Protein AF-0000000066111241 (afdb_homodimer)

Sequence (850 aa):
MDYINLNYRPNEGDLLSCMVIKGENLEKLANEIAGESSIGTWTKVQTMKSDIYEKLRPKVYEIKEIGEENGYKVGLIKIAYPLYDFEINNMPGVLAGIAGNIFGMKIAKGLRILDFRFPAEFVKAYKGPRFGIEGVRETLKIKERPLLGTIVKPKVGLKTEEHAKVAYEAWVGGVDLVKDDENLTSQEFNKFEDRIYKTLEMRDKAEEETGERKAYMPNITAPYREMIRRAEIAEDAGSEYVMIDVVVCGFSAVQSFREEDFKFIIHAHRAMHAAMTRSRDFGISMLALAKIYRLLGVDQLHIGTVVGKMEGGEKEVKAIRDEIVYDKVEADNENKFFNQDWFDIKPVFPVSSGGVHPRLVPKIVEILGRDLIIQAGGGVHGHPDGTRAGAKAMRAAIEAIIEGKSLEEKAEEVAELKKALEYWKMDYINLNYRPNEGDLLSCMVIKGENLEKLANEIAGESSIGTWTKVQTMKSDIYEKLRPKVYEIKEIGEENGYKVGLIKIAYPLYDFEINNMPGVLAGIAGNIFGMKIAKGLRILDFRFPAEFVKAYKGPRFGIEGVRETLKIKERPLLGTIVKPKVGLKTEEHAKVAYEAWVGGVDLVKDDENLTSQEFNKFEDRIYKTLEMRDKAEEETGERKAYMPNITAPYREMIRRAEIAEDAGSEYVMIDVVVCGFSAVQSFREEDFKFIIHAHRAMHAAMTRSRDFGISMLALAKIYRLLGVDQLHIGTVVGKMEGGEKEVKAIRDEIVYDKVEADNENKFFNQDWFDIKPVFPVSSGGVHPRLVPKIVEILGRDLIIQAGGGVHGHPDGTRAGAKAMRAAIEAIIEGKSLEEKAEEVAELKKALEYWK

Organism: Methanocaldococcus jannaschii (strain ATCC 43067 / DSM 2661 / JAL-1 / JCM 10045 / NBRC 100440) (NCBI:txid243232)

pLDDT: mean 95.28, std 7.06, range [55.06, 98.94]

Solvent-accessible surface area (backbone atoms only — not comparable to full-atom values): 40887 Å² total; per-residue (Å²): 138,83,28,71,34,68,83,54,74,84,56,74,67,31,37,33,41,33,30,42,38,25,18,85,46,63,68,61,49,52,33,51,41,46,25,58,31,51,40,41,58,100,38,79,48,85,68,62,50,68,70,48,45,68,65,42,52,38,33,35,33,43,78,41,78,75,50,71,58,97,89,22,39,25,27,42,36,32,38,37,31,45,53,79,63,36,37,70,74,21,61,26,28,42,39,29,15,74,53,6,55,54,53,38,36,49,72,49,76,24,36,23,42,41,32,66,28,61,18,65,75,49,55,69,53,40,78,19,14,86,46,12,44,65,42,50,28,60,73,44,72,48,90,70,66,54,44,39,26,32,43,51,66,43,31,47,77,53,37,40,70,54,45,20,47,53,45,27,36,26,38,62,20,51,30,36,34,39,29,52,25,76,46,34,43,50,23,84,65,32,34,46,82,57,30,54,52,52,32,49,52,31,41,54,52,28,23,68,74,68,75,44,55,57,46,56,26,51,39,40,47,26,29,44,66,56,25,52,52,45,47,53,50,34,54,74,66,64,47,56,34,33,21,34,43,43,52,36,23,8,49,5,35,47,37,31,57,55,70,40,96,70,85,51,45,33,35,33,38,54,33,29,45,27,26,21,34,60,38,84,43,25,18,41,30,61,50,35,50,47,50,51,42,36,44,37,18,35,18,25,36,58,61,43,23,65,70,48,53,33,57,46,51,54,70,52,40,42,48,37,45,42,60,31,49,45,52,64,37,74,47,71,75,78,68,34,74,45,63,37,63,47,75,88,44,45,27,27,29,36,25,34,39,38,65,35,37,50,86,48,45,65,60,53,37,70,69,62,40,42,75,29,30,45,34,24,41,47,30,16,40,41,26,94,78,30,38,35,37,9,17,35,14,42,41,47,38,54,48,14,60,77,70,71,44,49,65,69,63,42,22,75,79,32,66,47,30,39,53,46,54,66,68,68,113,137,84,28,71,34,68,84,55,72,85,56,76,65,30,36,34,41,33,31,43,37,23,18,85,47,62,69,61,49,51,33,51,41,46,26,59,29,49,41,41,57,97,40,80,48,86,68,62,49,69,70,49,44,68,64,45,52,37,33,33,33,43,79,42,80,74,48,71,57,96,89,23,40,26,27,41,37,32,37,36,32,47,55,78,64,35,36,70,74,20,62,26,27,42,38,29,16,74,53,5,53,53,52,38,36,48,74,50,76,25,36,24,42,42,31,65,30,63,18,65,74,49,54,69,53,40,79,18,15,86,46,11,46,67,42,50,27,62,72,44,72,47,90,69,65,54,46,38,26,32,45,50,65,43,33,48,75,53,36,39,71,56,45,20,48,54,45,28,37,26,40,62,21,50,31,35,35,40,28,51,25,77,45,34,41,50,22,85,66,32,36,45,80,57,29,54,49,51,31,49,51,29,41,54,52,28,23,69,73,68,73,46,57,58,46,56,26,50,40,39,46,27,30,44,65,55,23,53,54,44,47,52,50,33,53,75,64,66,46,57,33,34,22,35,42,43,51,37,24,9,48,5,34,46,37,31,53,54,70,42,96,68,86,52,45,35,36,32,39,53,32,29,45,26,26,22,35,60,39,86,44,25,17,40,29,60,47,36,51,47,50,50,41,36,44,38,16,34,17,26,36,60,59,42,23,64,71,47,54,32,60,44,52,54,68,54,39,43,47,34,45,42,61,31,49,46,54,63,36,74,48,72,75,78,66,35,75,44,63,38,63,46,74,89,44,46,28,27,29,36,25,32,39,38,65,34,37,52,86,47,43,65,60,51,36,70,68,62,41,45,75,29,29,44,34,24,41,46,30,16,40,41,27,92,80,30,39,34,37,10,16,35,16,41,42,47,37,55,47,16,59,77,69,71,42,49,65,70,62,41,21,75,78,32,65,47,31,39,51,46,54,67,68,68,114

Nearest PDB structures (foldseek):
  6hun-assembly1_A-2  TM=9.466E-01  e=1.258E-54  Hyperthermus butylicus DSM 5456
  3a13-assembly1_C-2  TM=9.628E-01  e=2.438E-53  Thermococcus kodakarensis KOD1
  5wsk-assembly1_B  TM=9.485E-01  e=2.199E-45  Triticum aestivum
  3nwr-assembly1_A-2  TM=8.953E-01  e=2.620E-39  Paraburkholderia fungorum
  2qyg-assembly2_C  TM=9.010E-01  e=3.352E-38  Rhodopseudomonas palustris CGA009

Radius of gyration: 26.92 Å; Cα contacts (8 Å, |Δi|>4): 2162; chains: 2; bounding box: 64×86×63 Å

InterPro domains:
  IPR000685 Ribulose bisphosphate carboxylase, large subunit, C-terminal [PF00016] (132-424)
  IPR017443 Ribulose bisphosphate carboxylase, large subunit, ferrodoxin-like N-terminal [PF02788] (2-122)
  IPR017712 Ribulose bisphosphate carboxylase, type III [MF_01133] (1-425)
  IPR017712 Ribulose bisphosphate carboxylase, type III [TIGR03326] (2-424)
  IPR017712 Ribulose bisphosphate carboxylase, type III [cd08213] (13-424)
  IPR033966 RuBisCO [PTHR42704] (7-425)
  IPR033966 RuBisCO [SFLDS00014] (24-425)
  IPR036376 Ribulose bisphosphate carboxylase, large subunit, C-terminal domain superfamily [G3DSA:3.20.20.110] (128-425)
  IPR036376 Ribulose bisphosphate carboxylase, large subunit, C-terminal domain superfamily [SSF51649] (126-425)
  IPR036422 RuBisCO large subunit, N-terminal domain superfamily [G3DSA:3.30.70.150] (1-126)
  IPR036422 RuBisCO large subunit, N-terminal domain superfamily [SSF54966] (1-127)

Secondary structure (DSSP, 8-state):
---B-TT----TT-EEEEEEEEES-HHHHHHHHHHHTTT--SS--TT--HHHHHHH--EEEEEEEEEEETTEEEEEEEEEE-GGGS-TT-HHHHHHHHTTGGGGBTT-SEEEEEEEE--HHHHHTS---SSHHHHHHHHHT--SSPEEEEE-SSSS---HHHHHHHHHHHHHHT-SEEE--TT-SS-GGG-HHHHHHHHHHHHHHHHHHHSS--EEE-B--SSHHHHHHHHHHHHHHT-SEEEEEHHHH-HHHHHHHHHSS---EEEEE-TTTHHHHS-SSEEE-HHHHHHHHHHHT-SEEE---SSSSB---HHHHHHHHHHHH-SEE---SSS--S-EE-TTPPP-EEEEESS--GGGHHHHHHHH-SS-EEE-SHHHHTSTT-HHHHHHHHHHHHHHHHHT--HHHHHTT-HHHHHHHHH--/---B-TT----TT-EEEEEEEEES-HHHHHHHHHHHTTT--SS--TT--HHHHHHH--EEEEEEEEEEETTEEEEEEEEEE-GGGS-TT-HHHHHHHHTTGGGGBTT-SEEEEEEEE--HHHHHTS---SSHHHHHHHHHT--SSPEEEEE-SSSS---HHHHHHHHHHHHHHT-SEEE--TT-SS-GGG-HHHHHHHHHHHHHHHHHHHSS--EEE-B--SSHHHHHHHHHHHHHHT-SEEEEEHHHH-HHHHHHHHHSS---EEEEE-TTTHHHHS-SSEEE-HHHHHHHHHHHT-SEEE---SSSSB---HHHHHHHHHHHH-SEE---SSS--S-EE-TTPPP-EEEEESS--GGGHHHHHHHH-SS-EEE-SHHHHTSTT-HHHHHHHHHHHHHHHHHT--HHHHHTT-HHHHHHHHH--

Structure (mmCIF, N/CA/C/O backbone):
data_AF-0000000066111241-model_v1
#
loop_
_entity.id
_entity.type
_entity.pdbx_description
1 polymer 'Ribulose bisphosphate carboxylase'
#
loop_
_atom_site.group_PDB
_atom_site.id
_atom_site.type_symbol
_atom_site.label_atom_id
_atom_site.label_alt_id
_atom_site.label_comp_id
_atom_site.label_asym_id
_atom_site.label_entity_id
_atom_site.label_seq_id
_atom_site.pdbx_PDB_ins_code
_atom_site.Cartn_x
_atom_site.Cartn_y
_atom_site.Cartn_z
_atom_site.occupancy
_atom_site.B_iso_or_equiv
_atom_site.auth_seq_id
_atom_site.auth_comp_id
_atom_site.auth_asym_id
_atom_site.auth_atom_id
_atom_site.pdbx_PDB_model_num
ATOM 1 N N . MET A 1 1 ? 23.766 -20.078 -0.951 1 74.69 1 MET A N 1
ATOM 2 C CA . MET A 1 1 ? 24.5 -18.844 -1.195 1 74.69 1 MET A CA 1
ATOM 3 C C . MET A 1 1 ? 24.734 -18.078 0.104 1 74.69 1 MET A C 1
ATOM 5 O O . MET A 1 1 ? 23.922 -18.188 1.035 1 74.69 1 MET A O 1
ATOM 9 N N . ASP A 1 2 ? 25.875 -17.422 0.144 1 86.44 2 ASP A N 1
ATOM 10 C CA . ASP A 1 2 ? 26.281 -16.703 1.355 1 86.44 2 ASP A CA 1
ATOM 11 C C . ASP A 1 2 ? 26.297 -15.195 1.127 1 86.44 2 ASP A C 1
ATOM 13 O O . ASP A 1 2 ? 27.047 -14.695 0.287 1 86.44 2 ASP A O 1
ATOM 17 N N . TYR A 1 3 ? 25.453 -14.57 1.902 1 94.44 3 TYR A N 1
ATOM 18 C CA . TYR A 1 3 ? 25.328 -13.125 1.754 1 94.44 3 TYR A CA 1
ATOM 19 C C . TYR A 1 3 ? 25.891 -12.398 2.971 1 94.44 3 TYR A C 1
ATOM 21 O O . TYR A 1 3 ? 25.875 -11.164 3.025 1 94.44 3 TYR A O 1
ATOM 29 N N . ILE A 1 4 ? 26.438 -13.125 3.914 1 97.19 4 ILE A N 1
ATOM 30 C CA . ILE A 1 4 ? 26.938 -12.508 5.141 1 97.19 4 ILE A CA 1
ATOM 31 C C . ILE A 1 4 ? 28.391 -12.102 4.953 1 97.19 4 ILE A C 1
ATOM 33 O O . ILE A 1 4 ? 29.234 -12.922 4.578 1 97.19 4 ILE A O 1
ATOM 37 N N . ASN A 1 5 ? 28.688 -10.906 5.156 1 97.19 5 ASN A N 1
ATOM 38 C CA . ASN A 1 5 ? 30.031 -10.344 5.191 1 97.19 5 ASN A CA 1
ATOM 39 C C . ASN A 1 5 ? 30.156 -9.242 6.242 1 97.19 5 ASN A C 1
ATOM 41 O O . ASN A 1 5 ? 30.062 -8.062 5.918 1 97.19 5 ASN A O 1
ATOM 45 N N . LEU A 1 6 ? 30.469 -9.633 7.445 1 97.25 6 LEU A N 1
ATOM 46 C CA . LEU A 1 6 ? 30.453 -8.719 8.586 1 97.25 6 LEU A CA 1
ATOM 47 C C . LEU A 1 6 ? 31.656 -7.781 8.555 1 97.25 6 LEU A C 1
ATOM 49 O O . LEU A 1 6 ? 31.688 -6.793 9.289 1 97.25 6 LEU A O 1
ATOM 53 N N . ASN A 1 7 ? 32.625 -8.008 7.637 1 96.75 7 ASN A N 1
ATOM 54 C CA . ASN A 1 7 ? 33.781 -7.145 7.484 1 96.75 7 ASN A CA 1
ATOM 55 C C . ASN A 1 7 ? 33.594 -6.113 6.379 1 96.75 7 ASN A C 1
ATOM 57 O O . ASN A 1 7 ? 34.438 -5.242 6.176 1 96.75 7 ASN A O 1
ATOM 61 N N . TYR A 1 8 ? 32.469 -6.301 5.742 1 97.19 8 TYR A N 1
ATOM 62 C CA . TYR A 1 8 ? 32.188 -5.359 4.664 1 97.19 8 TYR A CA 1
ATOM 63 C C . TYR A 1 8 ? 31.938 -3.959 5.215 1 97.19 8 TYR A C 1
ATOM 65 O O . TYR A 1 8 ? 31.234 -3.795 6.223 1 97.19 8 TYR A O 1
ATOM 73 N N . ARG A 1 9 ? 32.531 -2.965 4.617 1 96.88 9 ARG A N 1
ATOM 74 C CA . ARG A 1 9 ? 32.281 -1.553 4.867 1 96.88 9 ARG A CA 1
ATOM 75 C C . ARG A 1 9 ? 31.484 -0.934 3.721 1 96.88 9 ARG A C 1
ATOM 77 O O . ARG A 1 9 ? 31.984 -0.84 2.596 1 96.88 9 ARG A O 1
ATOM 84 N N . PRO A 1 10 ? 30.281 -0.546 3.984 1 96.25 10 PRO A N 1
ATOM 85 C CA . PRO A 1 10 ? 29.453 -0.012 2.906 1 96.25 10 PRO A CA 1
ATOM 86 C C . PRO A 1 10 ? 30.125 1.121 2.141 1 96.25 10 PRO A C 1
ATOM 88 O O . PRO A 1 10 ? 30.797 1.96 2.74 1 96.25 10 PRO A O 1
ATOM 91 N N . ASN A 1 11 ? 29.969 1.038 0.841 1 92.44 11 ASN A N 1
ATOM 92 C CA . ASN A 1 11 ? 30.453 2.131 0.006 1 92.44 11 ASN A CA 1
ATOM 93 C C . ASN A 1 11 ? 29.406 3.227 -0.152 1 92.44 11 ASN A C 1
ATOM 95 O O . ASN A 1 11 ? 28.234 3.031 0.207 1 92.44 11 ASN A O 1
ATOM 99 N N . GLU A 1 12 ? 29.797 4.355 -0.742 1 93.88 12 GLU A N 1
ATOM 100 C CA . GLU A 1 12 ? 28.938 5.52 -0.875 1 93.88 12 GLU A CA 1
ATOM 101 C C . GLU A 1 12 ? 27.812 5.258 -1.873 1 93.88 12 GLU A C 1
ATOM 103 O O . GLU A 1 12 ? 26.766 5.918 -1.834 1 93.88 12 GLU A O 1
ATOM 108 N N . GLY A 1 13 ? 28.016 4.277 -2.656 1 96.56 13 GLY A N 1
ATOM 109 C CA . GLY A 1 13 ? 27.047 4.004 -3.699 1 96.56 13 GLY A CA 1
ATOM 110 C C . GLY A 1 13 ? 26.047 2.928 -3.316 1 96.56 13 GLY A C 1
ATOM 111 O O . GLY A 1 13 ? 25.109 2.65 -4.062 1 96.56 13 GLY A O 1
ATOM 112 N N . ASP A 1 14 ? 26.172 2.361 -2.139 1 97.88 14 ASP A N 1
ATOM 113 C CA . ASP A 1 14 ? 25.297 1.281 -1.695 1 97.88 14 ASP A CA 1
ATOM 114 C C . ASP A 1 14 ? 23.938 1.824 -1.225 1 97.88 14 ASP A C 1
ATOM 116 O O . ASP A 1 14 ? 23.891 2.871 -0.576 1 97.88 14 ASP A O 1
ATOM 120 N N . LEU A 1 15 ? 22.922 1.175 -1.595 1 98.75 15 LEU A N 1
ATOM 121 C CA . LEU A 1 15 ? 21.641 1.322 -0.908 1 98.75 15 LEU A CA 1
ATOM 122 C C . LEU A 1 15 ? 21.625 0.511 0.383 1 98.75 15 LEU A C 1
ATOM 124 O O . LEU A 1 15 ? 21.922 -0.685 0.374 1 98.75 15 LEU A O 1
ATOM 128 N N . LEU A 1 16 ? 21.344 1.111 1.49 1 98.88 16 LEU A N 1
ATOM 129 C CA . LEU A 1 16 ? 21.422 0.407 2.766 1 98.88 16 LEU A CA 1
ATOM 130 C C . LEU A 1 16 ? 20.047 0.25 3.385 1 98.88 16 LEU A C 1
ATOM 132 O O . LEU A 1 16 ? 19.203 1.146 3.271 1 98.88 16 LEU A O 1
ATOM 136 N N . SER A 1 17 ? 19.797 -0.837 4.008 1 98.88 17 SER A N 1
ATOM 137 C CA . SER A 1 17 ? 18.594 -1.121 4.766 1 98.88 17 SER A CA 1
ATOM 138 C C . SER A 1 17 ? 18.906 -1.586 6.18 1 98.88 17 SER A C 1
ATOM 140 O O . SER A 1 17 ? 19.859 -2.342 6.387 1 98.88 17 SER A O 1
ATOM 142 N N . CYS A 1 18 ? 18.203 -1.098 7.133 1 98.88 18 CYS A N 1
ATOM 143 C CA . CYS A 1 18 ? 18.25 -1.554 8.516 1 98.88 18 CYS A CA 1
ATOM 144 C C . CYS A 1 18 ? 16.906 -2.154 8.938 1 98.88 18 CYS A C 1
ATOM 146 O O . CYS A 1 18 ? 15.859 -1.579 8.664 1 98.88 18 CYS A O 1
ATOM 148 N N . MET A 1 19 ? 16.969 -3.279 9.617 1 98.75 19 MET A N 1
ATOM 149 C CA . MET A 1 19 ? 15.75 -3.98 10.023 1 98.75 19 MET A CA 1
ATOM 150 C C . MET A 1 19 ? 15.906 -4.602 11.406 1 98.75 19 MET A C 1
ATOM 152 O O . MET A 1 19 ? 17.016 -4.934 11.812 1 98.75 19 MET A O 1
ATOM 156 N N . VAL A 1 20 ? 14.867 -4.715 12.078 1 98.62 20 VAL A N 1
ATOM 157 C CA . VAL A 1 20 ? 14.789 -5.613 13.227 1 98.62 20 VAL A CA 1
ATOM 158 C C . VAL A 1 20 ? 14.133 -6.93 12.805 1 98.62 20 VAL A C 1
ATOM 160 O O . VAL A 1 20 ? 13.102 -6.93 12.125 1 98.62 20 VAL A O 1
ATOM 163 N N . ILE A 1 21 ? 14.766 -8.023 13.141 1 98.75 21 ILE A N 1
ATOM 164 C CA . ILE A 1 21 ? 14.273 -9.336 12.734 1 98.75 21 ILE A CA 1
ATOM 165 C C . ILE A 1 21 ? 14.156 -10.242 13.953 1 98.75 21 ILE A C 1
ATOM 167 O O . ILE A 1 21 ? 14.812 -10.016 14.969 1 98.75 21 ILE A O 1
ATOM 171 N N . LYS A 1 22 ? 13.328 -11.203 13.938 1 98.31 22 LYS A N 1
ATOM 172 C CA . LYS A 1 22 ? 13.086 -12.211 14.969 1 98.31 22 LYS A CA 1
ATOM 173 C C . LYS A 1 22 ? 13.055 -13.617 14.359 1 98.31 22 LYS A C 1
ATOM 175 O O . LYS A 1 22 ? 12.328 -13.867 13.391 1 98.31 22 LYS A O 1
ATOM 180 N N . GLY A 1 23 ? 13.836 -14.539 14.836 1 97.94 23 GLY A N 1
ATOM 181 C CA . GLY A 1 23 ? 13.891 -15.898 14.336 1 97.94 23 GLY A CA 1
ATOM 182 C C . GLY A 1 23 ? 14.75 -16.812 15.195 1 97.94 23 GLY A C 1
ATOM 183 O O . GLY A 1 23 ? 15.352 -16.375 16.172 1 97.94 23 GLY A O 1
ATOM 184 N N . GLU A 1 24 ? 14.805 -18.125 14.883 1 97.56 24 GLU A N 1
ATOM 185 C CA . GLU A 1 24 ? 15.562 -19.125 15.625 1 97.56 24 GLU A CA 1
ATOM 186 C C . GLU A 1 24 ? 17.062 -18.875 15.516 1 97.56 24 GLU A C 1
ATOM 188 O O . GLU A 1 24 ? 17.797 -19.016 16.5 1 97.56 24 GLU A O 1
ATOM 193 N N . ASN A 1 25 ? 17.469 -18.578 14.344 1 97.94 25 ASN A N 1
ATOM 194 C CA . ASN A 1 25 ? 18.859 -18.281 14.008 1 97.94 25 ASN A CA 1
ATOM 195 C C . ASN A 1 25 ? 18.984 -16.984 13.211 1 97.94 25 ASN A C 1
ATOM 197 O O . ASN A 1 25 ? 18.609 -16.922 12.039 1 97.94 25 ASN A O 1
ATOM 201 N N . LEU A 1 26 ? 19.547 -15.953 13.812 1 98.38 26 LEU A N 1
ATOM 202 C CA . LEU A 1 26 ? 19.594 -14.625 13.211 1 98.38 26 LEU A CA 1
ATOM 203 C C . LEU A 1 26 ? 20.453 -14.617 11.961 1 98.38 26 LEU A C 1
ATOM 205 O O . LEU A 1 26 ? 20.125 -13.953 10.977 1 98.38 26 LEU A O 1
ATOM 209 N N . GLU A 1 27 ? 21.578 -15.312 12.023 1 98.19 27 GLU A N 1
ATOM 210 C CA . GLU A 1 27 ? 22.484 -15.359 10.875 1 98.19 27 GLU A CA 1
ATOM 211 C C . GLU A 1 27 ? 21.797 -16 9.664 1 98.19 27 GLU A C 1
ATOM 213 O O . GLU A 1 27 ? 21.875 -15.477 8.555 1 98.19 27 GLU A O 1
ATOM 218 N N . LYS A 1 28 ? 21.203 -17.062 9.875 1 97.25 28 LYS A N 1
ATOM 219 C CA . LYS A 1 28 ? 20.484 -17.766 8.805 1 97.25 28 LYS A CA 1
ATOM 220 C C . LYS A 1 28 ? 19.359 -16.891 8.242 1 97.25 28 LYS A C 1
ATOM 222 O O . LYS A 1 28 ? 19.203 -16.781 7.027 1 97.25 28 LYS A O 1
ATOM 227 N N . LEU A 1 29 ? 18.578 -16.266 9.102 1 97.75 29 LEU A N 1
ATOM 228 C CA . LEU A 1 29 ? 17.469 -15.414 8.688 1 97.75 29 LEU A CA 1
ATOM 229 C C . LEU A 1 29 ? 17.984 -14.219 7.883 1 97.75 29 LEU A C 1
ATOM 231 O O . LEU A 1 29 ? 17.438 -13.898 6.824 1 97.75 29 LEU A O 1
ATOM 235 N N . ALA A 1 30 ? 19.016 -13.602 8.398 1 98.44 30 ALA A N 1
ATOM 236 C CA . ALA A 1 30 ? 19.594 -12.453 7.703 1 98.44 30 ALA A CA 1
ATOM 237 C C . ALA A 1 30 ? 20.062 -12.844 6.305 1 98.44 30 ALA A C 1
ATOM 239 O O . ALA A 1 30 ? 19.875 -12.086 5.348 1 98.44 30 ALA A O 1
ATOM 240 N N . ASN A 1 31 ? 20.672 -13.969 6.262 1 97 31 ASN A N 1
ATOM 241 C CA . ASN A 1 31 ? 21.156 -14.477 4.98 1 97 31 ASN A CA 1
ATOM 242 C C . ASN A 1 31 ? 20 -14.703 4.004 1 97 31 ASN A C 1
ATOM 244 O O . ASN A 1 31 ? 20.094 -14.32 2.832 1 97 31 ASN A O 1
ATOM 248 N N . GLU A 1 32 ? 18.938 -15.281 4.414 1 95.25 32 GLU A N 1
ATOM 249 C CA . GLU A 1 32 ? 17.781 -15.555 3.562 1 95.25 32 GLU A CA 1
ATOM 250 C C . GLU A 1 32 ? 17.078 -14.266 3.152 1 95.25 32 GLU A C 1
ATOM 252 O O . GLU A 1 32 ? 16.578 -14.156 2.031 1 95.25 32 GLU A O 1
ATOM 257 N N . ILE A 1 33 ? 17.047 -13.289 4.047 1 97.38 33 ILE A N 1
ATOM 258 C CA . ILE A 1 33 ? 16.438 -11.992 3.736 1 97.38 33 ILE A CA 1
ATOM 259 C C . ILE A 1 33 ? 17.234 -11.32 2.615 1 97.38 33 ILE A C 1
ATOM 261 O O . ILE A 1 33 ? 16.656 -10.805 1.658 1 97.38 33 ILE A O 1
ATOM 265 N N . ALA A 1 34 ? 18.547 -11.359 2.77 1 96.94 34 ALA A N 1
ATOM 266 C CA . ALA A 1 34 ? 19.406 -10.758 1.752 1 96.94 34 ALA A CA 1
ATOM 267 C C . ALA A 1 34 ? 19.188 -11.414 0.392 1 96.94 34 ALA A C 1
ATOM 269 O O . ALA A 1 34 ? 19.141 -10.734 -0.634 1 96.94 34 ALA A O 1
ATOM 270 N N . GLY A 1 35 ? 19.062 -12.68 0.38 1 93.56 35 GLY A N 1
ATOM 271 C CA . GLY A 1 35 ? 18.797 -13.391 -0.856 1 93.56 35 GLY A CA 1
ATOM 272 C C . GLY A 1 35 ? 17.438 -13.062 -1.454 1 93.56 35 GLY A C 1
ATOM 273 O O . GLY A 1 35 ? 17.344 -12.727 -2.637 1 93.56 35 GLY A O 1
ATOM 274 N N . GLU A 1 36 ? 16.391 -13.078 -0.665 1 93.06 36 GLU A N 1
ATOM 275 C CA . GLU A 1 36 ? 15.016 -12.859 -1.106 1 93.06 36 GLU A CA 1
ATOM 276 C C . GLU A 1 36 ? 14.82 -11.438 -1.615 1 93.06 36 GLU A C 1
ATOM 278 O O . GLU A 1 36 ? 14.008 -11.195 -2.51 1 93.06 36 GLU A O 1
ATOM 283 N N . SER A 1 37 ? 15.594 -10.492 -1.127 1 95.56 37 SER A N 1
ATOM 284 C CA . SER A 1 37 ? 15.438 -9.078 -1.461 1 95.56 37 SER A CA 1
ATOM 285 C C . SER A 1 37 ? 16.344 -8.672 -2.611 1 95.56 37 SER A C 1
ATOM 287 O O . SER A 1 37 ? 16.547 -7.484 -2.865 1 95.56 37 SER A O 1
ATOM 289 N N . SER A 1 38 ? 17 -9.68 -3.277 1 92 38 SER A N 1
ATOM 290 C CA . SER A 1 38 ? 17.953 -9.344 -4.332 1 92 38 SER A CA 1
ATOM 291 C C . SER A 1 38 ? 17.969 -10.406 -5.426 1 92 38 SER A C 1
ATOM 293 O O . SER A 1 38 ? 17.031 -10.484 -6.234 1 92 38 SER A O 1
ATOM 295 N N . ILE A 1 39 ? 18.984 -11.273 -5.375 1 83.38 39 ILE A N 1
ATOM 296 C CA . ILE A 1 39 ? 19.234 -12.148 -6.508 1 83.38 39 ILE A CA 1
ATOM 297 C C . ILE A 1 39 ? 18.812 -13.578 -6.164 1 83.38 39 ILE A C 1
ATOM 299 O O . ILE A 1 39 ? 18.875 -14.477 -7.012 1 83.38 39 ILE A O 1
ATOM 303 N N . GLY A 1 40 ? 18.453 -13.859 -4.977 1 71.5 40 GLY A N 1
ATOM 304 C CA . GLY A 1 40 ? 18.469 -15.172 -4.363 1 71.5 40 GLY A CA 1
ATOM 305 C C . GLY A 1 40 ? 17.469 -16.141 -4.969 1 71.5 40 GLY A C 1
ATOM 306 O O . GLY A 1 40 ? 16.578 -15.719 -5.707 1 71.5 40 GLY A O 1
ATOM 307 N N . THR A 1 41 ? 18.031 -17.312 -5.035 1 66.44 41 THR A N 1
ATOM 308 C CA . THR A 1 41 ? 17.219 -18.531 -5.199 1 66.44 41 THR A CA 1
ATOM 309 C C . THR A 1 41 ? 17.281 -19.391 -3.949 1 66.44 41 THR A C 1
ATOM 311 O O . THR A 1 41 ? 18.266 -19.344 -3.205 1 66.44 41 THR A O 1
ATOM 314 N N . TRP A 1 42 ? 16.328 -19.797 -3.42 1 58.41 42 TRP A N 1
ATOM 315 C CA . TRP A 1 42 ? 16.344 -20.672 -2.248 1 58.41 42 TRP A CA 1
ATOM 316 C C . TRP A 1 42 ? 17.078 -21.969 -2.551 1 58.41 42 TRP A C 1
ATOM 318 O O . TRP A 1 42 ? 17.484 -22.703 -1.634 1 58.41 42 TRP A O 1
ATOM 328 N N . THR A 1 43 ? 17.125 -22.234 -3.805 1 55.22 43 THR A N 1
ATOM 329 C CA . THR A 1 43 ? 17.797 -23.469 -4.215 1 55.22 43 THR A CA 1
ATOM 330 C C . THR A 1 43 ? 18.984 -23.141 -5.129 1 55.22 43 THR A C 1
ATOM 332 O O . THR A 1 43 ? 18.984 -22.109 -5.805 1 55.22 43 THR A O 1
ATOM 335 N N . LYS A 1 44 ? 20 -23.984 -4.941 1 62.47 44 LYS A N 1
ATOM 336 C CA . LYS A 1 44 ? 21.109 -23.859 -5.875 1 62.47 44 LYS A CA 1
ATOM 337 C C . LYS A 1 44 ? 20.641 -23.953 -7.32 1 62.47 44 LYS A C 1
ATOM 339 O O . LYS A 1 44 ? 19.953 -24.922 -7.684 1 62.47 44 LYS A O 1
ATOM 344 N N . VAL A 1 45 ? 20.875 -22.828 -8.055 1 66.56 45 VAL A N 1
ATOM 345 C CA . VAL A 1 45 ? 20.406 -22.828 -9.438 1 66.56 45 VAL A CA 1
ATOM 346 C C . VAL A 1 45 ? 21.609 -22.859 -10.375 1 66.56 45 VAL A C 1
ATOM 348 O O . VAL A 1 45 ? 22.594 -22.141 -10.18 1 66.56 45 VAL A O 1
ATOM 351 N N . GLN A 1 46 ? 21.578 -23.625 -11.297 1 67.38 46 GLN A N 1
ATOM 352 C CA . GLN A 1 46 ? 22.656 -23.828 -12.258 1 67.38 46 GLN A CA 1
ATOM 353 C C . GLN A 1 46 ? 22.844 -22.609 -13.148 1 67.38 46 GLN A C 1
ATOM 355 O O . GLN A 1 46 ? 23.906 -22.422 -13.742 1 67.38 46 GLN A O 1
ATOM 360 N N . THR A 1 47 ? 21.969 -21.703 -13.109 1 70.56 47 THR A N 1
ATOM 361 C CA . THR A 1 47 ? 22 -20.594 -14.055 1 70.56 47 THR A CA 1
ATOM 362 C C . THR A 1 47 ? 22.75 -19.406 -13.461 1 70.56 47 THR A C 1
ATOM 364 O O . THR A 1 47 ? 23.016 -18.422 -14.156 1 70.56 47 THR A O 1
ATOM 367 N N . MET A 1 48 ? 23.156 -19.5 -12.273 1 72.44 48 MET A N 1
ATOM 368 C CA . MET A 1 48 ? 23.828 -18.375 -11.641 1 72.44 48 MET A CA 1
ATOM 369 C C . MET A 1 48 ? 25.312 -18.375 -11.969 1 72.44 48 MET A C 1
ATOM 371 O O . MET A 1 48 ? 26.031 -19.312 -11.617 1 72.44 48 MET A O 1
ATOM 375 N N . LYS A 1 49 ? 25.766 -17.312 -12.641 1 78.12 49 LYS A N 1
ATOM 376 C CA . LYS A 1 49 ? 27.188 -17.109 -12.945 1 78.12 49 LYS A CA 1
ATOM 377 C C . LYS A 1 49 ? 27.906 -16.422 -11.789 1 78.12 49 LYS A C 1
ATOM 379 O O . LYS A 1 49 ? 27.359 -15.523 -11.164 1 78.12 49 LYS A O 1
ATOM 384 N N . SER A 1 50 ? 29.031 -16.891 -11.633 1 78.06 50 SER A N 1
ATOM 385 C CA . SER A 1 50 ? 29.797 -16.438 -10.477 1 78.06 50 SER A CA 1
ATOM 386 C C . SER A 1 50 ? 30.094 -14.945 -10.547 1 78.06 50 SER A C 1
ATOM 388 O O . SER A 1 50 ? 30.031 -14.242 -9.539 1 78.06 50 SER A O 1
ATOM 390 N N . ASP A 1 51 ? 30.422 -14.453 -11.68 1 79.62 51 ASP A N 1
ATOM 391 C CA . ASP A 1 51 ? 30.781 -13.047 -11.812 1 79.62 51 ASP A CA 1
ATOM 392 C C . ASP A 1 51 ? 29.578 -12.148 -11.539 1 79.62 51 ASP A C 1
ATOM 394 O O . ASP A 1 51 ? 29.703 -11.102 -10.898 1 79.62 51 ASP A O 1
ATOM 398 N N . ILE A 1 52 ? 28.484 -12.562 -11.953 1 79.81 52 ILE A N 1
ATOM 399 C CA . ILE A 1 52 ? 27.25 -11.797 -11.742 1 79.81 52 ILE A CA 1
ATOM 400 C C . ILE A 1 52 ? 26.875 -11.844 -10.266 1 79.81 52 ILE A C 1
ATOM 402 O O . ILE A 1 52 ? 26.438 -10.844 -9.695 1 79.81 52 ILE A O 1
ATOM 406 N N . TYR A 1 53 ? 27.047 -12.977 -9.734 1 82.38 53 TYR A N 1
ATOM 407 C CA . TYR A 1 53 ? 26.781 -13.148 -8.305 1 82.38 53 TYR A CA 1
ATOM 408 C C . TYR A 1 53 ? 27.609 -12.172 -7.477 1 82.38 53 TYR A C 1
ATOM 410 O O . TYR A 1 53 ? 27.078 -11.492 -6.594 1 82.38 53 TYR A O 1
ATOM 418 N N . GLU A 1 54 ? 28.859 -12.094 -7.785 1 83.56 54 GLU A N 1
ATOM 419 C CA . GLU A 1 54 ? 29.75 -11.234 -7.008 1 83.56 54 GLU A CA 1
ATOM 420 C C . GLU A 1 54 ? 29.391 -9.766 -7.199 1 83.56 54 GLU A C 1
ATOM 422 O O . GLU A 1 54 ? 29.516 -8.961 -6.266 1 83.56 54 GLU A O 1
ATOM 427 N N . LYS A 1 55 ? 28.969 -9.523 -8.297 1 84.94 55 LYS A N 1
ATOM 428 C CA . LYS A 1 55 ? 28.672 -8.133 -8.617 1 84.94 55 LYS A CA 1
ATOM 429 C C . LYS A 1 55 ? 27.328 -7.715 -8.016 1 84.94 55 LYS A C 1
ATOM 431 O O . LYS A 1 55 ? 27.156 -6.566 -7.594 1 84.94 55 LYS A O 1
ATOM 436 N N . LEU A 1 56 ? 26.422 -8.633 -7.934 1 90.31 56 LEU A N 1
ATOM 437 C CA . LEU A 1 56 ? 25.047 -8.25 -7.625 1 90.31 56 LEU A CA 1
ATOM 438 C C . LEU A 1 56 ? 24.672 -8.656 -6.203 1 90.31 56 LEU A C 1
ATOM 440 O O . LEU A 1 56 ? 23.672 -8.188 -5.66 1 90.31 56 LEU A O 1
ATOM 444 N N . ARG A 1 57 ? 25.516 -9.43 -5.637 1 91.25 57 ARG A N 1
ATOM 445 C CA . ARG A 1 57 ? 25.125 -9.977 -4.34 1 91.25 57 ARG A CA 1
ATOM 446 C C . ARG A 1 57 ? 25.078 -8.883 -3.277 1 91.25 57 ARG A C 1
ATOM 448 O O . ARG A 1 57 ? 26.031 -8.102 -3.143 1 91.25 57 ARG A O 1
ATOM 455 N N . PRO A 1 58 ? 24.016 -8.805 -2.5 1 95.88 58 PRO A N 1
ATOM 456 C CA . PRO A 1 58 ? 23.984 -7.926 -1.33 1 95.88 58 PRO A CA 1
ATOM 457 C C . PRO A 1 58 ? 24.891 -8.43 -0.2 1 95.88 58 PRO A C 1
ATOM 459 O O . PRO A 1 58 ? 25.328 -9.578 -0.228 1 95.88 58 PRO A O 1
ATOM 462 N N . LYS A 1 59 ? 25.234 -7.547 0.743 1 97.19 59 LYS A N 1
ATOM 463 C CA . LYS A 1 59 ? 26.078 -7.918 1.876 1 97.19 59 LYS A CA 1
ATOM 464 C C . LYS A 1 59 ? 25.375 -7.605 3.201 1 97.19 59 LYS A C 1
ATOM 466 O O . LYS A 1 59 ? 25.078 -6.449 3.488 1 97.19 59 LYS A O 1
ATOM 471 N N . VAL A 1 60 ? 25.078 -8.633 3.916 1 98.56 60 VAL A N 1
ATOM 472 C CA . VAL A 1 60 ? 24.734 -8.414 5.316 1 98.56 60 VAL A CA 1
ATOM 473 C C . VAL A 1 60 ? 25.984 -8.031 6.102 1 98.56 60 VAL A C 1
ATOM 475 O O . VAL A 1 60 ? 26.844 -8.883 6.363 1 98.56 60 VAL A O 1
ATOM 478 N N . TYR A 1 61 ? 26.078 -6.82 6.547 1 98.69 61 TYR A N 1
ATOM 479 C CA . TYR A 1 61 ? 27.375 -6.387 7.078 1 98.69 61 TYR A CA 1
ATOM 480 C C . TYR A 1 61 ? 27.266 -6.094 8.57 1 98.69 61 TYR A C 1
ATOM 482 O O . TYR A 1 61 ? 28.266 -5.711 9.195 1 98.69 61 TYR A O 1
ATOM 490 N N . GLU A 1 62 ? 26.094 -6.25 9.133 1 98.62 62 GLU A N 1
ATOM 491 C CA . GLU A 1 62 ? 25.891 -6.105 10.57 1 98.62 62 GLU A CA 1
ATOM 492 C C . GLU A 1 62 ? 24.781 -7.012 11.07 1 98.62 62 GLU A C 1
ATOM 494 O O . GLU A 1 62 ? 23.734 -7.129 10.43 1 98.62 62 GLU A O 1
ATOM 499 N N . ILE A 1 63 ? 25 -7.75 12.086 1 98.62 63 ILE A N 1
ATOM 500 C CA . ILE A 1 63 ? 24.031 -8.531 12.852 1 98.62 63 ILE A CA 1
ATOM 501 C C . ILE A 1 63 ? 24.266 -8.32 14.344 1 98.62 63 ILE A C 1
ATOM 503 O O . ILE A 1 63 ? 25.312 -8.719 14.883 1 98.62 63 ILE A O 1
ATOM 507 N N . LYS A 1 64 ? 23.344 -7.652 14.969 1 98.38 64 LYS A N 1
ATOM 508 C CA . LYS A 1 64 ? 23.438 -7.383 16.406 1 98.38 64 LYS A CA 1
ATOM 509 C C . LYS A 1 64 ? 22.25 -7.977 17.141 1 98.38 64 LYS A C 1
ATOM 511 O O . LYS A 1 64 ? 21.109 -7.504 17 1 98.38 64 LYS A O 1
ATOM 516 N N . GLU A 1 65 ? 22.484 -8.984 17.906 1 98.25 65 GLU A N 1
ATOM 517 C CA . GLU A 1 65 ? 21.438 -9.516 18.766 1 98.25 65 GLU A CA 1
ATOM 518 C C . GLU A 1 65 ? 21.031 -8.516 19.844 1 98.25 65 GLU A C 1
ATOM 520 O O . GLU A 1 65 ? 21.891 -8 20.562 1 98.25 65 GLU A O 1
ATOM 525 N N . ILE A 1 66 ? 19.781 -8.297 19.953 1 97.31 66 ILE A N 1
ATOM 526 C CA . ILE A 1 66 ? 19.375 -7.25 20.891 1 97.31 66 ILE A CA 1
ATOM 527 C C . ILE A 1 66 ? 18.422 -7.824 21.938 1 97.31 66 ILE A C 1
ATOM 529 O O . ILE A 1 66 ? 17.984 -7.121 22.844 1 97.31 66 ILE A O 1
ATOM 533 N N . GLY A 1 67 ? 18 -9.031 21.766 1 97.06 67 GLY A N 1
ATOM 534 C CA . GLY A 1 67 ? 17.125 -9.625 22.781 1 97.06 67 GLY A CA 1
ATOM 535 C C . GLY A 1 67 ? 16.516 -10.945 22.344 1 97.06 67 GLY A C 1
ATOM 536 O O . GLY A 1 67 ? 17.031 -11.594 21.422 1 97.06 67 GLY A O 1
ATOM 537 N N . GLU A 1 68 ? 15.562 -11.383 23.156 1 96.88 68 GLU A N 1
ATOM 538 C CA . GLU A 1 68 ? 14.797 -12.602 22.906 1 96.88 68 GLU A CA 1
ATOM 539 C C . GLU A 1 68 ? 13.32 -12.406 23.25 1 96.88 68 GLU A C 1
ATOM 541 O O . GLU A 1 68 ? 12.984 -11.727 24.219 1 96.88 68 GLU A O 1
ATOM 546 N N . GLU A 1 69 ? 12.516 -12.906 22.422 1 94.62 69 GLU A N 1
ATOM 547 C CA . GLU A 1 69 ? 11.07 -12.82 22.625 1 94.62 69 GLU A CA 1
ATOM 548 C C . GLU A 1 69 ? 10.383 -14.133 22.25 1 94.62 69 GLU A C 1
ATOM 550 O O . GLU A 1 69 ? 10.5 -14.594 21.109 1 94.62 69 GLU A O 1
ATOM 555 N N . ASN A 1 70 ? 9.578 -14.734 23.156 1 92.56 70 ASN A N 1
ATOM 556 C CA . ASN A 1 70 ? 8.797 -15.945 22.922 1 92.56 70 ASN A CA 1
ATOM 557 C C . ASN A 1 70 ? 9.656 -17.078 22.375 1 92.56 70 ASN A C 1
ATOM 559 O O . ASN A 1 70 ? 9.266 -17.766 21.438 1 92.56 70 ASN A O 1
ATOM 563 N N . GLY A 1 71 ? 10.867 -17.172 22.828 1 95.69 71 GLY A N 1
ATOM 564 C CA . GLY A 1 71 ? 11.742 -18.281 22.469 1 95.69 71 GLY A CA 1
ATOM 565 C C . GLY A 1 71 ? 12.523 -18.016 21.188 1 95.69 71 GLY A C 1
ATOM 566 O O . GLY A 1 71 ? 13.297 -18.875 20.75 1 95.69 71 GLY A O 1
ATOM 567 N N . TYR A 1 72 ? 12.359 -16.859 20.562 1 97.75 72 TYR A N 1
ATOM 568 C CA . TYR A 1 72 ? 13.094 -16.5 19.359 1 97.75 72 TYR A CA 1
ATOM 569 C C . TYR A 1 72 ? 14.086 -15.375 19.641 1 97.75 72 TYR A C 1
ATOM 571 O O . TYR A 1 72 ? 13.836 -14.516 20.484 1 97.75 72 TYR A O 1
ATOM 579 N N . LYS A 1 73 ? 15.18 -15.406 18.906 1 98.31 73 LYS A N 1
ATOM 580 C CA . LYS A 1 73 ? 16.156 -14.328 18.984 1 98.31 73 LYS A CA 1
ATOM 581 C C . LYS A 1 73 ? 15.688 -13.094 18.219 1 98.31 73 LYS A C 1
ATOM 583 O O . LYS A 1 73 ? 15.062 -13.219 17.172 1 98.31 73 LYS A O 1
ATOM 588 N N . VAL A 1 74 ? 15.945 -11.914 18.812 1 98.56 74 VAL A N 1
ATOM 589 C CA . VAL A 1 74 ? 15.664 -10.641 18.156 1 98.56 74 VAL A CA 1
ATOM 590 C C . VAL A 1 74 ? 16.969 -9.93 17.828 1 98.56 74 VAL A C 1
ATOM 592 O O . VAL A 1 74 ? 17.875 -9.867 18.656 1 98.56 74 VAL A O 1
ATOM 595 N N . GLY A 1 75 ? 17.109 -9.469 16.578 1 98.56 75 GLY A N 1
ATOM 596 C CA . GLY A 1 75 ? 18.344 -8.82 16.188 1 98.56 75 GLY A CA 1
ATOM 597 C C . GLY A 1 75 ? 18.141 -7.656 15.234 1 98.56 75 GLY A C 1
ATOM 598 O O . GLY A 1 75 ? 17.094 -7.566 14.578 1 98.56 75 GLY A O 1
ATOM 599 N N . LEU A 1 76 ? 19.047 -6.723 15.312 1 98.69 76 LEU A N 1
ATOM 600 C CA . LEU A 1 76 ? 19.156 -5.656 14.328 1 98.69 76 LEU A CA 1
ATOM 601 C C . LEU A 1 76 ? 20.141 -6.043 13.227 1 98.69 76 LEU A C 1
ATOM 603 O O . LEU A 1 76 ? 21.281 -6.441 13.523 1 98.69 76 LEU A O 1
ATOM 607 N N . ILE A 1 77 ? 19.719 -5.957 11.961 1 98.88 77 ILE A N 1
ATOM 608 C CA . ILE A 1 77 ? 20.641 -6.281 10.867 1 98.88 77 ILE A C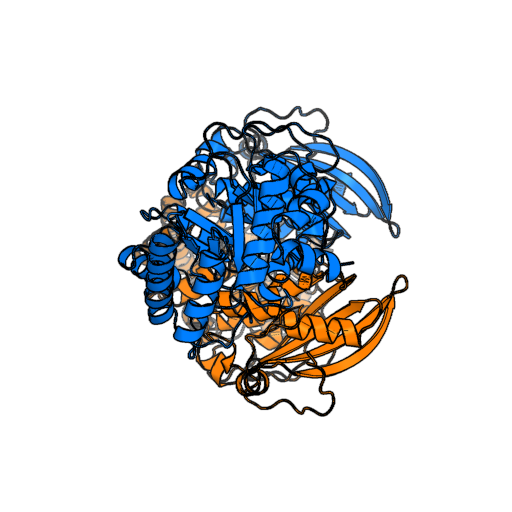A 1
ATOM 609 C C . ILE A 1 77 ? 20.719 -5.109 9.898 1 98.88 77 ILE A C 1
ATOM 611 O O . ILE A 1 77 ? 19.797 -4.293 9.82 1 98.88 77 ILE A O 1
ATOM 615 N N . LYS A 1 78 ? 21.797 -5.004 9.195 1 98.88 78 LYS A N 1
ATOM 616 C CA . LYS A 1 78 ? 21.969 -4.055 8.102 1 98.88 78 LYS A CA 1
ATOM 617 C C . LYS A 1 78 ? 22.453 -4.758 6.832 1 98.88 78 LYS A C 1
ATOM 619 O O . LYS A 1 78 ? 23.281 -5.668 6.898 1 98.88 78 LYS A O 1
ATOM 624 N N . ILE A 1 79 ? 21.875 -4.453 5.75 1 98.81 79 ILE A N 1
ATOM 625 C CA . ILE A 1 79 ? 22.188 -5.035 4.449 1 98.81 79 ILE A CA 1
ATOM 626 C C . ILE A 1 79 ? 22.562 -3.928 3.469 1 98.81 79 ILE A C 1
ATOM 628 O O . ILE A 1 79 ? 21.922 -2.881 3.422 1 98.81 79 ILE A O 1
ATOM 632 N N . ALA A 1 80 ? 23.609 -4.105 2.725 1 98.62 80 ALA A N 1
ATOM 633 C CA . ALA A 1 80 ? 24.047 -3.227 1.642 1 98.62 80 ALA A CA 1
ATOM 634 C C . ALA A 1 80 ? 23.734 -3.84 0.28 1 98.62 80 ALA A C 1
ATOM 636 O O . ALA A 1 80 ? 24.094 -4.988 0.01 1 98.62 80 ALA A O 1
ATOM 637 N N . TYR A 1 81 ? 23.062 -3.072 -0.54 1 97.94 81 TYR A N 1
ATOM 638 C CA . TYR A 1 81 ? 22.703 -3.512 -1.881 1 97.94 81 TYR A CA 1
ATOM 639 C C . TYR A 1 81 ? 23.453 -2.713 -2.941 1 97.94 81 TYR A C 1
ATOM 641 O O . TYR A 1 81 ? 23.422 -1.479 -2.926 1 97.94 81 TYR A O 1
ATOM 649 N N . PRO A 1 82 ? 24 -3.395 -3.918 1 95.75 82 PRO A N 1
ATOM 650 C CA . PRO A 1 82 ? 24.484 -2.646 -5.082 1 95.75 82 PRO A CA 1
ATOM 651 C C . PRO A 1 82 ? 23.359 -2.051 -5.91 1 95.75 82 PRO A C 1
ATOM 653 O O . PRO A 1 82 ? 22.344 -2.715 -6.145 1 95.75 82 PRO A O 1
ATOM 656 N N . LEU A 1 83 ? 23.5 -0.853 -6.418 1 96.12 83 LEU A N 1
ATOM 657 C CA . LEU A 1 83 ? 22.453 -0.182 -7.176 1 96.12 83 LEU A CA 1
ATOM 658 C C . LEU A 1 83 ? 22.203 -0.89 -8.508 1 96.12 83 LEU A C 1
ATOM 660 O O . LEU A 1 83 ? 21.109 -0.812 -9.062 1 96.12 83 LEU A O 1
ATOM 664 N N . TYR A 1 84 ? 23.203 -1.577 -8.93 1 93.44 84 TYR A N 1
ATOM 665 C CA . TYR A 1 84 ? 23.141 -2.254 -10.219 1 93.44 84 TYR A CA 1
ATOM 666 C C . TYR A 1 84 ? 22.047 -3.307 -10.234 1 93.44 84 TYR A C 1
ATOM 668 O O . TYR A 1 84 ? 21.578 -3.715 -11.305 1 93.44 84 TYR A O 1
ATOM 676 N N . ASP A 1 85 ? 21.531 -3.695 -9.031 1 93.75 85 ASP A N 1
ATOM 677 C CA . ASP A 1 85 ? 20.484 -4.707 -8.875 1 93.75 85 ASP A CA 1
ATOM 678 C C . ASP A 1 85 ? 19.125 -4.148 -9.266 1 93.75 85 ASP A C 1
ATOM 680 O O . ASP A 1 85 ? 18.172 -4.91 -9.461 1 93.75 85 ASP A O 1
ATOM 684 N N . PHE A 1 86 ? 19.078 -2.824 -9.484 1 96.62 86 PHE A N 1
ATOM 685 C CA . PHE A 1 86 ? 17.75 -2.223 -9.523 1 96.62 86 PHE A CA 1
ATOM 686 C C . PHE A 1 86 ? 17.609 -1.315 -10.734 1 96.62 86 PHE A C 1
ATOM 688 O O . PHE A 1 86 ? 18.594 -0.924 -11.352 1 96.62 86 PHE A O 1
ATOM 695 N N . GLU A 1 87 ? 16.375 -1.175 -11.164 1 97.94 87 GLU A N 1
ATOM 696 C CA . GLU A 1 87 ? 16 0.015 -11.922 1 97.94 87 GLU A CA 1
ATOM 697 C C . GLU A 1 87 ? 15.766 1.204 -10.992 1 97.94 87 GLU A C 1
ATOM 699 O O . GLU A 1 87 ? 14.648 1.405 -10.508 1 97.94 87 GLU A O 1
ATOM 704 N N . ILE A 1 88 ? 16.703 2.037 -10.734 1 97.81 88 ILE A N 1
ATOM 705 C CA . ILE A 1 88 ? 16.797 2.877 -9.547 1 97.81 88 ILE A CA 1
ATOM 706 C C . ILE A 1 88 ? 15.711 3.961 -9.602 1 97.81 88 ILE A C 1
ATOM 708 O O . ILE A 1 88 ? 15.305 4.488 -8.562 1 97.81 88 ILE A O 1
ATOM 712 N N . ASN A 1 89 ? 15.25 4.387 -10.812 1 98.19 89 ASN A N 1
ATOM 713 C CA . ASN A 1 89 ? 14.227 5.418 -10.906 1 98.19 89 ASN A CA 1
ATOM 714 C C . ASN A 1 89 ? 12.828 4.82 -10.883 1 98.19 89 ASN A C 1
ATOM 716 O O . ASN A 1 89 ? 11.859 5.473 -11.281 1 98.19 89 ASN A O 1
ATOM 720 N N . ASN A 1 90 ? 12.719 3.531 -10.539 1 98.75 90 ASN A N 1
ATOM 721 C CA . ASN A 1 90 ? 11.484 2.768 -10.414 1 98.75 90 ASN A CA 1
ATOM 722 C C . ASN A 1 90 ? 11.25 2.314 -8.977 1 98.75 90 ASN A C 1
ATOM 724 O O . ASN A 1 90 ? 11.516 1.161 -8.633 1 98.75 90 ASN A O 1
ATOM 728 N N . MET A 1 91 ? 10.633 3.229 -8.172 1 98.88 91 MET A N 1
ATOM 729 C CA . MET A 1 91 ? 10.484 2.943 -6.75 1 98.88 91 MET A CA 1
ATOM 730 C C . MET A 1 91 ? 9.648 1.688 -6.527 1 98.88 91 MET A C 1
ATOM 732 O O . MET A 1 91 ? 10.016 0.829 -5.723 1 98.88 91 MET A O 1
ATOM 736 N N . PRO A 1 92 ? 8.445 1.508 -7.234 1 98.81 92 PRO A N 1
ATOM 737 C CA . PRO A 1 92 ? 7.723 0.245 -7.055 1 98.81 92 PRO A CA 1
ATOM 738 C C . PRO A 1 92 ? 8.609 -0.978 -7.297 1 98.81 92 PRO A C 1
ATOM 740 O O . PRO A 1 92 ? 8.555 -1.941 -6.531 1 98.81 92 PRO A O 1
ATOM 743 N N . GLY A 1 93 ? 9.406 -0.948 -8.359 1 98.56 93 GLY A N 1
ATOM 744 C CA . GLY A 1 93 ? 10.312 -2.049 -8.656 1 98.56 93 GLY A CA 1
ATOM 745 C C . GLY A 1 93 ? 11.352 -2.279 -7.578 1 98.56 93 GLY A C 1
ATOM 746 O O . GLY A 1 93 ? 11.625 -3.424 -7.207 1 98.56 93 GLY A O 1
ATOM 747 N N . VAL A 1 94 ? 11.93 -1.207 -7.062 1 98.75 94 VAL A N 1
ATOM 748 C CA . VAL A 1 94 ? 12.938 -1.297 -6.012 1 98.75 94 VAL A CA 1
ATOM 749 C C . VAL A 1 94 ? 12.328 -1.915 -4.758 1 98.75 94 VAL A C 1
ATOM 751 O O . VAL A 1 94 ? 12.906 -2.818 -4.152 1 98.75 94 VAL A O 1
ATOM 754 N N . LEU A 1 95 ? 11.125 -1.474 -4.434 1 98.81 95 LEU A N 1
ATOM 755 C CA . LEU A 1 95 ? 10.461 -1.937 -3.221 1 98.81 95 LEU A CA 1
ATOM 756 C C . LEU A 1 95 ? 10.023 -3.391 -3.363 1 98.81 95 LEU A C 1
ATOM 758 O O . LEU A 1 95 ? 10.016 -4.141 -2.385 1 98.81 95 LEU A O 1
ATOM 762 N N . ALA A 1 96 ? 9.695 -3.795 -4.551 1 98.12 96 ALA A N 1
ATOM 763 C CA . ALA A 1 96 ? 9.375 -5.203 -4.773 1 98.12 96 ALA A CA 1
ATOM 764 C C . ALA A 1 96 ? 10.562 -6.094 -4.441 1 98.12 96 ALA A C 1
ATOM 766 O O . ALA A 1 96 ? 10.398 -7.277 -4.141 1 98.12 96 ALA A O 1
ATOM 767 N N . GLY A 1 97 ? 11.742 -5.508 -4.52 1 97.19 97 GLY A N 1
ATOM 768 C CA . GLY A 1 97 ? 12.953 -6.211 -4.113 1 97.19 97 GLY A CA 1
ATOM 769 C C . GLY A 1 97 ? 13.234 -6.098 -2.627 1 97.19 97 GLY A C 1
ATOM 770 O O . GLY A 1 97 ? 12.914 -7.008 -1.858 1 97.19 97 GLY A O 1
ATOM 771 N N . ILE A 1 98 ? 13.562 -4.945 -2.135 1 98.19 98 ILE A N 1
ATOM 772 C CA . ILE A 1 98 ? 14.156 -4.758 -0.817 1 98.19 98 ILE A CA 1
ATOM 773 C C . ILE A 1 98 ? 13.07 -4.812 0.254 1 98.19 98 ILE A C 1
ATOM 775 O O . ILE A 1 98 ? 13.367 -4.953 1.442 1 98.19 98 ILE A O 1
ATOM 779 N N . ALA A 1 99 ? 11.812 -4.688 -0.171 1 98.56 99 ALA A N 1
ATOM 780 C CA . ALA A 1 99 ? 10.68 -4.711 0.754 1 98.56 99 ALA A CA 1
ATOM 781 C C . ALA A 1 99 ? 9.531 -5.539 0.19 1 98.56 99 ALA A C 1
ATOM 783 O O . ALA A 1 99 ? 8.359 -5.199 0.386 1 98.56 99 ALA A O 1
ATOM 784 N N . GLY A 1 100 ? 9.836 -6.531 -0.576 1 97.12 100 GLY A N 1
ATOM 785 C CA . GLY A 1 100 ? 8.828 -7.348 -1.237 1 97.12 100 GLY A CA 1
ATOM 786 C C . GLY A 1 100 ? 8.438 -8.578 -0.439 1 97.12 100 GLY A C 1
ATOM 787 O O . GLY A 1 100 ? 7.727 -8.477 0.562 1 97.12 100 GLY A O 1
ATOM 788 N N . ASN A 1 101 ? 9.008 -9.695 -0.766 1 94.44 101 ASN A N 1
ATOM 789 C CA . ASN A 1 101 ? 8.578 -10.992 -0.253 1 94.44 101 ASN A CA 1
ATOM 790 C C . ASN A 1 101 ? 9.234 -11.305 1.088 1 94.44 101 ASN A C 1
ATOM 792 O O . ASN A 1 101 ? 8.875 -12.281 1.746 1 94.44 101 ASN A O 1
ATOM 796 N N . ILE A 1 102 ? 10.117 -10.484 1.559 1 96.75 102 ILE A N 1
ATOM 797 C CA . ILE A 1 102 ? 10.891 -10.781 2.764 1 96.75 102 ILE A CA 1
ATOM 798 C C . ILE A 1 102 ? 9.945 -10.898 3.959 1 96.75 102 ILE A C 1
ATOM 800 O O . ILE A 1 102 ? 10.188 -11.695 4.871 1 96.75 102 ILE A O 1
ATOM 804 N N . PHE A 1 103 ? 8.875 -10.219 3.977 1 96.88 103 PHE A N 1
ATOM 805 C CA . PHE A 1 103 ? 7.949 -10.211 5.102 1 96.88 103 PHE A CA 1
ATOM 806 C C . PHE A 1 103 ? 7.207 -11.539 5.203 1 96.88 103 PHE A C 1
ATOM 808 O O . PHE A 1 103 ? 6.695 -11.883 6.27 1 96.88 103 PHE A O 1
ATOM 815 N N . GLY A 1 104 ? 7.129 -12.234 4.082 1 93.56 104 GLY A N 1
ATOM 816 C CA . GLY A 1 104 ? 6.32 -13.445 4.035 1 93.56 104 GLY A CA 1
ATOM 817 C C . GLY A 1 104 ? 7.129 -14.703 4.27 1 93.56 104 GLY A C 1
ATOM 818 O O . GLY A 1 104 ? 6.59 -15.812 4.211 1 93.56 104 GLY A O 1
ATOM 819 N N . MET A 1 105 ? 8.383 -14.594 4.602 1 92.62 105 MET A N 1
ATOM 820 C CA . MET A 1 105 ? 9.25 -15.758 4.781 1 92.62 105 MET A CA 1
ATOM 821 C C . MET A 1 105 ? 8.859 -16.531 6.035 1 92.62 105 MET A C 1
ATOM 823 O O . MET A 1 105 ? 8.758 -15.961 7.121 1 92.62 105 MET A O 1
ATOM 827 N N . LYS A 1 106 ? 8.727 -17.844 5.926 1 90.5 106 LYS A N 1
ATOM 828 C CA . LYS A 1 106 ? 8.305 -18.703 7.027 1 90.5 106 LYS A CA 1
ATOM 829 C C . LYS A 1 106 ? 9.312 -18.656 8.172 1 90.5 106 LYS A C 1
ATOM 831 O O . LYS A 1 106 ? 8.938 -18.734 9.344 1 90.5 106 LYS A O 1
ATOM 836 N N . ILE A 1 107 ? 10.57 -18.562 7.824 1 92.75 107 ILE A N 1
ATOM 837 C CA . ILE A 1 107 ? 11.617 -18.609 8.836 1 92.75 107 ILE A CA 1
ATOM 838 C C . ILE A 1 107 ? 11.594 -17.344 9.68 1 92.75 107 ILE A C 1
ATOM 840 O O . ILE A 1 107 ? 12.164 -17.297 10.773 1 92.75 107 ILE A O 1
ATOM 844 N N . ALA A 1 108 ? 11.008 -16.281 9.156 1 96.06 108 ALA A N 1
ATOM 845 C CA . ALA A 1 108 ? 10.891 -15.023 9.898 1 96.06 108 ALA A CA 1
ATOM 846 C C . ALA A 1 108 ? 9.711 -15.062 10.867 1 96.06 108 ALA A C 1
ATOM 848 O O . ALA A 1 108 ? 8.586 -15.367 10.461 1 96.06 108 ALA A O 1
ATOM 849 N N . LYS A 1 109 ? 9.977 -14.789 12.102 1 96.75 109 LYS A N 1
ATOM 850 C CA . LYS A 1 109 ? 8.922 -14.688 13.109 1 96.75 109 LYS A CA 1
ATOM 851 C C . LYS A 1 109 ? 8.648 -13.227 13.469 1 96.75 109 LYS A C 1
ATOM 853 O O . LYS A 1 109 ? 7.723 -12.93 14.227 1 96.75 109 LYS A O 1
ATOM 858 N N . GLY A 1 110 ? 9.344 -12.398 12.93 1 97.31 110 GLY A N 1
ATOM 859 C CA . GLY A 1 110 ? 9.25 -10.945 12.953 1 97.31 110 GLY A CA 1
ATOM 860 C C . GLY A 1 110 ? 10.203 -10.273 11.984 1 97.31 110 GLY A C 1
ATOM 861 O O . GLY A 1 110 ? 11.328 -10.742 11.789 1 97.31 110 GLY A O 1
ATOM 862 N N . LEU A 1 111 ? 9.805 -9.258 11.367 1 98.56 111 LEU A N 1
ATOM 863 C CA . LEU A 1 111 ? 10.633 -8.508 10.43 1 98.56 111 LEU A CA 1
ATOM 864 C C . LEU A 1 111 ? 10.055 -7.117 10.188 1 98.56 111 LEU A C 1
ATOM 866 O O . LEU A 1 111 ? 8.953 -6.984 9.648 1 98.56 111 LEU A O 1
ATOM 870 N N . ARG A 1 112 ? 10.773 -6.113 10.555 1 98.38 112 ARG A N 1
ATOM 871 C CA . ARG A 1 112 ? 10.352 -4.73 10.383 1 98.38 112 ARG A CA 1
ATOM 872 C C . ARG A 1 112 ? 11.484 -3.873 9.82 1 98.38 112 ARG A C 1
ATOM 874 O O . ARG A 1 112 ? 12.562 -3.791 10.422 1 98.38 112 ARG A O 1
ATOM 881 N N . ILE A 1 113 ? 11.266 -3.279 8.68 1 98.88 113 ILE A N 1
ATOM 882 C CA . ILE A 1 113 ? 12.227 -2.334 8.133 1 98.88 113 ILE A CA 1
ATOM 883 C C . ILE A 1 113 ? 12.172 -1.026 8.922 1 98.88 113 ILE A C 1
ATOM 885 O O . ILE A 1 113 ? 11.102 -0.452 9.109 1 98.88 113 ILE A O 1
ATOM 889 N N . LEU A 1 114 ? 13.32 -0.566 9.312 1 98.62 114 LEU A N 1
ATOM 890 C CA . LEU A 1 114 ? 13.375 0.596 10.195 1 98.62 114 LEU A CA 1
ATOM 891 C C . LEU A 1 114 ? 13.82 1.836 9.43 1 98.62 114 LEU A C 1
ATOM 893 O O . LEU A 1 114 ? 13.359 2.943 9.695 1 98.62 114 LEU A O 1
ATOM 897 N N . ASP A 1 115 ? 14.75 1.616 8.5 1 98.81 115 ASP A N 1
ATOM 898 C CA . ASP A 1 115 ? 15.398 2.762 7.867 1 98.81 115 ASP A CA 1
ATOM 899 C C . ASP A 1 115 ? 16.109 2.348 6.582 1 98.81 115 ASP A C 1
ATOM 901 O O . ASP A 1 115 ? 16.484 1.185 6.422 1 98.81 115 ASP A O 1
ATOM 905 N N . PHE A 1 116 ? 16.25 3.295 5.664 1 98.94 116 PHE A N 1
ATOM 906 C CA . PHE A 1 116 ? 17.062 3.164 4.465 1 98.94 116 PHE A CA 1
ATOM 907 C C . PHE A 1 116 ? 18.078 4.297 4.371 1 98.94 116 PHE A C 1
ATOM 909 O O . PHE A 1 116 ? 17.844 5.391 4.895 1 98.94 116 PHE A O 1
ATOM 916 N N . ARG A 1 117 ? 19.156 4.027 3.719 1 98.88 117 ARG A N 1
ATOM 917 C CA . ARG A 1 117 ? 20.031 5.078 3.211 1 98.88 117 ARG A CA 1
ATOM 918 C C . ARG A 1 117 ? 20.109 5.039 1.688 1 98.88 117 ARG A C 1
ATOM 920 O O . ARG A 1 117 ? 20.438 4.004 1.104 1 98.88 117 ARG A O 1
ATOM 927 N N . PHE A 1 118 ? 19.766 6.137 1.1 1 98.88 118 PHE A N 1
ATOM 928 C CA . PHE A 1 118 ? 19.828 6.277 -0.351 1 98.88 118 PHE A CA 1
ATOM 929 C C . PHE A 1 118 ? 21.094 7.012 -0.777 1 98.88 118 PHE A C 1
ATOM 931 O O . PHE A 1 118 ? 21.328 8.141 -0.351 1 98.88 118 PHE A O 1
ATOM 938 N N . PRO A 1 119 ? 21.875 6.414 -1.597 1 98.69 119 PRO A N 1
ATOM 939 C CA . PRO A 1 119 ? 23.094 7.078 -2.051 1 98.69 119 PRO A CA 1
ATOM 940 C C . PRO A 1 119 ? 22.828 8.156 -3.098 1 98.69 119 PRO A C 1
ATOM 942 O O . PRO A 1 119 ? 21.719 8.25 -3.625 1 98.69 119 PRO A O 1
ATOM 945 N N . ALA A 1 120 ? 23.812 8.914 -3.441 1 98.44 120 ALA A N 1
ATOM 946 C CA . ALA A 1 120 ? 23.703 10.094 -4.297 1 98.44 120 ALA A CA 1
ATOM 947 C C . ALA A 1 120 ? 23.062 9.734 -5.637 1 98.44 120 ALA A C 1
ATOM 949 O O . ALA A 1 120 ? 22.156 10.422 -6.098 1 98.44 120 ALA A O 1
ATOM 950 N N . GLU A 1 121 ? 23.594 8.695 -6.266 1 98.38 121 GLU A N 1
ATOM 951 C CA . GLU A 1 121 ? 23.109 8.289 -7.578 1 98.38 121 GLU A CA 1
ATOM 952 C C . GLU A 1 121 ? 21.625 7.945 -7.527 1 98.38 121 GLU A C 1
ATOM 954 O O . GLU A 1 121 ? 20.859 8.281 -8.445 1 98.38 121 GLU A O 1
ATOM 959 N N . PHE A 1 122 ? 21.234 7.336 -6.492 1 98.75 122 PHE A N 1
ATOM 960 C CA . PHE A 1 122 ? 19.828 6.969 -6.301 1 98.75 122 PHE A CA 1
ATOM 961 C C . PHE A 1 122 ? 18.969 8.203 -6.094 1 98.75 122 PHE A C 1
ATOM 963 O O . PHE A 1 122 ? 17.922 8.352 -6.734 1 98.75 122 PHE A O 1
ATOM 970 N N . VAL A 1 123 ? 19.328 9.094 -5.168 1 98.75 123 VAL A N 1
ATOM 971 C CA . VAL A 1 123 ? 18.578 10.305 -4.84 1 98.75 123 VAL A CA 1
ATOM 972 C C . VAL A 1 123 ? 18.406 11.164 -6.09 1 98.75 123 VAL A C 1
ATOM 974 O O . VAL A 1 123 ? 17.312 11.688 -6.352 1 98.75 123 VAL A O 1
ATOM 977 N N . LYS A 1 124 ? 19.422 11.234 -6.945 1 98.19 124 LYS A N 1
ATOM 978 C CA . LYS A 1 124 ? 19.422 12.086 -8.133 1 98.19 124 LYS A CA 1
ATOM 979 C C . LYS A 1 124 ? 18.5 11.539 -9.211 1 98.19 124 LYS A C 1
ATOM 981 O O . LYS A 1 124 ? 18.141 12.242 -10.156 1 98.19 124 LYS A O 1
ATOM 986 N N . ALA A 1 125 ? 18.125 10.289 -9.055 1 98.25 125 ALA A N 1
ATOM 987 C CA . ALA A 1 125 ? 17.25 9.656 -10.039 1 98.25 125 ALA A CA 1
ATOM 988 C C . ALA A 1 125 ? 15.789 10.086 -9.844 1 98.25 125 ALA A C 1
ATOM 990 O O . ALA A 1 125 ? 14.938 9.805 -10.68 1 98.25 125 ALA A O 1
ATOM 991 N N . TYR A 1 126 ? 15.492 10.867 -8.789 1 98.5 126 TYR A N 1
ATOM 992 C CA . TYR A 1 126 ? 14.125 11.289 -8.477 1 98.5 126 TYR A CA 1
ATOM 993 C C . TYR A 1 126 ? 14 12.805 -8.523 1 98.5 126 TYR A C 1
ATOM 995 O O . TYR A 1 126 ? 14.961 13.523 -8.25 1 98.5 126 TYR A O 1
ATOM 1003 N N . LYS A 1 127 ? 12.836 13.281 -8.789 1 97.25 127 LYS A N 1
ATOM 1004 C CA . LYS A 1 127 ? 12.602 14.711 -8.945 1 97.25 127 LYS A CA 1
ATOM 1005 C C . LYS A 1 127 ? 12.477 15.398 -7.59 1 97.25 127 LYS A C 1
ATOM 1007 O O . LYS A 1 127 ? 12.859 16.562 -7.441 1 97.25 127 LYS A O 1
ATOM 1012 N N . GLY A 1 128 ? 11.969 14.602 -6.566 1 98.44 128 GLY A N 1
ATOM 1013 C CA . GLY A 1 128 ? 11.695 15.227 -5.277 1 98.44 128 GLY A CA 1
ATOM 1014 C C . GLY A 1 128 ? 10.57 16.234 -5.332 1 98.44 128 GLY A C 1
ATOM 1015 O O . GLY A 1 128 ? 9.93 16.406 -6.375 1 98.44 128 GLY A O 1
ATOM 1016 N N . PRO A 1 129 ? 10.305 16.938 -4.207 1 98.75 129 PRO A N 1
ATOM 1017 C CA . PRO A 1 129 ? 9.25 17.953 -4.176 1 98.75 129 PRO A CA 1
ATOM 1018 C C . PRO A 1 129 ? 9.5 19.094 -5.164 1 98.75 129 PRO A C 1
ATOM 1020 O O . PRO A 1 129 ? 10.641 19.531 -5.332 1 98.75 129 PRO A O 1
ATOM 1023 N N . ARG A 1 130 ? 8.461 19.578 -5.832 1 98.25 130 ARG A N 1
ATOM 1024 C CA . ARG A 1 130 ? 8.586 20.672 -6.789 1 98.25 130 ARG A CA 1
ATOM 1025 C C . ARG A 1 130 ? 8.742 22 -6.07 1 98.25 130 ARG A C 1
ATOM 1027 O O . ARG A 1 130 ? 9.492 22.875 -6.52 1 98.25 130 ARG A O 1
ATOM 1034 N N . PHE A 1 131 ? 8.086 22.203 -4.93 1 98.5 131 PHE A N 1
ATOM 1035 C CA . PHE A 1 131 ? 8.062 23.484 -4.25 1 98.5 131 PHE A CA 1
ATOM 1036 C C . PHE A 1 131 ? 8.828 23.422 -2.934 1 98.5 131 PHE A C 1
ATOM 1038 O O . PHE A 1 131 ? 9.586 24.344 -2.605 1 98.5 131 PHE A O 1
ATOM 1045 N N . GLY A 1 132 ? 8.656 22.297 -2.219 1 98.12 132 GLY A N 1
ATOM 1046 C CA . GLY A 1 132 ? 9.281 22.188 -0.911 1 98.12 132 GLY A CA 1
ATOM 1047 C C . GLY A 1 132 ? 8.773 23.219 0.077 1 98.12 132 GLY A C 1
ATOM 1048 O O . GLY A 1 132 ? 7.715 23.812 -0.126 1 98.12 132 GLY A O 1
ATOM 1049 N N . ILE A 1 133 ? 9.523 23.391 1.123 1 98.5 133 ILE A N 1
ATOM 1050 C CA . ILE A 1 133 ? 9.125 24.281 2.203 1 98.5 133 ILE A CA 1
ATOM 1051 C C . ILE A 1 133 ? 9.156 25.734 1.711 1 98.5 133 ILE A C 1
ATOM 1053 O O . ILE A 1 133 ? 8.188 26.469 1.878 1 98.5 133 ILE A O 1
ATOM 1057 N N . GLU A 1 134 ? 10.195 26.109 1.035 1 98 134 GLU A N 1
ATOM 1058 C CA . GLU A 1 134 ? 10.344 27.5 0.581 1 98 134 GLU A CA 1
ATOM 1059 C C . GLU A 1 134 ? 9.266 27.859 -0.435 1 98 134 GLU A C 1
ATOM 1061 O O . GLU A 1 134 ? 8.688 28.938 -0.364 1 98 134 GLU A O 1
ATOM 1066 N N . GLY A 1 135 ? 9.039 26.969 -1.385 1 98.44 135 GLY A N 1
ATOM 1067 C CA . GLY A 1 135 ? 8.008 27.219 -2.379 1 98.44 135 GLY A CA 1
ATOM 1068 C C . GLY A 1 135 ? 6.625 27.375 -1.775 1 98.44 135 GLY A C 1
ATOM 1069 O O . GLY A 1 135 ? 5.84 28.219 -2.217 1 98.44 135 GLY A O 1
ATOM 1070 N N . VAL A 1 136 ? 6.328 26.578 -0.767 1 98.62 136 VAL A N 1
ATOM 1071 C CA . VAL A 1 136 ? 5.047 26.672 -0.076 1 98.62 136 VAL A CA 1
ATOM 1072 C C . VAL A 1 136 ? 4.938 28.016 0.639 1 98.62 136 VAL A C 1
ATOM 1074 O O . VAL A 1 136 ? 3.908 28.688 0.552 1 98.62 136 VAL A O 1
ATOM 1077 N N . ARG A 1 137 ? 5.977 28.391 1.351 1 98.44 137 ARG A N 1
ATOM 1078 C CA . ARG A 1 137 ? 5.988 29.656 2.068 1 98.44 137 ARG A CA 1
ATOM 1079 C C . ARG A 1 137 ? 5.828 30.828 1.109 1 98.44 137 ARG A C 1
ATOM 1081 O O . ARG A 1 137 ? 5.105 31.781 1.403 1 98.44 137 ARG A O 1
ATOM 1088 N N . GLU A 1 138 ? 6.496 30.75 -0.025 1 98.38 138 GLU A N 1
ATOM 1089 C CA . GLU A 1 138 ? 6.383 31.797 -1.027 1 98.38 138 GLU A CA 1
ATOM 1090 C C . GLU A 1 138 ? 4.961 31.891 -1.578 1 98.38 138 GLU A C 1
ATOM 1092 O O . GLU A 1 138 ? 4.422 33 -1.756 1 98.38 138 GLU A O 1
ATOM 1097 N N . THR A 1 139 ? 4.383 30.766 -1.792 1 98.12 139 THR A N 1
ATOM 1098 C CA . THR A 1 139 ? 3.031 30.688 -2.338 1 98.12 139 THR A CA 1
ATOM 1099 C C . THR A 1 139 ? 2.033 31.359 -1.393 1 98.12 139 THR A C 1
ATOM 1101 O O . THR A 1 139 ? 1.114 32.031 -1.836 1 98.12 139 THR A O 1
ATOM 1104 N N . LEU A 1 140 ? 2.25 31.188 -0.062 1 98.44 140 LEU A N 1
ATOM 1105 C CA . LEU A 1 140 ? 1.313 31.672 0.941 1 98.44 140 LEU A CA 1
ATOM 1106 C C . LEU A 1 140 ? 1.751 33.031 1.47 1 98.44 140 LEU A C 1
ATOM 1108 O O . LEU A 1 140 ? 0.994 33.719 2.176 1 98.44 140 LEU A O 1
ATOM 1112 N N . LYS A 1 141 ? 2.971 33.469 1.13 1 98.19 141 LYS A N 1
ATOM 1113 C CA . LYS A 1 141 ? 3.568 34.688 1.628 1 98.19 141 LYS A CA 1
ATOM 1114 C C . LYS A 1 141 ? 3.662 34.688 3.15 1 98.19 141 LYS A C 1
ATOM 1116 O O . LYS A 1 141 ? 3.311 35.688 3.807 1 98.19 141 LYS A O 1
ATOM 1121 N N . ILE A 1 142 ? 4.035 33.5 3.678 1 97.94 142 ILE A N 1
ATOM 1122 C CA . ILE A 1 142 ? 4.266 33.312 5.109 1 97.94 142 ILE A CA 1
ATOM 1123 C C . ILE A 1 142 ? 5.703 32.875 5.344 1 97.94 142 ILE A C 1
ATOM 1125 O O . ILE A 1 142 ? 6.062 31.734 5.012 1 97.94 142 ILE A O 1
ATOM 1129 N N . LYS A 1 143 ? 6.527 33.594 5.996 1 93 143 LYS A N 1
ATOM 1130 C CA . LYS A 1 143 ? 7.965 33.344 6.016 1 93 143 LYS A CA 1
ATOM 1131 C C . LYS A 1 143 ? 8.383 32.625 7.305 1 93 143 LYS A C 1
ATOM 1133 O O . LYS A 1 143 ? 9.25 31.75 7.289 1 93 143 LYS A O 1
ATOM 1138 N N . GLU A 1 144 ? 7.773 32.906 8.477 1 90.88 144 GLU A N 1
ATOM 1139 C CA . GLU A 1 144 ? 8.469 32.531 9.703 1 90.88 144 GLU A CA 1
ATOM 1140 C C . GLU A 1 144 ? 7.586 31.656 10.586 1 90.88 144 GLU A C 1
ATOM 1142 O O . GLU A 1 144 ? 8.086 30.766 11.281 1 90.88 144 GLU A O 1
ATOM 1147 N N . ARG A 1 145 ? 6.34 31.797 10.633 1 96.12 145 ARG A N 1
ATOM 1148 C CA . ARG A 1 145 ? 5.508 31.078 11.594 1 96.12 145 ARG A CA 1
ATOM 1149 C C . ARG A 1 145 ? 5.059 29.734 11.031 1 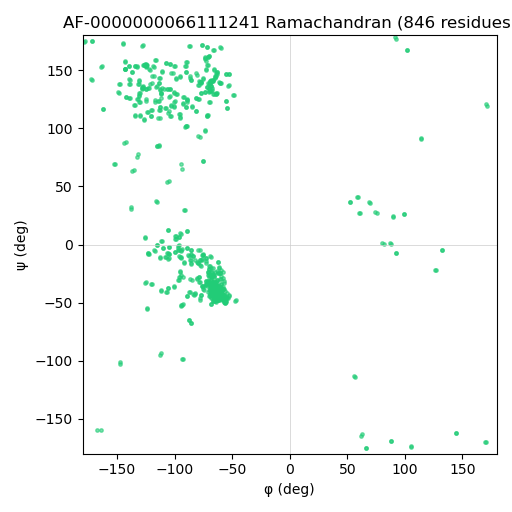96.12 145 ARG A C 1
ATOM 1151 O O . ARG A 1 145 ? 5.059 29.531 9.812 1 96.12 145 ARG A O 1
ATOM 1158 N N . PRO A 1 146 ? 4.715 28.797 11.953 1 98.12 146 PRO A N 1
ATOM 1159 C CA . PRO A 1 146 ? 4.035 27.594 11.461 1 98.12 146 PRO A CA 1
ATOM 1160 C C . PRO A 1 146 ? 2.771 27.922 10.664 1 98.12 146 PRO A C 1
ATOM 1162 O O . PRO A 1 146 ? 2.133 28.953 10.906 1 98.12 146 PRO A O 1
ATOM 1165 N N . LEU A 1 147 ? 2.506 27.125 9.703 1 98.69 147 LEU A N 1
ATOM 1166 C CA . LEU A 1 147 ? 1.244 27.25 8.984 1 98.69 147 LEU A CA 1
ATOM 1167 C C . LEU A 1 147 ? 0.109 26.594 9.75 1 98.69 147 LEU A C 1
ATOM 1169 O O . LEU A 1 147 ? 0.335 25.625 10.492 1 98.69 147 LEU A O 1
ATOM 1173 N N . LEU A 1 148 ? -1.02 27.156 9.633 1 98.62 148 LEU A N 1
ATOM 1174 C CA . LEU A 1 148 ? -2.215 26.594 10.25 1 98.62 148 LEU A CA 1
ATOM 1175 C C . LEU A 1 148 ? -3.139 25.984 9.195 1 98.62 148 LEU A C 1
ATOM 1177 O O . LEU A 1 148 ? -3.564 26.672 8.266 1 98.62 148 LEU A O 1
ATOM 1181 N N . GLY A 1 149 ? -3.33 24.703 9.328 1 98.31 149 GLY A N 1
ATOM 1182 C CA . GLY A 1 149 ? -4.273 24.016 8.461 1 98.31 149 GLY A CA 1
ATOM 1183 C C . GLY A 1 149 ? -5.453 23.422 9.211 1 98.31 149 GLY A C 1
ATOM 1184 O O . GLY A 1 149 ? -5.402 23.266 10.438 1 98.31 149 GLY A O 1
ATOM 1185 N N . THR A 1 150 ? -6.512 23.188 8.469 1 96.94 150 THR A N 1
ATOM 1186 C CA . THR A 1 150 ? -7.637 22.422 9 1 96.94 150 THR A CA 1
ATOM 1187 C C . THR A 1 150 ? -8.266 21.562 7.91 1 96.94 150 THR A C 1
ATOM 1189 O O . THR A 1 150 ? -7.758 21.5 6.789 1 96.94 150 THR A O 1
ATOM 1192 N N . ILE A 1 151 ? -9.172 20.75 8.281 1 95.44 151 ILE A N 1
ATOM 1193 C CA . ILE A 1 151 ? -9.953 19.891 7.406 1 95.44 151 ILE A CA 1
ATOM 1194 C C . ILE A 1 151 ? -11.438 20.203 7.559 1 95.44 151 ILE A C 1
ATOM 1196 O O . ILE A 1 151 ? -11.906 20.5 8.664 1 95.44 151 ILE A O 1
ATOM 1200 N N . VAL A 1 152 ? -12.133 20.25 6.512 1 92.56 152 VAL A N 1
ATOM 1201 C CA . VAL A 1 152 ? -13.57 20.469 6.621 1 92.56 152 VAL A CA 1
ATOM 1202 C C . VAL A 1 152 ? -14.211 19.297 7.375 1 92.56 152 VAL A C 1
ATOM 1204 O O . VAL A 1 152 ? -13.914 18.141 7.105 1 92.56 152 VAL A O 1
ATOM 1207 N N . LYS A 1 153 ? -14.992 19.625 8.336 1 86 153 LYS A N 1
ATOM 1208 C CA . LYS A 1 153 ? -15.75 18.641 9.109 1 86 153 LYS A CA 1
ATOM 1209 C C . LYS A 1 153 ? -17.25 18.938 9.023 1 86 153 LYS A C 1
ATOM 1211 O O . LYS A 1 153 ? -17.672 20.094 8.977 1 86 153 LYS A O 1
ATOM 1216 N N . PRO A 1 154 ? -18.141 17.891 9.125 1 86.12 154 PRO A N 1
ATOM 1217 C CA . PRO A 1 154 ? -17.781 16.469 9.227 1 86.12 154 PRO A CA 1
ATOM 1218 C C . PRO A 1 154 ? -16.984 15.977 8.016 1 86.12 154 PRO A C 1
ATOM 1220 O O . PRO A 1 154 ? -16.875 16.688 7.012 1 86.12 154 PRO A O 1
ATOM 1223 N N . LYS A 1 155 ? -16.453 14.781 8.133 1 84.5 155 LYS A N 1
ATOM 1224 C CA . LYS A 1 155 ? -15.594 14.234 7.082 1 84.5 155 LYS A CA 1
ATOM 1225 C C . LYS A 1 155 ? -16.328 14.18 5.75 1 84.5 155 LYS A C 1
ATOM 1227 O O . LYS A 1 155 ? -15.773 14.539 4.711 1 84.5 155 LYS A O 1
ATOM 1232 N N . VAL A 1 156 ? -17.516 13.664 5.863 1 81.94 156 VAL A N 1
ATOM 1233 C CA . VAL A 1 156 ? -18.391 13.562 4.703 1 81.94 156 VAL A CA 1
ATOM 1234 C C . VAL A 1 156 ? -19.812 13.914 5.102 1 81.94 156 VAL A C 1
ATOM 1236 O O . VAL A 1 156 ? -20.188 13.797 6.273 1 81.94 156 VAL A O 1
ATOM 1239 N N . GLY A 1 157 ? -20.578 14.406 4.047 1 86.81 157 GLY A N 1
ATOM 1240 C CA . GLY A 1 157 ? -21.984 14.617 4.312 1 86.81 157 GLY A CA 1
ATOM 1241 C C . GLY A 1 157 ? -22.453 16.031 3.969 1 86.81 157 GLY A C 1
ATOM 1242 O O . GLY A 1 157 ? -23.641 16.266 3.803 1 86.81 157 GLY A O 1
ATOM 1243 N N . LEU A 1 158 ? -21.5 16.953 3.926 1 90.62 158 LEU A N 1
ATOM 1244 C CA . LEU A 1 158 ? -21.875 18.312 3.539 1 90.62 158 LEU A CA 1
ATOM 1245 C C . LEU A 1 158 ? -22.062 18.406 2.029 1 90.62 158 LEU A C 1
ATOM 1247 O O . LEU A 1 158 ? -21.297 17.812 1.263 1 90.62 158 LEU A O 1
ATOM 1251 N N . LYS A 1 159 ? -23.062 19.125 1.717 1 93.12 159 LYS A N 1
ATOM 1252 C CA . LYS A 1 159 ? -23.188 19.484 0.31 1 93.12 159 LYS A CA 1
ATOM 1253 C C . LYS A 1 159 ? -22.125 20.516 -0.089 1 93.12 159 LYS A C 1
ATOM 1255 O O . LYS A 1 159 ? -21.469 21.109 0.773 1 93.12 159 LYS A O 1
ATOM 1260 N N . THR A 1 160 ? -22.016 20.75 -1.351 1 96.44 160 THR A N 1
ATOM 1261 C CA . THR A 1 160 ? -20.969 21.594 -1.918 1 96.44 160 THR A CA 1
ATOM 1262 C C . THR A 1 160 ? -20.969 22.969 -1.274 1 96.44 160 THR A C 1
ATOM 1264 O O . THR A 1 160 ? -19.938 23.469 -0.831 1 96.44 160 THR A O 1
ATOM 1267 N N . GLU A 1 161 ? -22.172 23.578 -1.197 1 96.06 161 GLU A N 1
ATOM 1268 C CA . GLU A 1 161 ? -22.281 24.938 -0.666 1 96.06 161 GLU A CA 1
ATOM 1269 C C . GLU A 1 161 ? -21.922 24.984 0.817 1 96.06 161 GLU A C 1
ATOM 1271 O O . GLU A 1 161 ? -21.266 25.922 1.275 1 96.06 161 GLU A O 1
ATOM 1276 N N . GLU A 1 162 ? -22.359 23.969 1.521 1 94.31 162 GLU A N 1
ATOM 1277 C CA . GLU A 1 162 ? -22.062 23.891 2.949 1 94.31 162 GLU A CA 1
ATOM 1278 C C . GLU A 1 162 ? -20.578 23.672 3.201 1 94.31 162 GLU A C 1
ATOM 1280 O O . GLU A 1 162 ? -20 24.281 4.109 1 94.31 162 GLU A O 1
ATOM 1285 N N . HIS A 1 163 ? -20.031 22.797 2.416 1 95.5 163 HIS A N 1
ATOM 1286 C CA . HIS A 1 163 ? -18.594 22.547 2.482 1 95.5 163 HIS A CA 1
ATOM 1287 C C . HIS A 1 163 ? -17.781 23.828 2.281 1 95.5 163 HIS A C 1
ATOM 1289 O O . HIS A 1 163 ? -16.906 24.141 3.076 1 95.5 163 HIS A O 1
ATOM 1295 N N . ALA A 1 164 ? -18.109 24.547 1.272 1 97.94 164 ALA A N 1
ATOM 1296 C CA . ALA A 1 164 ? -17.406 25.781 0.926 1 97.94 164 ALA A CA 1
ATOM 1297 C C . ALA A 1 164 ? -17.562 26.828 2.027 1 97.94 164 ALA A C 1
ATOM 1299 O O . ALA A 1 164 ? -16.641 27.578 2.312 1 97.94 164 ALA A O 1
ATOM 1300 N N . LYS A 1 165 ? -18.719 26.844 2.609 1 96.81 165 LYS A N 1
ATOM 1301 C CA . LYS A 1 165 ? -18.984 27.812 3.678 1 96.81 165 LYS A CA 1
ATOM 1302 C C . LYS A 1 165 ? -18.109 27.516 4.902 1 96.81 165 LYS A C 1
ATOM 1304 O O . LYS A 1 165 ? -17.578 28.438 5.516 1 96.81 165 LYS A O 1
ATOM 1309 N N . VAL A 1 166 ? -18.031 26.25 5.246 1 95.94 166 VAL A N 1
ATOM 1310 C CA . VAL A 1 166 ? -17.188 25.859 6.379 1 95.94 166 VAL A CA 1
ATOM 1311 C C . VAL A 1 166 ? -15.742 26.266 6.109 1 95.94 166 VAL A C 1
ATOM 1313 O O . VAL A 1 166 ? -15.062 26.781 6.996 1 95.94 166 VAL A O 1
ATOM 1316 N N . ALA A 1 167 ? -15.289 26.047 4.914 1 98.31 167 ALA A N 1
ATOM 1317 C CA . ALA A 1 167 ? -13.93 26.438 4.535 1 98.31 167 ALA A CA 1
ATOM 1318 C C . ALA A 1 167 ? -13.734 27.953 4.648 1 98.31 167 ALA A C 1
ATOM 1320 O O . ALA A 1 167 ? -12.734 28.406 5.195 1 98.31 167 ALA A O 1
ATOM 1321 N N . TYR A 1 168 ? -14.711 28.688 4.176 1 98.56 168 TYR A N 1
ATOM 1322 C CA . TYR A 1 168 ? -14.672 30.141 4.23 1 98.56 168 TYR A CA 1
ATOM 1323 C C . TYR A 1 168 ? -14.531 30.625 5.668 1 98.56 168 TYR A C 1
ATOM 1325 O O . TYR A 1 168 ? -13.688 31.484 5.961 1 98.56 168 TYR A O 1
ATOM 1333 N N . GLU A 1 169 ? -15.359 30.062 6.535 1 98.06 169 GLU A N 1
ATOM 1334 C CA . GLU A 1 169 ? -15.328 30.469 7.938 1 98.06 169 GLU A CA 1
ATOM 1335 C C . GLU A 1 169 ? -13.961 30.188 8.562 1 98.06 169 GLU A C 1
ATOM 1337 O O . GLU A 1 169 ? -13.461 30.984 9.352 1 98.06 169 GLU A O 1
ATOM 1342 N N . ALA A 1 170 ? -13.359 29.047 8.242 1 98.31 170 ALA A N 1
ATOM 1343 C CA . ALA A 1 170 ? -12.039 28.703 8.75 1 98.31 170 ALA A CA 1
ATOM 1344 C C . ALA A 1 170 ? -10.984 29.688 8.266 1 98.31 170 ALA A C 1
ATOM 1346 O O . ALA A 1 170 ? -10.156 30.172 9.047 1 98.31 170 ALA A O 1
ATOM 1347 N N . TRP A 1 171 ? -11.039 30.047 6.965 1 98.81 171 TRP A N 1
ATOM 1348 C CA . TRP A 1 171 ? -10.062 30.953 6.371 1 98.81 171 TRP A CA 1
ATOM 1349 C C . TRP A 1 171 ? -10.18 32.344 6.988 1 98.81 171 TRP A C 1
ATOM 1351 O O . TRP A 1 171 ? -9.172 32.969 7.348 1 98.81 171 TRP A O 1
ATOM 1361 N N . VAL A 1 172 ? -11.383 32.812 7.141 1 98.69 172 VAL A N 1
ATOM 1362 C CA . VAL A 1 172 ? -11.602 34.156 7.672 1 98.69 172 VAL A CA 1
ATOM 1363 C C . VAL A 1 172 ? -11.172 34.219 9.141 1 98.69 172 VAL A C 1
ATOM 1365 O O . VAL A 1 172 ? -10.695 35.25 9.617 1 98.69 172 VAL A O 1
ATOM 1368 N N . GLY A 1 173 ? -11.242 33.062 9.781 1 98.44 173 GLY A N 1
ATOM 1369 C CA . GLY A 1 173 ? -10.828 32.969 11.172 1 98.44 173 GLY A CA 1
ATOM 1370 C C . GLY A 1 173 ? -9.32 32.938 11.336 1 98.44 173 GLY A C 1
ATOM 1371 O O . GLY A 1 173 ? -8.812 33.125 12.445 1 98.44 173 GLY A O 1
ATOM 1372 N N . GLY A 1 174 ? -8.625 32.625 10.281 1 98.38 174 GLY A N 1
ATOM 1373 C CA . GLY A 1 174 ? -7.18 32.719 10.398 1 98.38 174 GLY A CA 1
ATOM 1374 C C . GLY A 1 174 ? -6.457 31.484 9.867 1 98.38 174 GLY A C 1
ATOM 1375 O O . GLY A 1 174 ? -5.227 31.469 9.805 1 98.38 174 GLY A O 1
ATOM 1376 N N . VAL A 1 175 ? -7.145 30.484 9.469 1 98.69 175 VAL A N 1
ATOM 1377 C CA . VAL A 1 175 ? -6.539 29.281 8.891 1 98.69 175 VAL A CA 1
ATOM 1378 C C . VAL A 1 175 ? -5.902 29.625 7.547 1 98.69 175 VAL A C 1
ATOM 1380 O O . VAL A 1 175 ? -6.457 30.406 6.77 1 98.69 175 VAL A O 1
ATOM 1383 N N . ASP A 1 176 ? -4.738 29.047 7.281 1 98.81 176 ASP A N 1
ATOM 1384 C CA . ASP A 1 176 ? -4.031 29.281 6.027 1 98.81 176 ASP A CA 1
ATOM 1385 C C . ASP A 1 176 ? -4.465 28.266 4.961 1 98.81 176 ASP A C 1
ATOM 1387 O O . ASP A 1 176 ? -4.68 28.641 3.803 1 98.81 176 ASP A O 1
ATOM 1391 N N . LEU A 1 177 ? -4.562 27 5.352 1 98.75 177 LEU A N 1
ATOM 1392 C CA . LEU A 1 177 ? -4.781 25.875 4.441 1 98.75 177 LEU A CA 1
ATOM 1393 C C . LEU A 1 177 ? -6.012 25.078 4.852 1 98.75 177 LEU A C 1
ATOM 1395 O O . LEU A 1 177 ? -6.117 24.641 5.996 1 98.75 177 LEU A O 1
ATOM 1399 N N . VAL A 1 178 ? -6.945 24.922 3.965 1 98.75 178 VAL A N 1
ATOM 1400 C CA . VAL A 1 178 ? -8.078 24.031 4.211 1 98.75 178 VAL A CA 1
ATOM 1401 C C . VAL A 1 178 ? -8.016 22.844 3.248 1 98.75 178 VAL A C 1
ATOM 1403 O O . VAL A 1 178 ? -7.922 23.016 2.033 1 98.75 178 VAL A O 1
ATOM 1406 N N . LYS A 1 179 ? -7.996 21.641 3.787 1 98.19 179 LYS A N 1
ATOM 1407 C CA . LYS A 1 179 ? -7.977 20.453 2.939 1 98.19 179 LYS A CA 1
ATOM 1408 C C . LYS A 1 179 ? -9.32 19.734 2.971 1 98.19 179 LYS A C 1
ATOM 1410 O O . LYS A 1 179 ? -10.078 19.859 3.934 1 98.19 179 LYS A O 1
ATOM 1415 N N . ASP A 1 180 ? -9.609 18.953 1.908 1 97.69 180 ASP A N 1
ATOM 1416 C CA . ASP A 1 180 ? -10.648 17.922 1.981 1 97.69 180 ASP A CA 1
ATOM 1417 C C . ASP A 1 180 ? -10.281 16.859 3.012 1 97.69 180 ASP A C 1
ATOM 1419 O O . ASP A 1 180 ? -9.109 16.625 3.283 1 97.69 180 ASP A O 1
ATOM 1423 N N . ASP A 1 181 ? -11.305 16.297 3.633 1 95.69 181 ASP A N 1
ATOM 1424 C CA . ASP A 1 181 ? -11.039 15.078 4.402 1 95.69 181 ASP A CA 1
ATOM 1425 C C . ASP A 1 181 ? -10.57 13.945 3.492 1 95.69 181 ASP A C 1
ATOM 1427 O O . ASP A 1 181 ? -10.961 13.875 2.326 1 95.69 181 ASP A O 1
ATOM 1431 N N . GLU A 1 182 ? -9.695 13.07 4 1 95.69 182 GLU A N 1
ATOM 1432 C CA . GLU A 1 182 ? -9.156 11.977 3.207 1 95.69 182 GLU A CA 1
ATOM 1433 C C . GLU A 1 182 ? -10.266 11.031 2.736 1 95.69 182 GLU A C 1
ATOM 1435 O O . GLU A 1 182 ? -10.086 10.297 1.765 1 95.69 182 GLU A O 1
ATOM 1440 N N . ASN A 1 183 ? -11.43 11.062 3.395 1 95.75 183 ASN A N 1
ATOM 1441 C CA . ASN A 1 183 ? -12.562 10.219 3.018 1 95.75 183 ASN A CA 1
ATOM 1442 C C . ASN A 1 183 ? -13.414 10.875 1.934 1 95.75 183 ASN A C 1
ATOM 1444 O O . ASN A 1 183 ? -14.258 10.219 1.32 1 95.75 183 ASN A O 1
ATOM 1448 N N . LEU A 1 184 ? -13.203 12.156 1.689 1 97.19 184 LEU A N 1
ATOM 1449 C CA . LEU A 1 184 ? -14.023 12.891 0.73 1 97.19 184 LEU A CA 1
ATOM 1450 C C . LEU A 1 184 ? -13.344 12.93 -0.637 1 97.19 184 LEU A C 1
ATOM 1452 O O . LEU A 1 184 ? -12.359 13.641 -0.822 1 97.19 184 LEU A O 1
ATOM 1456 N N . THR A 1 185 ? -13.93 12.188 -1.594 1 97.5 185 THR A N 1
ATOM 1457 C CA . THR A 1 185 ? -13.453 12.227 -2.973 1 97.5 185 THR A CA 1
ATOM 1458 C C . THR A 1 185 ? -14.484 12.867 -3.887 1 97.5 185 THR A C 1
ATOM 1460 O O . THR A 1 185 ? -14.609 14.094 -3.924 1 97.5 185 THR A O 1
ATOM 1463 N N . SER A 1 186 ? -15.344 12.141 -4.551 1 98.19 186 SER A N 1
ATOM 146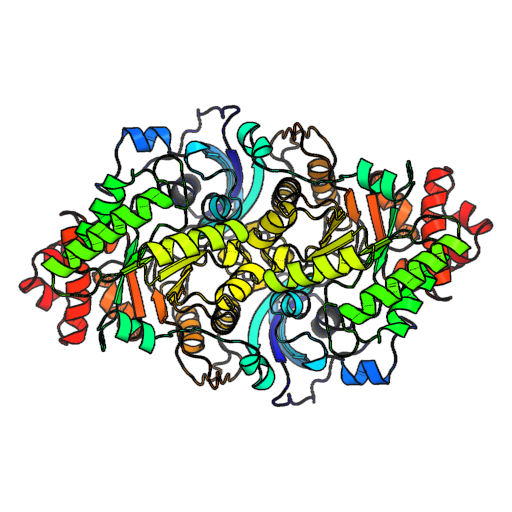4 C CA . SER A 1 186 ? -16.406 12.703 -5.375 1 98.19 186 SER A CA 1
ATOM 1465 C C . SER A 1 186 ? -17.734 11.984 -5.125 1 98.19 186 SER A C 1
ATOM 1467 O O . SER A 1 186 ? -18.328 11.43 -6.051 1 98.19 186 SER A O 1
ATOM 1469 N N . GLN A 1 187 ? -18.219 12.109 -3.949 1 95.94 187 GLN A N 1
ATOM 1470 C CA . GLN A 1 187 ? -19.5 11.539 -3.596 1 95.94 187 GLN A CA 1
ATOM 1471 C C . GLN A 1 187 ? -20.641 12.289 -4.281 1 95.94 187 GLN A C 1
ATOM 1473 O O . GLN A 1 187 ? -20.484 13.445 -4.684 1 95.94 187 GLN A O 1
ATOM 1478 N N . GLU A 1 188 ? -21.734 11.672 -4.328 1 93.44 188 GLU A N 1
ATOM 1479 C CA . GLU A 1 188 ? -22.875 12.211 -5.055 1 93.44 188 GLU A CA 1
ATOM 1480 C C . GLU A 1 188 ? -23.312 13.547 -4.469 1 93.44 188 GLU A C 1
ATOM 1482 O O . GLU A 1 188 ? -23.703 14.461 -5.207 1 93.44 188 GLU A O 1
ATOM 1487 N N . PHE A 1 189 ? -23.25 13.711 -3.195 1 92.62 189 PHE A N 1
ATOM 1488 C CA . PHE A 1 189 ? -23.781 14.898 -2.527 1 92.62 189 PHE A CA 1
ATOM 1489 C C . PHE A 1 189 ? -22.75 16.016 -2.521 1 92.62 189 PHE A C 1
ATOM 1491 O O . PHE A 1 189 ? -23.062 17.156 -2.143 1 92.62 189 PHE A O 1
ATOM 1498 N N . ASN A 1 190 ? -21.578 15.742 -2.914 1 95.94 190 ASN A N 1
ATOM 1499 C CA . ASN A 1 190 ? -20.469 16.688 -2.918 1 95.94 190 ASN A CA 1
ATOM 1500 C C . ASN A 1 190 ? -19.438 16.344 -4 1 95.94 190 ASN A C 1
ATOM 1502 O O . ASN A 1 190 ? -18.297 16.031 -3.699 1 95.94 190 ASN A O 1
ATOM 1506 N N . LYS A 1 191 ? -19.859 16.531 -5.215 1 97.88 191 LYS A N 1
ATOM 1507 C CA . LYS A 1 191 ? -19.062 16.141 -6.375 1 97.88 191 LYS A CA 1
ATOM 1508 C C . LYS A 1 191 ? -17.797 16.984 -6.492 1 97.88 191 LYS A C 1
ATOM 1510 O O . LYS A 1 191 ? -17.844 18.188 -6.246 1 97.88 191 LYS A O 1
ATOM 1515 N N . PHE A 1 192 ? -16.75 16.391 -6.863 1 98.62 192 PHE A N 1
ATOM 1516 C CA . PHE A 1 192 ? -15.453 17.047 -6.949 1 98.62 192 PHE A CA 1
ATOM 1517 C C . PHE A 1 192 ? -15.523 18.281 -7.852 1 98.62 192 PHE A C 1
ATOM 1519 O O . PHE A 1 192 ? -15.008 19.344 -7.496 1 98.62 192 PHE A O 1
ATOM 1526 N N . GLU A 1 193 ? -16.156 18.156 -8.984 1 97.88 193 GLU A N 1
ATOM 1527 C CA . GLU A 1 193 ? -16.203 19.188 -10.031 1 97.88 193 GLU A CA 1
ATOM 1528 C C . GLU A 1 193 ? -16.938 20.422 -9.555 1 97.88 193 GLU A C 1
ATOM 1530 O O . GLU A 1 193 ? -16.594 21.547 -9.945 1 97.88 193 GLU A O 1
ATOM 1535 N N . ASP A 1 194 ? -17.922 20.203 -8.742 1 98.12 194 ASP A N 1
ATOM 1536 C CA . ASP A 1 194 ? -18.656 21.328 -8.195 1 98.12 194 ASP A CA 1
ATOM 1537 C C . ASP A 1 194 ? -17.938 21.938 -6.992 1 98.12 194 ASP A C 1
ATOM 1539 O O . ASP A 1 194 ? -17.812 23.156 -6.883 1 98.12 194 ASP A O 1
ATOM 1543 N N . ARG A 1 195 ? -17.438 21.094 -6.168 1 98.56 195 ARG A N 1
ATOM 1544 C CA . ARG A 1 195 ? -16.859 21.484 -4.887 1 98.56 195 ARG A CA 1
ATOM 1545 C C . ARG A 1 195 ? -15.617 22.344 -5.082 1 98.56 195 ARG A C 1
ATOM 1547 O O . ARG A 1 195 ? -15.445 23.359 -4.406 1 98.56 195 ARG A O 1
ATOM 1554 N N . ILE A 1 196 ? -14.789 21.984 -6.02 1 98.75 196 ILE A N 1
ATOM 1555 C CA . ILE A 1 196 ? -13.508 22.672 -6.168 1 98.75 196 ILE A CA 1
ATOM 1556 C C . ILE A 1 196 ? -13.75 24.125 -6.582 1 98.75 196 ILE A C 1
ATOM 1558 O O . ILE A 1 196 ? -13.117 25.031 -6.051 1 98.75 196 ILE A O 1
ATOM 1562 N N . TYR A 1 197 ? -14.672 24.391 -7.492 1 98.62 197 TYR A N 1
ATOM 1563 C CA . TYR A 1 197 ? -14.922 25.75 -7.957 1 98.62 197 TYR A CA 1
ATOM 1564 C C . TYR A 1 197 ? -15.57 26.578 -6.863 1 98.62 197 TYR A C 1
ATOM 1566 O O . TYR A 1 197 ? -15.164 27.719 -6.625 1 98.62 197 TYR A O 1
ATOM 1574 N N . LYS A 1 198 ? -16.547 25.984 -6.199 1 98.62 198 LYS A N 1
ATOM 1575 C CA . LYS A 1 198 ? -17.25 26.719 -5.152 1 98.62 198 LYS A CA 1
ATOM 1576 C C . LYS A 1 198 ? -16.312 27.031 -3.982 1 98.62 198 LYS A C 1
ATOM 1578 O O . LYS A 1 198 ? -16.359 28.125 -3.42 1 98.62 198 LYS A O 1
ATOM 1583 N N . THR A 1 199 ? -15.516 26.062 -3.611 1 98.81 199 THR A N 1
ATOM 1584 C CA . THR A 1 199 ? -14.617 26.25 -2.477 1 98.81 199 THR A CA 1
ATOM 1585 C C . THR A 1 199 ? -13.516 27.25 -2.816 1 98.81 199 THR A C 1
ATOM 1587 O O . THR A 1 199 ? -13.133 28.078 -1.976 1 98.81 199 THR A O 1
ATOM 1590 N N . LEU A 1 200 ? -13.008 27.25 -4.023 1 98.81 200 LEU A N 1
ATOM 1591 C CA . LEU A 1 200 ? -11.984 28.203 -4.43 1 98.81 200 LEU A CA 1
ATOM 1592 C C . LEU A 1 200 ? -12.57 29.609 -4.527 1 98.81 200 LEU A C 1
ATOM 1594 O O . LEU A 1 200 ? -11.875 30.594 -4.242 1 98.81 200 LEU A O 1
ATOM 1598 N N . GLU A 1 201 ? -13.805 29.703 -4.938 1 98.62 201 GLU A N 1
ATOM 1599 C CA . GLU A 1 201 ? -14.492 30.984 -4.895 1 98.62 201 GLU A CA 1
ATOM 1600 C C . GLU A 1 201 ? -14.5 31.562 -3.48 1 98.62 201 GLU A C 1
ATOM 1602 O O . GLU A 1 201 ? -14.227 32.75 -3.283 1 98.62 201 GLU A O 1
ATOM 1607 N N . MET A 1 202 ? -14.805 30.734 -2.543 1 98.75 202 MET A N 1
ATOM 1608 C CA . MET A 1 202 ? -14.844 31.156 -1.147 1 98.75 202 MET A CA 1
ATOM 1609 C C . MET A 1 202 ? -13.438 31.484 -0.64 1 98.75 202 MET A C 1
ATOM 1611 O O . MET A 1 202 ? -13.266 32.375 0.196 1 98.75 202 MET A O 1
ATOM 1615 N N . ARG A 1 203 ? -12.445 30.734 -1.142 1 98.75 203 ARG A N 1
ATOM 1616 C CA . ARG A 1 203 ? -11.055 31.047 -0.824 1 98.75 203 ARG A CA 1
ATOM 1617 C C . ARG A 1 203 ? -10.703 32.469 -1.251 1 98.75 203 ARG A C 1
ATOM 1619 O O . ARG A 1 203 ? -10.148 33.25 -0.465 1 98.75 203 ARG A O 1
ATOM 1626 N N . ASP A 1 204 ? -11.07 32.844 -2.441 1 98.62 204 ASP A N 1
ATOM 1627 C CA . ASP A 1 204 ? -10.773 34.188 -2.982 1 98.62 204 ASP A CA 1
ATOM 1628 C C . ASP A 1 204 ? -11.484 35.25 -2.178 1 98.62 204 ASP A C 1
ATOM 1630 O O . ASP A 1 204 ? -10.906 36.312 -1.913 1 98.62 204 ASP A O 1
ATOM 1634 N N . LYS A 1 205 ? -12.68 34.969 -1.829 1 98.75 205 LYS A N 1
ATOM 1635 C CA . LYS A 1 205 ? -13.422 35.938 -1 1 98.75 205 LYS A CA 1
ATOM 1636 C C . LYS A 1 205 ? -12.734 36.125 0.347 1 98.75 205 LYS A C 1
ATOM 1638 O O . LYS A 1 205 ? -12.633 37.25 0.833 1 98.75 205 LYS A O 1
ATOM 1643 N N . ALA A 1 206 ? -12.328 35.031 0.958 1 98.81 206 ALA A N 1
ATOM 1644 C CA . ALA A 1 206 ? -11.633 35.094 2.242 1 98.81 206 ALA A CA 1
ATOM 1645 C C . ALA A 1 206 ? -10.328 35.875 2.119 1 98.81 206 ALA A C 1
ATOM 1647 O O . ALA A 1 206 ? -9.961 36.656 3.023 1 98.81 206 ALA A O 1
ATOM 1648 N N . GLU A 1 207 ? -9.602 35.719 1.047 1 98.62 207 GLU A N 1
ATOM 1649 C CA . GLU A 1 207 ? -8.367 36.469 0.815 1 98.62 207 GLU A CA 1
ATOM 1650 C C . GLU A 1 207 ? -8.641 37.969 0.714 1 98.62 207 GLU A C 1
ATOM 1652 O O . GLU A 1 207 ? -7.891 38.781 1.264 1 98.62 207 GLU A O 1
ATOM 1657 N N . GLU A 1 208 ? -9.664 38.281 0.011 1 98.44 208 GLU A N 1
ATOM 1658 C CA . GLU A 1 208 ? -10.039 39.688 -0.13 1 98.44 208 GLU A CA 1
ATOM 1659 C C . GLU A 1 208 ? -10.383 40.312 1.223 1 98.44 208 GLU A C 1
ATOM 1661 O O . GLU A 1 208 ? -10 41.438 1.503 1 98.44 208 GLU A O 1
ATOM 1666 N N . GLU A 1 209 ? -11.023 39.594 1.975 1 98.38 209 GLU A N 1
ATOM 1667 C CA . GLU A 1 209 ? -11.492 40.094 3.264 1 98.38 209 GLU A CA 1
ATOM 1668 C C . GLU A 1 209 ? -10.344 40.188 4.266 1 98.38 209 GLU A C 1
ATOM 1670 O O . GLU A 1 209 ? -10.305 41.094 5.078 1 98.38 209 GLU A O 1
ATOM 1675 N N . THR A 1 210 ? -9.422 39.219 4.262 1 98.19 210 THR A N 1
ATOM 1676 C CA . THR A 1 210 ? -8.406 39.125 5.301 1 98.19 210 THR A CA 1
ATOM 1677 C C . THR A 1 210 ? -7.109 39.812 4.855 1 98.19 210 THR A C 1
ATOM 1679 O O . THR A 1 210 ? -6.27 40.156 5.684 1 98.19 210 THR A O 1
ATOM 1682 N N . GLY A 1 211 ? -6.887 39.844 3.516 1 98.19 211 GLY A N 1
ATOM 1683 C CA . GLY A 1 211 ? -5.625 40.344 2.969 1 98.19 211 GLY A CA 1
ATOM 1684 C C . GLY A 1 211 ? -4.527 39.281 3.008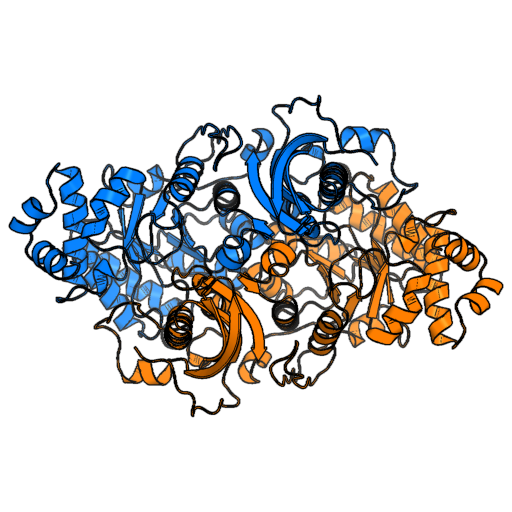 1 98.19 211 GLY A C 1
ATOM 1685 O O . GLY A 1 211 ? -3.387 39.562 2.631 1 98.19 211 GLY A O 1
ATOM 1686 N N . GLU A 1 212 ? -4.836 38.125 3.486 1 98.12 212 GLU A N 1
ATOM 1687 C CA . GLU A 1 212 ? -3.887 37 3.572 1 98.12 212 GLU A CA 1
ATOM 1688 C C . GLU A 1 212 ? -4.117 36 2.459 1 98.12 212 GLU A C 1
ATOM 1690 O O . GLU A 1 212 ? -5.258 35.781 2.041 1 98.12 212 GLU A O 1
ATOM 1695 N N . ARG A 1 213 ? -3.049 35.375 2.014 1 98.44 213 ARG A N 1
ATOM 1696 C CA . ARG A 1 213 ? -3.193 34.281 1.067 1 98.44 213 ARG A CA 1
ATOM 1697 C C . ARG A 1 213 ? -3.771 33.031 1.749 1 98.44 213 ARG A C 1
ATOM 1699 O O . ARG A 1 213 ? -3.416 32.719 2.887 1 98.44 213 ARG A O 1
ATOM 1706 N N . LYS A 1 214 ? -4.691 32.438 1.1 1 98.69 214 LYS A N 1
ATOM 1707 C CA . LYS A 1 214 ? -5.336 31.219 1.54 1 98.69 214 LYS A CA 1
ATOM 1708 C C . LYS A 1 214 ? -5.223 30.125 0.478 1 98.69 214 LYS A C 1
ATOM 1710 O O . LYS A 1 214 ? -5.043 30.422 -0.705 1 98.69 214 LYS A O 1
ATOM 1715 N N . ALA A 1 215 ? -5.289 28.828 0.937 1 98.69 215 ALA A N 1
ATOM 1716 C CA . ALA A 1 215 ? -5.191 27.75 -0.045 1 98.69 215 ALA A CA 1
ATOM 1717 C C . ALA A 1 215 ? -6.18 26.625 0.268 1 98.69 215 ALA A C 1
ATOM 1719 O O . ALA A 1 215 ? -6.465 26.359 1.436 1 98.69 215 ALA A O 1
ATOM 1720 N N . TYR A 1 216 ? -6.715 26.109 -0.782 1 98.81 216 TYR A N 1
ATOM 1721 C CA . TYR A 1 216 ? -7.547 24.906 -0.761 1 98.81 216 TYR A CA 1
ATOM 1722 C C . TYR A 1 216 ? -6.777 23.703 -1.275 1 98.81 216 TYR A C 1
ATOM 1724 O O . TYR A 1 216 ? -6.035 23.797 -2.254 1 98.81 216 TYR A O 1
ATOM 1732 N N . MET A 1 217 ? -6.863 22.562 -0.571 1 98.81 217 MET A N 1
ATOM 1733 C CA . MET A 1 217 ? -6.195 21.328 -0.973 1 98.81 217 MET A CA 1
ATOM 1734 C C . MET A 1 217 ? -7.219 20.266 -1.343 1 98.81 217 MET A C 1
ATOM 1736 O O . MET A 1 217 ? -7.59 19.438 -0.505 1 98.81 217 MET A O 1
ATOM 1740 N N . PRO A 1 218 ? -7.68 20.281 -2.598 1 98.88 218 PRO A N 1
ATOM 1741 C CA . PRO A 1 218 ? -8.688 19.312 -3.047 1 98.88 218 PRO A CA 1
ATOM 1742 C C . PRO A 1 218 ? -8.141 17.906 -3.148 1 98.88 218 PRO A C 1
ATOM 1744 O O . PRO A 1 218 ? -7.023 17.703 -3.635 1 98.88 218 PRO A O 1
ATOM 1747 N N . ASN A 1 219 ? -8.906 16.906 -2.707 1 98.88 219 ASN A N 1
ATOM 1748 C CA . ASN A 1 219 ? -8.516 15.492 -2.734 1 98.88 219 ASN A CA 1
ATOM 1749 C C . ASN A 1 219 ? -8.758 14.875 -4.109 1 98.88 219 ASN A C 1
ATOM 1751 O O . ASN A 1 219 ? -9.906 14.68 -4.516 1 98.88 219 ASN A O 1
ATOM 1755 N N . ILE A 1 220 ? -7.68 14.492 -4.75 1 98.94 220 ILE A N 1
ATOM 1756 C CA . ILE A 1 220 ? -7.84 13.961 -6.102 1 98.94 220 ILE A CA 1
ATOM 1757 C C . ILE A 1 220 ? -7.652 12.445 -6.086 1 98.94 220 ILE A C 1
ATOM 1759 O O . ILE A 1 220 ? -7.555 11.82 -7.141 1 98.94 220 ILE A O 1
ATOM 1763 N N . THR A 1 221 ? -7.625 11.781 -4.945 1 98.88 221 THR A N 1
ATOM 1764 C CA . THR A 1 221 ? -7.426 10.344 -4.781 1 98.88 221 THR A CA 1
ATOM 1765 C C . THR A 1 221 ? -8.445 9.562 -5.594 1 98.88 221 THR A C 1
ATOM 1767 O O . THR A 1 221 ? -9.656 9.719 -5.406 1 98.88 221 THR A O 1
ATOM 1770 N N . ALA A 1 222 ? -8.008 8.727 -6.445 1 98.88 222 ALA A N 1
ATOM 1771 C CA . ALA A 1 222 ? -8.812 7.965 -7.395 1 98.88 222 ALA A CA 1
ATOM 1772 C C . ALA A 1 222 ? -7.949 7.02 -8.227 1 98.88 222 ALA A C 1
ATOM 1774 O O . ALA A 1 222 ? -6.73 6.961 -8.039 1 98.88 222 ALA A O 1
ATOM 1775 N N . PRO A 1 223 ? -8.617 6.16 -9.094 1 98.81 223 PRO A N 1
ATOM 1776 C CA . PRO A 1 223 ? -7.805 5.527 -10.133 1 98.81 223 PRO A CA 1
ATOM 1777 C C . PRO A 1 223 ? -7.004 6.535 -10.953 1 98.81 223 PRO A C 1
ATOM 1779 O O . PRO A 1 223 ? -7.473 7.652 -11.195 1 98.81 223 PRO A O 1
ATOM 1782 N N . TYR A 1 224 ? -5.84 6.18 -11.406 1 98.88 224 TYR A N 1
ATOM 1783 C CA . TYR A 1 224 ? -4.824 7.129 -11.852 1 98.88 224 TYR A CA 1
ATOM 1784 C C . TYR A 1 224 ? -5.367 8.031 -12.953 1 98.88 224 TYR A C 1
ATOM 1786 O O . TYR A 1 224 ? -5.113 9.234 -12.953 1 98.88 224 TYR A O 1
ATOM 1794 N N . ARG A 1 225 ? -6.09 7.5 -13.914 1 98.31 225 ARG A N 1
ATOM 1795 C CA . ARG A 1 225 ? -6.629 8.328 -14.992 1 98.31 225 ARG A CA 1
ATOM 1796 C C . ARG A 1 225 ? -7.594 9.367 -14.445 1 98.31 225 ARG A C 1
ATOM 1798 O O . ARG A 1 225 ? -7.621 10.508 -14.922 1 98.31 225 ARG A O 1
ATOM 1805 N N . GLU A 1 226 ? -8.375 8.961 -13.492 1 98.75 226 GLU A N 1
ATOM 1806 C CA . GLU A 1 226 ? -9.289 9.891 -12.844 1 98.75 226 GLU A CA 1
ATOM 1807 C C . GLU A 1 226 ? -8.531 10.945 -12.047 1 98.75 226 GLU A C 1
ATOM 1809 O O . GLU A 1 226 ? -8.953 12.102 -11.977 1 98.75 226 GLU A O 1
ATOM 1814 N N . MET A 1 227 ? -7.426 10.586 -11.414 1 98.88 227 MET A N 1
ATOM 1815 C CA . MET A 1 227 ? -6.586 11.562 -10.734 1 98.88 227 MET A CA 1
ATOM 1816 C C . MET A 1 227 ? -6.121 12.648 -11.703 1 98.88 227 MET A C 1
ATOM 1818 O O . MET A 1 227 ? -6.137 13.836 -11.375 1 98.88 227 MET A O 1
ATOM 1822 N N . ILE A 1 228 ? -5.703 12.203 -12.898 1 98.81 228 ILE A N 1
ATOM 1823 C CA . ILE A 1 228 ? -5.219 13.141 -13.906 1 98.81 228 ILE A CA 1
ATOM 1824 C C . ILE A 1 228 ? -6.355 14.07 -14.336 1 98.81 228 ILE A C 1
ATOM 1826 O O . ILE A 1 228 ? -6.164 15.281 -14.453 1 98.81 228 ILE A O 1
ATOM 1830 N N . ARG A 1 229 ? -7.508 13.508 -14.531 1 98.69 229 ARG A N 1
ATOM 1831 C CA . ARG A 1 229 ? -8.656 14.32 -14.906 1 98.69 229 ARG A CA 1
ATOM 1832 C C . ARG A 1 229 ? -8.961 15.359 -13.836 1 98.69 229 ARG A C 1
ATOM 1834 O O . ARG A 1 229 ? -9.211 16.531 -14.141 1 98.69 229 ARG A O 1
ATOM 1841 N N . ARG A 1 230 ? -8.938 14.977 -12.602 1 98.88 230 ARG A N 1
ATOM 1842 C CA . ARG A 1 230 ? -9.203 15.891 -11.5 1 98.88 230 ARG A CA 1
ATOM 1843 C C . ARG A 1 230 ? -8.109 16.953 -11.391 1 98.88 230 ARG A C 1
ATOM 1845 O O . ARG A 1 230 ? -8.391 18.094 -11.039 1 98.88 230 ARG A O 1
ATOM 1852 N N . ALA A 1 231 ? -6.918 16.531 -11.648 1 98.88 231 ALA A N 1
ATOM 1853 C CA . ALA A 1 231 ? -5.812 17.484 -11.648 1 98.88 231 ALA A CA 1
ATOM 1854 C C . ALA A 1 231 ? -6.004 18.562 -12.719 1 98.88 231 ALA A C 1
ATOM 1856 O O . ALA A 1 231 ? -5.707 19.734 -12.492 1 98.88 231 ALA A O 1
ATOM 1857 N N . GLU A 1 232 ? -6.434 18.141 -13.867 1 98.81 232 GLU A N 1
ATOM 1858 C CA . GLU A 1 232 ? -6.727 19.094 -14.93 1 98.81 232 GLU A CA 1
ATOM 1859 C C . GLU A 1 232 ? -7.812 20.078 -14.508 1 98.81 232 GLU A C 1
ATOM 1861 O O . GLU A 1 232 ? -7.711 21.281 -14.789 1 98.81 232 GLU A O 1
ATOM 1866 N N . ILE A 1 233 ? -8.82 19.609 -13.852 1 98.81 233 ILE A N 1
ATOM 1867 C CA . ILE A 1 233 ? -9.898 20.453 -13.352 1 98.81 233 ILE A CA 1
ATOM 1868 C C . ILE A 1 233 ? -9.344 21.422 -12.312 1 98.81 233 ILE A C 1
ATOM 1870 O O . ILE A 1 233 ? -9.695 22.609 -12.312 1 98.81 233 ILE A O 1
ATOM 1874 N N . ALA A 1 234 ? -8.5 20.891 -11.445 1 98.81 234 ALA A N 1
ATOM 1875 C CA . ALA A 1 234 ? -7.887 21.734 -10.422 1 98.81 234 ALA A CA 1
ATOM 1876 C C . ALA A 1 234 ? -7.055 22.844 -11.047 1 98.81 234 ALA A C 1
ATOM 1878 O O . ALA A 1 234 ? -7.086 23.984 -10.578 1 98.81 234 ALA A O 1
ATOM 1879 N N . GLU A 1 235 ? -6.305 22.5 -12.039 1 98.38 235 GLU A N 1
ATOM 1880 C CA . GLU A 1 235 ? -5.504 23.484 -12.75 1 98.38 235 GLU A CA 1
ATOM 1881 C C . GLU A 1 235 ? -6.391 24.562 -13.375 1 98.38 235 GLU A C 1
ATOM 1883 O O . GLU A 1 235 ? -6.109 25.766 -13.25 1 98.38 235 GLU A O 1
ATOM 1888 N N . ASP A 1 236 ? -7.426 24.156 -14.008 1 98.25 236 ASP A N 1
ATOM 1889 C CA . ASP A 1 236 ? -8.367 25.062 -14.633 1 98.25 236 ASP A CA 1
ATOM 1890 C C . ASP A 1 236 ? -9.031 25.984 -13.602 1 98.25 236 ASP A C 1
ATOM 1892 O O . ASP A 1 236 ? -9.289 27.156 -13.875 1 98.25 236 ASP A O 1
ATOM 1896 N N . ALA A 1 237 ? -9.273 25.406 -12.414 1 98.44 237 ALA A N 1
ATOM 1897 C CA . ALA A 1 237 ? -9.953 26.141 -11.352 1 98.44 237 ALA A CA 1
ATOM 1898 C C . ALA A 1 237 ? -9.008 27.109 -10.656 1 98.44 237 ALA A C 1
ATOM 1900 O O . ALA A 1 237 ? -9.453 28 -9.914 1 98.44 237 ALA A O 1
ATOM 1901 N N . GLY A 1 238 ? -7.734 26.969 -10.883 1 97.75 238 GLY A N 1
ATOM 1902 C CA . GLY A 1 238 ? -6.762 27.875 -10.305 1 97.75 238 GLY A CA 1
ATOM 1903 C C . GLY A 1 238 ? -6.254 27.438 -8.945 1 97.75 238 GLY A C 1
ATOM 1904 O O . GLY A 1 238 ? -5.797 28.25 -8.148 1 97.75 238 GLY A O 1
ATOM 1905 N N . SER A 1 239 ? -6.336 26.156 -8.711 1 98.5 239 SER A N 1
ATOM 1906 C CA . SER A 1 239 ? -5.812 25.625 -7.457 1 98.5 239 SER A CA 1
ATOM 1907 C C . SER A 1 239 ? -4.285 25.578 -7.473 1 98.5 239 SER A C 1
ATOM 1909 O O . SER A 1 239 ? -3.682 25.234 -8.492 1 98.5 239 SER A O 1
ATOM 1911 N N . GLU A 1 240 ? -3.689 25.859 -6.375 1 98.19 240 GLU A N 1
ATOM 1912 C CA . GLU A 1 240 ? -2.246 25.719 -6.219 1 98.19 240 GLU A CA 1
ATOM 1913 C C . GLU A 1 240 ? -1.883 24.328 -5.676 1 98.19 240 GLU A C 1
ATOM 1915 O O . GLU A 1 240 ? -0.728 23.906 -5.762 1 98.19 240 GLU A O 1
ATOM 1920 N N . TYR A 1 241 ? -2.896 23.625 -5.141 1 98.75 241 TYR A N 1
ATOM 1921 C CA . TYR A 1 241 ? -2.664 22.406 -4.387 1 98.75 241 TYR A CA 1
ATOM 1922 C C . TYR A 1 241 ? -3.473 21.25 -4.961 1 98.75 241 TYR A C 1
ATOM 1924 O O . TYR A 1 241 ? -4.488 21.453 -5.625 1 98.75 241 TYR A O 1
ATOM 1932 N N . VAL A 1 242 ? -2.975 20.078 -4.719 1 98.88 242 VAL A N 1
ATOM 1933 C CA . VAL A 1 242 ? -3.789 18.859 -4.699 1 98.88 242 VAL A CA 1
ATOM 1934 C C . VAL A 1 242 ? -3.432 18.016 -3.477 1 98.88 242 VAL A C 1
ATOM 1936 O O . VAL A 1 242 ? -2.322 18.109 -2.949 1 98.88 242 VAL A O 1
ATOM 1939 N N . MET A 1 243 ? -4.359 17.266 -3.057 1 98.88 243 MET A N 1
ATOM 1940 C CA . MET A 1 243 ? -4.113 16.297 -1.988 1 98.88 243 MET A CA 1
ATOM 1941 C C . MET A 1 243 ? -4.242 14.867 -2.504 1 98.88 243 MET A C 1
ATOM 1943 O O . MET A 1 243 ? -5.133 14.57 -3.301 1 98.88 243 MET A O 1
ATOM 1947 N N . ILE A 1 244 ? -3.355 14.031 -2.074 1 98.94 244 ILE A N 1
ATOM 1948 C CA . ILE A 1 244 ? -3.35 12.617 -2.434 1 98.94 244 ILE A CA 1
ATOM 1949 C C . ILE A 1 244 ? -3.213 11.766 -1.175 1 98.94 244 ILE A C 1
ATOM 1951 O O . ILE A 1 244 ? -2.369 12.039 -0.318 1 98.94 244 ILE A O 1
ATOM 1955 N N . ASP A 1 245 ? -4.125 10.797 -1.021 1 98.81 245 ASP A N 1
ATOM 1956 C CA . ASP A 1 245 ? -3.865 9.719 -0.072 1 98.81 245 ASP A CA 1
ATOM 1957 C C . ASP A 1 245 ? -2.818 8.75 -0.614 1 98.81 245 ASP A C 1
ATOM 1959 O O . ASP A 1 245 ? -3.156 7.762 -1.271 1 98.81 245 ASP A O 1
ATOM 1963 N N . VAL A 1 246 ? -1.645 8.914 -0.21 1 98.88 246 VAL A N 1
ATOM 1964 C CA . VAL A 1 246 ? -0.513 8.398 -0.971 1 98.88 246 VAL A CA 1
ATOM 1965 C C . VAL A 1 246 ? -0.361 6.898 -0.714 1 98.88 246 VAL A C 1
ATOM 1967 O O . VAL A 1 246 ? 0.084 6.156 -1.591 1 98.88 246 VAL A O 1
ATOM 1970 N N . VAL A 1 247 ? -0.777 6.406 0.441 1 98.75 247 VAL A N 1
ATOM 1971 C CA . VAL A 1 247 ? -0.582 4.992 0.757 1 98.75 247 VAL A CA 1
ATOM 1972 C C . VAL A 1 247 ? -1.607 4.148 0.004 1 98.75 247 VAL A C 1
ATOM 1974 O O . VAL A 1 247 ? -1.251 3.168 -0.653 1 98.75 247 VAL A O 1
ATOM 1977 N N . VAL A 1 248 ? -2.869 4.559 -0.052 1 98.56 248 VAL A N 1
ATOM 1978 C CA . VAL A 1 248 ? -3.908 3.791 -0.73 1 98.56 248 VAL A CA 1
ATOM 1979 C C . VAL A 1 248 ? -3.721 3.891 -2.242 1 98.56 248 VAL A C 1
ATOM 1981 O O . VAL A 1 248 ? -4.016 2.943 -2.975 1 98.56 248 VAL A O 1
ATOM 1984 N N . CYS A 1 249 ? -3.234 5.062 -2.693 1 98.81 249 CYS A N 1
ATOM 1985 C CA . CYS A 1 249 ? -2.977 5.195 -4.121 1 98.81 249 CYS A CA 1
ATOM 1986 C C . CYS A 1 249 ? -1.815 4.305 -4.551 1 98.81 249 CYS A C 1
ATOM 1988 O O . CYS A 1 249 ? -1.88 3.656 -5.598 1 98.81 249 CYS A O 1
ATOM 1990 N N . GLY A 1 250 ? -0.779 4.289 -3.758 1 98.69 250 GLY A N 1
ATOM 1991 C CA . GLY A 1 250 ? 0.368 3.439 -4.039 1 98.69 250 GLY A CA 1
ATOM 1992 C C . GLY A 1 250 ? 1.54 4.199 -4.633 1 98.69 250 GLY A C 1
ATOM 1993 O O . GLY A 1 250 ? 1.376 5.312 -5.137 1 98.69 250 GLY A O 1
ATOM 1994 N N . PHE A 1 251 ? 2.705 3.586 -4.68 1 98.88 251 PHE A N 1
ATOM 1995 C CA . PHE A 1 251 ? 3.959 4.223 -5.07 1 98.88 251 PHE A CA 1
ATOM 1996 C C . PHE A 1 251 ? 3.975 4.523 -6.562 1 98.88 251 PHE A C 1
ATOM 1998 O O . PHE A 1 251 ? 4.574 5.508 -6.996 1 98.88 251 PHE A O 1
ATOM 2005 N N . SER A 1 252 ? 3.318 3.689 -7.359 1 98.94 252 SER A N 1
ATOM 2006 C CA . SER A 1 252 ? 3.262 3.896 -8.805 1 98.94 252 SER A CA 1
ATOM 2007 C C . SER A 1 252 ? 2.549 5.203 -9.141 1 98.94 252 SER A C 1
ATOM 2009 O O . SER A 1 252 ? 3.066 6.016 -9.914 1 98.94 252 SER A O 1
ATOM 2011 N N . ALA A 1 253 ? 1.416 5.395 -8.516 1 98.88 253 ALA A N 1
ATOM 2012 C CA . ALA A 1 253 ? 0.603 6.574 -8.812 1 98.88 253 ALA A CA 1
ATOM 2013 C C . ALA A 1 253 ? 1.284 7.844 -8.312 1 98.88 253 ALA A C 1
ATOM 2015 O O . ALA A 1 253 ? 1.303 8.859 -9.016 1 98.88 253 ALA A O 1
ATOM 2016 N N . VAL A 1 254 ? 1.846 7.801 -7.141 1 98.88 254 VAL A N 1
ATOM 2017 C CA . VAL A 1 254 ? 2.438 8.984 -6.527 1 98.88 254 VAL A CA 1
ATOM 2018 C C . VAL A 1 254 ? 3.656 9.43 -7.332 1 98.88 254 VAL A C 1
ATOM 2020 O O . VAL A 1 254 ? 3.793 10.609 -7.66 1 98.88 254 VAL A O 1
ATOM 2023 N N . GLN A 1 255 ? 4.555 8.469 -7.648 1 98.88 255 GLN A N 1
ATOM 2024 C CA . GLN A 1 255 ? 5.742 8.812 -8.43 1 98.88 255 GLN A CA 1
ATOM 2025 C C . GLN A 1 255 ? 5.359 9.359 -9.797 1 98.88 255 GLN A C 1
ATOM 2027 O O . GLN A 1 255 ? 5.898 10.375 -10.242 1 98.88 255 GLN A O 1
ATOM 2032 N N . SER A 1 256 ? 4.438 8.688 -10.453 1 98.88 256 SER A N 1
ATOM 2033 C CA . SER A 1 256 ? 4.012 9.109 -11.781 1 98.88 256 SER A CA 1
ATOM 2034 C C . SER A 1 256 ? 3.396 10.5 -11.75 1 98.88 256 SER A C 1
ATOM 2036 O O . SER A 1 256 ? 3.65 11.32 -12.641 1 98.88 256 SER A O 1
ATOM 2038 N N . PHE A 1 257 ? 2.582 10.773 -10.781 1 98.88 257 PHE A N 1
ATOM 2039 C CA . PHE A 1 257 ? 1.894 12.062 -10.719 1 98.88 257 PHE A CA 1
ATOM 2040 C C . PHE A 1 257 ? 2.893 13.203 -10.586 1 98.88 257 PHE A C 1
ATOM 2042 O O . PHE A 1 257 ? 2.766 14.227 -11.266 1 98.88 257 PHE A O 1
ATOM 2049 N N . ARG A 1 258 ? 3.875 13.008 -9.703 1 98.69 258 ARG A N 1
ATOM 2050 C CA . ARG A 1 258 ? 4.91 14.031 -9.539 1 98.69 258 ARG A CA 1
ATOM 2051 C C . ARG A 1 258 ? 5.66 14.258 -10.844 1 98.69 258 ARG A C 1
ATOM 2053 O O . ARG A 1 258 ? 6.098 15.375 -11.125 1 98.69 258 ARG A O 1
ATOM 2060 N N . GLU A 1 259 ? 5.746 13.273 -11.633 1 97.75 259 GLU A N 1
ATOM 2061 C CA . GLU A 1 259 ? 6.504 13.352 -12.875 1 97.75 259 GLU A CA 1
ATOM 2062 C C . GLU A 1 259 ? 5.664 13.961 -13.992 1 97.75 259 GLU A C 1
ATOM 2064 O O . GLU A 1 259 ? 6.191 14.305 -15.055 1 97.75 259 GLU A O 1
ATOM 2069 N N . GLU A 1 260 ? 4.355 14.125 -13.734 1 97.62 260 GLU A N 1
ATOM 2070 C CA . GLU A 1 260 ? 3.514 14.852 -14.672 1 97.62 260 GLU A CA 1
ATOM 2071 C C . GLU A 1 260 ? 3.908 16.328 -14.742 1 97.62 260 GLU A C 1
ATOM 2073 O O . GLU A 1 260 ? 4.648 16.812 -13.883 1 97.62 260 GLU A O 1
ATOM 2078 N N . ASP A 1 261 ? 3.412 17.078 -15.727 1 93.5 261 ASP A N 1
ATOM 2079 C CA . ASP A 1 261 ? 3.773 18.469 -15.953 1 93.5 261 ASP A CA 1
ATOM 2080 C C . ASP A 1 261 ? 2.816 19.406 -15.219 1 93.5 261 ASP A C 1
ATOM 2082 O O . ASP A 1 261 ? 2.533 20.516 -15.695 1 93.5 261 ASP A O 1
ATOM 2086 N N . PHE A 1 262 ? 2.246 19 -14.086 1 97.44 262 PHE A N 1
ATOM 2087 C CA . PHE A 1 262 ? 1.406 19.859 -13.258 1 97.44 262 PHE A CA 1
ATOM 2088 C C . PHE A 1 262 ? 2.25 20.656 -12.273 1 97.44 262 PHE A C 1
ATOM 2090 O O . PHE A 1 262 ? 3.277 20.172 -11.797 1 97.44 262 PHE A O 1
ATOM 2097 N N . LYS A 1 263 ? 1.896 21.828 -11.984 1 97.12 263 LYS A N 1
ATOM 2098 C CA . LYS A 1 263 ? 2.615 22.672 -11.039 1 97.12 263 LYS A CA 1
ATOM 2099 C C . LYS A 1 263 ? 1.848 22.797 -9.727 1 97.12 263 LYS A C 1
ATOM 2101 O O . LYS A 1 263 ? 1.622 23.906 -9.242 1 97.12 263 LYS A O 1
ATOM 2106 N N . PHE A 1 264 ? 1.507 21.719 -9.148 1 98.75 264 PHE A N 1
ATOM 2107 C CA . PHE A 1 264 ? 0.774 21.703 -7.891 1 98.75 264 PHE A CA 1
ATOM 2108 C C . PHE A 1 264 ? 1.722 21.484 -6.715 1 98.75 264 PHE A C 1
ATOM 2110 O O . PHE A 1 264 ? 2.717 20.766 -6.832 1 98.75 264 PHE A O 1
ATOM 2117 N N . ILE A 1 265 ? 1.45 22.141 -5.629 1 98.88 265 ILE A N 1
ATOM 2118 C CA . ILE A 1 265 ? 1.931 21.656 -4.336 1 98.88 265 ILE A CA 1
ATOM 2119 C C . ILE A 1 265 ? 1.184 20.375 -3.949 1 98.88 265 ILE A C 1
ATOM 2121 O O . ILE A 1 265 ? -0.048 20.375 -3.881 1 98.88 265 ILE A O 1
ATOM 2125 N N . ILE A 1 266 ? 1.896 19.281 -3.709 1 98.94 266 ILE A N 1
ATOM 2126 C CA . ILE A 1 266 ? 1.27 18 -3.41 1 98.94 266 ILE A CA 1
ATOM 2127 C C . ILE A 1 266 ? 1.193 17.812 -1.898 1 98.94 266 ILE A C 1
ATOM 2129 O O . ILE A 1 266 ? 2.223 17.703 -1.228 1 98.94 266 ILE A O 1
ATOM 2133 N N . HIS A 1 267 ? 0.002 17.812 -1.357 1 98.94 267 HIS A N 1
ATOM 2134 C CA . HIS A 1 267 ? -0.263 17.469 0.035 1 98.94 267 HIS A CA 1
ATOM 2135 C C . HIS A 1 267 ? -0.526 15.977 0.195 1 98.94 267 HIS A C 1
ATOM 2137 O O . HIS A 1 267 ? -1.504 15.453 -0.344 1 98.94 267 HIS A O 1
ATOM 2143 N N . ALA A 1 268 ? 0.31 15.305 0.953 1 98.88 268 ALA A N 1
ATOM 2144 C CA . ALA A 1 268 ? 0.239 13.852 1.075 1 98.88 268 ALA A CA 1
ATOM 2145 C C . ALA A 1 268 ? -0.393 13.438 2.402 1 98.88 268 ALA A C 1
ATOM 2147 O O . ALA A 1 268 ? 0.183 13.672 3.469 1 98.88 268 ALA A O 1
ATOM 2148 N N . HIS A 1 269 ? -1.548 12.906 2.287 1 98.44 269 HIS A N 1
ATOM 2149 C CA . HIS A 1 269 ? -2.15 12.219 3.424 1 98.44 269 HIS A CA 1
ATOM 2150 C C . HIS A 1 269 ? -1.78 10.742 3.432 1 98.44 269 HIS A C 1
ATOM 2152 O O . HIS A 1 269 ? -1.604 10.133 2.371 1 98.44 269 HIS A O 1
ATOM 2158 N N . ARG A 1 270 ? -1.673 10.164 4.621 1 97.75 270 ARG A N 1
ATOM 2159 C CA . ARG A 1 270 ? -1.133 8.812 4.695 1 97.75 270 ARG A CA 1
ATOM 2160 C C . ARG A 1 270 ? -2.18 7.832 5.215 1 97.75 270 ARG A C 1
ATOM 2162 O O . ARG A 1 270 ? -1.868 6.945 6.012 1 97.75 270 ARG A O 1
ATOM 2169 N N . ALA A 1 271 ? -3.426 8.023 4.824 1 97.12 271 ALA A N 1
ATOM 2170 C CA . ALA A 1 271 ? -4.469 7.07 5.176 1 97.12 271 ALA A CA 1
ATOM 2171 C C . ALA A 1 271 ? -4.031 5.641 4.859 1 97.12 271 ALA A C 1
ATOM 2173 O O . ALA A 1 271 ? -3.527 5.367 3.77 1 97.12 271 ALA A O 1
ATOM 2174 N N . MET A 1 272 ? -4.164 4.695 5.887 1 98.25 272 MET A N 1
ATOM 2175 C CA . MET A 1 272 ? -3.908 3.26 5.789 1 98.25 272 MET A CA 1
ATOM 2176 C C . MET A 1 272 ? -2.469 2.938 6.176 1 98.25 272 MET A C 1
ATOM 2178 O O . MET A 1 272 ? -2.102 1.768 6.301 1 98.25 272 MET A O 1
ATOM 2182 N N . HIS A 1 273 ? -1.577 3.918 6.41 1 97.69 273 HIS A N 1
ATOM 2183 C CA . HIS A 1 273 ? -0.164 3.635 6.637 1 97.69 273 HIS A CA 1
ATOM 2184 C C . HIS A 1 273 ? 0.03 2.74 7.855 1 97.69 273 HIS A C 1
ATOM 2186 O O . HIS A 1 273 ? 0.917 1.885 7.871 1 97.69 273 HIS A O 1
ATOM 2192 N N . ALA A 1 274 ? -0.827 2.92 8.852 1 96.75 274 ALA A N 1
ATOM 2193 C CA . ALA A 1 274 ? -0.635 2.229 10.125 1 96.75 274 ALA A CA 1
ATOM 2194 C C . ALA A 1 274 ? -0.96 0.743 9.992 1 96.75 274 ALA A C 1
ATOM 2196 O O . ALA A 1 274 ? -0.636 -0.049 10.883 1 96.75 274 ALA A O 1
ATOM 2197 N N . ALA A 1 275 ? -1.576 0.376 8.875 1 97.69 275 ALA A N 1
ATOM 2198 C CA . ALA A 1 275 ? -1.732 -1.048 8.586 1 97.69 275 ALA A CA 1
ATOM 2199 C C . ALA A 1 275 ? -0.375 -1.729 8.438 1 97.69 275 ALA A C 1
ATOM 2201 O O . ALA A 1 275 ? -0.244 -2.93 8.688 1 97.69 275 ALA A O 1
ATOM 2202 N N . MET A 1 276 ? 0.623 -0.921 8.086 1 97.38 276 MET A N 1
ATOM 2203 C CA . MET A 1 276 ? 1.934 -1.531 7.883 1 97.38 276 MET A CA 1
ATOM 2204 C C . MET A 1 276 ? 2.98 -0.886 8.789 1 97.38 276 MET A C 1
ATOM 2206 O O . MET A 1 276 ? 4.102 -1.385 8.898 1 97.38 276 MET A O 1
ATOM 2210 N N . THR A 1 277 ? 2.604 0.184 9.469 1 96.62 277 THR A N 1
ATOM 2211 C CA . THR A 1 277 ? 3.648 0.905 10.188 1 96.62 277 THR A CA 1
ATOM 2212 C C . THR A 1 277 ? 3.447 0.786 11.695 1 96.62 277 THR A C 1
ATOM 2214 O O . THR A 1 277 ? 4.348 1.105 12.477 1 96.62 277 THR A O 1
ATOM 2217 N N . ARG A 1 278 ? 2.328 0.296 12.102 1 94.56 278 ARG A N 1
ATOM 2218 C CA . ARG A 1 278 ? 2.004 0.326 13.523 1 94.56 278 ARG A CA 1
ATOM 2219 C C . ARG A 1 278 ? 2.562 -0.9 14.242 1 94.56 278 ARG A C 1
ATOM 2221 O O . ARG A 1 278 ? 3.047 -0.799 15.367 1 94.56 278 ARG A O 1
ATOM 2228 N N . SER A 1 279 ? 2.457 -2.045 13.609 1 93.5 279 SER A N 1
ATOM 2229 C CA . SER A 1 279 ? 2.914 -3.279 14.242 1 93.5 279 SER A CA 1
ATOM 2230 C C . SER A 1 279 ? 4.422 -3.26 14.469 1 93.5 279 SER A C 1
ATOM 2232 O O . SER A 1 279 ? 5.176 -2.773 13.617 1 93.5 279 SER A O 1
ATOM 2234 N N . ARG A 1 280 ? 4.805 -3.836 15.547 1 90.5 280 ARG A N 1
ATOM 2235 C CA . ARG A 1 280 ? 6.23 -3.9 15.852 1 90.5 280 ARG A CA 1
ATOM 2236 C C . ARG A 1 280 ? 6.82 -5.242 15.43 1 90.5 280 ARG A C 1
ATOM 2238 O O . ARG A 1 280 ? 8.039 -5.422 15.43 1 90.5 280 ARG A O 1
ATOM 2245 N N . ASP A 1 281 ? 5.957 -6.125 14.961 1 93.12 281 ASP A N 1
ATOM 2246 C CA . ASP A 1 281 ? 6.43 -7.441 14.547 1 93.12 281 ASP A CA 1
ATOM 2247 C C . ASP A 1 281 ? 6.754 -7.469 13.055 1 93.12 281 ASP A C 1
ATOM 2249 O O . ASP A 1 281 ? 7.82 -7.934 12.656 1 93.12 281 ASP A O 1
ATOM 2253 N N . PHE A 1 282 ? 5.797 -7.012 12.258 1 97.25 282 PHE A N 1
ATOM 2254 C CA . PHE A 1 282 ? 5.992 -6.996 10.812 1 97.25 282 PHE A CA 1
ATOM 2255 C C . PHE A 1 282 ? 5.613 -5.641 10.227 1 97.25 282 PHE A C 1
ATOM 2257 O O . PHE A 1 282 ? 4.648 -5.016 10.672 1 97.25 282 PHE A O 1
ATOM 2264 N N . GLY A 1 283 ? 6.418 -5.203 9.328 1 98 283 GLY A N 1
ATOM 2265 C CA . GLY A 1 283 ? 6.027 -3.99 8.625 1 98 283 GLY A CA 1
ATOM 2266 C C . GLY A 1 283 ? 7.199 -3.094 8.289 1 98 283 GLY A C 1
ATOM 2267 O O . GLY A 1 283 ? 8.328 -3.566 8.148 1 98 283 GLY A O 1
ATOM 2268 N N . ILE A 1 284 ? 6.895 -1.856 7.992 1 98.56 284 ILE A N 1
ATOM 2269 C CA . ILE A 1 284 ? 7.836 -0.81 7.609 1 98.56 284 ILE A CA 1
ATOM 2270 C C . ILE A 1 284 ? 7.629 0.417 8.492 1 98.56 284 ILE A C 1
ATOM 2272 O O . ILE A 1 284 ? 6.492 0.821 8.75 1 98.56 284 ILE A O 1
ATOM 2276 N N . SER A 1 285 ? 8.711 0.972 8.961 1 97.75 285 SER A N 1
ATOM 2277 C CA . SER A 1 285 ? 8.57 2.162 9.797 1 97.75 285 SER A CA 1
ATOM 2278 C C . SER A 1 285 ? 8.008 3.332 9 1 97.75 285 SER A C 1
ATOM 2280 O O . SER A 1 285 ? 8.234 3.436 7.789 1 97.75 285 SER A O 1
ATOM 2282 N N . MET A 1 286 ? 7.297 4.199 9.656 1 97.19 286 MET A N 1
ATOM 2283 C CA . MET A 1 286 ? 6.824 5.414 8.992 1 97.19 286 MET A CA 1
ATOM 2284 C C . MET A 1 286 ? 7.996 6.285 8.555 1 97.19 286 MET A C 1
ATOM 2286 O O . MET A 1 286 ? 7.906 6.992 7.555 1 97.19 286 MET A O 1
ATOM 2290 N N . LEU A 1 287 ? 9.102 6.281 9.289 1 98.31 287 LEU A N 1
ATOM 2291 C CA . LEU A 1 287 ? 10.305 7.008 8.898 1 98.31 287 LEU A CA 1
ATOM 2292 C C . LEU A 1 287 ? 10.781 6.566 7.516 1 98.31 287 LEU A C 1
ATOM 2294 O O . LEU A 1 287 ? 11.062 7.398 6.652 1 98.31 287 LEU A O 1
ATOM 2298 N N . ALA A 1 288 ? 10.883 5.262 7.312 1 98.81 288 ALA A N 1
ATOM 2299 C CA . ALA A 1 288 ? 11.297 4.734 6.012 1 98.81 288 ALA A CA 1
ATOM 2300 C C . ALA A 1 288 ? 10.336 5.184 4.914 1 98.81 288 ALA A C 1
ATOM 2302 O O . ALA A 1 288 ? 10.773 5.594 3.834 1 98.81 288 ALA A O 1
ATOM 2303 N N . LEU A 1 289 ? 9.055 5.141 5.191 1 98.75 289 LEU A N 1
ATOM 2304 C CA . LEU A 1 289 ? 8.062 5.566 4.215 1 98.75 289 LEU A CA 1
ATOM 2305 C C . LEU A 1 289 ? 8.188 7.059 3.924 1 98.75 289 LEU A C 1
ATOM 2307 O O . LEU A 1 289 ? 8.047 7.488 2.777 1 98.75 289 LEU A O 1
ATOM 2311 N N . ALA A 1 290 ? 8.398 7.816 4.973 1 98.81 290 ALA A N 1
ATOM 2312 C CA . ALA A 1 290 ? 8.531 9.266 4.809 1 98.81 290 ALA A CA 1
ATOM 2313 C C . ALA A 1 290 ? 9.695 9.602 3.885 1 98.81 290 ALA A C 1
ATOM 2315 O O . ALA A 1 290 ? 9.586 10.492 3.033 1 98.81 290 ALA A O 1
ATOM 2316 N N . LYS A 1 291 ? 10.797 8.938 4.062 1 98.94 291 LYS A N 1
ATOM 2317 C CA . LYS A 1 291 ? 11.945 9.141 3.186 1 98.94 291 LYS A CA 1
ATOM 2318 C C . LYS A 1 291 ? 11.594 8.82 1.735 1 98.94 291 LYS A C 1
ATOM 2320 O O . LYS A 1 291 ? 12.008 9.531 0.818 1 98.94 291 LYS A O 1
ATOM 2325 N N . ILE A 1 292 ? 10.883 7.77 1.535 1 98.94 292 ILE A N 1
ATOM 2326 C CA . ILE A 1 292 ? 10.469 7.359 0.198 1 98.94 292 ILE A CA 1
ATOM 2327 C C . ILE A 1 292 ? 9.562 8.43 -0.414 1 98.94 292 ILE A C 1
ATOM 2329 O O . ILE A 1 292 ? 9.742 8.812 -1.573 1 98.94 292 ILE A O 1
ATOM 2333 N N . TYR A 1 293 ? 8.602 8.953 0.346 1 98.94 293 TYR A N 1
ATOM 2334 C CA . TYR A 1 293 ? 7.672 9.938 -0.185 1 98.94 293 TYR A CA 1
ATOM 2335 C C . TYR A 1 293 ? 8.383 11.25 -0.488 1 98.94 293 TYR A C 1
ATOM 2337 O O . TYR A 1 293 ? 7.996 11.977 -1.406 1 98.94 293 TYR A O 1
ATOM 2345 N N . ARG A 1 294 ? 9.445 11.594 0.272 1 98.94 294 ARG A N 1
ATOM 2346 C CA . ARG A 1 294 ? 10.258 12.742 -0.099 1 98.94 294 ARG A CA 1
ATOM 2347 C C . ARG A 1 294 ? 10.875 12.555 -1.479 1 98.94 294 ARG A C 1
ATOM 2349 O O . ARG A 1 294 ? 10.82 13.461 -2.318 1 98.94 294 ARG A O 1
ATOM 2356 N N . LEU A 1 295 ? 11.414 11.367 -1.729 1 98.94 295 LEU A N 1
ATOM 2357 C CA . LEU A 1 295 ? 11.977 11.07 -3.041 1 98.94 295 LEU A CA 1
ATOM 2358 C C . LEU A 1 295 ? 10.906 11.141 -4.121 1 98.94 295 LEU A C 1
ATOM 2360 O O . LEU A 1 295 ? 11.164 11.633 -5.223 1 98.94 295 LEU A O 1
ATOM 2364 N N . LEU A 1 296 ? 9.695 10.688 -3.797 1 98.88 296 LEU A N 1
ATOM 2365 C CA . LEU A 1 296 ? 8.617 10.633 -4.777 1 98.88 296 LEU A CA 1
ATOM 2366 C C . LEU A 1 296 ? 8.039 12.023 -5.023 1 98.88 296 LEU A C 1
ATOM 2368 O O . LEU A 1 296 ? 7.219 12.211 -5.926 1 98.88 296 LEU A O 1
ATOM 2372 N N . GLY A 1 297 ? 8.375 12.984 -4.188 1 98.75 297 GLY A N 1
ATOM 2373 C CA . GLY A 1 297 ? 8.234 14.383 -4.551 1 98.75 297 GLY A CA 1
ATOM 2374 C C . GLY A 1 297 ? 6.98 15.023 -3.99 1 98.75 297 GLY A C 1
ATOM 2375 O O . GLY A 1 297 ? 6.43 15.945 -4.59 1 98.75 297 GLY A O 1
ATOM 2376 N N . VAL A 1 298 ? 6.418 14.523 -2.859 1 98.88 298 VAL A N 1
ATOM 2377 C CA . VAL A 1 298 ? 5.332 15.242 -2.195 1 98.88 298 VAL A CA 1
ATOM 2378 C C . VAL A 1 298 ? 5.887 16.484 -1.504 1 98.88 298 VAL A C 1
ATOM 2380 O O . VAL A 1 298 ? 7.039 16.5 -1.064 1 98.88 298 VAL A O 1
ATOM 2383 N N . ASP A 1 299 ? 5.113 17.531 -1.363 1 98.88 299 ASP A N 1
ATOM 2384 C CA . ASP A 1 299 ? 5.57 18.797 -0.79 1 98.88 299 ASP A CA 1
ATOM 2385 C C . ASP A 1 299 ? 5.219 18.891 0.693 1 98.88 299 ASP A C 1
ATOM 2387 O O . ASP A 1 299 ? 5.887 19.578 1.457 1 98.88 299 ASP A O 1
ATOM 2391 N N . GLN A 1 300 ? 4.16 18.281 1.062 1 98.94 300 GLN A N 1
ATOM 2392 C CA . GLN A 1 300 ? 3.688 18.203 2.439 1 98.94 300 GLN A CA 1
ATOM 2393 C C . GLN A 1 300 ? 3.344 16.766 2.814 1 98.94 300 GLN A C 1
ATOM 2395 O O . GLN A 1 300 ? 2.82 16 1.99 1 98.94 300 GLN A O 1
ATOM 2400 N N . LEU A 1 301 ? 3.668 16.375 4.043 1 98.81 301 LEU A N 1
ATOM 2401 C CA . LEU A 1 301 ? 3.424 15 4.465 1 98.81 301 LEU A CA 1
ATOM 2402 C C . LEU A 1 301 ? 2.971 14.953 5.918 1 98.81 301 LEU A C 1
ATOM 2404 O O . LEU A 1 301 ? 3.623 15.523 6.797 1 98.81 301 LEU A O 1
ATOM 2408 N N . HIS A 1 302 ? 1.836 14.281 6.148 1 97.5 302 HIS A N 1
ATOM 2409 C CA . HIS A 1 302 ? 1.427 13.992 7.52 1 97.5 302 HIS A CA 1
ATOM 2410 C C . HIS A 1 302 ? 2.422 13.062 8.211 1 97.5 302 HIS A C 1
ATOM 2412 O O . HIS A 1 302 ? 2.74 11.992 7.691 1 97.5 302 HIS A O 1
ATOM 2418 N N . ILE A 1 303 ? 2.885 13.422 9.398 1 95.5 303 ILE A N 1
ATOM 2419 C CA . ILE A 1 303 ? 3.92 12.617 10.039 1 95.5 303 ILE A CA 1
ATOM 2420 C C . ILE A 1 303 ? 3.461 12.203 11.438 1 95.5 303 ILE A C 1
ATOM 2422 O O . ILE A 1 303 ? 4.219 11.578 12.188 1 95.5 303 ILE A O 1
ATOM 2426 N N . GLY A 1 304 ? 2.285 12.508 11.75 1 88.69 304 GLY A N 1
ATOM 2427 C CA . GLY A 1 304 ? 1.782 12.227 13.086 1 88.69 304 GLY A CA 1
ATOM 2428 C C . GLY A 1 304 ? 1.965 13.391 14.047 1 88.69 304 GLY A C 1
ATOM 2429 O O . GLY A 1 304 ? 2.393 14.477 13.648 1 88.69 304 GLY A O 1
ATOM 2430 N N . THR A 1 305 ? 1.423 13.133 15.297 1 78.69 305 THR A N 1
ATOM 2431 C CA . THR A 1 305 ? 1.56 14.188 16.297 1 78.69 305 THR A CA 1
ATOM 2432 C C . THR A 1 305 ? 2.232 13.656 17.562 1 78.69 305 THR A C 1
ATOM 2434 O O . THR A 1 305 ? 2.205 12.453 17.828 1 78.69 305 THR A O 1
ATOM 2437 N N . VAL A 1 306 ? 2.865 14.539 18.25 1 76.25 306 VAL A N 1
ATOM 2438 C CA . VAL A 1 306 ? 3.635 14.195 19.438 1 76.25 306 VAL A CA 1
ATOM 2439 C C . VAL A 1 306 ? 2.713 14.156 20.656 1 76.25 306 VAL A C 1
ATOM 2441 O O . VAL A 1 306 ? 2.967 13.414 21.609 1 76.25 306 VAL A O 1
ATOM 2444 N N . VAL A 1 307 ? 1.702 14.961 20.594 1 71.5 307 VAL A N 1
ATOM 2445 C CA . VAL A 1 307 ? 0.811 15.133 21.734 1 71.5 307 VAL A CA 1
ATOM 2446 C C . VAL A 1 307 ? -0.643 15.031 21.281 1 71.5 307 VAL A C 1
ATOM 2448 O O . VAL A 1 307 ? -1.033 15.664 20.297 1 71.5 307 VAL A O 1
ATOM 2451 N N . GLY A 1 308 ? -1.256 13.758 21.016 1 63.03 308 GLY A N 1
ATOM 2452 C CA . GLY A 1 308 ? -2.621 13.75 20.516 1 63.03 308 GLY A CA 1
ATOM 2453 C C . GLY A 1 308 ? -3.268 12.375 20.562 1 63.03 308 GLY A C 1
ATOM 2454 O O . GLY A 1 308 ? -2.875 11.531 21.375 1 63.03 308 GLY A O 1
ATOM 2455 N N . LYS A 1 309 ? -4.312 12.344 19.688 1 60.62 309 LYS A N 1
ATOM 2456 C CA . LYS A 1 309 ? -5.184 11.172 19.688 1 60.62 309 LYS A CA 1
ATOM 2457 C C . LYS A 1 309 ? -4.578 10.039 18.859 1 60.62 309 LYS A C 1
ATOM 2459 O O . LYS A 1 309 ? -5.008 8.891 18.969 1 60.62 309 LYS A O 1
ATOM 2464 N N . MET A 1 310 ? -3.596 10.398 18.125 1 65.25 310 MET A N 1
ATOM 2465 C CA . MET A 1 310 ? -2.969 9.391 17.281 1 65.25 310 MET A CA 1
ATOM 2466 C C . MET A 1 310 ? -1.676 8.883 17.906 1 65.25 310 MET A C 1
ATOM 2468 O O . MET A 1 310 ? -1.058 9.578 18.703 1 65.25 310 MET A O 1
ATOM 2472 N N . GLU A 1 311 ? -1.376 7.691 17.547 1 69.19 311 GLU A N 1
ATOM 2473 C CA . GLU A 1 311 ? -0.163 7.066 18.062 1 69.19 311 GLU A CA 1
ATOM 2474 C C . GLU A 1 311 ? 1.086 7.707 17.469 1 69.19 311 GLU A C 1
ATOM 2476 O O . GLU A 1 311 ? 1.103 8.07 16.281 1 69.19 311 GLU A O 1
ATOM 2481 N N . GLY A 1 312 ? 2.043 7.977 18.281 1 66.81 312 GLY A N 1
ATOM 2482 C CA . GLY A 1 312 ? 3.336 8.461 17.844 1 66.81 312 GLY A CA 1
ATOM 2483 C C . GLY A 1 312 ? 4.227 8.93 18.969 1 66.81 312 GLY A C 1
ATOM 2484 O O . GLY A 1 312 ? 3.795 9.711 19.828 1 66.81 312 GLY A O 1
ATOM 2485 N N . GLY A 1 313 ? 5.277 8.305 19.016 1 82.44 313 GLY A N 1
ATOM 2486 C CA . GLY A 1 313 ? 6.219 8.734 20.047 1 82.44 313 GLY A CA 1
ATOM 2487 C C . GLY A 1 313 ? 6.984 9.984 19.656 1 82.44 313 GLY A C 1
ATOM 2488 O O . GLY A 1 313 ? 7.266 10.211 18.484 1 82.44 313 GLY A O 1
ATOM 2489 N N . GLU A 1 314 ? 7.191 10.836 20.578 1 88.44 314 GLU A N 1
ATOM 2490 C CA . GLU A 1 314 ? 7.883 12.102 20.359 1 88.44 314 GLU A CA 1
ATOM 2491 C C . GLU A 1 314 ? 9.172 11.891 19.562 1 88.44 314 GLU A C 1
ATOM 2493 O O . GLU A 1 314 ? 9.406 12.57 18.562 1 88.44 314 GLU A O 1
ATOM 2498 N N . LYS A 1 315 ? 9.977 10.961 19.938 1 92.19 315 LYS A N 1
ATOM 2499 C CA . LYS A 1 315 ? 11.266 10.727 19.297 1 92.19 315 LYS A CA 1
ATOM 2500 C C . LYS A 1 315 ? 11.078 10.234 17.859 1 92.19 315 LYS A C 1
ATOM 2502 O O . LYS A 1 315 ? 11.836 10.617 16.969 1 92.19 315 LYS A O 1
ATOM 2507 N N . GLU A 1 316 ? 10.133 9.422 17.609 1 93.31 316 GLU A N 1
ATOM 2508 C CA . GLU A 1 316 ? 9.859 8.891 16.281 1 93.31 316 GLU A CA 1
ATOM 2509 C C . GLU A 1 316 ? 9.422 9.992 15.328 1 93.31 316 GLU A C 1
ATOM 2511 O O . GLU A 1 316 ? 9.922 10.086 14.211 1 93.31 316 GLU A O 1
ATOM 2516 N N . VAL A 1 317 ? 8.5 10.789 15.789 1 94.56 317 VAL A N 1
ATOM 2517 C CA . VAL A 1 317 ? 7.965 11.852 14.945 1 94.56 317 VAL A CA 1
ATOM 2518 C C . VAL A 1 317 ? 9.055 12.883 14.656 1 94.56 317 VAL A C 1
ATOM 2520 O O . VAL A 1 317 ? 9.141 13.406 13.547 1 94.56 317 VAL A O 1
ATOM 2523 N N . LYS A 1 318 ? 9.844 13.172 15.625 1 95.31 318 LYS A N 1
ATOM 2524 C CA . LYS A 1 318 ? 10.969 14.094 15.438 1 95.31 318 LYS A CA 1
ATOM 2525 C C . LYS A 1 318 ? 11.945 13.555 14.406 1 95.31 318 LYS A C 1
ATOM 2527 O O . LYS A 1 318 ? 12.469 14.312 13.586 1 95.31 318 LYS A O 1
ATOM 2532 N N . ALA A 1 319 ? 12.219 12.281 14.484 1 97.12 319 ALA A N 1
ATOM 2533 C CA . ALA A 1 319 ? 13.133 11.656 13.523 1 97.12 319 ALA A CA 1
ATOM 2534 C C . ALA A 1 319 ? 12.586 11.75 12.102 1 97.12 319 ALA A C 1
ATOM 2536 O O . ALA A 1 319 ? 13.336 12 11.156 1 97.12 319 ALA A O 1
ATOM 2537 N N . ILE A 1 320 ? 11.281 11.523 11.969 1 97.88 320 ILE A N 1
ATOM 2538 C CA . ILE A 1 320 ? 10.641 11.641 10.664 1 97.88 320 ILE A CA 1
ATOM 2539 C C . ILE A 1 320 ? 10.781 13.078 10.148 1 97.88 320 ILE A C 1
ATOM 2541 O O . ILE A 1 320 ? 11.18 13.289 9 1 97.88 320 ILE A O 1
ATOM 2545 N N . ARG A 1 321 ? 10.484 14.023 11.023 1 97.62 321 ARG A N 1
ATOM 2546 C CA . ARG A 1 321 ? 10.633 15.43 10.68 1 97.62 321 ARG A CA 1
ATOM 2547 C C . ARG A 1 321 ? 12.047 15.727 10.195 1 97.62 321 ARG A C 1
ATOM 2549 O O . ARG A 1 321 ? 12.234 16.359 9.156 1 97.62 321 ARG A O 1
ATOM 2556 N N . ASP A 1 322 ? 13.023 15.25 10.875 1 98.25 322 ASP A N 1
ATOM 2557 C CA . ASP A 1 322 ? 14.414 15.492 10.508 1 98.25 322 ASP A CA 1
ATOM 2558 C C . ASP A 1 322 ? 14.695 15 9.086 1 98.25 322 ASP A C 1
ATOM 2560 O O . ASP A 1 322 ? 15.305 15.711 8.289 1 98.25 322 ASP A O 1
ATOM 2564 N N . GLU A 1 323 ? 14.234 13.844 8.766 1 98.69 323 GLU A N 1
ATOM 2565 C CA . GLU A 1 323 ? 14.539 13.195 7.496 1 98.69 323 GLU A CA 1
ATOM 2566 C C . GLU A 1 323 ? 13.891 13.938 6.332 1 98.69 323 GLU A C 1
ATOM 2568 O O . GLU A 1 323 ? 14.406 13.914 5.211 1 98.69 323 GLU A O 1
ATOM 2573 N N . ILE A 1 324 ? 12.758 14.617 6.582 1 98.69 324 ILE A N 1
ATOM 2574 C CA . ILE A 1 324 ? 12.07 15.18 5.422 1 98.69 324 ILE A CA 1
ATOM 2575 C C . ILE A 1 324 ? 12.297 16.688 5.371 1 98.69 324 ILE A C 1
ATOM 2577 O O . ILE A 1 324 ? 12.031 17.328 4.352 1 98.69 324 ILE A O 1
ATOM 2581 N N . VAL A 1 325 ? 12.906 17.312 6.395 1 98.56 325 VAL A N 1
ATOM 2582 C CA . VAL A 1 325 ? 13.078 18.766 6.438 1 98.56 325 VAL A CA 1
ATOM 2583 C C . VAL A 1 325 ? 14.539 19.125 6.176 1 98.56 325 VAL A C 1
ATOM 2585 O O . VAL A 1 325 ? 14.828 20.062 5.434 1 98.56 325 VAL A O 1
ATOM 2588 N N . TYR A 1 326 ? 15.469 18.375 6.738 1 98.44 326 TYR A N 1
ATOM 2589 C CA . TYR A 1 326 ? 16.875 18.781 6.691 1 98.44 326 TYR A CA 1
ATOM 2590 C C . TYR A 1 326 ? 17.562 18.219 5.461 1 98.44 326 TYR A C 1
ATOM 2592 O O . TYR A 1 326 ? 17.203 17.141 4.977 1 98.44 326 TYR A O 1
ATOM 2600 N N . ASP A 1 327 ? 18.594 18.906 5.027 1 98.31 327 ASP A N 1
ATOM 2601 C CA . ASP A 1 327 ? 19.375 18.484 3.863 1 98.31 327 ASP A CA 1
ATOM 2602 C C . ASP A 1 327 ? 20.281 17.312 4.211 1 98.31 327 ASP A C 1
ATOM 2604 O O . ASP A 1 327 ? 20.578 16.469 3.355 1 98.31 327 ASP A O 1
ATOM 2608 N N . LYS A 1 328 ? 20.797 17.359 5.426 1 98.62 328 LYS A N 1
ATOM 2609 C CA . LYS A 1 328 ? 21.656 16.312 5.961 1 98.62 328 LYS A CA 1
ATOM 2610 C C . LYS A 1 328 ? 21.188 15.867 7.344 1 98.62 328 LYS A C 1
ATOM 2612 O O . LYS A 1 328 ? 20.891 16.703 8.203 1 98.62 328 LYS A O 1
ATOM 2617 N N . VAL A 1 329 ? 21.062 14.594 7.496 1 98.75 329 VAL A N 1
ATOM 2618 C CA . VAL A 1 329 ? 20.562 14.039 8.75 1 98.75 329 VAL A CA 1
ATOM 2619 C C . VAL A 1 329 ? 21.562 13.031 9.305 1 98.75 329 VAL A C 1
ATOM 2621 O O . VAL A 1 329 ? 22.062 12.18 8.578 1 98.75 329 VAL A O 1
ATOM 2624 N N . GLU A 1 330 ? 21.844 13.125 10.578 1 98.56 330 GLU A N 1
ATOM 2625 C CA . GLU A 1 330 ? 22.75 12.195 11.242 1 98.56 330 GLU A CA 1
ATOM 2626 C C . GLU A 1 330 ? 21.984 11.055 11.906 1 98.56 330 GLU A C 1
ATOM 2628 O O . GLU A 1 330 ? 20.891 11.266 12.461 1 98.56 330 GLU A O 1
ATOM 2633 N N . ALA A 1 331 ? 22.594 9.922 11.875 1 98.31 331 ALA A N 1
ATOM 2634 C CA . ALA A 1 331 ? 22.031 8.773 12.578 1 98.31 331 ALA A CA 1
ATOM 2635 C C . ALA A 1 331 ? 22.016 9.008 14.086 1 98.31 331 ALA A C 1
ATOM 2637 O O . ALA A 1 331 ? 22.906 9.672 14.625 1 98.31 331 ALA A O 1
ATOM 2638 N N . ASP A 1 332 ? 20.984 8.5 14.781 1 96.94 332 ASP A N 1
ATOM 2639 C CA . ASP A 1 332 ? 20.969 8.523 16.234 1 96.94 332 ASP A CA 1
ATOM 2640 C C . ASP A 1 332 ? 20.938 7.113 16.812 1 96.94 332 ASP A C 1
ATOM 2642 O O . ASP A 1 332 ? 20.984 6.934 18.031 1 96.94 332 ASP A O 1
ATOM 2646 N N . ASN A 1 333 ? 20.828 6.051 15.961 1 94.69 333 ASN A N 1
ATOM 2647 C CA . ASN A 1 333 ? 20.812 4.633 16.297 1 94.69 333 ASN A CA 1
ATOM 2648 C C . ASN A 1 333 ? 19.625 4.285 17.203 1 94.69 333 ASN A C 1
ATOM 2650 O O . ASN A 1 333 ? 19.75 3.424 18.078 1 94.69 333 ASN A O 1
ATOM 2654 N N . GLU A 1 334 ? 18.625 5.035 17.094 1 94.69 334 GLU A N 1
ATOM 2655 C CA . GLU A 1 334 ? 17.359 4.797 17.781 1 94.69 334 GLU A CA 1
ATOM 2656 C C . GLU A 1 334 ? 16.203 4.734 16.797 1 94.69 334 GLU A C 1
ATOM 2658 O O . GLU A 1 334 ? 15.492 3.729 16.719 1 94.69 334 GLU A O 1
ATOM 2663 N N . ASN A 1 335 ? 16.078 5.789 16.031 1 95.75 335 ASN A N 1
ATOM 2664 C CA . ASN A 1 335 ? 15.055 5.836 14.984 1 95.75 335 ASN A CA 1
ATOM 2665 C C . ASN A 1 335 ? 15.68 6.016 13.609 1 95.75 335 ASN A C 1
ATOM 2667 O O . ASN A 1 335 ? 15.102 5.602 12.602 1 95.75 335 ASN A O 1
ATOM 2671 N N . LYS A 1 336 ? 16.781 6.758 13.562 1 98.44 336 LYS A N 1
ATOM 2672 C CA . LYS A 1 336 ? 17.594 6.953 12.359 1 98.44 336 LYS A CA 1
ATOM 2673 C C . LYS A 1 336 ? 18.859 6.121 12.414 1 98.44 336 LYS A C 1
ATOM 2675 O O . LYS A 1 336 ? 19.766 6.402 13.203 1 98.44 336 LYS A O 1
ATOM 2680 N N . PHE A 1 337 ? 19.047 5.254 11.508 1 98.62 337 PHE A N 1
ATOM 2681 C CA . PHE A 1 337 ? 20.109 4.266 11.641 1 98.62 337 PHE A CA 1
ATOM 2682 C C . PHE A 1 337 ? 21.219 4.531 10.641 1 98.62 337 PHE A C 1
ATOM 2684 O O . PHE A 1 337 ? 22.25 3.838 10.641 1 98.62 337 PHE A O 1
ATOM 2691 N N . PHE A 1 338 ? 21.016 5.559 9.781 1 98.75 338 PHE A N 1
ATOM 2692 C CA . PHE A 1 338 ? 22.016 5.957 8.797 1 98.75 338 PHE A CA 1
ATOM 2693 C C . PHE A 1 338 ? 22.141 7.473 8.734 1 98.75 338 PHE A C 1
ATOM 2695 O O . PHE A 1 338 ? 21.172 8.195 9 1 98.75 338 PHE A O 1
ATOM 2702 N N . ASN A 1 339 ? 23.359 7.945 8.43 1 98.31 339 ASN A N 1
ATOM 2703 C CA . ASN A 1 339 ? 23.453 9.305 7.91 1 98.31 339 ASN A CA 1
ATOM 2704 C C . ASN A 1 339 ? 22.844 9.414 6.512 1 98.31 339 ASN A C 1
ATOM 2706 O O . ASN A 1 339 ? 23.047 8.539 5.676 1 98.31 339 ASN A O 1
ATOM 2710 N N . GLN A 1 340 ? 22.094 10.438 6.273 1 98.81 340 GLN A N 1
ATOM 2711 C CA . GLN A 1 340 ? 21.438 10.633 4.984 1 98.81 340 GLN A CA 1
ATOM 2712 C C . GLN A 1 340 ? 21.688 12.039 4.453 1 98.81 340 GLN A C 1
ATOM 2714 O O . GLN A 1 340 ? 21.422 13.023 5.148 1 98.81 340 GLN A O 1
ATOM 2719 N N . ASP A 1 341 ? 22.234 12.141 3.307 1 98.69 341 ASP A N 1
ATOM 2720 C CA . ASP A 1 341 ? 22.297 13.375 2.535 1 98.69 341 ASP A CA 1
ATOM 2721 C C . ASP A 1 341 ? 21.234 13.406 1.449 1 98.69 341 ASP A C 1
ATOM 2723 O O . ASP A 1 341 ? 21.094 12.453 0.683 1 98.69 341 ASP A O 1
ATOM 2727 N N . TRP A 1 342 ? 20.5 14.469 1.362 1 98.75 342 TRP A N 1
ATOM 2728 C CA . TRP A 1 342 ? 19.406 14.562 0.403 1 98.75 342 TRP A CA 1
ATOM 2729 C C . TRP A 1 342 ? 19.828 15.359 -0.829 1 98.75 342 TRP A C 1
ATOM 2731 O O . TRP A 1 342 ? 19.062 15.477 -1.79 1 98.75 342 TRP A O 1
ATOM 2741 N N . PHE A 1 343 ? 21.047 15.922 -0.706 1 98 343 PHE A N 1
ATOM 2742 C CA . PHE A 1 343 ? 21.656 16.578 -1.848 1 98 343 PHE A CA 1
ATOM 2743 C C . PHE A 1 343 ? 20.75 17.688 -2.385 1 98 343 PHE A C 1
ATOM 2745 O O . PHE A 1 343 ? 20.391 18.609 -1.657 1 98 343 PHE A O 1
ATOM 2752 N N . ASP A 1 344 ? 20.203 17.531 -3.658 1 96.75 344 ASP A N 1
ATOM 2753 C CA . ASP A 1 344 ? 19.469 18.625 -4.273 1 96.75 344 ASP A CA 1
ATOM 2754 C C . ASP A 1 344 ? 17.953 18.438 -4.117 1 96.75 344 ASP A C 1
ATOM 2756 O O . ASP A 1 344 ? 17.172 19.234 -4.641 1 96.75 344 ASP A O 1
ATOM 2760 N N . ILE A 1 345 ? 17.516 17.484 -3.436 1 98.5 345 ILE A N 1
ATOM 2761 C CA . ILE A 1 345 ? 16.078 17.25 -3.217 1 98.5 345 ILE A CA 1
ATOM 2762 C C . ILE A 1 345 ? 15.555 18.234 -2.172 1 98.5 345 ILE A C 1
ATOM 2764 O O . ILE A 1 345 ? 16.125 18.359 -1.09 1 98.5 345 ILE A O 1
ATOM 2768 N N . LYS A 1 346 ? 14.5 18.891 -2.436 1 98.69 346 LYS A N 1
ATOM 2769 C CA . LYS A 1 346 ? 13.922 19.906 -1.55 1 98.69 346 LYS A CA 1
ATOM 2770 C C . LYS A 1 346 ? 13.297 19.25 -0.317 1 98.69 346 LYS A C 1
ATOM 2772 O O . LYS A 1 346 ? 12.898 18.094 -0.355 1 98.69 346 LYS A O 1
ATOM 2777 N N . PRO A 1 347 ? 13.219 20 0.755 1 98.69 347 PRO A N 1
ATOM 2778 C CA . PRO A 1 347 ? 12.562 19.484 1.964 1 98.69 347 PRO A CA 1
ATOM 2779 C C . PRO A 1 347 ? 11.047 19.422 1.826 1 98.69 347 PRO A C 1
ATOM 2781 O O . PRO A 1 347 ? 10.469 20.094 0.963 1 98.69 347 PRO A O 1
ATOM 2784 N N . VAL A 1 348 ? 10.445 18.641 2.617 1 98.88 348 VAL A N 1
ATOM 2785 C CA . VAL A 1 348 ? 9 18.438 2.676 1 98.88 348 VAL A CA 1
ATOM 2786 C C . VAL A 1 348 ? 8.438 19.109 3.924 1 98.88 348 VAL A C 1
ATOM 2788 O O . VAL A 1 348 ? 9.023 19.016 5.008 1 98.88 348 VAL A O 1
ATOM 2791 N N . PHE A 1 349 ? 7.383 19.812 3.787 1 98.75 349 PHE A N 1
ATOM 2792 C CA . PHE A 1 349 ? 6.719 20.453 4.918 1 98.75 349 PHE A CA 1
ATOM 2793 C C . PHE A 1 349 ? 6.02 19.422 5.789 1 98.75 349 PHE A C 1
ATOM 2795 O O . PHE A 1 349 ? 5.039 18.797 5.363 1 98.75 349 PHE A O 1
ATOM 2802 N N . PRO A 1 350 ? 6.504 19.172 7.023 1 98.25 350 PRO A N 1
ATOM 2803 C CA . PRO A 1 350 ? 5.828 18.219 7.895 1 98.25 350 PRO A CA 1
ATOM 2804 C C . PRO A 1 350 ? 4.469 18.719 8.383 1 98.25 350 PRO A C 1
ATOM 2806 O O . PRO A 1 350 ? 4.316 19.906 8.688 1 98.25 350 PRO A O 1
ATOM 2809 N N . VAL A 1 351 ? 3.529 17.844 8.406 1 97.75 351 VAL A N 1
ATOM 2810 C CA . VAL A 1 351 ? 2.176 18.156 8.852 1 97.75 351 VAL A CA 1
ATOM 2811 C C . VAL A 1 351 ? 1.871 17.391 10.141 1 97.75 351 VAL A C 1
ATOM 2813 O O . VAL A 1 351 ? 1.871 16.156 10.148 1 97.75 351 VAL A O 1
ATOM 2816 N N . SER A 1 352 ? 1.673 18.109 11.188 1 94.38 352 SER A N 1
ATOM 2817 C CA . SER A 1 352 ? 1.258 17.531 12.469 1 94.38 352 SER A CA 1
ATOM 2818 C C . SER A 1 352 ? -0.261 17.547 12.609 1 94.38 352 SER A C 1
ATOM 2820 O O . SER A 1 352 ? -0.888 18.594 12.547 1 94.38 352 SER A O 1
ATOM 2822 N N . SER A 1 353 ? -0.782 16.375 12.781 1 89.06 353 SER A N 1
ATOM 2823 C CA . SER A 1 353 ? -2.234 16.25 12.844 1 89.06 353 SER A CA 1
ATOM 2824 C C . SER A 1 353 ? -2.662 15.203 13.859 1 89.06 353 SER A C 1
ATOM 2826 O O . SER A 1 353 ? -1.874 14.328 14.219 1 89.06 353 SER A O 1
ATOM 2828 N N . GLY A 1 354 ? -3.908 15.359 14.32 1 80.81 354 GLY A N 1
ATOM 2829 C CA . GLY A 1 354 ? -4.508 14.406 15.234 1 80.81 354 GLY A CA 1
ATOM 2830 C C . GLY A 1 354 ? -4.789 14.984 16.609 1 80.81 354 GLY A C 1
ATOM 2831 O O . GLY A 1 354 ? -3.941 14.914 17.5 1 80.81 354 GLY A O 1
ATOM 2832 N N . GLY A 1 355 ? -5.922 15.5 16.797 1 80.44 355 GLY A N 1
ATOM 2833 C CA . GLY A 1 355 ? -6.402 15.961 18.094 1 80.44 355 GLY A CA 1
ATOM 2834 C C . GLY A 1 355 ? -5.676 17.203 18.594 1 80.44 355 GLY A C 1
ATOM 2835 O O . GLY A 1 355 ? -5.422 17.328 19.781 1 80.44 355 GLY A O 1
ATOM 2836 N N . VAL A 1 356 ? -5.324 18.078 17.75 1 87.88 356 VAL A N 1
ATOM 2837 C CA . VAL A 1 356 ? -4.555 19.266 18.109 1 87.88 356 VAL A CA 1
ATOM 2838 C C . VAL A 1 356 ? -5.508 20.406 18.484 1 87.88 356 VAL A C 1
ATOM 2840 O O . VAL A 1 356 ? -6.488 20.656 17.781 1 87.88 356 VAL A O 1
ATOM 2843 N N . HIS A 1 357 ? -5.336 20.938 19.641 1 92.25 357 HIS A N 1
ATOM 2844 C CA . HIS A 1 357 ? -6.047 22.125 20.109 1 92.25 357 HIS A CA 1
ATOM 2845 C C . HIS A 1 357 ? -5.074 23.188 20.625 1 92.25 357 HIS A C 1
ATOM 2847 O O . HIS A 1 357 ? -3.875 22.922 20.75 1 92.25 357 HIS A O 1
ATOM 2853 N N . PRO A 1 358 ? -5.504 24.359 20.922 1 96.25 358 PRO A N 1
ATOM 2854 C CA . PRO A 1 358 ? -4.602 25.484 21.172 1 96.25 358 PRO A CA 1
ATOM 2855 C C . PRO A 1 358 ? -3.609 25.203 22.297 1 96.25 358 PRO A C 1
ATOM 2857 O O . PRO A 1 358 ? -2.449 25.609 22.219 1 96.25 358 PRO A O 1
ATOM 2860 N N . ARG A 1 359 ? -3.949 24.453 23.312 1 95.19 359 ARG A N 1
ATOM 2861 C CA . ARG A 1 359 ? -3.086 24.219 24.469 1 95.19 359 ARG A CA 1
ATOM 2862 C C . ARG A 1 359 ? -1.856 23.406 24.062 1 95.19 359 ARG A C 1
ATOM 2864 O O . ARG A 1 359 ? -0.824 23.469 24.734 1 95.19 359 ARG A O 1
ATOM 2871 N N . LEU A 1 360 ? -1.933 22.734 22.969 1 93.31 360 LEU A N 1
ATOM 2872 C CA . LEU A 1 360 ? -0.87 21.812 22.578 1 93.31 360 LEU A CA 1
ATOM 2873 C C . LEU A 1 360 ? 0.128 22.5 21.656 1 93.31 360 LEU A C 1
ATOM 2875 O O . LEU A 1 360 ? 1.229 21.984 21.438 1 93.31 360 LEU A O 1
ATOM 2879 N N . VAL A 1 361 ? -0.18 23.672 21.156 1 95.62 361 VAL A N 1
ATOM 2880 C CA . VAL A 1 361 ? 0.553 24.328 20.078 1 95.62 361 VAL A CA 1
ATOM 2881 C C . VAL A 1 361 ? 1.977 24.641 20.531 1 95.62 361 VAL A C 1
ATOM 2883 O O . VAL A 1 361 ? 2.941 24.344 19.828 1 95.62 361 VAL A O 1
ATOM 2886 N N . PRO A 1 362 ? 2.152 25.188 21.766 1 95.38 362 PRO A N 1
ATOM 2887 C CA . PRO A 1 362 ? 3.521 25.5 22.188 1 95.38 362 PRO A CA 1
ATOM 2888 C C . PRO A 1 362 ? 4.426 24.281 22.234 1 95.38 362 PRO A C 1
ATOM 2890 O O . PRO A 1 362 ? 5.555 24.312 21.734 1 95.38 362 PRO A O 1
ATOM 2893 N N . LYS A 1 363 ? 3.908 23.203 22.766 1 92.69 363 LYS A N 1
ATOM 2894 C CA . LYS A 1 363 ? 4.707 21.984 22.875 1 92.69 363 LYS A CA 1
ATOM 2895 C C . LYS A 1 363 ? 5.023 21.406 21.5 1 92.69 363 LYS A C 1
ATOM 2897 O O . LYS A 1 363 ? 6.129 20.906 21.266 1 92.69 363 LYS A O 1
ATOM 2902 N N . ILE A 1 364 ? 4.098 21.406 20.578 1 94.12 364 ILE A N 1
ATOM 2903 C CA . ILE A 1 364 ? 4.281 20.875 19.234 1 94.12 364 ILE A CA 1
ATOM 2904 C C . ILE A 1 364 ? 5.383 21.656 18.516 1 94.12 364 ILE A C 1
ATOM 2906 O O . ILE A 1 364 ? 6.277 21.078 17.906 1 94.12 364 ILE A O 1
ATOM 2910 N N . VAL A 1 365 ? 5.34 22.984 18.656 1 95.81 365 VAL A N 1
ATOM 2911 C CA . VAL A 1 365 ? 6.305 23.844 17.969 1 95.81 365 VAL A CA 1
ATOM 2912 C C . VAL A 1 365 ? 7.68 23.688 18.625 1 95.81 365 VAL A C 1
ATOM 2914 O O . VAL A 1 365 ? 8.703 23.734 17.938 1 95.81 365 VAL A O 1
ATOM 2917 N N . GLU A 1 366 ? 7.648 23.516 19.906 1 93.94 366 GLU A N 1
ATOM 2918 C CA . GLU A 1 366 ? 8.906 23.281 20.609 1 93.94 366 GLU A CA 1
ATOM 2919 C C . GLU A 1 366 ? 9.609 22.031 20.094 1 93.94 366 GLU A C 1
ATOM 2921 O O . GLU A 1 366 ? 10.828 22.031 19.891 1 93.94 366 GLU A O 1
ATOM 2926 N N . ILE A 1 367 ? 8.867 21.031 19.828 1 92.31 367 ILE A N 1
ATOM 2927 C CA . ILE A 1 367 ? 9.414 19.734 19.453 1 92.31 367 ILE A CA 1
ATOM 2928 C C . ILE A 1 367 ? 9.742 19.719 17.969 1 92.31 367 ILE A C 1
ATOM 2930 O O . ILE A 1 367 ? 10.797 19.234 17.562 1 92.31 367 ILE A O 1
ATOM 2934 N N . LEU A 1 368 ? 8.844 20.266 17.109 1 95 368 LEU A N 1
ATOM 2935 C CA . LEU A 1 368 ? 8.945 20.031 15.68 1 95 368 LEU A CA 1
ATOM 2936 C C . LEU A 1 368 ? 9.484 21.266 14.953 1 95 368 LEU A C 1
ATOM 2938 O O . LEU A 1 368 ? 9.852 21.188 13.781 1 95 368 LEU A O 1
ATOM 2942 N N . GLY A 1 369 ? 9.539 22.391 15.641 1 94.19 369 GLY A N 1
ATOM 2943 C CA . GLY A 1 369 ? 10.062 23.609 15.039 1 94.19 369 GLY A CA 1
ATOM 2944 C C . GLY A 1 369 ? 9.008 24.422 14.305 1 94.19 369 GLY A C 1
ATOM 2945 O O . GLY A 1 369 ? 7.816 24.125 14.414 1 94.19 369 GLY A O 1
ATOM 2946 N N . ARG A 1 370 ? 9.438 25.422 13.539 1 95.06 370 ARG A N 1
ATOM 2947 C CA . ARG A 1 370 ? 8.516 26.375 12.922 1 95.06 370 ARG A CA 1
ATOM 2948 C C . ARG A 1 370 ? 8.188 25.953 11.492 1 95.06 370 ARG A C 1
ATOM 2950 O O . ARG A 1 370 ? 7.184 26.406 10.93 1 95.06 370 ARG A O 1
ATOM 2957 N N . ASP A 1 371 ? 9.062 25.172 10.867 1 97 371 ASP A N 1
ATOM 2958 C CA . ASP A 1 371 ? 8.719 24.609 9.562 1 97 371 ASP A CA 1
ATOM 2959 C C . ASP A 1 371 ? 7.734 23.453 9.711 1 97 371 ASP A C 1
ATOM 2961 O O . ASP A 1 371 ? 8.086 22.297 9.461 1 97 371 ASP A O 1
ATOM 2965 N N . LEU A 1 372 ? 6.559 23.875 10.047 1 97.38 372 LEU A N 1
ATOM 2966 C CA . LEU A 1 372 ? 5.531 22.922 10.445 1 97.38 372 LEU A CA 1
ATOM 2967 C C . LEU A 1 372 ? 4.145 23.406 10.039 1 97.38 372 LEU A C 1
ATOM 2969 O O . LEU A 1 372 ? 3.857 24.609 10.125 1 97.38 372 LEU A O 1
ATOM 2973 N N . ILE A 1 373 ? 3.367 22.516 9.555 1 98.25 373 ILE A N 1
ATOM 2974 C CA . ILE A 1 373 ? 1.937 22.766 9.406 1 98.25 373 ILE A CA 1
ATOM 2975 C C . ILE A 1 373 ? 1.177 22.109 10.562 1 98.25 373 ILE A C 1
ATOM 2977 O O . ILE A 1 373 ? 1.277 20.906 10.773 1 98.25 373 ILE A O 1
ATOM 2981 N N . ILE A 1 374 ? 0.519 22.891 11.32 1 97.19 374 ILE A N 1
ATOM 2982 C CA . ILE A 1 374 ? -0.377 22.391 12.352 1 97.19 374 ILE A CA 1
ATOM 2983 C C . ILE A 1 374 ? -1.777 22.203 11.773 1 97.19 374 ILE A C 1
ATOM 2985 O O . ILE A 1 374 ? -2.51 23.172 11.578 1 97.19 374 ILE A O 1
ATOM 2989 N N . GLN A 1 375 ? -2.088 20.984 11.492 1 96 375 GLN A N 1
ATOM 2990 C CA . GLN A 1 375 ? -3.389 20.641 10.93 1 96 375 GLN A CA 1
ATOM 2991 C C . GLN A 1 375 ? -4.395 20.312 12.031 1 96 375 GLN A C 1
ATOM 2993 O O . GLN A 1 375 ? -4.465 19.188 12.516 1 96 375 GLN A O 1
ATOM 2998 N N . ALA A 1 376 ? -5.262 21.25 12.344 1 93.44 376 ALA A N 1
ATOM 2999 C CA . ALA A 1 376 ? -6.152 21.141 13.492 1 93.44 376 ALA A CA 1
ATOM 3000 C C . ALA A 1 376 ? -7.609 21.016 13.055 1 93.44 376 ALA A C 1
ATOM 3002 O O . ALA A 1 376 ? -8.18 21.984 12.539 1 93.44 376 ALA A O 1
ATOM 3003 N N . GLY A 1 377 ? -8.18 19.844 13.227 1 90.31 377 GLY A N 1
ATOM 3004 C CA . GLY A 1 377 ? -9.602 19.672 13.008 1 90.31 377 GLY A CA 1
ATOM 3005 C C . GLY A 1 377 ? -10.438 19.984 14.242 1 90.31 377 GLY A C 1
ATOM 3006 O O . GLY A 1 377 ? -11.094 21.016 14.312 1 90.31 377 GLY A O 1
ATOM 3007 N N . GLY A 1 378 ? -10.25 19.188 15.234 1 85.81 378 GLY A N 1
ATOM 3008 C CA . GLY A 1 378 ? -10.961 19.375 16.484 1 85.81 378 GLY A CA 1
ATOM 3009 C C . GLY A 1 378 ? -10.711 20.734 17.109 1 85.81 378 GLY A C 1
ATOM 3010 O O . GLY A 1 378 ? -11.625 21.344 17.656 1 85.81 378 GLY A O 1
ATOM 3011 N N . GLY A 1 379 ? -9.539 21.234 17.047 1 90.75 379 GLY A N 1
ATOM 3012 C CA . GLY A 1 379 ? -9.188 22.516 17.641 1 90.75 379 GLY A CA 1
ATOM 3013 C C . GLY A 1 379 ? -9.883 23.688 16.969 1 90.75 379 GLY A C 1
ATOM 3014 O O . GLY A 1 379 ? -10.094 24.734 17.594 1 90.75 379 GLY A O 1
ATOM 3015 N N . VAL A 1 380 ? -10.25 23.516 15.734 1 94.75 380 VAL A N 1
ATOM 3016 C CA . VAL A 1 380 ? -10.906 24.578 14.984 1 94.75 380 VAL A CA 1
ATOM 3017 C C . VAL A 1 380 ? -12.422 24.422 15.078 1 94.75 380 VAL A C 1
ATOM 3019 O O . VAL A 1 380 ? -13.117 25.312 15.578 1 94.75 380 VAL A O 1
ATOM 3022 N N . HIS A 1 381 ? -12.875 23.234 14.75 1 92.5 381 HIS A N 1
ATOM 3023 C CA . HIS A 1 381 ? -14.312 23.031 14.602 1 92.5 381 HIS A CA 1
ATOM 3024 C C . HIS A 1 381 ? -14.969 22.703 15.938 1 92.5 381 HIS A C 1
ATOM 3026 O O . HIS A 1 381 ? -16.188 22.797 16.078 1 92.5 381 HIS A O 1
ATOM 3032 N N . GLY A 1 382 ? -14.195 22.328 16.906 1 89.56 382 GLY A N 1
ATOM 3033 C CA . GLY A 1 382 ? -14.727 21.953 18.203 1 89.56 382 GLY A CA 1
ATOM 3034 C C . GLY A 1 382 ? -14.859 23.125 19.156 1 89.56 382 GLY A C 1
ATOM 3035 O O . GLY A 1 382 ? -15.398 22.984 20.25 1 89.56 382 GLY A O 1
ATOM 3036 N N . HIS A 1 383 ? -14.438 24.312 18.766 1 94.19 383 HIS A N 1
ATOM 3037 C CA . HIS A 1 383 ? -14.562 25.5 19.594 1 94.19 383 HIS A CA 1
ATOM 3038 C C . HIS A 1 383 ? -16.031 25.797 19.938 1 94.19 383 HIS A C 1
ATOM 3040 O O . HIS A 1 383 ? -16.891 25.672 19.062 1 94.19 383 HIS A O 1
ATOM 3046 N N . PRO A 1 384 ? -16.281 26.172 21.141 1 93.19 384 PRO A N 1
ATOM 3047 C CA . PRO A 1 384 ? -17.672 26.391 21.562 1 93.19 384 PRO A CA 1
ATOM 3048 C C . PRO A 1 384 ? -18.375 27.453 20.734 1 93.19 384 PRO A C 1
ATOM 3050 O O . PRO A 1 384 ? -19.594 27.406 20.562 1 93.19 384 PRO A O 1
ATOM 3053 N N . ASP A 1 385 ? -17.625 28.391 20.188 1 95.81 385 ASP A N 1
ATOM 3054 C CA . ASP A 1 385 ? -18.234 29.484 19.438 1 95.81 385 ASP A CA 1
ATOM 3055 C C . ASP A 1 385 ? -18.156 29.234 17.938 1 95.81 385 ASP A C 1
ATOM 3057 O O . ASP A 1 385 ? -18.375 30.141 17.141 1 95.81 385 ASP A O 1
ATOM 3061 N N . GLY A 1 386 ? -17.703 28.047 17.562 1 93.69 386 GLY A N 1
ATOM 3062 C CA . GLY A 1 386 ? -17.797 27.641 16.156 1 93.69 386 GLY A CA 1
ATOM 3063 C C . GLY A 1 386 ? -16.469 27.703 15.438 1 93.69 386 GLY A C 1
ATOM 3064 O O . GLY A 1 386 ? -15.438 28.031 16.031 1 93.69 386 GLY A O 1
ATOM 3065 N N . THR A 1 387 ? -16.547 27.469 14.125 1 95.69 387 THR A N 1
ATOM 3066 C CA . THR A 1 387 ? -15.383 27.281 13.266 1 95.69 387 THR A CA 1
ATOM 3067 C C . THR A 1 387 ? -14.531 28.547 13.211 1 95.69 387 THR A C 1
ATOM 3069 O O . THR A 1 387 ? -13.312 28.484 13.383 1 95.69 387 THR A O 1
ATOM 3072 N N . ARG A 1 388 ? -15.156 29.688 12.961 1 97.62 388 ARG A N 1
ATOM 3073 C CA . ARG A 1 388 ? -14.414 30.938 12.836 1 97.62 388 ARG A CA 1
ATOM 3074 C C . ARG A 1 388 ? -13.664 31.266 14.125 1 97.62 388 ARG A C 1
ATOM 3076 O O . ARG A 1 388 ? -12.5 31.672 14.094 1 97.62 388 ARG A O 1
ATOM 3083 N N . ALA A 1 389 ? -14.336 31.062 15.234 1 97.75 389 ALA A N 1
ATOM 3084 C CA . ALA A 1 389 ? -13.742 31.328 16.531 1 97.75 389 ALA A CA 1
ATOM 3085 C C . ALA A 1 389 ? -12.602 30.344 16.828 1 97.75 389 ALA A C 1
ATOM 3087 O O . ALA A 1 389 ? -11.57 30.734 17.375 1 97.75 389 ALA A O 1
ATOM 3088 N N . GLY A 1 390 ? -12.789 29.109 16.531 1 97.31 390 GLY A N 1
ATOM 3089 C CA . GLY A 1 390 ? -11.75 28.109 16.719 1 97.31 390 GLY A CA 1
ATOM 3090 C C . GLY A 1 390 ? -10.508 28.391 15.891 1 97.31 390 GLY A C 1
ATOM 3091 O O . GLY A 1 390 ? -9.383 28.219 16.375 1 97.31 390 GLY A O 1
ATOM 3092 N N . ALA A 1 391 ? -10.75 28.812 14.641 1 98.38 391 ALA A N 1
ATOM 3093 C CA . ALA A 1 391 ? -9.641 29.188 13.773 1 98.38 391 ALA A CA 1
ATOM 3094 C C . ALA A 1 391 ? -8.859 30.359 14.367 1 98.38 391 ALA A C 1
ATOM 3096 O O . ALA A 1 391 ? -7.629 30.359 14.383 1 98.38 391 ALA A O 1
ATOM 3097 N N . LYS A 1 392 ? -9.602 31.328 14.836 1 98.69 392 LYS A N 1
ATOM 3098 C CA . LYS A 1 392 ? -8.984 32.5 15.453 1 98.69 392 LYS A CA 1
ATOM 3099 C C . LYS A 1 392 ? -8.18 32.094 16.688 1 98.69 392 LYS A C 1
ATOM 3101 O O . LYS A 1 392 ? -7.094 32.625 16.922 1 98.69 392 LYS A O 1
ATOM 3106 N N . ALA A 1 393 ? -8.734 31.188 17.438 1 98.69 393 ALA A N 1
ATOM 3107 C CA . ALA A 1 393 ? -8.062 30.719 18.656 1 98.69 393 ALA A CA 1
ATOM 3108 C C . ALA A 1 393 ? -6.762 30 18.312 1 98.69 393 ALA A C 1
ATOM 3110 O O . ALA A 1 393 ? -5.734 30.234 18.953 1 98.69 393 ALA A O 1
ATOM 3111 N N . MET A 1 394 ? -6.793 29.156 17.344 1 98.44 394 MET A N 1
ATOM 3112 C CA . MET A 1 394 ? -5.602 28.422 16.922 1 98.44 394 MET A CA 1
ATOM 3113 C C . MET A 1 394 ? -4.535 29.375 16.406 1 98.44 394 MET A C 1
ATOM 3115 O O . MET A 1 394 ? -3.354 29.219 16.703 1 98.44 394 MET A O 1
ATOM 3119 N N . ARG A 1 395 ? -4.953 30.344 15.578 1 98.5 395 ARG A N 1
ATOM 3120 C CA . ARG A 1 395 ? -4.035 31.344 15.039 1 98.5 395 ARG A CA 1
ATOM 3121 C C . ARG A 1 395 ? -3.381 32.156 16.172 1 98.5 395 ARG A C 1
ATOM 3123 O O . ARG A 1 395 ? -2.176 32.406 16.125 1 98.5 395 ARG A O 1
ATOM 3130 N N . ALA A 1 396 ? -4.164 32.469 17.141 1 98.62 396 ALA A N 1
ATOM 3131 C CA . ALA A 1 396 ? -3.654 33.219 18.281 1 98.62 396 ALA A CA 1
ATOM 3132 C C . ALA A 1 396 ? -2.605 32.438 19.047 1 98.62 396 ALA A C 1
ATOM 3134 O O . ALA A 1 396 ? -1.62 33 19.531 1 98.62 396 ALA A O 1
ATOM 3135 N N . ALA A 1 397 ? -2.859 31.156 19.172 1 98.44 397 ALA A N 1
ATOM 3136 C CA . ALA A 1 397 ? -1.897 30.297 19.859 1 98.44 397 ALA A CA 1
ATOM 3137 C C . ALA A 1 397 ? -0.557 30.281 19.141 1 98.44 397 ALA A C 1
ATOM 3139 O O . ALA A 1 397 ? 0.501 30.328 19.766 1 98.44 397 ALA A O 1
ATOM 3140 N N . ILE A 1 398 ? -0.563 30.25 17.812 1 98.12 398 ILE A N 1
ATOM 3141 C CA . ILE A 1 398 ? 0.652 30.266 17.016 1 98.12 398 ILE A CA 1
ATOM 3142 C C . ILE A 1 398 ? 1.339 31.625 17.125 1 98.12 398 ILE A C 1
ATOM 3144 O O . ILE A 1 398 ? 2.561 31.688 17.281 1 98.12 398 ILE A O 1
ATOM 3148 N N . GLU A 1 399 ? 0.542 32.688 17.125 1 97.62 399 GLU A N 1
ATOM 3149 C CA . GLU A 1 399 ? 1.076 34.031 17.234 1 97.62 399 GLU A CA 1
ATOM 3150 C C . GLU A 1 399 ? 1.737 34.25 18.594 1 97.62 399 GLU A C 1
ATOM 3152 O O . GLU A 1 399 ? 2.729 34.969 18.703 1 97.62 399 GLU A O 1
ATOM 3157 N N . ALA A 1 400 ? 1.141 33.625 19.609 1 98.06 400 ALA A N 1
ATOM 3158 C CA . ALA A 1 400 ? 1.732 33.75 20.938 1 98.06 400 ALA A CA 1
ATOM 3159 C C . ALA A 1 400 ? 3.186 33.281 20.922 1 98.06 400 ALA A C 1
ATOM 3161 O O . ALA A 1 400 ? 4.051 33.906 21.547 1 98.06 400 ALA A O 1
ATOM 3162 N N . ILE A 1 401 ? 3.473 32.25 20.234 1 96.19 401 ILE A N 1
ATOM 3163 C CA . ILE A 1 401 ? 4.816 31.672 20.156 1 96.19 401 ILE A CA 1
ATOM 3164 C C . ILE A 1 401 ? 5.742 32.656 19.438 1 96.19 401 ILE A C 1
ATOM 3166 O O . ILE A 1 401 ? 6.863 32.906 19.891 1 96.19 401 ILE A O 1
ATOM 3170 N N . ILE A 1 402 ? 5.285 33.25 18.344 1 95.5 402 ILE A N 1
ATOM 3171 C CA . ILE A 1 402 ? 6.078 34.156 17.547 1 95.5 402 ILE A CA 1
ATOM 3172 C C . ILE A 1 402 ? 6.379 35.438 18.344 1 95.5 402 ILE A C 1
ATOM 3174 O O . ILE A 1 402 ? 7.465 36 18.234 1 95.5 402 ILE A O 1
ATOM 3178 N N . GLU A 1 403 ? 5.445 35.781 19.188 1 96.69 403 GLU A N 1
ATOM 3179 C CA . GLU A 1 403 ? 5.566 37 19.984 1 96.69 403 GLU A CA 1
ATOM 3180 C C . GLU A 1 403 ? 6.316 36.75 21.281 1 96.69 403 GLU A C 1
ATOM 3182 O O . GLU A 1 403 ? 6.648 37.688 22.016 1 96.69 403 GLU A O 1
ATOM 3187 N N . GLY A 1 404 ? 6.559 35.531 21.609 1 96.38 404 GLY A N 1
ATOM 3188 C CA . GLY A 1 404 ? 7.227 35.188 22.844 1 96.38 404 GLY A CA 1
ATOM 3189 C C . GLY A 1 404 ? 6.336 35.312 24.062 1 96.38 404 GLY A C 1
ATOM 3190 O O . GLY A 1 404 ? 6.812 35.625 25.156 1 96.38 404 GLY A O 1
ATOM 3191 N N . LYS A 1 405 ? 5.039 35.156 23.859 1 97.62 405 LYS A N 1
ATOM 3192 C CA . LYS A 1 405 ? 4.062 35.25 24.938 1 97.62 405 LYS A CA 1
ATOM 3193 C C . LYS A 1 405 ? 3.572 33.844 25.344 1 97.62 405 LYS A C 1
ATOM 3195 O O . LYS A 1 405 ? 3.611 32.938 24.547 1 97.62 405 LYS A O 1
ATOM 3200 N N . SER A 1 406 ? 3.131 33.781 26.578 1 97.81 406 SER A N 1
ATOM 3201 C CA . SER A 1 406 ? 2.402 32.594 26.984 1 97.81 406 SER A CA 1
ATOM 3202 C C . SER A 1 406 ? 1 32.562 26.391 1 97.81 406 SER A C 1
ATOM 3204 O O . SER A 1 406 ? 0.502 33.594 25.922 1 97.81 406 SER A O 1
ATOM 3206 N N . LEU A 1 407 ? 0.402 31.391 26.375 1 98.06 407 LEU A N 1
ATOM 3207 C CA . LEU A 1 407 ? -0.973 31.297 25.891 1 98.06 407 LEU A CA 1
ATOM 3208 C C . LEU A 1 407 ? -1.904 32.156 26.734 1 98.06 407 LEU A C 1
ATOM 3210 O O . LEU A 1 407 ? -2.834 32.781 26.219 1 98.06 407 LEU A O 1
ATOM 3214 N N . GLU A 1 408 ? -1.648 32.219 28.031 1 97.44 408 GLU A N 1
ATOM 3215 C CA . GLU A 1 408 ? -2.471 33 28.953 1 97.44 408 GLU A CA 1
ATOM 3216 C C . GLU A 1 408 ? -2.375 34.469 28.656 1 97.44 408 GLU A C 1
ATOM 3218 O O . GLU A 1 408 ? -3.385 35.188 28.688 1 97.44 408 GLU A O 1
ATOM 3223 N N . GLU A 1 409 ? -1.188 34.906 28.406 1 98.31 409 GLU A N 1
ATOM 3224 C CA . GLU A 1 409 ? -0.994 36.312 28.078 1 98.31 409 GLU A CA 1
ATOM 3225 C C . GLU A 1 409 ? -1.716 36.688 26.781 1 98.31 409 GLU A C 1
ATOM 3227 O O . GLU A 1 409 ? -2.375 37.719 26.703 1 98.31 409 GLU A O 1
ATOM 3232 N N . LYS A 1 410 ? -1.619 35.844 25.797 1 98.44 410 LYS A N 1
ATOM 3233 C CA . LYS A 1 410 ? -2.266 36.094 24.516 1 98.44 410 LYS A CA 1
ATOM 3234 C C . LYS A 1 410 ? -3.785 36.031 24.641 1 98.44 410 LYS A C 1
ATOM 3236 O O . LYS A 1 410 ? -4.504 36.75 23.953 1 98.44 410 LYS A O 1
ATOM 3241 N N . ALA A 1 411 ? -4.242 35.156 25.516 1 98.06 411 ALA A N 1
ATOM 3242 C CA . ALA A 1 411 ? -5.672 34.969 25.734 1 98.06 411 ALA A CA 1
ATOM 3243 C C . ALA A 1 411 ? -6.316 36.25 26.281 1 98.06 411 ALA A C 1
ATOM 3245 O O . ALA A 1 411 ? -7.523 36.438 26.141 1 98.06 411 ALA A O 1
ATOM 3246 N N . GLU A 1 412 ? -5.582 37.094 26.875 1 98.06 412 GLU A N 1
ATOM 3247 C CA . GLU A 1 412 ? -6.094 38.375 27.328 1 98.06 412 GLU A CA 1
ATOM 3248 C C . GLU A 1 412 ? -6.398 39.312 26.156 1 98.06 412 GLU A C 1
ATOM 3250 O O . GLU A 1 412 ? -7.223 40.219 26.281 1 98.06 412 GLU A O 1
ATOM 3255 N N . GLU A 1 413 ? -5.738 39.094 25.047 1 98 413 GLU A N 1
ATOM 3256 C CA . GLU A 1 413 ? -5.891 39.938 23.859 1 98 413 GLU A CA 1
ATOM 3257 C C . GLU A 1 413 ? -6.926 39.344 22.906 1 98 413 GLU A C 1
ATOM 3259 O O . GLU A 1 413 ? -7.492 40.031 22.078 1 98 413 GLU A O 1
ATOM 3264 N N . VAL A 1 414 ? -7.078 38.031 23 1 98.44 414 VAL A N 1
ATOM 3265 C CA . VAL A 1 414 ? -7.922 37.344 22.047 1 98.44 414 VAL A CA 1
ATOM 3266 C C . VAL A 1 414 ? -8.961 36.5 22.781 1 98.44 414 VAL A C 1
ATOM 3268 O O . VAL A 1 414 ? -8.664 35.375 23.234 1 98.44 414 VAL A O 1
ATOM 3271 N N . ALA A 1 415 ? -10.188 36.906 22.781 1 98.31 415 ALA A N 1
ATOM 3272 C CA . ALA A 1 415 ? -11.258 36.281 23.562 1 98.31 415 ALA A CA 1
ATOM 3273 C C . ALA A 1 415 ? -11.508 34.844 23.125 1 98.31 415 ALA A C 1
ATOM 3275 O O . ALA A 1 415 ? -11.82 33.969 23.953 1 98.31 415 ALA A O 1
ATOM 3276 N N . GLU A 1 416 ? -11.383 34.625 21.875 1 98.44 416 GLU A N 1
ATOM 3277 C CA . GLU A 1 416 ? -11.602 33.281 21.359 1 98.44 416 GLU A CA 1
ATOM 3278 C C . GLU A 1 416 ? -10.586 32.281 21.938 1 98.44 416 GLU A C 1
ATOM 3280 O O . GLU A 1 416 ? -10.914 31.141 22.219 1 98.44 416 GLU A O 1
ATOM 3285 N N . LEU A 1 417 ? -9.336 32.688 22.062 1 98.62 417 LEU A N 1
ATOM 3286 C CA . LEU A 1 417 ? -8.312 31.828 22.672 1 98.62 417 LEU A CA 1
ATOM 3287 C C . LEU A 1 417 ? -8.609 31.578 24.141 1 98.62 417 LEU A C 1
ATOM 3289 O O . LEU A 1 417 ? -8.445 30.469 24.641 1 98.62 417 LEU A O 1
ATOM 3293 N N . LYS A 1 418 ? -9.023 32.656 24.812 1 98.25 418 LYS A N 1
ATOM 3294 C CA . LYS A 1 418 ? -9.383 32.5 26.219 1 98.25 418 LYS A CA 1
ATOM 3295 C C . LYS A 1 418 ? -10.445 31.438 26.406 1 98.25 418 LYS A C 1
ATOM 3297 O O . LYS A 1 418 ? -10.312 30.562 27.281 1 98.25 418 LYS A O 1
ATOM 3302 N N . LYS A 1 419 ? -11.383 31.484 25.625 1 97.62 419 LYS A N 1
ATOM 3303 C CA . LYS A 1 419 ? -12.477 30.516 25.703 1 97.62 419 LYS A CA 1
ATOM 3304 C C . LYS A 1 419 ? -11.977 29.109 25.391 1 97.62 419 LYS A C 1
ATOM 3306 O O . LYS A 1 419 ? -12.406 28.141 26.031 1 97.62 419 LYS A O 1
ATOM 3311 N N . ALA A 1 420 ? -11.172 29 24.391 1 97 420 ALA A N 1
ATOM 3312 C CA . ALA A 1 420 ? -10.617 27.703 24 1 97 420 ALA A CA 1
ATOM 3313 C C . ALA A 1 420 ? -9.812 27.094 25.141 1 97 420 ALA A C 1
ATOM 3315 O O . ALA A 1 420 ? -9.906 25.891 25.406 1 97 420 ALA A O 1
ATOM 3316 N N . LEU A 1 421 ? -9.023 27.906 25.797 1 97.31 421 LEU A N 1
ATOM 3317 C CA . LEU A 1 421 ? -8.18 27.438 26.891 1 97.31 421 LEU A CA 1
ATOM 3318 C C . LEU A 1 421 ? -9.039 26.969 28.078 1 97.31 421 LEU A C 1
ATOM 3320 O O . LEU A 1 421 ? -8.656 26.031 28.781 1 97.31 421 LEU A O 1
ATOM 3324 N N . GLU A 1 422 ? -10.164 27.578 28.266 1 95.81 422 GLU A N 1
ATOM 3325 C CA . GLU A 1 422 ? -11.094 27.172 29.312 1 95.81 422 GLU A CA 1
ATOM 3326 C C . GLU A 1 422 ? -11.781 25.859 28.953 1 95.81 422 GLU A C 1
ATOM 3328 O O . GLU A 1 422 ? -12.086 25.047 29.828 1 95.81 422 GLU A O 1
ATOM 3333 N N . TYR A 1 423 ? -11.969 25.656 27.719 1 93.62 423 TYR A N 1
ATOM 3334 C CA . TYR A 1 423 ? -12.695 24.484 27.234 1 93.62 423 TYR A CA 1
ATOM 3335 C C . TYR A 1 423 ? -11.812 23.234 27.266 1 93.62 423 TYR A C 1
ATOM 3337 O O . TYR A 1 423 ? -12.258 22.156 27.672 1 93.62 423 TYR A O 1
ATOM 3345 N N . TRP A 1 424 ? -10.57 23.297 26.75 1 88 424 TRP A N 1
ATOM 3346 C CA . TRP A 1 424 ? -9.656 22.156 26.688 1 88 424 TRP A CA 1
ATOM 3347 C C . TRP A 1 424 ? -8.734 22.141 27.906 1 88 424 TRP A C 1
ATOM 3349 O O . TRP A 1 424 ? -7.586 22.578 27.844 1 88 424 TRP A O 1
ATOM 3359 N N . LYS A 1 425 ? -9.336 21.844 29.172 1 76.75 425 LYS A N 1
ATOM 3360 C CA . LYS A 1 425 ? -8.57 21.781 30.406 1 76.75 425 LYS A CA 1
ATOM 3361 C C . LYS A 1 425 ? -8.008 20.391 30.641 1 76.75 425 LYS A C 1
ATOM 3363 O O . LYS A 1 425 ? -8.609 19.391 30.25 1 76.75 425 LYS A O 1
ATOM 3368 N N . MET B 1 1 ? -21.016 11.055 19.234 1 74.5 1 MET B N 1
ATOM 3369 C CA . MET B 1 1 ? -21.891 10.367 18.281 1 74.5 1 MET B CA 1
ATOM 3370 C C . MET B 1 1 ? -21.906 8.867 18.547 1 74.5 1 MET B C 1
ATOM 3372 O O . MET B 1 1 ? -20.938 8.305 19.031 1 74.5 1 MET B O 1
ATOM 3376 N N . ASP B 1 2 ? -23.094 8.297 18.297 1 86.25 2 ASP B N 1
ATOM 3377 C CA . ASP B 1 2 ? -23.312 6.879 18.594 1 86.25 2 ASP B CA 1
ATOM 3378 C C . ASP B 1 2 ? -23.5 6.078 17.312 1 86.25 2 ASP B C 1
ATOM 3380 O O . ASP B 1 2 ? -24.453 6.316 16.562 1 86.25 2 ASP B O 1
ATOM 3384 N N . TYR B 1 3 ? -22.578 5.164 17.156 1 94.38 3 TYR B N 1
ATOM 3385 C CA . TYR B 1 3 ? -22.625 4.352 15.938 1 94.38 3 TYR B CA 1
ATOM 3386 C C . TYR B 1 3 ? -22.984 2.906 16.266 1 94.38 3 TYR B C 1
ATOM 3388 O O . TYR B 1 3 ? -23.078 2.072 15.359 1 94.38 3 TYR B O 1
ATOM 3396 N N . ILE B 1 4 ? -23.25 2.605 17.5 1 97.19 4 ILE B N 1
ATOM 3397 C CA . ILE B 1 4 ? -23.547 1.233 17.906 1 97.19 4 ILE B CA 1
ATOM 3398 C C . ILE B 1 4 ? -25.047 0.969 17.781 1 97.19 4 ILE B C 1
ATOM 3400 O O . ILE B 1 4 ? -25.859 1.701 18.344 1 97.19 4 ILE B O 1
ATOM 3404 N N . ASN B 1 5 ? -25.406 0.027 17.047 1 97.12 5 ASN B N 1
ATOM 3405 C CA . ASN B 1 5 ? -26.766 -0.494 16.922 1 97.12 5 ASN B CA 1
ATOM 3406 C C . ASN B 1 5 ? -26.766 -2.012 16.766 1 97.12 5 ASN B C 1
ATOM 3408 O O . ASN B 1 5 ? -26.844 -2.521 15.641 1 97.12 5 ASN B O 1
ATOM 3412 N N . LEU B 1 6 ? -26.797 -2.701 17.859 1 97.31 6 LEU B N 1
ATOM 3413 C CA . LEU B 1 6 ? -26.625 -4.152 17.875 1 97.31 6 LEU B CA 1
ATOM 3414 C C . LEU B 1 6 ? -27.891 -4.844 17.391 1 97.31 6 LEU B C 1
ATOM 3416 O O . LEU B 1 6 ? -27.891 -6.043 17.109 1 97.31 6 LEU B O 1
ATOM 3420 N N . ASN B 1 7 ? -29.016 -4.094 17.203 1 96.75 7 ASN B N 1
ATOM 3421 C CA . ASN B 1 7 ? -30.266 -4.645 16.688 1 96.75 7 ASN B CA 1
ATOM 3422 C C . ASN B 1 7 ? -30.375 -4.457 15.172 1 96.75 7 ASN B C 1
ATOM 3424 O O . ASN B 1 7 ? -31.328 -4.945 14.555 1 96.75 7 ASN B O 1
ATOM 3428 N N . TYR B 1 8 ? -29.406 -3.754 14.68 1 97.19 8 TYR B N 1
ATOM 3429 C CA . TYR B 1 8 ? -29.438 -3.518 13.242 1 97.19 8 TYR B CA 1
ATOM 3430 C C . TYR B 1 8 ? -29.219 -4.812 12.469 1 97.19 8 TYR B C 1
ATOM 3432 O O . TYR B 1 8 ? -28.359 -5.613 12.828 1 97.19 8 TYR B O 1
ATOM 3440 N N . ARG B 1 9 ? -30.047 -5.055 11.484 1 96.88 9 ARG B N 1
ATOM 3441 C CA . ARG B 1 9 ? -29.859 -6.129 10.508 1 96.88 9 ARG B CA 1
ATOM 3442 C C . ARG B 1 9 ? -29.391 -5.582 9.172 1 96.88 9 ARG B C 1
ATOM 3444 O O . ARG B 1 9 ? -30.109 -4.836 8.5 1 96.88 9 ARG B O 1
ATOM 3451 N N . PRO B 1 10 ? -28.203 -5.926 8.797 1 96.19 10 PRO B N 1
ATOM 3452 C CA . PRO B 1 10 ? -27.656 -5.375 7.551 1 96.19 10 PRO B CA 1
ATOM 3453 C C . PRO B 1 10 ? -28.578 -5.594 6.352 1 96.19 10 PRO B C 1
ATOM 3455 O O . PRO B 1 10 ? -29.188 -6.656 6.227 1 96.19 10 PRO B O 1
ATOM 3458 N N . ASN B 1 11 ? -28.688 -4.547 5.586 1 92.25 11 ASN B N 1
ATOM 3459 C CA . ASN B 1 11 ? -29.422 -4.672 4.34 1 92.25 11 ASN B CA 1
ATOM 3460 C C . ASN B 1 11 ? -28.531 -5.156 3.201 1 92.25 11 ASN B C 1
ATOM 3462 O O . ASN B 1 11 ? -27.312 -5.191 3.338 1 92.25 11 ASN B O 1
ATOM 3466 N N . GLU B 1 12 ? -29.156 -5.48 2.059 1 93.75 12 GLU B N 1
ATOM 3467 C CA . GLU B 1 12 ? -28.438 -6.047 0.917 1 93.75 12 GLU B CA 1
ATOM 3468 C C . GLU B 1 12 ? -27.516 -5.012 0.272 1 93.75 12 GLU B C 1
ATOM 3470 O O . GLU B 1 12 ? -26.562 -5.367 -0.414 1 93.75 12 GLU B O 1
ATOM 3475 N N . GLY B 1 13 ? -27.797 -3.795 0.58 1 96.44 13 GLY B N 1
ATOM 3476 C CA . GLY B 1 13 ? -27.031 -2.732 -0.056 1 96.44 13 GLY B CA 1
ATOM 3477 C C . GLY B 1 13 ? -25.875 -2.234 0.794 1 96.44 13 GLY B C 1
ATOM 3478 O O . GLY B 1 13 ? -25.094 -1.4 0.35 1 96.44 13 GLY B O 1
ATOM 3479 N N . ASP B 1 14 ? -25.703 -2.777 1.965 1 97.81 14 ASP B N 1
ATOM 3480 C CA . ASP B 1 14 ? -24.656 -2.332 2.879 1 97.81 14 ASP B CA 1
ATOM 3481 C C . ASP B 1 14 ? -23.297 -2.914 2.484 1 97.81 14 ASP B C 1
ATOM 3483 O O . ASP B 1 14 ? -23.203 -4.074 2.084 1 97.81 14 ASP B O 1
ATOM 3487 N N . LEU B 1 15 ? -22.312 -2.111 2.537 1 98.75 15 LEU B N 1
ATOM 3488 C CA . LEU B 1 15 ? -20.953 -2.605 2.59 1 98.75 15 LEU B CA 1
ATOM 3489 C C . LEU B 1 15 ? -20.594 -3.059 4 1 98.75 15 LEU B C 1
ATOM 3491 O O . LEU B 1 15 ? -20.766 -2.309 4.965 1 98.75 15 LEU B O 1
ATOM 3495 N N . LEU B 1 16 ? -20.156 -4.262 4.18 1 98.88 16 LEU B N 1
ATOM 3496 C CA . LEU B 1 16 ? -19.906 -4.781 5.52 1 98.88 16 LEU B CA 1
ATOM 3497 C C . LEU B 1 16 ? -18.406 -5.02 5.738 1 98.88 16 LEU B C 1
ATOM 3499 O O . LEU B 1 16 ? -17.703 -5.43 4.82 1 98.88 16 LEU B O 1
ATOM 3503 N N . SER B 1 17 ? -17.953 -4.77 6.898 1 98.88 17 SER B N 1
ATOM 3504 C CA . SER B 1 17 ? -16.594 -5.031 7.336 1 98.88 17 SER B CA 1
ATOM 3505 C C . SER B 1 17 ? -16.562 -5.832 8.633 1 98.88 17 SER B C 1
ATOM 3507 O O . SER B 1 17 ? -17.375 -5.586 9.531 1 98.88 17 SER B O 1
ATOM 3509 N N . CYS B 1 18 ? -15.727 -6.809 8.711 1 98.88 18 CYS B N 1
ATOM 3510 C CA . CYS B 1 18 ? -15.445 -7.566 9.922 1 98.88 18 CYS B CA 1
ATOM 3511 C C . CYS B 1 18 ? -14 -7.371 10.367 1 98.88 18 CYS B C 1
ATOM 3513 O O . CYS B 1 18 ? -13.086 -7.438 9.547 1 98.88 18 CYS B O 1
ATOM 3515 N N . MET B 1 19 ? -13.805 -7.176 11.648 1 98.75 19 MET B N 1
ATOM 3516 C CA . MET B 1 19 ? -12.477 -6.914 12.18 1 98.75 19 MET B CA 1
ATOM 3517 C C . MET B 1 19 ? -12.297 -7.582 13.539 1 98.75 19 MET B C 1
ATOM 3519 O O . MET B 1 19 ? -13.266 -7.777 14.273 1 98.75 19 MET B O 1
ATOM 3523 N N . VAL B 1 20 ? -11.125 -7.914 13.844 1 98.62 20 VAL B N 1
ATOM 3524 C CA . VAL B 1 20 ? -10.734 -8.195 15.219 1 98.62 20 VAL B CA 1
ATOM 3525 C C . VAL B 1 20 ? -10.055 -6.969 15.82 1 98.62 20 VAL B C 1
ATOM 3527 O O . VAL B 1 20 ? -9.188 -6.355 15.195 1 98.62 20 VAL B O 1
ATOM 3530 N N . ILE B 1 21 ? -10.508 -6.574 16.984 1 98.75 21 ILE B N 1
ATOM 3531 C CA . ILE B 1 21 ? -9.984 -5.371 17.625 1 98.75 21 ILE B CA 1
ATOM 3532 C C . ILE B 1 21 ? -9.531 -5.699 19.047 1 98.75 21 ILE B C 1
ATOM 3534 O O . ILE B 1 21 ? -9.984 -6.68 19.641 1 98.75 21 ILE B O 1
ATOM 3538 N N . LYS B 1 22 ? -8.641 -4.984 19.594 1 98.25 22 LYS B N 1
ATOM 3539 C CA . LYS B 1 22 ? -8.102 -5.09 20.938 1 98.25 22 LYS B CA 1
ATOM 3540 C C . LYS B 1 22 ? -8.062 -3.725 21.625 1 98.25 22 LYS B C 1
ATOM 3542 O O . LYS B 1 22 ? -7.535 -2.76 21.062 1 98.25 22 LYS B O 1
ATOM 3547 N N . GLY B 1 23 ? -8.648 -3.562 22.781 1 98 23 GLY B N 1
ATOM 3548 C CA . GLY B 1 23 ? -8.664 -2.309 23.516 1 98 23 GLY B CA 1
ATOM 3549 C C . GLY B 1 23 ? -9.242 -2.449 24.922 1 98 23 GLY B C 1
ATOM 3550 O O . GLY B 1 23 ? -9.672 -3.537 25.312 1 98 23 GLY B O 1
ATOM 3551 N N . GLU B 1 24 ? -9.211 -1.372 25.734 1 97.62 24 GLU B N 1
ATOM 3552 C CA . GLU B 1 24 ? -9.711 -1.359 27.094 1 97.62 24 GLU B CA 1
ATOM 3553 C C . GLU B 1 24 ? -11.219 -1.586 27.141 1 97.62 24 GLU B C 1
ATOM 3555 O O . GLU B 1 24 ? -11.719 -2.311 28 1 97.62 24 GLU B O 1
ATOM 3560 N N . ASN B 1 25 ? -11.891 -0.928 26.266 1 97.94 25 ASN B N 1
ATOM 3561 C CA . ASN B 1 25 ? -13.336 -0.998 26.125 1 97.94 25 ASN B CA 1
ATOM 3562 C C . ASN B 1 25 ? -13.742 -1.243 24.672 1 97.94 25 ASN B C 1
ATOM 3564 O O . ASN B 1 25 ? -13.625 -0.351 23.828 1 97.94 25 ASN B O 1
ATOM 3568 N N . LEU B 1 26 ? -14.273 -2.406 24.375 1 98.38 26 LEU B N 1
ATOM 3569 C CA . LEU B 1 26 ? -14.555 -2.814 23.016 1 98.38 26 LEU B CA 1
ATOM 3570 C C . LEU B 1 26 ? -15.664 -1.955 22.406 1 98.38 26 LEU B C 1
ATOM 3572 O O . LEU B 1 26 ? -15.602 -1.604 21.219 1 98.38 26 LEU B O 1
ATOM 3576 N N . GLU B 1 27 ? -16.672 -1.665 23.203 1 98.19 27 GLU B N 1
ATOM 3577 C CA . GLU B 1 27 ? -17.781 -0.85 22.703 1 98.19 27 GLU B CA 1
ATOM 3578 C C . GLU B 1 27 ? -17.297 0.543 22.297 1 98.19 27 GLU B C 1
ATOM 3580 O O . GLU B 1 27 ? -17.656 1.046 21.234 1 98.19 27 GLU B O 1
ATOM 3585 N N . LYS B 1 28 ? -16.562 1.126 23.125 1 97.25 28 LYS B N 1
ATOM 3586 C CA . LYS B 1 28 ? -16.016 2.451 22.844 1 97.25 28 LYS B CA 1
ATOM 3587 C C . LYS B 1 28 ? -15.125 2.422 21.609 1 97.25 28 LYS B C 1
ATOM 3589 O O . LYS B 1 28 ? -15.227 3.293 20.75 1 97.25 28 LYS B O 1
ATOM 3594 N N . LEU B 1 29 ? -14.25 1.458 21.516 1 97.75 29 LEU B N 1
ATOM 3595 C CA . LEU B 1 29 ? -13.336 1.326 20.375 1 97.75 29 LEU B CA 1
ATOM 3596 C C . LEU B 1 29 ? -14.109 1.116 19.078 1 97.75 29 LEU B C 1
ATOM 3598 O O . LEU B 1 29 ? -13.82 1.763 18.062 1 97.75 29 LEU B O 1
ATOM 3602 N N . ALA B 1 30 ? -15.07 0.226 19.141 1 98.44 30 ALA B N 1
ATOM 3603 C CA . ALA B 1 30 ? -15.883 -0.042 17.953 1 98.44 30 ALA B CA 1
ATOM 3604 C C . ALA B 1 30 ? -16.594 1.224 17.484 1 98.44 30 ALA B C 1
ATOM 3606 O O . ALA B 1 30 ? -16.672 1.481 16.281 1 98.44 30 ALA B O 1
ATOM 3607 N N . ASN B 1 31 ? -17.094 1.924 18.438 1 97.06 31 ASN B N 1
ATOM 3608 C CA . ASN B 1 31 ? -17.766 3.176 18.125 1 97.06 31 ASN B CA 1
ATOM 3609 C C . ASN B 1 31 ? -16.828 4.172 17.453 1 97.06 31 ASN B C 1
ATOM 3611 O O . ASN B 1 31 ? -17.188 4.805 16.453 1 97.06 31 ASN B O 1
ATOM 3615 N N . GLU B 1 32 ? -15.648 4.332 17.922 1 95.19 32 GLU B N 1
ATOM 3616 C CA . GLU B 1 32 ? -14.68 5.266 17.375 1 95.19 32 GLU B CA 1
ATOM 3617 C C . GLU B 1 32 ? -14.195 4.809 16 1 95.19 32 GLU B C 1
ATOM 3619 O O . GLU B 1 32 ? -13.945 5.633 15.117 1 95.19 32 GLU B O 1
ATOM 3624 N N . ILE B 1 33 ? -14.062 3.512 15.797 1 97.38 33 ILE B N 1
ATOM 3625 C CA . ILE B 1 33 ? -13.664 2.967 14.508 1 97.38 33 ILE B CA 1
ATOM 3626 C C . ILE B 1 33 ? -14.727 3.303 13.461 1 97.38 33 ILE B C 1
ATOM 3628 O O . ILE B 1 33 ? -14.398 3.75 12.359 1 97.38 33 ILE B O 1
ATOM 3632 N N . ALA B 1 34 ? -15.969 3.092 13.852 1 97 34 ALA B N 1
ATOM 3633 C CA . ALA B 1 34 ? -17.062 3.387 12.938 1 97 34 ALA B CA 1
ATOM 3634 C C . ALA B 1 34 ? -17.078 4.863 12.547 1 97 34 ALA B C 1
ATOM 3636 O O . ALA B 1 34 ? -17.297 5.203 11.383 1 97 34 ALA B O 1
ATOM 3637 N N . GLY B 1 35 ? -16.844 5.695 13.469 1 93.5 35 GLY B N 1
ATOM 3638 C CA . GLY B 1 35 ? -16.766 7.121 13.195 1 93.5 35 GLY B CA 1
ATOM 3639 C C . GLY B 1 35 ? -15.602 7.488 12.297 1 93.5 35 GLY B C 1
ATOM 3640 O O . GLY B 1 35 ? -15.773 8.18 11.289 1 93.5 35 GLY B O 1
ATOM 3641 N N . GLU B 1 36 ? -14.406 7 12.586 1 93.06 36 GLU B N 1
ATOM 3642 C CA . GLU B 1 36 ? -13.18 7.324 11.867 1 93.06 36 GLU B CA 1
ATOM 3643 C C . GLU B 1 36 ? -13.227 6.809 10.438 1 93.06 36 GLU B C 1
ATOM 3645 O O . GLU B 1 36 ? -12.633 7.41 9.539 1 93.06 36 GLU B O 1
ATOM 3650 N N . SER B 1 37 ? -13.977 5.758 10.18 1 95.56 37 SER B N 1
ATOM 3651 C CA . SER B 1 37 ? -14.016 5.113 8.875 1 95.56 37 SER B CA 1
ATOM 3652 C C . SER B 1 37 ? -15.18 5.637 8.039 1 95.56 37 SER B C 1
ATOM 3654 O O . SER B 1 37 ? -15.539 5.043 7.02 1 95.56 37 SER B O 1
ATOM 3656 N N . SER B 1 38 ? -15.852 6.723 8.516 1 92.06 38 SER B N 1
ATOM 3657 C CA . SER B 1 38 ? -17.031 7.215 7.801 1 92.06 38 SER B CA 1
ATOM 3658 C C . SER B 1 38 ? -17.156 8.727 7.93 1 92.06 38 SER B C 1
ATOM 3660 O O . SER B 1 38 ? -16.406 9.477 7.305 1 92.06 38 SER B O 1
ATOM 3662 N N . ILE B 1 39 ? -18.078 9.148 8.812 1 83.06 39 ILE B N 1
ATOM 3663 C CA . ILE B 1 39 ? -18.469 10.555 8.828 1 83.06 39 ILE B CA 1
ATOM 3664 C C . ILE B 1 39 ? -17.844 11.25 10.031 1 83.06 39 ILE B C 1
ATOM 3666 O O . ILE B 1 39 ? -17.984 12.469 10.188 1 83.06 39 ILE B O 1
ATOM 3670 N N . GLY B 1 40 ? -17.234 10.562 10.914 1 71.19 40 GLY B N 1
ATOM 3671 C CA . GLY B 1 40 ? -17.016 10.945 12.305 1 71.19 40 GLY B CA 1
ATOM 3672 C C . GLY B 1 40 ? -16.078 12.133 12.453 1 71.19 40 GLY B C 1
ATOM 3673 O O . GLY B 1 40 ? -15.383 12.508 11.5 1 71.19 40 GLY B O 1
ATOM 3674 N N . THR B 1 41 ? -16.531 12.891 13.422 1 66.12 41 THR B N 1
ATOM 3675 C CA . THR B 1 41 ? -15.688 13.891 14.07 1 66.12 41 THR B CA 1
ATOM 3676 C C . THR B 1 41 ? -15.398 13.5 15.516 1 66.12 41 THR B C 1
ATOM 3678 O O . THR B 1 41 ? -16.203 12.805 16.156 1 66.12 41 THR B O 1
ATOM 3681 N N . TRP B 1 42 ? -14.328 13.43 15.945 1 57.94 42 TRP B N 1
ATOM 3682 C CA . TRP B 1 42 ? -14.023 13.109 17.328 1 57.94 42 TRP B CA 1
ATOM 3683 C C . TRP B 1 42 ? -14.672 14.109 18.281 1 57.94 42 TRP B C 1
ATOM 3685 O O . TRP B 1 42 ? -14.859 13.82 19.469 1 57.94 42 TRP B O 1
ATOM 3695 N N . THR B 1 43 ? -14.922 15.234 17.719 1 55.06 43 THR B N 1
ATOM 3696 C CA . THR B 1 43 ? -15.555 16.266 18.531 1 55.06 43 THR B CA 1
ATOM 3697 C C . THR B 1 43 ? -16.922 16.641 17.953 1 55.06 43 THR B C 1
ATOM 3699 O O . THR B 1 43 ? -17.156 16.5 16.766 1 55.06 43 THR B O 1
ATOM 3702 N N . LYS B 1 44 ? -17.797 16.938 18.922 1 62.16 44 LYS B N 1
ATOM 3703 C CA . LYS B 1 44 ? -19.094 17.453 18.469 1 62.16 44 LYS B CA 1
ATOM 3704 C C . LYS B 1 44 ? -18.906 18.672 17.562 1 62.16 44 LYS B C 1
ATOM 3706 O O . LYS B 1 44 ? -18.234 19.625 17.938 1 62.16 44 LYS B O 1
ATOM 3711 N N . VAL B 1 45 ? -19.375 18.469 16.297 1 66.56 45 VAL B N 1
ATOM 3712 C CA . VAL B 1 45 ? -19.219 19.562 15.344 1 66.56 45 VAL B CA 1
ATOM 3713 C C . VAL B 1 45 ? -20.578 20.188 15.023 1 66.56 45 VAL B C 1
ATOM 3715 O O . VAL B 1 45 ? -21.547 19.469 14.789 1 66.56 45 VAL B O 1
ATOM 3718 N N . GLN B 1 46 ? -20.656 21.359 15.031 1 66.5 46 GLN B N 1
ATOM 3719 C CA . GLN B 1 46 ? -21.891 22.109 14.812 1 66.5 46 GLN B CA 1
ATOM 3720 C C . GLN B 1 46 ? -22.359 21.984 13.367 1 66.5 46 GLN B C 1
ATOM 3722 O O . GLN B 1 46 ? -23.547 22.203 13.078 1 66.5 46 GLN B O 1
ATOM 3727 N N . THR B 1 47 ? -21.594 21.453 12.539 1 70.06 47 THR B N 1
ATOM 3728 C CA . THR B 1 47 ? -21.922 21.453 11.117 1 70.06 47 THR B CA 1
ATOM 3729 C C . THR B 1 47 ? -22.641 20.156 10.734 1 70.06 47 THR B C 1
ATOM 3731 O O . THR B 1 47 ? -23.141 20.031 9.609 1 70.06 47 THR B O 1
ATOM 3734 N N . MET B 1 48 ? -22.766 19.281 11.625 1 72.19 48 MET B N 1
ATOM 3735 C CA . MET B 1 48 ? -23.406 18.016 11.289 1 72.19 48 MET B CA 1
ATOM 3736 C C . MET B 1 48 ? -24.922 18.125 11.391 1 72.19 48 MET B C 1
ATOM 3738 O O . MET B 1 48 ? -25.469 18.375 12.469 1 72.19 48 MET B O 1
ATOM 3742 N N . LYS B 1 49 ? -25.609 17.906 10.266 1 77.94 49 LYS B N 1
ATOM 3743 C CA . LYS B 1 49 ? -27.062 17.875 10.219 1 77.94 49 LYS B CA 1
ATOM 3744 C C . LYS B 1 49 ? -27.594 16.484 10.562 1 77.94 49 LYS B C 1
ATOM 3746 O O . LYS B 1 49 ? -27.016 15.477 10.148 1 77.94 49 LYS B O 1
ATOM 3751 N N . SER B 1 50 ? -28.609 16.562 11.234 1 78 50 SER B N 1
ATOM 3752 C CA . SER B 1 50 ? -29.156 15.32 11.773 1 78 50 SER B CA 1
ATOM 3753 C C . SER B 1 50 ? -29.594 14.383 10.656 1 78 50 SER B C 1
ATOM 3755 O O . SER B 1 50 ? -29.406 13.164 10.742 1 78 50 SER B O 1
ATOM 3757 N N . ASP B 1 51 ? -30.203 14.891 9.656 1 79.5 51 ASP B N 1
ATOM 3758 C CA . ASP B 1 51 ? -30.703 14.047 8.578 1 79.5 51 ASP B CA 1
ATOM 3759 C C . ASP B 1 51 ? -29.562 13.375 7.82 1 79.5 51 ASP B C 1
ATOM 3761 O O . ASP B 1 51 ? -29.656 12.203 7.453 1 79.5 51 ASP B O 1
ATOM 3765 N N . ILE B 1 52 ? -28.547 14.07 7.648 1 79.81 52 ILE B N 1
ATOM 3766 C CA . ILE B 1 52 ? -27.391 13.539 6.957 1 79.81 52 ILE B CA 1
ATOM 3767 C C . ILE B 1 52 ? -26.703 12.492 7.828 1 79.81 52 ILE B C 1
ATOM 3769 O O . ILE B 1 52 ? -26.25 11.453 7.332 1 79.81 52 ILE B O 1
ATOM 3773 N N . TYR B 1 53 ? -26.672 12.789 9.047 1 82.38 53 TYR B N 1
ATOM 3774 C CA . TYR B 1 53 ? -26.094 11.844 10 1 82.38 53 TYR B CA 1
ATOM 3775 C C . TYR B 1 53 ? -26.828 10.508 9.945 1 82.38 53 TYR B C 1
ATOM 3777 O O . TYR B 1 53 ? -26.188 9.453 9.875 1 82.38 53 TYR B O 1
ATOM 3785 N N . GLU B 1 54 ? -28.109 10.57 9.961 1 83.62 54 GLU B N 1
ATOM 3786 C CA . GLU B 1 54 ? -28.891 9.344 9.969 1 83.62 54 GLU B CA 1
ATOM 3787 C C . GLU B 1 54 ? -28.719 8.57 8.664 1 83.62 54 GLU B C 1
ATOM 3789 O O . GLU B 1 54 ? -28.719 7.336 8.664 1 83.62 54 GLU B O 1
ATOM 3794 N N . LYS B 1 55 ? -28.562 9.289 7.723 1 84.88 55 LYS B N 1
ATOM 3795 C CA . LYS B 1 55 ? -28.453 8.664 6.406 1 84.88 55 LYS B CA 1
ATOM 3796 C C . LYS B 1 55 ? -27.078 8.07 6.188 1 84.88 55 LYS B C 1
ATOM 3798 O O . LYS B 1 55 ? -26.938 7.023 5.547 1 84.88 55 LYS B O 1
ATOM 3803 N N . LEU B 1 56 ? -26.094 8.68 6.754 1 90.25 56 LEU B N 1
ATOM 3804 C CA . LEU B 1 56 ? -24.719 8.328 6.371 1 90.25 56 LEU B CA 1
ATOM 3805 C C . LEU B 1 56 ? -24.031 7.559 7.484 1 90.25 56 LEU B C 1
ATOM 3807 O O . LEU B 1 56 ? -22.984 6.941 7.262 1 90.25 56 LEU B O 1
ATOM 3811 N N . ARG B 1 57 ? -24.656 7.547 8.594 1 91.25 57 ARG B N 1
ATOM 3812 C CA . ARG B 1 57 ? -23.953 6.953 9.727 1 91.25 57 ARG B CA 1
ATOM 3813 C C . ARG B 1 57 ? -23.797 5.445 9.555 1 91.25 57 ARG B C 1
ATOM 3815 O O . ARG B 1 57 ? -24.766 4.754 9.234 1 91.25 57 ARG B O 1
ATOM 3822 N N . PRO B 1 58 ? -22.609 4.914 9.766 1 95.81 58 PRO B N 1
ATOM 3823 C CA . PRO B 1 58 ? -22.438 3.461 9.82 1 95.81 58 PRO B CA 1
ATOM 3824 C C . PRO B 1 58 ? -23.031 2.842 11.078 1 95.81 58 PRO B C 1
ATOM 3826 O O . PRO B 1 58 ? -23.359 3.559 12.023 1 95.81 58 PRO B O 1
ATOM 3829 N N . LYS B 1 59 ? -23.266 1.527 11.062 1 97.19 59 LYS B N 1
ATOM 3830 C CA . LYS B 1 59 ? -23.828 0.828 12.219 1 97.19 59 LYS B CA 1
ATOM 3831 C C . LYS B 1 59 ? -22.906 -0.312 12.664 1 97.19 59 LYS B C 1
ATOM 3833 O O . LYS B 1 59 ? -22.656 -1.248 11.898 1 97.19 59 LYS B O 1
ATOM 3838 N N . VAL B 1 60 ? -22.359 -0.168 13.82 1 98.56 60 VAL B N 1
ATOM 3839 C CA . VAL B 1 60 ? -21.766 -1.341 14.453 1 98.56 60 VAL B CA 1
ATOM 3840 C C . VAL B 1 60 ? -22.875 -2.297 14.906 1 98.56 60 VAL B C 1
ATOM 3842 O O . VAL B 1 60 ? -23.562 -2.027 15.891 1 98.56 60 VAL B O 1
ATOM 3845 N N . TYR B 1 61 ? -22.969 -3.42 14.289 1 98.69 61 TYR B N 1
ATOM 3846 C CA . TYR B 1 61 ? -24.156 -4.223 14.555 1 98.69 61 TYR B CA 1
ATOM 3847 C C . TYR B 1 61 ? -23.797 -5.535 15.234 1 98.69 61 TYR B C 1
ATOM 3849 O O . TYR B 1 61 ? -24.672 -6.352 15.539 1 98.69 61 TYR B O 1
ATOM 3857 N N . GLU B 1 62 ? -22.516 -5.754 15.469 1 98.62 62 GLU B N 1
ATOM 3858 C CA . GLU B 1 62 ? -22.047 -6.918 16.219 1 98.62 62 GLU B CA 1
ATOM 3859 C C . GLU B 1 62 ? -20.766 -6.605 16.984 1 98.62 62 GLU B C 1
ATOM 3861 O O . GLU B 1 62 ? -19.875 -5.938 16.453 1 98.62 62 GLU B O 1
ATOM 3866 N N . ILE B 1 63 ? -20.703 -6.922 18.219 1 98.62 63 ILE B N 1
ATOM 3867 C CA . ILE B 1 63 ? -19.531 -6.906 19.078 1 98.62 63 ILE B CA 1
ATOM 3868 C C . ILE B 1 63 ? -19.484 -8.195 19.891 1 98.62 63 ILE B C 1
ATOM 3870 O O . ILE B 1 63 ? -20.344 -8.438 20.734 1 98.62 63 ILE B O 1
ATOM 3874 N N . LYS B 1 64 ? -18.516 -9.008 19.578 1 98.38 64 LYS B N 1
ATOM 3875 C CA . LYS B 1 64 ? -18.344 -10.273 20.281 1 98.38 64 LYS B CA 1
ATOM 3876 C C . LYS B 1 64 ? -16.969 -10.344 20.953 1 98.38 64 LYS B C 1
ATOM 3878 O O . LYS B 1 64 ? -15.953 -10.422 20.266 1 98.38 64 LYS B O 1
ATOM 3883 N N . GLU B 1 65 ? -16.969 -10.305 22.234 1 98.25 65 GLU B N 1
ATOM 3884 C CA . GLU B 1 65 ? -15.711 -10.508 22.953 1 98.25 65 GLU B CA 1
ATOM 3885 C C . GLU B 1 65 ? -15.195 -11.93 22.781 1 98.25 65 GLU B C 1
ATOM 3887 O O . GLU B 1 65 ? -15.938 -12.891 23.016 1 98.25 65 GLU B O 1
ATOM 3892 N N . ILE B 1 66 ? -13.969 -12.039 22.422 1 97.31 66 ILE B N 1
ATOM 3893 C CA . ILE B 1 66 ? -13.484 -13.391 22.125 1 97.31 66 ILE B CA 1
ATOM 3894 C C . ILE B 1 66 ? -12.281 -13.711 23.016 1 97.31 66 ILE B C 1
ATOM 3896 O O . ILE B 1 66 ? -11.742 -14.82 22.953 1 97.31 66 ILE B O 1
ATOM 3900 N N . GLY B 1 67 ? -11.797 -12.773 23.75 1 97 67 GLY B N 1
ATOM 3901 C CA . GLY B 1 67 ? -10.695 -13.07 24.641 1 97 67 GLY B CA 1
ATOM 3902 C C . GLY B 1 67 ? -10.07 -11.828 25.25 1 97 67 GLY B C 1
ATOM 3903 O O . GLY B 1 67 ? -10.688 -10.766 25.266 1 97 67 GLY B O 1
ATOM 3904 N N . GLU B 1 68 ? -8.93 -12.078 25.906 1 96.81 68 GLU B N 1
ATOM 3905 C CA . GLU B 1 68 ? -8.117 -11.031 26.516 1 96.81 68 GLU B CA 1
ATOM 3906 C C . GLU B 1 68 ? -6.629 -11.273 26.281 1 96.81 68 GLU B C 1
ATOM 3908 O O . GLU B 1 68 ? -6.168 -12.414 26.297 1 96.81 68 GLU B O 1
ATOM 3913 N N . GLU B 1 69 ? -5.957 -10.242 25.984 1 94.5 69 GLU B N 1
ATOM 3914 C CA . GLU B 1 69 ? -4.516 -10.312 25.75 1 94.5 69 GLU B CA 1
ATOM 3915 C C . GLU B 1 69 ? -3.799 -9.117 26.375 1 94.5 69 GLU B C 1
ATOM 3917 O O . GLU B 1 69 ? -4.098 -7.965 26.031 1 94.5 69 GLU B O 1
ATOM 3922 N N . ASN B 1 70 ? -2.777 -9.336 27.234 1 92.5 70 ASN B N 1
ATOM 3923 C CA . ASN B 1 70 ? -1.943 -8.305 27.844 1 92.5 70 ASN B CA 1
ATOM 3924 C C . ASN B 1 70 ? -2.787 -7.242 28.531 1 92.5 70 ASN B C 1
ATOM 3926 O O . ASN B 1 70 ? -2.535 -6.047 28.391 1 92.5 70 ASN B O 1
ATOM 3930 N N . GLY B 1 71 ? -3.867 -7.641 29.141 1 95.62 71 GLY B N 1
ATOM 3931 C CA . GLY B 1 71 ? -4.691 -6.734 29.922 1 95.62 71 GLY B CA 1
ATOM 3932 C C . GLY B 1 71 ? -5.734 -6.008 29.094 1 95.62 71 GLY B C 1
ATOM 3933 O O . GLY B 1 71 ? -6.504 -5.203 29.625 1 95.62 71 GLY B O 1
ATOM 3934 N N . TYR B 1 72 ? -5.805 -6.277 27.797 1 97.75 72 TYR B N 1
ATOM 3935 C CA . TYR B 1 72 ? -6.801 -5.664 26.922 1 97.75 72 TYR B CA 1
ATOM 3936 C C . TYR B 1 72 ? -7.816 -6.699 26.453 1 97.75 72 TYR B C 1
ATOM 3938 O O . TYR B 1 72 ? -7.484 -7.871 26.281 1 97.75 72 TYR B O 1
ATOM 3946 N N . LYS B 1 73 ? -9.023 -6.223 26.234 1 98.31 73 LYS B N 1
ATOM 3947 C CA . LYS B 1 73 ? -10.062 -7.082 25.672 1 98.31 73 LYS B CA 1
ATOM 3948 C C . LYS B 1 73 ? -9.883 -7.246 24.156 1 98.31 73 LYS B C 1
ATOM 3950 O O . LYS B 1 73 ? -9.469 -6.309 23.469 1 98.31 73 LYS B O 1
ATOM 3955 N N . VAL B 1 74 ? -10.117 -8.469 23.688 1 98.56 74 VAL B N 1
ATOM 3956 C CA . VAL B 1 74 ? -10.102 -8.766 22.25 1 98.56 74 VAL B CA 1
ATOM 3957 C C . VAL B 1 74 ? -11.508 -9.094 21.781 1 98.56 74 VAL B C 1
ATOM 3959 O O . VAL B 1 74 ? -12.234 -9.852 22.438 1 98.56 74 VAL B O 1
ATOM 3962 N N . GLY B 1 75 ? -11.945 -8.469 20.703 1 98.56 75 GLY B N 1
ATOM 3963 C CA . GLY B 1 75 ? -13.297 -8.703 20.203 1 98.56 75 GLY B CA 1
ATOM 3964 C C . GLY B 1 75 ? -13.391 -8.711 18.703 1 98.56 75 GLY B C 1
ATOM 3965 O O . GLY B 1 75 ? -12.523 -8.172 18.016 1 98.56 75 GLY B O 1
ATOM 3966 N N . LEU B 1 76 ? -14.344 -9.461 18.219 1 98.69 76 LEU B N 1
ATOM 3967 C CA . LEU B 1 76 ? -14.766 -9.414 16.828 1 98.69 76 LEU B CA 1
ATOM 3968 C C . LEU B 1 76 ? -15.914 -8.43 16.641 1 98.69 76 LEU B C 1
ATOM 3970 O O . LEU B 1 76 ? -16.922 -8.492 17.359 1 98.69 76 LEU B O 1
ATOM 3974 N N . ILE B 1 77 ? -15.766 -7.484 15.703 1 98.88 77 ILE B N 1
ATOM 3975 C CA . ILE B 1 77 ? -16.844 -6.535 15.461 1 98.88 77 ILE B CA 1
ATOM 3976 C C . ILE B 1 77 ? -17.234 -6.559 13.977 1 98.88 77 ILE B C 1
ATOM 3978 O O . ILE B 1 77 ? -16.438 -6.941 13.125 1 98.88 77 ILE B O 1
ATOM 3982 N N . LYS B 1 78 ? -18.422 -6.195 13.68 1 98.88 78 LYS B N 1
ATOM 3983 C CA . LYS B 1 78 ? -18.906 -5.996 12.32 1 98.88 78 LYS B CA 1
ATOM 3984 C C . LYS B 1 78 ? -19.578 -4.629 12.164 1 98.88 78 LYS B C 1
ATOM 3986 O O . LYS B 1 78 ? -20.281 -4.172 13.062 1 98.88 78 LYS B O 1
ATOM 3991 N N . ILE B 1 79 ? -19.25 -3.951 11.148 1 98.81 79 ILE B N 1
ATOM 3992 C CA . ILE B 1 79 ? -19.781 -2.623 10.852 1 98.81 79 ILE B CA 1
ATOM 3993 C C . ILE B 1 79 ? -20.453 -2.629 9.477 1 98.81 79 ILE B C 1
ATOM 3995 O O . ILE B 1 79 ? -19.922 -3.205 8.523 1 98.81 79 ILE B O 1
ATOM 3999 N N . ALA B 1 80 ? -21.609 -2.051 9.367 1 98.62 80 ALA B N 1
ATOM 4000 C CA . ALA B 1 80 ? -22.328 -1.837 8.117 1 98.62 80 ALA B CA 1
ATOM 4001 C C . ALA B 1 80 ? -22.234 -0.38 7.672 1 98.62 80 ALA B C 1
ATOM 4003 O O . ALA B 1 80 ? -22.531 0.532 8.445 1 98.62 80 ALA B O 1
ATOM 4004 N N . TYR B 1 81 ? -21.828 -0.193 6.441 1 97.94 81 TYR B N 1
ATOM 4005 C CA . TYR B 1 81 ? -21.703 1.143 5.871 1 97.94 81 TYR B CA 1
ATOM 4006 C C . TYR B 1 81 ? -22.719 1.361 4.758 1 97.94 81 TYR B C 1
ATOM 4008 O O . TYR B 1 81 ? -22.812 0.558 3.828 1 97.94 81 TYR B O 1
ATOM 4016 N N . PRO B 1 82 ? -23.391 2.49 4.789 1 95.75 82 PRO B N 1
ATOM 4017 C CA . PRO B 1 82 ? -24.172 2.842 3.598 1 95.75 82 PRO B CA 1
ATOM 4018 C C . PRO B 1 82 ? -23.297 3.195 2.4 1 95.75 82 PRO B C 1
ATOM 4020 O O . PRO B 1 82 ? -22.297 3.896 2.553 1 95.75 82 PRO B O 1
ATOM 4023 N N . LEU B 1 83 ? -23.672 2.789 1.205 1 96.12 83 LEU B N 1
ATOM 4024 C CA . LEU B 1 83 ? -22.859 3.031 0.012 1 96.12 83 LEU B CA 1
ATOM 4025 C C . LEU B 1 83 ? -22.828 4.516 -0.326 1 96.12 83 LEU B C 1
ATOM 4027 O O . LEU B 1 83 ? -21.875 4.992 -0.951 1 96.12 83 LEU B O 1
ATOM 4031 N N . TYR B 1 84 ? -23.828 5.188 0.138 1 93.44 84 TYR B N 1
ATOM 4032 C CA . TYR B 1 84 ? -23.969 6.609 -0.164 1 93.44 84 TYR B CA 1
ATOM 4033 C C . TYR B 1 84 ? -22.797 7.406 0.399 1 93.44 84 TYR B C 1
ATOM 4035 O O . TYR B 1 84 ? -22.531 8.523 -0.048 1 93.44 84 TYR B O 1
ATOM 4043 N N . ASP B 1 85 ? -22 6.789 1.332 1 93.75 85 ASP B N 1
ATOM 4044 C CA . ASP B 1 85 ? -20.859 7.434 1.978 1 93.75 85 ASP B CA 1
ATOM 4045 C C . ASP B 1 85 ? -19.672 7.496 1.035 1 93.75 85 ASP B C 1
ATOM 4047 O O . ASP B 1 85 ? -18.703 8.227 1.292 1 93.75 85 ASP B O 1
ATOM 4051 N N . PHE B 1 86 ? -19.797 6.812 -0.112 1 96.62 86 PHE B N 1
ATOM 4052 C CA . PHE B 1 86 ? -18.562 6.574 -0.859 1 96.62 86 PHE B CA 1
ATOM 4053 C C . PHE B 1 86 ? -18.75 6.922 -2.332 1 96.62 86 PHE B C 1
ATOM 4055 O O . PHE B 1 86 ? -19.891 7.039 -2.809 1 96.62 86 PHE B O 1
ATOM 4062 N N . GLU B 1 87 ? -17.672 7.273 -2.947 1 97.88 87 GLU B N 1
ATOM 4063 C CA . GLU B 1 87 ? -17.562 7.113 -4.395 1 97.88 87 GLU B CA 1
ATOM 4064 C C . GLU B 1 87 ? -17.266 5.668 -4.77 1 97.88 87 GLU B C 1
ATOM 4066 O O . GLU B 1 87 ? -16.094 5.273 -4.848 1 97.88 87 GLU B O 1
ATOM 4071 N N . ILE B 1 88 ? -18.188 4.844 -5.043 1 97.75 88 ILE B N 1
ATOM 4072 C CA . ILE B 1 88 ? -18.109 3.391 -4.922 1 97.75 88 ILE B CA 1
ATOM 4073 C C . ILE B 1 88 ? -17.188 2.832 -5.992 1 97.75 88 ILE B C 1
ATOM 4075 O O . ILE B 1 88 ? -16.625 1.747 -5.832 1 97.75 88 ILE B O 1
ATOM 4079 N N . ASN B 1 89 ? -17.016 3.516 -7.168 1 98.12 89 ASN B N 1
ATOM 4080 C CA . ASN B 1 89 ? -16.141 3.016 -8.219 1 98.12 89 ASN B CA 1
ATOM 4081 C C . ASN B 1 89 ? -14.703 3.518 -8.031 1 98.12 89 ASN B C 1
ATOM 4083 O O . ASN B 1 89 ? -13.906 3.479 -8.969 1 98.12 89 ASN B O 1
ATOM 4087 N N . ASN B 1 90 ? -14.414 4.102 -6.863 1 98.75 90 ASN B N 1
ATOM 4088 C CA . ASN B 1 90 ? -13.109 4.617 -6.457 1 98.75 90 ASN B CA 1
ATOM 4089 C C . ASN B 1 90 ? -12.547 3.844 -5.27 1 98.75 90 ASN B C 1
ATOM 4091 O O . ASN B 1 90 ? -12.625 4.301 -4.129 1 98.75 90 ASN B O 1
ATOM 4095 N N . MET B 1 91 ? -11.875 2.715 -5.594 1 98.88 91 MET B N 1
ATOM 4096 C CA . MET B 1 91 ? -11.414 1.832 -4.523 1 98.88 91 MET B CA 1
ATOM 4097 C C . MET B 1 91 ? -10.438 2.553 -3.605 1 98.88 91 MET B C 1
ATOM 4099 O O . MET B 1 91 ? -10.547 2.465 -2.381 1 98.88 91 MET B O 1
ATOM 4103 N N . PRO B 1 92 ? -9.391 3.318 -4.156 1 98.81 92 PRO B N 1
ATOM 4104 C CA . PRO B 1 92 ? -8.531 4.062 -3.23 1 98.81 92 PRO B CA 1
ATOM 4105 C C . PRO B 1 92 ? -9.328 4.953 -2.275 1 98.81 92 PRO B C 1
ATOM 4107 O O . PRO B 1 92 ? -9.031 4.996 -1.078 1 98.81 92 PRO B O 1
ATOM 4110 N N . GLY B 1 93 ? -10.328 5.656 -2.789 1 98.56 93 GLY B N 1
ATOM 4111 C CA . GLY B 1 93 ? -11.156 6.508 -1.957 1 98.56 93 GLY B CA 1
ATOM 4112 C C . GLY B 1 93 ? -11.93 5.742 -0.903 1 98.56 93 GLY B C 1
ATOM 4113 O O . GLY B 1 93 ? -12.016 6.172 0.249 1 98.56 93 GLY B O 1
ATOM 4114 N N . VAL B 1 94 ? -12.5 4.609 -1.284 1 98.75 94 VAL B N 1
ATOM 4115 C CA . VAL B 1 94 ? -13.258 3.773 -0.361 1 98.75 94 VAL B CA 1
ATOM 4116 C C . VAL B 1 94 ? -12.344 3.279 0.759 1 98.75 94 VAL B C 1
ATOM 4118 O O . VAL B 1 94 ? -12.703 3.344 1.937 1 98.75 94 VAL B O 1
ATOM 4121 N N . LEU B 1 95 ? -11.156 2.865 0.38 1 98.81 95 LEU B N 1
ATOM 4122 C CA . LEU B 1 95 ? -10.219 2.309 1.349 1 98.81 95 LEU B CA 1
ATOM 4123 C C . LEU B 1 95 ? -9.68 3.395 2.271 1 98.81 95 LEU B C 1
ATOM 4125 O O . LEU B 1 95 ? -9.398 3.137 3.445 1 98.81 95 LEU B O 1
ATOM 4129 N N . ALA B 1 96 ? -9.562 4.586 1.781 1 98.06 96 ALA B N 1
ATOM 4130 C CA . ALA B 1 96 ? -9.164 5.695 2.643 1 98.06 96 ALA B CA 1
ATOM 4131 C C . ALA B 1 96 ? -10.164 5.906 3.77 1 98.06 96 ALA B C 1
ATOM 4133 O O . ALA B 1 96 ? -9.828 6.453 4.82 1 98.06 96 ALA B O 1
ATOM 4134 N N . GLY B 1 97 ? -11.383 5.473 3.518 1 97.12 97 GLY B N 1
ATOM 4135 C CA . GLY B 1 97 ? -12.414 5.504 4.547 1 97.12 97 GLY B CA 1
ATOM 4136 C C . GLY B 1 97 ? -12.398 4.277 5.441 1 97.12 97 GLY B C 1
ATOM 4137 O O . GLY B 1 97 ? -11.836 4.309 6.535 1 97.12 97 GLY B O 1
ATOM 4138 N N . ILE B 1 98 ? -12.727 3.133 4.934 1 98.19 98 ILE B N 1
ATOM 4139 C CA . ILE B 1 98 ? -13.055 1.958 5.73 1 98.19 98 ILE B CA 1
ATOM 4140 C C . ILE B 1 98 ? -11.773 1.285 6.215 1 98.19 98 ILE B C 1
ATOM 4142 O O . ILE B 1 98 ? -11.812 0.445 7.117 1 98.19 98 ILE B O 1
ATOM 4146 N N . ALA B 1 99 ? -10.648 1.642 5.594 1 98.56 99 ALA B N 1
ATOM 4147 C CA . ALA B 1 99 ? -9.359 1.064 5.957 1 98.56 99 ALA B CA 1
ATOM 4148 C C . ALA B 1 99 ? -8.273 2.135 6 1 98.56 99 ALA B C 1
ATOM 4150 O O . ALA B 1 99 ? -7.129 1.883 5.617 1 98.56 99 ALA B O 1
ATOM 4151 N N . GLY B 1 100 ? -8.633 3.318 6.352 1 97.12 100 GLY B N 1
ATOM 4152 C CA . GLY B 1 100 ? -7.711 4.441 6.355 1 97.12 100 GLY B CA 1
ATOM 4153 C C . GLY B 1 100 ? -7.055 4.668 7.707 1 97.12 100 GLY B C 1
ATOM 4154 O O . GLY B 1 100 ? -6.176 3.904 8.109 1 97.12 100 GLY B O 1
ATOM 4155 N N . ASN B 1 101 ? -7.562 5.59 8.461 1 94.44 101 ASN B N 1
ATOM 4156 C CA . ASN B 1 101 ? -6.918 6.082 9.672 1 94.44 101 ASN B CA 1
ATOM 4157 C C . ASN B 1 101 ? -7.258 5.211 10.875 1 94.44 101 ASN B C 1
ATOM 4159 O O . ASN B 1 101 ? -6.676 5.379 11.953 1 94.44 101 ASN B O 1
ATOM 4163 N N . ILE B 1 102 ? -8.102 4.238 10.734 1 96.75 102 ILE B N 1
ATOM 4164 C CA . ILE B 1 102 ? -8.57 3.441 11.859 1 96.75 102 ILE B CA 1
ATOM 4165 C C . ILE B 1 102 ? -7.402 2.699 12.492 1 96.75 102 ILE B C 1
ATOM 4167 O O . ILE B 1 102 ? -7.371 2.498 13.711 1 96.75 102 ILE B O 1
ATOM 4171 N N . PHE B 1 103 ? -6.422 2.354 11.773 1 96.88 103 PHE B N 1
ATOM 4172 C CA . PHE B 1 103 ? -5.289 1.583 12.266 1 96.88 103 PHE B CA 1
ATOM 4173 C C . PHE B 1 103 ? -4.418 2.432 13.188 1 96.88 103 PHE B C 1
ATOM 4175 O O . PHE B 1 103 ? -3.666 1.899 14 1 96.88 103 PHE B O 1
ATOM 4182 N N . GLY B 1 104 ? -4.504 3.742 13.008 1 93.69 104 GLY B N 1
ATOM 4183 C CA . GLY B 1 104 ? -3.613 4.637 13.734 1 93.69 104 GLY B CA 1
ATOM 4184 C C . GLY B 1 104 ? -4.23 5.195 15 1 93.69 104 GLY B C 1
ATOM 4185 O O . GLY B 1 104 ? -3.609 6.004 15.695 1 93.69 104 GLY B O 1
ATOM 4186 N N . MET B 1 105 ? -5.387 4.746 15.383 1 92.69 105 MET B N 1
ATOM 4187 C CA . MET B 1 105 ? -6.086 5.273 16.547 1 92.69 105 MET B CA 1
ATOM 4188 C C . MET B 1 105 ? -5.379 4.867 17.844 1 92.69 105 MET B C 1
ATOM 4190 O O . MET B 1 105 ? -5.117 3.682 18.062 1 92.69 105 MET B O 1
ATOM 4194 N N . LYS B 1 106 ? -5.148 5.805 18.719 1 90.62 106 LYS B N 1
ATOM 4195 C CA . LYS B 1 106 ? -4.434 5.562 19.969 1 90.62 106 LYS B CA 1
ATOM 4196 C C . LYS B 1 106 ? -5.188 4.57 20.859 1 90.62 106 LYS B C 1
ATOM 4198 O O . LYS B 1 106 ? -4.574 3.766 21.562 1 90.62 106 LYS B O 1
ATOM 4203 N N . ILE B 1 107 ? -6.484 4.648 20.828 1 92.94 107 ILE B N 1
ATOM 4204 C CA . ILE B 1 107 ? -7.301 3.816 21.703 1 92.94 107 ILE B CA 1
ATOM 4205 C C . ILE B 1 107 ? -7.223 2.359 21.25 1 92.94 107 ILE B C 1
ATOM 4207 O O . ILE B 1 107 ? -7.562 1.45 22.016 1 92.94 107 ILE B O 1
ATOM 4211 N N . ALA B 1 108 ? -6.863 2.125 20.016 1 96.06 108 ALA B N 1
ATOM 4212 C CA . ALA B 1 108 ? -6.723 0.765 19.5 1 96.06 108 ALA B CA 1
ATOM 4213 C C . ALA B 1 108 ? -5.367 0.171 19.891 1 96.06 108 ALA B C 1
ATOM 4215 O O . ALA B 1 108 ? -4.324 0.775 19.625 1 96.06 108 ALA B O 1
ATOM 4216 N N . LYS B 1 109 ? -5.402 -0.966 20.5 1 96.75 109 LYS B N 1
ATOM 4217 C CA . LYS B 1 109 ? -4.18 -1.696 20.828 1 96.75 109 LYS B CA 1
ATOM 4218 C C . LYS B 1 109 ? -3.982 -2.883 19.891 1 96.75 109 LYS B C 1
ATOM 4220 O O . LYS B 1 109 ? -2.957 -3.562 19.938 1 96.75 109 LYS B O 1
ATOM 4225 N N . GLY B 1 110 ? -4.844 -3.076 19.062 1 97.31 110 GLY B N 1
ATOM 4226 C CA . GLY B 1 110 ? -4.887 -4.016 17.953 1 97.31 110 GLY B CA 1
ATOM 4227 C C . GLY B 1 110 ? -6.078 -3.805 17.047 1 97.31 110 GLY B C 1
ATOM 4228 O O . GLY B 1 110 ? -7.168 -3.455 17.5 1 97.31 110 GLY B O 1
ATOM 4229 N N . LEU B 1 111 ? -5.914 -3.957 15.812 1 98.56 111 LEU B N 1
ATOM 4230 C CA . LEU B 1 111 ? -6.98 -3.809 14.828 1 98.56 111 LEU B CA 1
ATOM 4231 C C . LEU B 1 111 ? -6.598 -4.469 13.508 1 98.56 111 LEU B C 1
ATOM 4233 O O . LEU B 1 111 ? -5.648 -4.043 12.852 1 98.56 111 LEU B O 1
ATOM 4237 N N . ARG B 1 112 ? -7.324 -5.461 13.117 1 98.38 112 ARG B N 1
ATOM 4238 C CA . ARG B 1 112 ? -7.078 -6.188 11.875 1 98.38 112 ARG B CA 1
ATOM 4239 C C . ARG B 1 112 ? -8.375 -6.426 11.117 1 98.38 112 ARG B C 1
ATOM 4241 O O . ARG B 1 112 ? -9.305 -7.039 11.641 1 98.38 112 ARG B O 1
ATOM 4248 N N . ILE B 1 113 ? -8.445 -5.922 9.914 1 98.88 113 ILE B N 1
ATOM 4249 C CA . ILE B 1 113 ? -9.586 -6.203 9.055 1 98.88 113 ILE B CA 1
ATOM 4250 C C . ILE B 1 113 ? -9.5 -7.641 8.539 1 98.88 113 ILE B C 1
ATOM 4252 O O . ILE B 1 113 ? -8.469 -8.055 8.008 1 98.88 113 ILE B O 1
ATOM 4256 N N . LEU B 1 114 ? -10.578 -8.344 8.664 1 98.69 114 LEU B N 1
ATOM 4257 C CA . LEU B 1 114 ? -10.562 -9.766 8.344 1 98.69 114 LEU B CA 1
ATOM 4258 C C . LEU B 1 114 ? -11.281 -10.031 7.02 1 98.69 114 LEU B C 1
ATOM 4260 O O . LEU B 1 114 ? -10.867 -10.906 6.25 1 98.69 114 LEU B O 1
ATOM 4264 N N . ASP B 1 115 ? -12.352 -9.281 6.801 1 98.81 115 ASP B N 1
ATOM 4265 C CA . ASP B 1 115 ? -13.219 -9.602 5.676 1 98.81 115 ASP B CA 1
ATOM 4266 C C . ASP B 1 115 ? -14.141 -8.43 5.34 1 98.81 115 ASP B C 1
ATOM 4268 O O . ASP B 1 115 ? -14.43 -7.598 6.199 1 98.81 115 ASP B O 1
ATOM 4272 N N . PHE B 1 116 ? -14.547 -8.359 4.082 1 98.94 116 PHE B N 1
ATOM 4273 C CA . PHE B 1 116 ? -15.578 -7.441 3.607 1 98.94 116 PHE B CA 1
ATOM 4274 C C . PHE B 1 116 ? -16.688 -8.203 2.895 1 98.94 116 PHE B C 1
ATOM 4276 O O . PHE B 1 116 ? -16.453 -9.281 2.346 1 98.94 116 PHE B O 1
ATOM 4283 N N . ARG B 1 117 ? -17.844 -7.629 2.914 1 98.81 117 ARG B N 1
ATOM 4284 C CA . ARG B 1 117 ? -18.891 -8 1.981 1 98.81 117 ARG B CA 1
ATOM 4285 C C . ARG B 1 117 ? -19.266 -6.832 1.081 1 98.81 117 ARG B C 1
ATOM 4287 O O . ARG B 1 117 ? -19.609 -5.754 1.568 1 98.81 117 ARG B O 1
ATOM 4294 N N . PHE B 1 118 ? -19.172 -7.07 -0.187 1 98.88 118 PHE B N 1
ATOM 4295 C CA . PHE B 1 118 ? -19.531 -6.066 -1.182 1 98.88 118 PHE B CA 1
ATOM 4296 C C . PHE B 1 118 ? -20.922 -6.336 -1.743 1 98.88 118 PHE B C 1
ATOM 4298 O O . PHE B 1 118 ? -21.188 -7.414 -2.287 1 98.88 118 PHE B O 1
ATOM 4305 N N . PRO B 1 119 ? -21.797 -5.402 -1.636 1 98.62 119 PRO B N 1
ATOM 4306 C CA . PRO B 1 119 ? -23.141 -5.605 -2.172 1 98.62 119 PRO B CA 1
ATOM 4307 C C . PRO B 1 119 ? -23.203 -5.484 -3.693 1 98.62 119 PRO B C 1
ATOM 4309 O O . PRO B 1 119 ? -22.234 -5.031 -4.316 1 98.62 119 PRO B O 1
ATOM 4312 N N . ALA B 1 120 ? -24.312 -5.816 -4.277 1 98.44 120 ALA B N 1
ATOM 4313 C CA . ALA B 1 120 ? -24.484 -5.922 -5.723 1 98.44 120 ALA B CA 1
ATOM 4314 C C . ALA B 1 120 ? -24.094 -4.613 -6.414 1 98.44 120 ALA B C 1
ATOM 4316 O O . ALA B 1 120 ? -23.375 -4.621 -7.41 1 98.44 120 ALA B O 1
ATOM 4317 N N . GLU B 1 121 ? -24.641 -3.518 -5.902 1 98.31 121 GLU B N 1
ATOM 4318 C CA . GLU B 1 121 ? -24.391 -2.215 -6.516 1 98.31 121 GLU B CA 1
ATOM 4319 C C . GLU B 1 121 ? -22.906 -1.89 -6.523 1 98.31 121 GLU B C 1
ATOM 4321 O O . GLU B 1 121 ? -22.391 -1.343 -7.504 1 98.31 121 GLU B O 1
ATOM 4326 N N . PHE B 1 122 ? -22.266 -2.24 -5.5 1 98.69 122 PHE B N 1
ATOM 4327 C CA . PHE B 1 122 ? -20.828 -2.014 -5.387 1 98.69 122 PHE B CA 1
ATOM 4328 C C . PHE B 1 122 ? -20.062 -2.887 -6.371 1 98.69 122 PHE B C 1
ATOM 4330 O O . PHE B 1 122 ? -19.188 -2.4 -7.094 1 98.69 122 PHE B O 1
ATOM 4337 N N . VAL B 1 123 ? -20.312 -4.18 -6.406 1 98.75 123 VAL B N 1
ATOM 4338 C CA . VAL B 1 123 ? -19.625 -5.137 -7.27 1 98.75 123 VAL B CA 1
ATOM 4339 C C . VAL B 1 123 ? -19.797 -4.73 -8.734 1 98.75 123 VAL B C 1
ATOM 4341 O O . VAL B 1 123 ? -18.844 -4.766 -9.508 1 98.75 123 VAL B O 1
ATOM 4344 N N . LYS B 1 124 ? -20.953 -4.238 -9.109 1 98.19 124 LYS B N 1
ATOM 4345 C CA . LYS B 1 124 ? -21.281 -3.891 -10.492 1 98.19 124 LYS B CA 1
ATOM 4346 C C . LYS B 1 124 ? -20.562 -2.627 -10.93 1 98.19 124 LYS B C 1
ATOM 4348 O O . LYS B 1 124 ? -20.469 -2.34 -12.125 1 98.19 124 LYS B O 1
ATOM 4353 N N . ALA B 1 125 ? -20.031 -1.904 -9.969 1 98.19 125 ALA B N 1
ATOM 4354 C CA . ALA B 1 125 ? -19.328 -0.667 -10.273 1 98.19 125 ALA B CA 1
ATOM 4355 C C . ALA B 1 125 ? -17.906 -0.957 -10.773 1 98.19 125 ALA B C 1
ATOM 4357 O O . ALA B 1 125 ? -17.219 -0.058 -11.258 1 98.19 125 ALA B O 1
ATOM 4358 N N . TYR B 1 126 ? -17.469 -2.225 -10.766 1 98.5 126 TYR B N 1
ATOM 4359 C CA . TYR B 1 126 ? -16.125 -2.609 -11.164 1 98.5 126 TYR B CA 1
ATOM 4360 C C . TYR B 1 126 ? -16.156 -3.539 -12.375 1 98.5 126 TYR B C 1
ATOM 4362 O O . TYR B 1 126 ? -17.109 -4.309 -12.547 1 98.5 126 TYR B O 1
ATOM 4370 N N . LYS B 1 127 ? -15.117 -3.52 -13.133 1 97.25 127 LYS B N 1
ATOM 4371 C CA . LYS B 1 127 ? -15.062 -4.301 -14.367 1 97.25 127 LYS B CA 1
ATOM 4372 C C . LYS B 1 127 ? -14.727 -5.762 -14.078 1 97.25 127 LYS B C 1
ATOM 4374 O O . LYS B 1 127 ? -15.18 -6.66 -14.789 1 97.25 127 LYS B O 1
ATOM 4379 N N . GLY B 1 128 ? -13.953 -5.984 -12.938 1 98.44 128 GLY B N 1
ATOM 4380 C CA . GLY B 1 128 ? -13.484 -7.332 -12.664 1 98.44 128 GLY B CA 1
ATOM 4381 C C . GLY B 1 128 ? -12.492 -7.836 -13.695 1 98.44 128 GLY B C 1
ATOM 4382 O O . GLY B 1 128 ? -12.094 -7.098 -14.594 1 98.44 128 GLY B O 1
ATOM 4383 N N . PRO B 1 129 ? -12.07 -9.125 -13.586 1 98.75 129 PRO B N 1
ATOM 4384 C CA . PRO B 1 129 ? -11.133 -9.703 -14.547 1 98.75 129 PRO B CA 1
ATOM 4385 C C . PRO B 1 129 ? -11.68 -9.711 -15.977 1 98.75 129 PRO B C 1
ATOM 4387 O O . PRO B 1 129 ? -12.867 -9.977 -16.188 1 98.75 129 PRO B O 1
ATOM 4390 N N . ARG B 1 130 ? -10.852 -9.406 -16.953 1 98.25 130 ARG B N 1
ATOM 4391 C CA . ARG B 1 130 ? -11.266 -9.398 -18.359 1 98.25 130 ARG B CA 1
ATOM 4392 C C . ARG B 1 130 ? -11.398 -10.82 -18.891 1 98.25 130 ARG B C 1
ATOM 4394 O O . ARG B 1 130 ? -12.305 -11.109 -19.688 1 98.25 130 ARG B O 1
ATOM 4401 N N . PHE B 1 131 ? -10.547 -11.75 -18.469 1 98.5 131 PHE B N 1
ATOM 4402 C CA . PHE B 1 131 ? -10.516 -13.094 -19.031 1 98.5 131 PHE B CA 1
ATOM 4403 C C . PHE B 1 131 ? -10.984 -14.125 -18.016 1 98.5 131 PHE B C 1
ATOM 4405 O O . PHE B 1 131 ? -11.75 -15.031 -18.344 1 98.5 131 PHE B O 1
ATOM 4412 N N . GLY B 1 132 ? -10.562 -13.914 -16.75 1 98.12 132 GLY B N 1
ATOM 4413 C CA . GLY B 1 132 ? -10.898 -14.898 -15.734 1 98.12 132 GLY B CA 1
ATOM 4414 C C . GLY B 1 132 ? -10.305 -16.266 -16.016 1 98.12 132 GLY B C 1
ATOM 4415 O O . GLY B 1 132 ? -9.383 -16.406 -16.812 1 98.12 132 GLY B O 1
ATOM 4416 N N . ILE B 1 133 ? -10.828 -17.234 -15.328 1 98.5 133 ILE B N 1
ATOM 4417 C CA . ILE B 1 133 ? -10.305 -18.594 -15.414 1 98.5 133 ILE B CA 1
ATOM 4418 C C . ILE B 1 133 ? -10.578 -19.156 -16.812 1 98.5 133 ILE B C 1
ATOM 4420 O O . ILE B 1 133 ? -9.664 -19.672 -17.469 1 98.5 133 ILE B O 1
ATOM 4424 N N . GLU B 1 134 ? -11.758 -18.984 -17.312 1 98 134 GLU B N 1
ATOM 4425 C CA . GLU B 1 134 ? -12.133 -19.547 -18.609 1 98 134 GLU B CA 1
ATOM 4426 C C . GLU B 1 134 ? -11.32 -18.922 -19.734 1 98 134 GLU B C 1
ATOM 4428 O O . GLU B 1 134 ? -10.844 -19.609 -20.625 1 98 134 GLU B O 1
ATOM 4433 N N . GLY B 1 135 ? -11.203 -17.609 -19.688 1 98.44 135 GLY B N 1
ATOM 4434 C CA . GLY B 1 135 ? -10.43 -16.922 -20.703 1 98.44 135 GLY B CA 1
ATOM 4435 C C . GLY B 1 135 ? -8.969 -17.344 -20.734 1 98.44 135 GLY B C 1
ATOM 4436 O O . GLY B 1 135 ? -8.375 -17.484 -21.797 1 98.44 135 GLY B O 1
ATOM 4437 N N . VAL B 1 136 ? -8.406 -17.562 -19.562 1 98.62 136 VAL B N 1
ATOM 4438 C CA . VAL B 1 136 ? -7.023 -18.016 -19.469 1 98.62 136 VAL B CA 1
ATOM 4439 C C . VAL B 1 136 ? -6.898 -19.422 -20.062 1 98.62 136 VAL B C 1
ATOM 4441 O O . VAL B 1 136 ? -5.977 -19.688 -20.844 1 98.62 136 VAL B O 1
ATOM 4444 N N . ARG B 1 137 ? -7.801 -20.297 -19.688 1 98.44 137 ARG B N 1
ATOM 4445 C CA . ARG B 1 137 ? -7.789 -21.656 -20.203 1 98.44 137 ARG B CA 1
ATOM 4446 C C . ARG B 1 137 ? -7.938 -21.672 -21.719 1 98.44 137 ARG B C 1
ATOM 4448 O O . ARG B 1 137 ? -7.262 -22.438 -22.406 1 98.44 137 ARG B O 1
ATOM 4455 N N . GLU B 1 138 ? -8.812 -20.828 -22.234 1 98.31 138 GLU B N 1
ATOM 4456 C CA . GLU B 1 138 ? -9 -20.734 -23.672 1 98.31 138 GLU B CA 1
ATOM 4457 C C . GLU B 1 138 ? -7.738 -20.234 -24.375 1 98.31 138 GLU B C 1
ATOM 4459 O O . GLU B 1 138 ? -7.355 -20.766 -25.422 1 98.31 138 GLU B O 1
ATOM 4464 N N . THR B 1 139 ? -7.117 -19.297 -23.766 1 98.12 139 THR B N 1
ATOM 4465 C CA . THR B 1 139 ? -5.906 -18.703 -24.328 1 98.12 139 THR B CA 1
ATOM 4466 C C . THR B 1 139 ? -4.805 -19.75 -24.453 1 98.12 139 THR B C 1
ATOM 4468 O O . THR B 1 139 ? -4.066 -19.766 -25.438 1 98.12 139 THR B O 1
ATOM 4471 N N . LEU B 1 140 ? -4.723 -20.672 -23.453 1 98.44 140 LEU B N 1
ATOM 4472 C CA . LEU B 1 140 ? -3.65 -21.656 -23.391 1 98.44 140 LEU B CA 1
ATOM 4473 C C . LEU B 1 140 ? -4.098 -22.969 -24.016 1 98.44 140 LEU B C 1
ATOM 4475 O O . LEU B 1 140 ? -3.281 -23.875 -24.234 1 98.44 140 LEU B O 1
ATOM 4479 N N . LYS B 1 141 ? -5.398 -23.109 -24.297 1 98.19 141 LYS B N 1
ATOM 4480 C CA . LYS B 1 141 ? -5.996 -24.344 -24.797 1 98.19 141 LYS B CA 1
ATOM 4481 C C . LYS B 1 141 ? -5.773 -25.5 -23.828 1 98.19 141 LYS B C 1
ATOM 4483 O O . LYS B 1 141 ? -5.387 -26.594 -24.25 1 98.19 141 LYS B O 1
ATOM 4488 N N . ILE B 1 142 ? -5.91 -25.172 -22.531 1 97.94 142 ILE B N 1
ATOM 4489 C CA . ILE B 1 142 ? -5.828 -26.156 -21.469 1 97.94 142 ILE B CA 1
ATOM 4490 C C . ILE B 1 142 ? -7.137 -26.188 -20.672 1 97.94 142 ILE B C 1
ATOM 4492 O O . ILE B 1 142 ? -7.449 -25.25 -19.938 1 97.94 142 ILE B O 1
ATOM 4496 N N . LYS B 1 143 ? -7.875 -27.219 -20.656 1 92.88 143 LYS B N 1
ATOM 4497 C CA . LYS B 1 143 ? -9.25 -27.219 -20.172 1 92.88 143 LYS B CA 1
ATOM 4498 C C . LYS B 1 143 ? -9.336 -27.781 -18.75 1 92.88 143 LYS B C 1
ATOM 4500 O O . LYS B 1 143 ? -10.109 -27.297 -17.938 1 92.88 143 LYS B O 1
ATOM 4505 N N . GLU B 1 144 ? -8.531 -28.797 -18.375 1 91 144 GLU B N 1
ATOM 4506 C CA . GLU B 1 144 ? -8.93 -29.547 -17.172 1 91 144 GLU B CA 1
ATOM 4507 C C . GLU B 1 144 ? -7.809 -29.562 -16.141 1 91 144 GLU B C 1
ATOM 4509 O O . GLU B 1 144 ? -8.07 -29.609 -14.938 1 91 144 GLU B O 1
ATOM 4514 N N . ARG B 1 145 ? -6.594 -29.562 -16.453 1 96.12 145 ARG B N 1
ATOM 4515 C CA . ARG B 1 145 ? -5.523 -29.75 -15.484 1 96.12 145 ARG B CA 1
ATOM 4516 C C . ARG B 1 145 ? -5.066 -28.422 -14.906 1 96.12 145 ARG B C 1
ATOM 4518 O O . ARG B 1 145 ? -5.301 -27.359 -15.5 1 96.12 145 ARG B O 1
ATOM 4525 N N . PRO B 1 146 ? -4.457 -28.484 -13.695 1 98.06 146 PRO B N 1
ATOM 4526 C CA . PRO B 1 146 ? -3.777 -27.281 -13.227 1 98.06 146 PRO B CA 1
ATOM 4527 C C . PRO B 1 146 ? -2.742 -26.766 -14.227 1 98.06 146 PRO B C 1
ATOM 4529 O O . PRO B 1 146 ? -2.172 -27.547 -14.984 1 98.06 146 PRO B O 1
ATOM 4532 N N . LEU B 1 147 ? -2.594 -25.484 -14.266 1 98.69 147 LEU B N 1
ATOM 4533 C CA . LEU B 1 147 ? -1.522 -24.906 -15.07 1 98.69 147 LEU B CA 1
ATOM 4534 C C . LEU B 1 147 ? -0.195 -24.953 -14.32 1 98.69 147 LEU B C 1
ATOM 4536 O O . LEU B 1 147 ? -0.172 -24.938 -13.086 1 98.69 147 LEU B O 1
ATOM 4540 N N . LEU B 1 148 ? 0.826 -25.109 -15.055 1 98.62 148 LEU B N 1
ATOM 4541 C CA . LEU B 1 148 ? 2.17 -25.109 -14.492 1 98.62 148 LEU B CA 1
ATOM 4542 C C . LEU B 1 148 ? 2.914 -23.828 -14.875 1 98.62 148 LEU B C 1
ATOM 4544 O O . LEU B 1 148 ? 3.078 -23.547 -16.062 1 98.62 148 LEU B O 1
ATOM 4548 N N . GLY B 1 149 ? 3.246 -23.094 -13.859 1 98.38 149 GLY B N 1
ATOM 4549 C CA . GLY B 1 149 ? 4.055 -21.891 -14.078 1 98.38 149 GLY B CA 1
ATOM 4550 C C . GLY B 1 149 ? 5.41 -21.969 -13.398 1 98.38 149 GLY B C 1
ATOM 4551 O O . GLY B 1 149 ? 5.625 -22.797 -12.508 1 98.38 149 GLY B O 1
ATOM 4552 N N . THR B 1 150 ? 6.324 -21.156 -13.891 1 96.94 150 THR B N 1
ATOM 4553 C CA . THR B 1 150 ? 7.598 -20.953 -13.211 1 96.94 150 THR B CA 1
ATOM 4554 C C . THR B 1 150 ? 8.07 -19.516 -13.367 1 96.94 150 THR B C 1
ATOM 4556 O O . THR B 1 150 ? 7.363 -18.672 -13.93 1 96.94 150 THR B O 1
ATOM 4559 N N . ILE B 1 151 ? 9.094 -19.172 -12.703 1 95.44 151 ILE B N 1
ATOM 4560 C CA . ILE B 1 151 ? 9.766 -17.875 -12.75 1 95.44 151 ILE B CA 1
ATOM 4561 C C . ILE B 1 151 ? 11.211 -18.062 -13.203 1 95.44 151 ILE B C 1
ATOM 4563 O O . ILE B 1 151 ? 11.867 -19.047 -12.836 1 95.44 151 ILE B O 1
ATOM 4567 N N . VAL B 1 152 ? 11.68 -17.219 -14.008 1 92.75 152 VAL B N 1
ATOM 4568 C CA . VAL B 1 152 ? 13.078 -17.312 -14.398 1 92.75 152 VAL B CA 1
ATOM 4569 C C . VAL B 1 152 ? 13.969 -17.078 -13.18 1 92.75 152 VAL B C 1
ATOM 4571 O O . VAL B 1 152 ? 13.734 -16.156 -12.398 1 92.75 152 VAL B O 1
ATOM 4574 N N . LYS B 1 153 ? 14.891 -17.938 -12.984 1 86.38 153 LYS B N 1
ATOM 4575 C CA . LYS B 1 153 ? 15.883 -17.828 -11.922 1 86.38 153 LYS B CA 1
ATOM 4576 C C . LYS B 1 153 ? 17.297 -17.797 -12.484 1 86.38 153 LYS B C 1
ATOM 4578 O O . LYS B 1 153 ? 17.578 -18.469 -13.484 1 86.38 153 LYS B O 1
ATOM 4583 N N . PRO B 1 154 ? 18.281 -17.125 -11.828 1 86.88 154 PRO B N 1
ATOM 4584 C CA . PRO B 1 154 ? 18.094 -16.312 -10.625 1 86.88 154 PRO B CA 1
ATOM 4585 C C . PRO B 1 154 ? 17.125 -15.148 -10.836 1 86.88 154 PRO B C 1
ATOM 4587 O O . PRO B 1 154 ? 16.75 -14.859 -11.977 1 86.88 154 PRO B O 1
ATOM 4590 N N . LYS B 1 155 ? 16.734 -14.516 -9.758 1 85.56 155 LYS B N 1
ATOM 4591 C CA . LYS B 1 155 ? 15.742 -13.445 -9.82 1 85.56 155 LYS B CA 1
ATOM 4592 C C . LYS B 1 155 ? 16.203 -12.336 -10.758 1 85.56 155 LYS B C 1
ATOM 4594 O O . LYS B 1 155 ? 15.414 -11.828 -11.555 1 85.56 155 LYS B O 1
ATOM 4599 N N . VAL B 1 156 ? 17.422 -11.977 -10.531 1 83.81 156 VAL B N 1
ATOM 4600 C CA . VAL B 1 156 ? 18.047 -10.945 -11.359 1 83.81 156 VAL B CA 1
ATOM 4601 C C . VAL B 1 156 ? 19.484 -11.336 -11.664 1 83.81 156 VAL B C 1
ATOM 4603 O O . VAL B 1 156 ? 20.109 -12.109 -10.922 1 83.81 156 VAL B O 1
ATOM 4606 N N . GLY B 1 157 ? 19.969 -10.789 -12.836 1 87.62 157 GLY B N 1
ATOM 4607 C CA . GLY B 1 157 ? 21.375 -10.992 -13.125 1 87.62 157 GLY B CA 1
ATOM 4608 C C . GLY B 1 157 ? 21.625 -11.594 -14.5 1 87.62 157 GLY B C 1
ATOM 4609 O O . GLY B 1 157 ? 22.719 -11.492 -15.039 1 87.62 157 GLY B O 1
ATOM 4610 N N . LEU B 1 158 ? 20.594 -12.25 -15.031 1 91.25 158 LEU B N 1
ATOM 4611 C CA . LEU B 1 158 ? 20.734 -12.805 -16.375 1 91.25 158 LEU B CA 1
ATOM 4612 C C . LEU B 1 158 ? 20.609 -11.703 -17.438 1 91.25 158 LEU B C 1
ATOM 4614 O O . LEU B 1 158 ? 19.766 -10.812 -17.297 1 91.25 158 LEU B O 1
ATOM 4618 N N . LYS B 1 159 ? 21.438 -11.836 -18.359 1 93.62 159 LYS B N 1
ATOM 4619 C CA . LYS B 1 159 ? 21.234 -10.992 -19.531 1 93.62 159 LYS B CA 1
ATOM 4620 C C . LYS B 1 159 ? 20.031 -11.453 -20.344 1 93.62 159 LYS B C 1
ATOM 4622 O O . LYS B 1 159 ? 19.516 -12.555 -20.125 1 93.62 159 LYS B O 1
ATOM 4627 N N . THR B 1 160 ? 19.656 -10.641 -21.297 1 96.62 160 THR B N 1
ATOM 4628 C CA . THR B 1 160 ? 18.438 -10.859 -22.078 1 96.62 160 THR B CA 1
ATOM 4629 C C . THR B 1 160 ? 18.453 -12.234 -22.734 1 96.62 160 THR B C 1
ATOM 4631 O O . THR B 1 160 ? 17.484 -12.992 -22.609 1 96.62 160 THR B O 1
ATOM 4634 N N . GLU B 1 161 ? 19.578 -12.586 -23.375 1 96.31 161 GLU B N 1
ATOM 4635 C CA . GLU B 1 161 ? 19.672 -13.852 -24.094 1 96.31 161 GLU B CA 1
ATOM 4636 C C . GLU B 1 161 ? 19.609 -15.039 -23.141 1 96.31 161 GLU B C 1
ATOM 4638 O O . GLU B 1 161 ? 18.984 -16.047 -23.438 1 96.31 161 GLU B O 1
ATOM 4643 N N . GLU B 1 162 ? 20.266 -14.867 -22.031 1 94.5 162 GLU B N 1
ATOM 4644 C CA . GLU B 1 162 ? 20.281 -15.93 -21.016 1 94.5 162 GLU B CA 1
ATOM 4645 C C . GLU B 1 162 ? 18.906 -16.125 -20.391 1 94.5 162 GLU B C 1
ATOM 4647 O O . GLU B 1 162 ? 18.469 -17.25 -20.172 1 94.5 162 GLU B O 1
ATOM 4652 N N . HIS B 1 163 ? 18.297 -15.023 -20.109 1 95.69 163 HIS B N 1
ATOM 4653 C CA . HIS B 1 163 ? 16.938 -15.047 -19.578 1 95.69 163 HIS B CA 1
ATOM 4654 C C . HIS B 1 163 ? 15.992 -15.797 -20.516 1 95.69 163 HIS B C 1
ATOM 4656 O O . HIS B 1 163 ? 15.258 -16.688 -20.078 1 95.69 163 HIS B O 1
ATOM 4662 N N . ALA B 1 164 ? 16.016 -15.461 -21.75 1 98 164 ALA B N 1
ATOM 4663 C CA . ALA B 1 164 ? 15.156 -16.062 -22.75 1 98 164 ALA B CA 1
ATOM 4664 C C . ALA B 1 164 ? 15.438 -17.562 -22.891 1 98 164 ALA B C 1
ATOM 4666 O O . ALA B 1 164 ? 14.516 -18.344 -23.109 1 98 164 ALA B O 1
ATOM 4667 N N . LYS B 1 165 ? 16.672 -17.906 -22.781 1 97 165 LYS B N 1
ATOM 4668 C CA . LYS B 1 165 ? 17.062 -19.312 -22.891 1 97 165 LYS B CA 1
ATOM 4669 C C . LYS B 1 165 ? 16.484 -20.125 -21.75 1 97 165 LYS B C 1
ATOM 4671 O O . LYS B 1 165 ? 15.992 -21.234 -21.953 1 97 165 LYS B O 1
ATOM 4676 N N . VAL B 1 166 ? 16.594 -19.578 -20.547 1 96.12 166 VAL B N 1
ATOM 4677 C CA . VAL B 1 166 ? 16.047 -20.266 -19.391 1 96.12 166 VAL B CA 1
ATOM 4678 C C . VAL B 1 166 ? 14.539 -20.469 -19.562 1 96.12 166 VAL B C 1
ATOM 4680 O O . VAL B 1 166 ? 14.008 -21.531 -19.266 1 96.12 166 VAL B O 1
ATOM 4683 N N . ALA B 1 167 ? 13.883 -19.469 -20.047 1 98.31 167 ALA B N 1
ATOM 4684 C CA . ALA B 1 167 ? 12.445 -19.562 -20.297 1 98.31 167 ALA B CA 1
ATOM 4685 C C . ALA B 1 167 ? 12.133 -20.641 -21.344 1 98.31 167 ALA B C 1
ATOM 4687 O O . ALA B 1 167 ? 11.219 -21.438 -21.141 1 98.31 167 ALA B O 1
ATOM 4688 N N . TYR B 1 168 ? 12.906 -20.656 -22.391 1 98.62 168 TYR B N 1
ATOM 4689 C CA . TYR B 1 168 ? 12.742 -21.641 -23.453 1 98.62 168 TYR B CA 1
ATOM 4690 C C . TYR B 1 168 ? 12.852 -23.062 -22.906 1 98.62 168 TYR B C 1
ATOM 4692 O O . TYR B 1 168 ? 12.008 -23.922 -23.203 1 98.62 168 TYR B O 1
ATOM 4700 N N . GLU B 1 169 ? 13.883 -23.281 -22.094 1 98.12 169 GLU B N 1
ATOM 4701 C CA . GLU B 1 169 ? 14.102 -24.609 -21.516 1 98.12 169 GLU B CA 1
ATOM 4702 C C . GLU B 1 169 ? 12.922 -25.031 -20.656 1 98.12 169 GLU B C 1
ATOM 4704 O O . GLU B 1 169 ? 12.523 -26.188 -20.672 1 98.12 169 GLU B O 1
ATOM 4709 N N . ALA B 1 170 ? 12.375 -24.109 -19.875 1 98.38 170 ALA B N 1
ATOM 4710 C CA . ALA B 1 170 ? 11.227 -24.406 -19.031 1 98.38 170 ALA B CA 1
ATOM 4711 C C . ALA B 1 170 ? 10 -24.766 -19.859 1 98.38 170 ALA B C 1
ATOM 4713 O O . ALA B 1 170 ? 9.312 -25.75 -19.578 1 98.38 170 ALA B O 1
ATOM 4714 N N . TRP B 1 171 ? 9.758 -24 -20.953 1 98.81 171 TRP B N 1
ATOM 4715 C CA . TRP B 1 171 ? 8.609 -24.234 -21.812 1 98.81 171 TRP B CA 1
ATOM 4716 C C . TRP B 1 171 ? 8.711 -25.578 -22.5 1 98.81 171 TRP B C 1
ATOM 4718 O O . TRP B 1 171 ? 7.742 -26.344 -22.547 1 98.81 171 TRP B O 1
ATOM 4728 N N . VAL B 1 172 ? 9.883 -25.875 -23 1 98.75 172 VAL B N 1
ATOM 4729 C CA . VAL B 1 172 ? 10.07 -27.125 -23.734 1 98.75 172 VAL B CA 1
ATOM 4730 C C . VAL B 1 172 ? 9.945 -28.312 -22.781 1 98.75 172 VAL B C 1
ATOM 4732 O O . VAL B 1 172 ? 9.484 -29.391 -23.172 1 98.75 172 VAL B O 1
ATOM 4735 N N . GLY B 1 173 ? 10.25 -28.062 -21.531 1 98.44 173 GLY B N 1
ATOM 4736 C CA . GLY B 1 173 ? 10.133 -29.109 -20.516 1 98.44 173 GLY B CA 1
ATOM 4737 C C . GLY B 1 173 ? 8.703 -29.344 -20.078 1 98.44 173 GLY B C 1
ATOM 4738 O O . GLY B 1 173 ? 8.414 -30.344 -19.406 1 98.44 173 GLY B O 1
ATOM 4739 N N . GLY B 1 174 ? 7.84 -28.406 -20.359 1 98.38 174 GLY B N 1
ATOM 4740 C CA . GLY B 1 174 ? 6.445 -28.688 -20.062 1 98.38 174 GLY B CA 1
ATOM 4741 C C . GLY B 1 174 ? 5.75 -27.562 -19.312 1 98.38 174 GLY B C 1
ATOM 4742 O O . GLY B 1 174 ? 4.539 -27.625 -19.078 1 98.38 174 GLY B O 1
ATOM 4743 N N . VAL B 1 175 ? 6.441 -26.547 -18.938 1 98.69 175 VAL B N 1
ATOM 4744 C CA . VAL B 1 175 ? 5.844 -25.406 -18.25 1 98.69 175 VAL B CA 1
ATOM 4745 C C . VAL B 1 175 ? 4.918 -24.656 -19.219 1 98.69 175 VAL B C 1
ATOM 4747 O O . VAL B 1 175 ? 5.227 -24.531 -20.406 1 98.69 175 VAL B O 1
ATOM 4750 N N . ASP B 1 176 ? 3.785 -24.203 -18.703 1 98.81 176 ASP B N 1
ATOM 4751 C CA . ASP B 1 176 ? 2.816 -23.469 -19.516 1 98.81 176 ASP B CA 1
ATOM 4752 C C . ASP B 1 176 ? 3.117 -21.969 -19.5 1 98.81 176 ASP B C 1
ATOM 4754 O O . ASP B 1 176 ? 3.059 -21.312 -20.547 1 98.81 176 ASP B O 1
ATOM 4758 N N . LEU B 1 177 ? 3.414 -21.438 -18.312 1 98.75 177 LEU B N 1
ATOM 4759 C CA . LEU B 1 177 ? 3.549 -20 -18.078 1 98.75 177 LEU B CA 1
ATOM 4760 C C . LEU B 1 177 ? 4.91 -19.688 -17.469 1 98.75 177 LEU B C 1
ATOM 4762 O O . LEU B 1 177 ? 5.293 -20.266 -16.453 1 98.75 177 LEU B O 1
ATOM 4766 N N . VAL B 1 178 ? 5.656 -18.812 -18.078 1 98.75 178 VAL B N 1
ATOM 4767 C CA . VAL B 1 178 ? 6.895 -18.312 -17.484 1 98.75 178 VAL B CA 1
ATOM 4768 C C . VAL B 1 178 ? 6.754 -16.828 -17.172 1 98.75 178 VAL B C 1
ATOM 4770 O O . VAL B 1 178 ? 6.395 -16.031 -18.047 1 98.75 178 VAL B O 1
ATOM 4773 N N . LYS B 1 179 ? 6.957 -16.453 -15.922 1 98.25 179 LYS B N 1
ATOM 4774 C CA . LYS B 1 179 ? 6.875 -15.047 -15.539 1 98.25 179 LYS B CA 1
ATOM 4775 C C . LYS B 1 179 ? 8.258 -14.477 -15.25 1 98.25 179 LYS B C 1
ATOM 4777 O O . LYS B 1 179 ? 9.188 -15.219 -14.914 1 98.25 179 LYS B O 1
ATOM 4782 N N . ASP B 1 180 ? 8.406 -13.141 -15.375 1 97.81 180 ASP B N 1
ATOM 4783 C CA . ASP B 1 180 ? 9.523 -12.438 -14.766 1 97.81 180 ASP B CA 1
ATOM 4784 C C . ASP B 1 180 ? 9.484 -12.562 -13.242 1 97.81 180 ASP B C 1
ATOM 4786 O O . ASP B 1 180 ? 8.414 -12.727 -12.656 1 97.81 180 ASP B O 1
ATOM 4790 N N . ASP B 1 181 ? 10.656 -12.578 -12.641 1 95.81 181 ASP B N 1
ATOM 4791 C CA . ASP B 1 181 ? 10.672 -12.406 -11.195 1 95.81 181 ASP B CA 1
ATOM 4792 C C . ASP B 1 181 ? 10.141 -11.031 -10.797 1 95.81 181 ASP B C 1
ATOM 4794 O O . ASP B 1 181 ? 10.297 -10.062 -11.539 1 95.81 181 ASP B O 1
ATOM 4798 N N . GLU B 1 182 ? 9.477 -10.938 -9.648 1 95.75 182 GLU B N 1
ATOM 4799 C CA . GLU B 1 182 ? 8.891 -9.672 -9.195 1 95.75 182 GLU B CA 1
ATOM 4800 C C . GLU B 1 182 ? 9.961 -8.609 -9 1 95.75 182 GLU B C 1
ATOM 4802 O O . GLU B 1 182 ? 9.664 -7.41 -9.016 1 95.75 182 GLU B O 1
ATOM 4807 N N . ASN B 1 183 ? 11.234 -9.016 -8.844 1 95.88 183 ASN B N 1
ATOM 4808 C CA . ASN B 1 183 ? 12.344 -8.078 -8.672 1 95.88 183 ASN B CA 1
ATOM 4809 C C . ASN B 1 183 ? 12.883 -7.598 -10.016 1 95.88 183 ASN B C 1
ATOM 4811 O O . ASN B 1 183 ? 13.648 -6.629 -10.07 1 95.88 183 ASN B O 1
ATOM 4815 N N . LEU B 1 184 ? 12.508 -8.258 -11.086 1 97.25 184 LEU B N 1
ATOM 4816 C CA . LEU B 1 184 ? 13.039 -7.926 -12.406 1 97.25 184 LEU B CA 1
ATOM 4817 C C . LEU B 1 184 ? 12.102 -6.984 -13.148 1 97.25 184 LEU B C 1
ATOM 4819 O O . LEU B 1 184 ? 11.031 -7.398 -13.609 1 97.25 184 LEU B O 1
ATOM 4823 N N . THR B 1 185 ? 12.539 -5.719 -13.297 1 97.56 185 THR B N 1
ATOM 4824 C CA . THR B 1 185 ? 11.789 -4.742 -14.078 1 97.56 185 THR B CA 1
ATOM 4825 C C . THR B 1 185 ? 12.539 -4.367 -15.352 1 97.56 185 THR B C 1
ATOM 4827 O O . THR B 1 185 ? 12.523 -5.109 -16.328 1 97.56 185 THR B O 1
ATOM 4830 N N . SER B 1 186 ? 13.336 -3.328 -15.375 1 98.25 186 SER B N 1
ATOM 4831 C CA . SER B 1 186 ? 14.148 -2.959 -16.531 1 98.25 186 SER B CA 1
ATOM 4832 C C . SER B 1 186 ? 15.562 -2.562 -16.109 1 98.25 186 SER B C 1
ATOM 4834 O O . SER B 1 186 ? 16 -1.446 -16.391 1 98.25 186 SER B O 1
ATOM 4836 N N . GLN B 1 187 ? 16.25 -3.479 -15.57 1 96.06 187 GLN B N 1
ATOM 4837 C CA . GLN B 1 187 ? 17.641 -3.254 -15.18 1 96.06 187 GLN B CA 1
ATOM 4838 C C . GLN B 1 187 ? 18.531 -3.113 -16.406 1 96.06 187 GLN B C 1
ATOM 4840 O O . GLN B 1 187 ? 18.188 -3.574 -17.5 1 96.06 187 GLN B O 1
ATOM 4845 N N . GLU B 1 188 ? 19.641 -2.582 -16.203 1 93.56 188 GLU B N 1
ATOM 4846 C CA . GLU B 1 188 ? 20.547 -2.273 -17.297 1 93.56 188 GLU B CA 1
ATOM 4847 C C . GLU B 1 188 ? 20.969 -3.539 -18.047 1 93.56 188 GLU B C 1
ATOM 4849 O O . GLU B 1 188 ? 21.094 -3.535 -19.266 1 93.56 188 GLU B O 1
ATOM 4854 N N . PHE B 1 189 ? 21.156 -4.621 -17.359 1 92.75 189 PHE B N 1
ATOM 4855 C CA . PHE B 1 189 ? 21.703 -5.84 -17.953 1 92.75 189 PHE B CA 1
ATOM 4856 C C . PHE B 1 189 ? 20.594 -6.664 -18.594 1 92.75 189 PHE B C 1
ATOM 4858 O O . PHE B 1 189 ? 20.859 -7.645 -19.281 1 92.75 189 PHE B O 1
ATOM 4865 N N . ASN B 1 190 ? 19.391 -6.289 -18.375 1 96.06 190 ASN B N 1
ATOM 4866 C CA . ASN B 1 190 ? 18.219 -6.996 -18.859 1 96.06 190 ASN B CA 1
ATOM 4867 C C . ASN B 1 190 ? 17.031 -6.047 -19.062 1 96.06 190 ASN B C 1
ATOM 4869 O O . ASN B 1 190 ? 16 -6.184 -18.406 1 96.06 190 ASN B O 1
ATOM 4873 N N . LYS B 1 191 ? 17.172 -5.211 -20.047 1 97.94 191 LYS B N 1
ATOM 4874 C CA . LYS B 1 191 ? 16.203 -4.152 -20.297 1 97.94 191 LYS B CA 1
ATOM 4875 C C . LYS B 1 191 ? 14.859 -4.734 -20.766 1 97.94 191 LYS B C 1
ATOM 4877 O O . LYS B 1 191 ? 14.828 -5.695 -21.531 1 97.94 191 LYS B O 1
ATOM 4882 N N . PHE B 1 192 ? 13.836 -4.164 -20.328 1 98.69 192 PHE B N 1
ATOM 4883 C CA . PHE B 1 192 ? 12.484 -4.641 -20.609 1 98.69 192 PHE B CA 1
ATOM 4884 C C . PHE B 1 192 ? 12.258 -4.746 -22.109 1 98.69 192 PHE B C 1
ATOM 4886 O O . PHE B 1 192 ? 11.727 -5.75 -22.594 1 98.69 192 PHE B O 1
ATOM 4893 N N . GLU B 1 193 ? 12.633 -3.754 -22.859 1 97.94 193 GLU B N 1
ATOM 4894 C CA . GLU B 1 193 ? 12.375 -3.619 -24.281 1 97.94 193 GLU B CA 1
ATOM 4895 C C . GLU B 1 193 ? 13.07 -4.719 -25.078 1 97.94 193 GLU B C 1
ATOM 4897 O O . GLU B 1 193 ? 12.555 -5.18 -26.094 1 97.94 193 GLU B O 1
ATOM 4902 N N . ASP B 1 194 ? 14.211 -5.09 -24.609 1 98.19 194 ASP B N 1
ATOM 4903 C CA . ASP B 1 194 ? 14.938 -6.164 -25.281 1 98.19 194 ASP B CA 1
ATOM 4904 C C . ASP B 1 194 ? 14.422 -7.535 -24.844 1 98.19 194 ASP B C 1
ATOM 4906 O O . ASP B 1 194 ? 14.211 -8.414 -25.672 1 98.19 194 ASP B O 1
ATOM 4910 N N . ARG B 1 195 ? 14.18 -7.668 -23.609 1 98.56 195 ARG B N 1
ATOM 4911 C CA . ARG B 1 195 ? 13.836 -8.938 -22.984 1 98.56 195 ARG B CA 1
ATOM 4912 C C . ARG B 1 195 ? 12.508 -9.469 -23.516 1 98.56 195 ARG B C 1
ATOM 4914 O O . ARG B 1 195 ? 12.383 -10.648 -23.828 1 98.56 195 ARG B O 1
ATOM 4921 N N . ILE B 1 196 ? 11.539 -8.602 -23.641 1 98.75 196 ILE B N 1
ATOM 4922 C CA . ILE B 1 196 ? 10.203 -9.055 -24 1 98.75 196 ILE B CA 1
ATOM 4923 C C . ILE B 1 196 ? 10.211 -9.648 -25.406 1 98.75 196 ILE B C 1
ATOM 4925 O O . ILE B 1 196 ? 9.617 -10.703 -25.641 1 98.75 196 ILE B O 1
ATOM 4929 N N . TYR B 1 197 ? 10.898 -9.039 -26.359 1 98.62 197 TYR B N 1
ATOM 4930 C CA . TYR B 1 197 ? 10.922 -9.539 -27.719 1 98.62 197 TYR B CA 1
ATOM 4931 C C . TYR B 1 197 ? 11.695 -10.852 -27.812 1 98.62 197 TYR B C 1
ATOM 4933 O O . TYR B 1 197 ? 11.234 -11.805 -28.438 1 98.62 197 TYR B O 1
ATOM 4941 N N . LYS B 1 198 ? 12.828 -10.875 -27.141 1 98.69 198 LYS B N 1
ATOM 4942 C CA . LYS B 1 198 ? 13.656 -12.078 -27.203 1 98.69 198 LYS B CA 1
ATOM 4943 C C . LYS B 1 198 ? 12.961 -13.25 -26.516 1 98.69 198 LYS B C 1
ATOM 4945 O O . LYS B 1 198 ? 13.008 -14.383 -27 1 98.69 198 LYS B O 1
ATOM 4950 N N . THR B 1 199 ? 12.359 -12.984 -25.391 1 98.81 199 THR B N 1
ATOM 4951 C CA . THR B 1 199 ? 11.695 -14.055 -24.641 1 98.81 199 THR B CA 1
ATOM 4952 C C . THR B 1 199 ? 10.461 -14.547 -25.391 1 98.81 199 THR B C 1
ATOM 4954 O O . THR B 1 199 ? 10.188 -15.75 -25.422 1 98.81 199 THR B O 1
ATOM 4957 N N . LEU B 1 200 ? 9.711 -13.68 -26.031 1 98.81 200 LEU B N 1
ATOM 4958 C CA . LEU B 1 200 ? 8.547 -14.086 -26.797 1 98.81 200 LEU B CA 1
ATOM 4959 C C . LEU B 1 200 ? 8.953 -14.867 -28.047 1 98.81 200 LEU B C 1
ATOM 4961 O O . LEU B 1 200 ? 8.25 -15.781 -28.469 1 98.81 200 LEU B O 1
ATOM 4965 N N . GLU B 1 201 ? 10.07 -14.5 -28.609 1 98.62 201 GLU B N 1
ATOM 4966 C CA . GLU B 1 201 ? 10.617 -15.297 -29.703 1 98.62 201 GLU B CA 1
ATOM 4967 C C . GLU B 1 201 ? 10.867 -16.734 -29.266 1 98.62 201 GLU B C 1
ATOM 4969 O O . GLU B 1 201 ? 10.531 -17.672 -29.984 1 98.62 201 GLU B O 1
ATOM 4974 N N . MET B 1 202 ? 11.43 -16.891 -28.125 1 98.75 202 MET B N 1
ATOM 4975 C CA . MET B 1 202 ? 11.711 -18.219 -27.578 1 98.75 202 MET B CA 1
ATOM 4976 C C . MET B 1 202 ? 10.414 -18.938 -27.219 1 98.75 202 MET B C 1
ATOM 4978 O O . MET B 1 202 ? 10.328 -20.156 -27.344 1 98.75 202 MET B O 1
ATOM 4982 N N . ARG B 1 203 ? 9.414 -18.172 -26.766 1 98.75 203 ARG B N 1
ATOM 4983 C CA . ARG B 1 203 ? 8.094 -18.75 -26.531 1 98.75 203 ARG B CA 1
ATOM 4984 C C . ARG B 1 203 ? 7.531 -19.375 -27.797 1 98.75 203 ARG B C 1
ATOM 4986 O O . ARG B 1 203 ? 7.078 -20.516 -27.781 1 98.75 203 ARG B O 1
ATOM 4993 N N . ASP B 1 204 ? 7.602 -18.672 -28.906 1 98.62 204 ASP B N 1
ATOM 4994 C CA . ASP B 1 204 ? 7.082 -19.156 -30.188 1 98.62 204 ASP B CA 1
ATOM 4995 C C . ASP B 1 204 ? 7.828 -20.391 -30.656 1 98.62 204 ASP B C 1
ATOM 4997 O O . ASP B 1 204 ? 7.223 -21.328 -31.172 1 98.62 204 ASP B O 1
ATOM 5001 N N . LYS B 1 205 ? 9.102 -20.359 -30.469 1 98.75 205 LYS B N 1
ATOM 5002 C CA . LYS B 1 205 ? 9.906 -21.531 -30.812 1 98.75 205 LYS B CA 1
ATOM 5003 C C . LYS B 1 205 ? 9.492 -22.75 -30 1 98.75 205 LYS B C 1
ATOM 5005 O O . LYS B 1 205 ? 9.391 -23.859 -30.531 1 98.75 205 LYS B O 1
ATOM 5010 N N . ALA B 1 206 ? 9.32 -22.547 -28.703 1 98.81 206 ALA B N 1
ATOM 5011 C CA . ALA B 1 206 ? 8.898 -23.625 -27.812 1 98.81 206 ALA B CA 1
ATOM 5012 C C . ALA B 1 206 ? 7.531 -24.172 -28.234 1 98.81 206 ALA B C 1
ATOM 5014 O O . ALA B 1 206 ? 7.285 -25.375 -28.172 1 98.81 206 ALA B O 1
ATOM 5015 N N . GLU B 1 207 ? 6.617 -23.328 -28.625 1 98.62 207 GLU B N 1
ATOM 5016 C CA . GLU B 1 207 ? 5.297 -23.75 -29.094 1 98.62 207 GLU B CA 1
ATOM 5017 C C . GLU B 1 207 ? 5.402 -24.609 -30.344 1 98.62 207 GLU B C 1
ATOM 5019 O O . GLU B 1 207 ? 4.707 -25.625 -30.469 1 98.62 207 GLU B O 1
ATOM 5024 N N . GLU B 1 208 ? 6.227 -24.188 -31.219 1 98.44 208 GLU B N 1
ATOM 5025 C CA . GLU B 1 208 ? 6.434 -24.953 -32.438 1 98.44 208 GLU B CA 1
ATOM 5026 C C . GLU B 1 208 ? 6.977 -26.344 -32.156 1 98.44 208 GLU B C 1
ATOM 5028 O O . GLU B 1 208 ? 6.562 -27.328 -32.75 1 98.44 208 GLU B O 1
ATOM 5033 N N . GLU B 1 209 ? 7.824 -26.391 -31.25 1 98.38 209 GLU B N 1
ATOM 5034 C CA . GLU B 1 209 ? 8.492 -27.641 -30.922 1 98.38 209 GLU B CA 1
ATOM 5035 C C . GLU B 1 209 ? 7.574 -28.578 -30.141 1 98.38 209 GLU B C 1
ATOM 5037 O O . GLU B 1 209 ? 7.613 -29.797 -30.328 1 98.38 209 GLU B O 1
ATOM 5042 N N . THR B 1 210 ? 6.77 -28.047 -29.25 1 98.19 210 THR B N 1
ATOM 5043 C CA . THR B 1 210 ? 5.996 -28.859 -28.312 1 98.19 210 THR B CA 1
ATOM 5044 C C . THR B 1 210 ? 4.578 -29.078 -28.844 1 98.19 210 THR B C 1
ATOM 5046 O O . THR B 1 210 ? 3.893 -30.016 -28.422 1 98.19 210 THR B O 1
ATOM 5049 N N . GLY B 1 211 ? 4.082 -28.125 -29.656 1 98.19 211 GLY B N 1
ATOM 5050 C CA . GLY B 1 211 ? 2.697 -28.141 -30.109 1 98.19 211 GLY B CA 1
ATOM 5051 C C . GLY B 1 211 ? 1.734 -27.594 -29.062 1 98.19 211 GLY B C 1
ATOM 5052 O O . GLY B 1 211 ? 0.519 -27.609 -29.266 1 98.19 211 GLY B O 1
ATOM 5053 N N . GLU B 1 212 ? 2.238 -27.172 -27.953 1 98.12 212 GLU B N 1
ATOM 5054 C CA . GLU B 1 212 ? 1.436 -26.625 -26.859 1 98.12 212 GLU B CA 1
ATOM 5055 C C . GLU B 1 212 ? 1.529 -25.094 -26.828 1 98.12 212 GLU B C 1
ATOM 5057 O O . GLU B 1 212 ? 2.572 -24.531 -27.156 1 98.12 212 GLU B O 1
ATOM 5062 N N . ARG B 1 213 ? 0.459 -24.453 -26.422 1 98.44 213 ARG B N 1
ATOM 5063 C CA . ARG B 1 213 ? 0.51 -23.016 -26.203 1 98.44 213 ARG B CA 1
ATOM 5064 C C . ARG B 1 213 ? 1.326 -22.672 -24.953 1 98.44 213 ARG B C 1
ATOM 5066 O O . ARG B 1 213 ? 1.24 -23.375 -23.953 1 98.44 213 ARG B O 1
ATOM 5073 N N . LYS B 1 214 ? 2.146 -21.703 -25.094 1 98.69 214 LYS B N 1
ATOM 5074 C CA . LYS B 1 214 ? 2.98 -21.188 -24.016 1 98.69 214 LYS B CA 1
ATOM 5075 C C . LYS B 1 214 ? 2.756 -19.688 -23.828 1 98.69 214 LYS B C 1
ATOM 5077 O O . LYS B 1 214 ? 2.307 -19 -24.75 1 98.69 214 LYS B O 1
ATOM 5082 N N . ALA B 1 215 ? 3.045 -19.188 -22.578 1 98.69 215 ALA B N 1
ATOM 5083 C CA . ALA B 1 215 ? 2.852 -17.766 -22.359 1 98.69 215 ALA B CA 1
ATOM 5084 C C . ALA B 1 215 ? 3.986 -17.188 -21.516 1 98.69 215 ALA B C 1
ATOM 5086 O O . ALA B 1 215 ? 4.531 -17.859 -20.641 1 98.69 215 ALA B O 1
ATOM 5087 N N . TYR B 1 216 ? 4.348 -16 -21.875 1 98.81 216 TYR B N 1
ATOM 5088 C CA . TYR B 1 216 ? 5.277 -15.164 -21.125 1 98.81 216 TYR B CA 1
ATOM 5089 C C . TYR B 1 216 ? 4.539 -14.07 -20.375 1 98.81 216 TYR B C 1
ATOM 5091 O O . TYR B 1 216 ? 3.602 -13.461 -20.891 1 98.81 216 TYR B O 1
ATOM 5099 N N . MET B 1 217 ? 4.875 -13.867 -19.094 1 98.81 217 MET B N 1
ATOM 5100 C CA . MET B 1 217 ? 4.266 -12.828 -18.266 1 98.81 217 MET B CA 1
ATOM 5101 C C . MET B 1 217 ? 5.285 -11.758 -17.891 1 98.81 217 MET B C 1
ATOM 5103 O O . MET B 1 217 ? 5.902 -11.836 -16.828 1 98.81 217 MET B O 1
ATOM 5107 N N . PRO B 1 218 ? 5.477 -10.781 -18.781 1 98.88 218 PRO B N 1
ATOM 5108 C CA . PRO B 1 218 ? 6.457 -9.719 -18.531 1 98.88 218 PRO B CA 1
ATOM 5109 C C . PRO B 1 218 ? 6.039 -8.781 -17.406 1 98.88 218 PRO B C 1
ATOM 5111 O O . PRO B 1 218 ? 4.871 -8.383 -17.328 1 98.88 218 PRO B O 1
ATOM 5114 N N . ASN B 1 219 ? 6.965 -8.391 -16.531 1 98.88 219 ASN B N 1
ATOM 5115 C CA . ASN B 1 219 ? 6.719 -7.5 -15.406 1 98.88 219 ASN B CA 1
ATOM 5116 C C . ASN B 1 219 ? 6.73 -6.039 -15.836 1 98.88 219 ASN B C 1
ATOM 5118 O O . ASN B 1 219 ? 7.781 -5.496 -16.188 1 98.88 219 ASN B O 1
ATOM 5122 N N . ILE B 1 220 ? 5.59 -5.41 -15.727 1 98.94 220 ILE B N 1
ATOM 5123 C CA . ILE B 1 220 ? 5.52 -4.027 -16.188 1 98.94 220 ILE B CA 1
ATOM 5124 C C . ILE B 1 220 ? 5.48 -3.082 -14.992 1 98.94 220 ILE B C 1
ATOM 5126 O O . ILE B 1 220 ? 5.223 -1.885 -15.148 1 98.94 220 ILE B O 1
ATOM 5130 N N . THR B 1 221 ? 5.758 -3.521 -13.781 1 98.88 221 THR B N 1
ATOM 5131 C CA . THR B 1 221 ? 5.738 -2.74 -12.547 1 98.88 221 THR B CA 1
ATOM 5132 C C . THR B 1 221 ? 6.641 -1.518 -12.672 1 98.88 221 THR B C 1
ATOM 5134 O O . THR B 1 221 ? 7.84 -1.647 -12.914 1 98.88 221 THR B O 1
ATOM 5137 N N . ALA B 1 222 ? 6.113 -0.369 -12.469 1 98.88 222 ALA B N 1
ATOM 5138 C CA . ALA B 1 222 ? 6.781 0.917 -12.648 1 98.88 222 ALA B CA 1
ATOM 5139 C C . ALA B 1 222 ? 5.855 2.072 -12.273 1 98.88 222 ALA B C 1
ATOM 5141 O O . ALA B 1 222 ? 4.711 1.854 -11.867 1 98.88 222 ALA B O 1
ATOM 5142 N N . PRO B 1 223 ? 6.418 3.338 -12.289 1 98.81 223 PRO B N 1
ATOM 5143 C CA . PRO B 1 223 ? 5.477 4.461 -12.289 1 98.81 223 PRO B CA 1
ATOM 5144 C C . PRO B 1 223 ? 4.434 4.355 -13.398 1 98.81 223 PRO B C 1
ATOM 5146 O O . PRO B 1 223 ? 4.734 3.863 -14.492 1 98.81 223 PRO B O 1
ATOM 5149 N N . TYR B 1 224 ? 3.234 4.82 -13.172 1 98.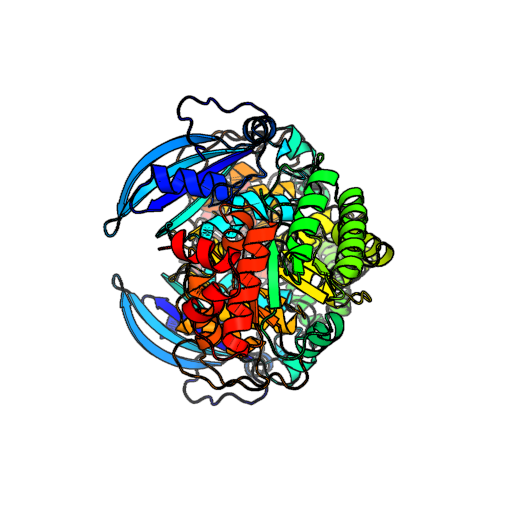88 224 TYR B N 1
ATOM 5150 C CA . TYR B 1 224 ? 2.064 4.453 -13.961 1 98.88 224 TYR B CA 1
ATOM 5151 C C . TYR B 1 224 ? 2.281 4.758 -15.438 1 98.88 224 TYR B C 1
ATOM 5153 O O . TYR B 1 224 ? 1.92 3.957 -16.312 1 98.88 224 TYR B O 1
ATOM 5161 N N . ARG B 1 225 ? 2.844 5.895 -15.781 1 98.31 225 ARG B N 1
ATOM 5162 C CA . ARG B 1 225 ? 3.074 6.23 -17.188 1 98.31 225 ARG B CA 1
ATOM 5163 C C . ARG B 1 225 ? 4.027 5.23 -17.844 1 98.31 225 ARG B C 1
ATOM 5165 O O . ARG B 1 225 ? 3.844 4.859 -19 1 98.31 225 ARG B O 1
ATOM 5172 N N . GLU B 1 226 ? 5.02 4.852 -17.094 1 98.75 226 GLU B N 1
ATOM 5173 C CA . GLU B 1 226 ? 5.957 3.846 -17.594 1 98.75 226 GLU B CA 1
ATOM 5174 C C . GLU B 1 226 ? 5.277 2.486 -17.734 1 98.75 226 GLU B C 1
ATOM 5176 O O . GLU B 1 226 ? 5.594 1.726 -18.656 1 98.75 226 GLU B O 1
ATOM 5181 N N . MET B 1 227 ? 4.363 2.143 -16.844 1 98.88 227 MET B N 1
ATOM 5182 C CA . MET B 1 227 ? 3.588 0.916 -17 1 98.88 227 MET B CA 1
ATOM 5183 C C . MET B 1 227 ? 2.838 0.907 -18.328 1 98.88 227 MET B C 1
ATOM 5185 O O . MET B 1 227 ? 2.811 -0.109 -19.016 1 98.88 227 MET B O 1
ATOM 5189 N N . ILE B 1 228 ? 2.225 2.059 -18.641 1 98.81 228 ILE B N 1
ATOM 5190 C CA . ILE B 1 228 ? 1.459 2.168 -19.875 1 98.81 228 ILE B CA 1
ATOM 5191 C C . ILE B 1 228 ? 2.391 2.004 -21.078 1 98.81 228 ILE B C 1
ATOM 5193 O O . ILE B 1 228 ? 2.062 1.294 -22.031 1 98.81 228 ILE B O 1
ATOM 5197 N N . ARG B 1 229 ? 3.527 2.623 -21.016 1 98.75 229 ARG B N 1
ATOM 5198 C CA . ARG B 1 229 ? 4.496 2.488 -22.094 1 98.75 229 ARG B CA 1
ATOM 5199 C C . ARG B 1 229 ? 4.91 1.033 -22.281 1 98.75 229 ARG B C 1
ATOM 5201 O O . ARG B 1 229 ? 4.973 0.54 -23.406 1 98.75 229 ARG B O 1
ATOM 5208 N N . ARG B 1 230 ? 5.172 0.345 -21.219 1 98.88 230 ARG B N 1
ATOM 5209 C CA . ARG B 1 230 ? 5.57 -1.058 -21.281 1 98.88 230 ARG B CA 1
ATOM 5210 C C . ARG B 1 230 ? 4.426 -1.929 -21.797 1 98.88 230 ARG B C 1
ATOM 5212 O O . ARG B 1 230 ? 4.656 -2.91 -22.5 1 98.88 230 ARG B O 1
ATOM 5219 N N . ALA B 1 231 ? 3.252 -1.571 -21.391 1 98.88 231 ALA B N 1
ATOM 5220 C CA . ALA B 1 231 ? 2.084 -2.295 -21.891 1 98.88 231 ALA B CA 1
ATOM 5221 C C . ALA B 1 231 ? 1.948 -2.148 -23.406 1 98.88 231 ALA B C 1
ATOM 5223 O O . ALA B 1 231 ? 1.598 -3.107 -24.094 1 98.88 231 ALA B O 1
ATOM 5224 N N . GLU B 1 232 ? 2.174 -0.975 -23.891 1 98.81 232 GLU B N 1
ATOM 5225 C CA . GLU B 1 232 ? 2.148 -0.752 -25.328 1 98.81 232 GLU B CA 1
ATOM 5226 C C . GLU B 1 232 ? 3.199 -1.603 -26.047 1 98.81 232 GLU B C 1
ATOM 5228 O O . GLU B 1 232 ? 2.932 -2.176 -27.094 1 98.81 232 GLU B O 1
ATOM 5233 N N . ILE B 1 233 ? 4.363 -1.693 -25.484 1 98.81 233 ILE B N 1
ATOM 5234 C CA . ILE B 1 233 ? 5.43 -2.52 -26.031 1 98.81 233 ILE B CA 1
ATOM 5235 C C . ILE B 1 233 ? 5.008 -3.988 -26.016 1 98.81 233 ILE B C 1
ATOM 5237 O O . ILE B 1 233 ? 5.238 -4.719 -26.984 1 98.81 233 ILE B O 1
ATOM 5241 N N . ALA B 1 234 ? 4.418 -4.383 -24.906 1 98.81 234 ALA B N 1
ATOM 5242 C CA . ALA B 1 234 ? 3.955 -5.762 -24.781 1 98.81 234 ALA B CA 1
ATOM 5243 C C . ALA B 1 234 ? 2.91 -6.086 -25.844 1 98.81 234 ALA B C 1
ATOM 5245 O O . ALA B 1 234 ? 2.928 -7.172 -26.422 1 98.81 234 ALA B O 1
ATOM 5246 N N . GLU B 1 235 ? 2.004 -5.184 -26.031 1 98.38 235 GLU B N 1
ATOM 5247 C CA . GLU B 1 235 ? 0.987 -5.359 -27.062 1 98.38 235 GLU B CA 1
ATOM 5248 C C . GLU B 1 235 ? 1.62 -5.496 -28.453 1 98.38 235 GLU B C 1
ATOM 5250 O O . GLU B 1 235 ? 1.256 -6.387 -29.219 1 98.38 235 GLU B O 1
ATOM 5255 N N . ASP B 1 236 ? 2.539 -4.656 -28.734 1 98.25 236 ASP B N 1
ATOM 5256 C CA . ASP B 1 236 ? 3.24 -4.68 -30.016 1 98.25 236 ASP B CA 1
ATOM 5257 C C . ASP B 1 236 ? 4.008 -5.988 -30.188 1 98.25 236 ASP B C 1
ATOM 5259 O O . ASP B 1 236 ? 4.098 -6.512 -31.312 1 98.25 236 ASP B O 1
ATOM 5263 N N . ALA B 1 237 ? 4.539 -6.492 -29.078 1 98.44 237 ALA B N 1
ATOM 5264 C CA . ALA B 1 237 ? 5.355 -7.703 -29.109 1 98.44 237 ALA B CA 1
ATOM 5265 C C . ALA B 1 237 ? 4.48 -8.953 -29.219 1 98.44 237 ALA B C 1
ATOM 5267 O O . ALA B 1 237 ? 4.98 -10.039 -29.516 1 98.44 237 ALA B O 1
ATOM 5268 N N . GLY B 1 238 ? 3.203 -8.805 -29 1 97.69 238 GLY B N 1
ATOM 5269 C CA . GLY B 1 238 ? 2.287 -9.93 -29.141 1 97.69 238 GLY B CA 1
ATOM 5270 C C . GLY B 1 238 ? 2.113 -10.719 -27.859 1 97.69 238 GLY B C 1
ATOM 5271 O O . GLY B 1 238 ? 1.747 -11.898 -27.891 1 97.69 238 GLY B O 1
ATOM 5272 N N . SER B 1 239 ? 2.367 -10.055 -26.75 1 98.5 239 SER B N 1
ATOM 5273 C CA . SER B 1 239 ? 2.16 -10.719 -25.469 1 98.5 239 SER B CA 1
ATOM 5274 C C . SER B 1 239 ? 0.675 -10.82 -25.125 1 98.5 239 SER B C 1
ATOM 5276 O O . SER B 1 239 ? -0.088 -9.891 -25.391 1 98.5 239 SER B O 1
ATOM 5278 N N . GLU B 1 240 ? 0.29 -11.891 -24.531 1 98.19 240 GLU B N 1
ATOM 5279 C CA . GLU B 1 240 ? -1.073 -12.047 -24.031 1 98.19 240 GLU B CA 1
ATOM 5280 C C . GLU B 1 240 ? -1.186 -11.609 -22.578 1 98.19 240 GLU B C 1
ATOM 5282 O O . GLU B 1 240 ? -2.289 -11.383 -22.078 1 98.19 240 GLU B O 1
ATOM 5287 N N . TYR B 1 241 ? -0.024 -11.461 -21.922 1 98.75 241 TYR B N 1
ATOM 5288 C CA . TYR B 1 241 ? 0.022 -11.266 -20.469 1 98.75 241 TYR B CA 1
ATOM 5289 C C . TYR B 1 241 ? 0.804 -10.008 -20.125 1 98.75 241 TYR B C 1
ATOM 5291 O O . TYR B 1 241 ? 1.642 -9.547 -20.906 1 98.75 241 TYR B O 1
ATOM 5299 N N . VAL B 1 242 ? 0.484 -9.484 -18.984 1 98.88 242 VAL B N 1
ATOM 5300 C CA . VAL B 1 242 ? 1.397 -8.641 -18.219 1 98.88 242 VAL B CA 1
ATOM 5301 C C . VAL B 1 242 ? 1.379 -9.055 -16.75 1 98.88 242 VAL B C 1
ATOM 5303 O O . VAL B 1 242 ? 0.396 -9.625 -16.266 1 98.88 242 VAL B O 1
ATOM 5306 N N . MET B 1 243 ? 2.432 -8.797 -16.109 1 98.88 243 MET B N 1
ATOM 5307 C CA . MET B 1 243 ? 2.502 -9.008 -14.656 1 98.88 243 MET B CA 1
ATOM 5308 C C . MET B 1 243 ? 2.658 -7.684 -13.922 1 98.88 243 MET B C 1
ATOM 5310 O O . MET B 1 243 ? 3.391 -6.801 -14.367 1 98.88 243 MET B O 1
ATOM 5314 N N . ILE B 1 244 ? 1.967 -7.559 -12.844 1 98.94 244 ILE B N 1
ATOM 5315 C CA . ILE B 1 244 ? 2.021 -6.375 -11.992 1 98.94 244 ILE B CA 1
ATOM 5316 C C . ILE B 1 244 ? 2.227 -6.793 -10.539 1 98.94 244 ILE B C 1
ATOM 5318 O O . ILE B 1 244 ? 1.553 -7.699 -10.047 1 98.94 244 ILE B O 1
ATOM 5322 N N . ASP B 1 245 ? 3.236 -6.195 -9.891 1 98.81 245 ASP B N 1
ATOM 5323 C CA . ASP B 1 245 ? 3.277 -6.242 -8.43 1 98.81 245 ASP B CA 1
ATOM 5324 C C . ASP B 1 245 ? 2.236 -5.309 -7.82 1 98.81 245 ASP B C 1
ATOM 5326 O O . ASP B 1 245 ? 2.525 -4.141 -7.547 1 98.81 245 ASP B O 1
ATOM 5330 N N . VAL B 1 246 ? 1.164 -5.836 -7.461 1 98.88 246 VAL B N 1
ATOM 5331 C CA . VAL B 1 246 ? -0.045 -5.031 -7.309 1 98.88 246 VAL B CA 1
ATOM 5332 C C . VAL B 1 246 ? 0.002 -4.27 -5.988 1 98.88 246 VAL B C 1
ATOM 5334 O O . VAL B 1 246 ? -0.539 -3.168 -5.879 1 98.88 246 VAL B O 1
ATOM 5337 N N . VAL B 1 247 ? 0.69 -4.781 -4.98 1 98.75 247 VAL B N 1
ATOM 5338 C CA . VAL B 1 247 ? 0.699 -4.129 -3.678 1 98.75 247 VAL B CA 1
ATOM 5339 C C . VAL B 1 247 ? 1.626 -2.916 -3.713 1 98.75 247 VAL B C 1
ATOM 5341 O O . VAL B 1 247 ? 1.237 -1.818 -3.305 1 98.75 247 VAL B O 1
ATOM 5344 N N . VAL B 1 248 ? 2.805 -3.021 -4.309 1 98.62 248 VAL B N 1
ATOM 5345 C CA . VAL B 1 248 ? 3.752 -1.915 -4.359 1 98.62 248 VAL B CA 1
ATOM 5346 C C . VAL B 1 248 ? 3.254 -0.85 -5.332 1 98.62 248 VAL B C 1
ATOM 5348 O O . VAL B 1 248 ? 3.484 0.344 -5.129 1 98.62 248 VAL B O 1
ATOM 5351 N N . CYS B 1 249 ? 2.574 -1.312 -6.402 1 98.81 249 CYS B N 1
ATOM 5352 C CA . CYS B 1 249 ? 2.02 -0.34 -7.34 1 98.81 249 CYS B CA 1
ATOM 5353 C C . CYS B 1 249 ? 0.884 0.448 -6.695 1 98.81 249 CYS B C 1
ATOM 5355 O O . CYS B 1 249 ? 0.792 1.665 -6.867 1 98.81 249 CYS B O 1
ATOM 5357 N N . GLY B 1 250 ? 0.043 -0.242 -5.973 1 98.69 250 GLY B N 1
ATOM 5358 C CA . GLY B 1 250 ? -1.051 0.411 -5.27 1 98.69 250 GLY B CA 1
ATOM 5359 C C . GLY B 1 250 ? -2.387 0.258 -5.973 1 98.69 250 GLY B C 1
ATOM 5360 O O . GLY B 1 250 ? -2.436 -0.06 -7.164 1 98.69 250 GLY B O 1
ATOM 5361 N N . PHE B 1 251 ? -3.477 0.58 -5.305 1 98.88 251 PHE B N 1
ATOM 5362 C CA . PHE B 1 251 ? -4.836 0.345 -5.77 1 98.88 251 PHE B CA 1
ATOM 5363 C C . PHE B 1 251 ? -5.184 1.282 -6.922 1 98.88 251 PHE B C 1
ATOM 5365 O O . PHE B 1 251 ? -5.949 0.917 -7.816 1 98.88 251 PHE B O 1
ATOM 5372 N N . SER B 1 252 ? -4.633 2.488 -6.914 1 98.94 252 SER B N 1
ATOM 5373 C CA . SER B 1 252 ? -4.887 3.455 -7.977 1 98.94 252 SER B CA 1
ATOM 5374 C C . SER B 1 252 ? -4.387 2.939 -9.32 1 98.94 252 SER B C 1
ATOM 5376 O O . SER B 1 252 ? -5.125 2.953 -10.312 1 98.94 252 SER B O 1
ATOM 5378 N N . ALA B 1 253 ? -3.172 2.447 -9.312 1 98.88 253 ALA B N 1
ATOM 5379 C CA . ALA B 1 253 ? -2.549 1.985 -10.555 1 98.88 253 ALA B CA 1
ATOM 5380 C C . ALA B 1 253 ? -3.232 0.724 -11.07 1 98.88 253 ALA B C 1
ATOM 5382 O O . ALA B 1 253 ? -3.488 0.597 -12.273 1 98.88 253 ALA B O 1
ATOM 5383 N N . VAL B 1 254 ? -3.537 -0.188 -10.195 1 98.88 254 VAL B N 1
ATOM 5384 C CA . VAL B 1 254 ? -4.102 -1.474 -10.594 1 98.88 254 VAL B CA 1
ATOM 5385 C C . VAL B 1 254 ? -5.496 -1.266 -11.188 1 98.88 254 VAL B C 1
ATOM 5387 O O . VAL B 1 254 ? -5.805 -1.787 -12.258 1 98.88 254 VAL B O 1
ATOM 5390 N N . GLN B 1 255 ? -6.344 -0.488 -10.469 1 98.88 255 GLN B N 1
ATOM 5391 C CA . GLN B 1 255 ? -7.691 -0.238 -10.969 1 98.88 255 GLN B CA 1
ATOM 5392 C C . GLN B 1 255 ? -7.648 0.486 -12.312 1 98.88 255 GLN B C 1
ATOM 5394 O O . GLN B 1 255 ? -8.359 0.114 -13.25 1 98.88 255 GLN B O 1
ATOM 5399 N N . SER B 1 256 ? -6.82 1.498 -12.398 1 98.88 256 SER B N 1
ATOM 5400 C CA . SER B 1 256 ? -6.715 2.277 -13.625 1 98.88 256 SER B CA 1
ATOM 5401 C C . SER B 1 256 ? -6.238 1.413 -14.789 1 98.88 256 SER B C 1
ATOM 5403 O O . SER B 1 256 ? -6.746 1.533 -15.906 1 98.88 256 SER B O 1
ATOM 5405 N N . PHE B 1 257 ? -5.277 0.582 -14.547 1 98.88 257 PHE B N 1
ATOM 5406 C CA . PHE B 1 257 ? -4.715 -0.232 -15.617 1 98.88 257 PHE B CA 1
ATOM 5407 C C . PHE B 1 257 ? -5.77 -1.164 -16.203 1 98.88 257 PHE B C 1
ATOM 5409 O O . PHE B 1 257 ? -5.883 -1.298 -17.422 1 98.88 257 PHE B O 1
ATOM 5416 N N . ARG B 1 258 ? -6.531 -1.801 -15.312 1 98.69 258 ARG B N 1
ATOM 5417 C CA . ARG B 1 258 ? -7.602 -2.68 -15.773 1 98.69 258 ARG B CA 1
ATOM 5418 C C . ARG B 1 258 ? -8.617 -1.913 -16.609 1 98.69 258 ARG B C 1
ATOM 5420 O O . ARG B 1 258 ? -9.203 -2.465 -17.547 1 98.69 258 ARG B O 1
ATOM 5427 N N . GLU B 1 259 ? -8.766 -0.691 -16.328 1 97.75 259 GLU B N 1
ATOM 5428 C CA . GLU B 1 259 ? -9.766 0.127 -17.016 1 97.75 259 GLU B CA 1
ATOM 5429 C C . GLU B 1 259 ? -9.234 0.662 -18.344 1 97.75 259 GLU B C 1
ATOM 5431 O O . GLU B 1 259 ? -9.992 1.197 -19.156 1 97.75 259 GLU B O 1
ATOM 5436 N N . GLU B 1 260 ? -7.918 0.483 -18.562 1 97.62 260 GLU B N 1
ATOM 5437 C CA . GLU B 1 260 ? -7.355 0.803 -19.875 1 97.62 260 GLU B CA 1
ATOM 5438 C C . GLU B 1 260 ? -7.898 -0.133 -20.953 1 97.62 260 GLU B C 1
ATOM 5440 O O . GLU B 1 260 ? -8.492 -1.168 -20.641 1 97.62 260 GLU B O 1
ATOM 5445 N N . ASP B 1 261 ? -7.695 0.18 -22.234 1 93.38 261 ASP B N 1
ATOM 5446 C CA . ASP B 1 261 ? -8.227 -0.587 -23.359 1 93.38 261 ASP B CA 1
ATOM 5447 C C . ASP B 1 261 ? -7.234 -1.658 -23.812 1 93.38 261 ASP B C 1
ATOM 5449 O O . ASP B 1 261 ? -7.172 -1.995 -25 1 93.38 261 ASP B O 1
ATOM 5453 N N . PHE B 1 262 ? -6.402 -2.189 -22.906 1 97.5 262 PHE B N 1
ATOM 5454 C CA . PHE B 1 262 ? -5.5 -3.289 -23.219 1 97.5 262 PHE B CA 1
ATOM 5455 C C . PHE B 1 262 ? -6.195 -4.633 -23.031 1 97.5 262 PHE B C 1
ATOM 5457 O O . PHE B 1 262 ? -7.043 -4.781 -22.156 1 97.5 262 PHE B O 1
ATOM 5464 N N . LYS B 1 263 ? -5.918 -5.559 -23.828 1 97.12 263 LYS B N 1
ATOM 5465 C CA . LYS B 1 263 ? -6.508 -6.895 -23.734 1 97.12 263 LYS B CA 1
ATOM 5466 C C . LYS B 1 263 ? -5.5 -7.898 -23.172 1 97.12 263 LYS B C 1
ATOM 5468 O O . LYS B 1 263 ? -5.277 -8.953 -23.781 1 97.12 263 LYS B O 1
ATOM 5473 N N . PHE B 1 264 ? -4.957 -7.613 -22.062 1 98.75 264 PHE B N 1
ATOM 5474 C CA . PHE B 1 264 ? -3.982 -8.492 -21.422 1 98.75 264 PHE B CA 1
ATOM 5475 C C . PHE B 1 264 ? -4.645 -9.336 -20.344 1 98.75 264 PHE B C 1
ATOM 5477 O O . PHE B 1 264 ? -5.57 -8.875 -19.672 1 98.75 264 PHE B O 1
ATOM 5484 N N . ILE B 1 265 ? -4.223 -10.555 -20.219 1 98.88 265 ILE B N 1
ATOM 5485 C CA . ILE B 1 265 ? -4.379 -11.266 -18.953 1 98.88 265 ILE B CA 1
ATOM 5486 C C . ILE B 1 265 ? -3.453 -10.664 -17.891 1 98.88 265 ILE B C 1
ATOM 5488 O O . ILE B 1 265 ? -2.238 -10.594 -18.094 1 98.88 265 ILE B O 1
ATOM 5492 N N . ILE B 1 266 ? -3.99 -10.211 -16.781 1 98.94 266 ILE B N 1
ATOM 5493 C CA . ILE B 1 266 ? -3.197 -9.547 -15.75 1 98.94 266 ILE B CA 1
ATOM 5494 C C . ILE B 1 266 ? -2.797 -10.555 -14.672 1 98.94 266 ILE B C 1
ATOM 5496 O O . ILE B 1 266 ? -3.652 -11.094 -13.969 1 98.94 266 ILE B O 1
ATOM 5500 N N . HIS B 1 267 ? -1.523 -10.852 -14.586 1 98.94 267 HIS B N 1
ATOM 5501 C CA . HIS B 1 267 ? -0.948 -11.664 -13.516 1 98.94 267 HIS B CA 1
ATOM 5502 C C . HIS B 1 267 ? -0.517 -10.797 -12.344 1 98.94 267 HIS B C 1
ATOM 5504 O O . HIS B 1 267 ? 0.374 -9.953 -12.477 1 98.94 267 HIS B O 1
ATOM 5510 N N . ALA B 1 268 ? -1.109 -11.016 -11.195 1 98.88 268 ALA B N 1
ATOM 5511 C CA . ALA B 1 268 ? -0.878 -10.164 -10.031 1 98.88 268 ALA B CA 1
ATOM 5512 C C . ALA B 1 268 ? 0.044 -10.852 -9.023 1 98.88 268 ALA B C 1
ATOM 5514 O O . ALA B 1 268 ? -0.324 -11.859 -8.422 1 98.88 268 ALA B O 1
ATOM 5515 N N . HIS B 1 269 ? 1.203 -10.312 -8.922 1 98.44 269 HIS B N 1
ATOM 5516 C CA . HIS B 1 269 ? 2.084 -10.672 -7.82 1 98.44 269 HIS B CA 1
ATOM 5517 C C . HIS B 1 269 ? 1.862 -9.758 -6.621 1 98.44 269 HIS B C 1
ATOM 5519 O O . HIS B 1 269 ? 1.536 -8.578 -6.781 1 98.44 269 HIS B O 1
ATOM 5525 N N . ARG B 1 270 ? 2.053 -10.297 -5.426 1 97.75 270 ARG B N 1
ATOM 5526 C CA . ARG B 1 270 ? 1.668 -9.539 -4.242 1 97.75 270 ARG B CA 1
ATOM 5527 C C . ARG B 1 270 ? 2.887 -9.195 -3.393 1 97.75 270 ARG B C 1
ATOM 5529 O O . ARG B 1 270 ? 2.828 -9.25 -2.164 1 97.75 270 ARG B O 1
ATOM 5536 N N . ALA B 1 271 ? 4.012 -8.906 -4.031 1 97.19 271 ALA B N 1
ATOM 5537 C CA . ALA B 1 271 ? 5.191 -8.453 -3.297 1 97.19 271 ALA B CA 1
ATOM 5538 C C . ALA B 1 271 ? 4.836 -7.336 -2.322 1 97.19 271 ALA B C 1
ATOM 5540 O O . ALA B 1 271 ? 4.156 -6.375 -2.691 1 97.19 271 ALA B O 1
ATOM 5541 N N . MET B 1 272 ? 5.258 -7.488 -0.993 1 98.25 272 MET B N 1
ATOM 5542 C CA . MET B 1 272 ? 5.121 -6.516 0.088 1 98.25 272 MET B CA 1
ATOM 5543 C C . MET B 1 272 ? 3.826 -6.738 0.86 1 98.25 272 MET B C 1
ATOM 5545 O O . MET B 1 272 ? 3.602 -6.113 1.898 1 98.25 272 MET B O 1
ATOM 5549 N N . HIS B 1 273 ? 2.914 -7.629 0.438 1 97.69 273 HIS B N 1
ATOM 5550 C CA . HIS B 1 273 ? 1.609 -7.758 1.078 1 97.69 273 HIS B CA 1
ATOM 5551 C C . HIS B 1 273 ? 1.753 -8.125 2.553 1 97.69 273 HIS B C 1
ATOM 5553 O O . HIS B 1 273 ? 0.971 -7.664 3.389 1 97.69 273 HIS B O 1
ATOM 5559 N N . ALA B 1 274 ? 2.777 -8.906 2.863 1 96.81 274 ALA B N 1
ATOM 5560 C CA . ALA B 1 274 ? 2.914 -9.438 4.215 1 96.81 274 ALA B CA 1
ATOM 5561 C C . ALA B 1 274 ? 3.346 -8.352 5.195 1 96.81 274 ALA B C 1
ATOM 5563 O O . ALA B 1 274 ? 3.283 -8.547 6.41 1 96.81 274 ALA B O 1
ATOM 5564 N N . ALA B 1 275 ? 3.752 -7.207 4.652 1 97.69 275 ALA B N 1
ATOM 5565 C CA . ALA B 1 275 ? 3.98 -6.059 5.52 1 97.69 275 ALA B CA 1
ATOM 5566 C C . ALA B 1 275 ? 2.691 -5.637 6.223 1 97.69 275 ALA B C 1
ATOM 5568 O O . ALA B 1 275 ? 2.73 -5.066 7.316 1 97.69 275 ALA B O 1
ATOM 5569 N N . MET B 1 276 ? 1.576 -5.984 5.594 1 97.38 276 MET B N 1
ATOM 5570 C CA . MET B 1 276 ? 0.315 -5.566 6.199 1 97.38 276 MET B CA 1
ATOM 5571 C C . MET B 1 276 ? -0.581 -6.766 6.48 1 97.38 276 MET B C 1
ATOM 5573 O O . MET B 1 276 ? -1.604 -6.637 7.156 1 97.38 276 MET B O 1
ATOM 5577 N N . THR B 1 277 ? -0.182 -7.941 6.02 1 96.62 277 THR B N 1
ATOM 5578 C CA . THR B 1 277 ? -1.12 -9.055 6.129 1 96.62 277 THR B CA 1
ATOM 5579 C C . THR B 1 277 ? -0.607 -10.102 7.113 1 96.62 277 THR B C 1
ATOM 5581 O O . THR B 1 277 ? -1.356 -10.977 7.539 1 96.62 277 THR B O 1
ATOM 5584 N N . ARG B 1 278 ? 0.61 -9.984 7.512 1 94.62 278 ARG B N 1
ATOM 5585 C CA . ARG B 1 278 ? 1.211 -11.047 8.305 1 94.62 278 ARG B CA 1
ATOM 5586 C C . ARG B 1 278 ? 0.928 -10.852 9.789 1 94.62 278 ARG B C 1
ATOM 5588 O O . ARG B 1 278 ? 0.674 -11.812 10.516 1 94.62 278 ARG B O 1
ATOM 5595 N N . SER B 1 279 ? 1.011 -9.625 10.242 1 93.62 279 SER B N 1
ATOM 5596 C CA . SER B 1 279 ? 0.811 -9.344 11.664 1 93.62 279 SER B CA 1
ATOM 5597 C C . SER B 1 279 ? -0.615 -9.672 12.094 1 93.62 279 SER B C 1
ATOM 5599 O O . SER B 1 279 ? -1.566 -9.422 11.352 1 93.62 279 SER B O 1
ATOM 5601 N N . ARG B 1 280 ? -0.711 -10.164 13.273 1 90.81 280 ARG B N 1
ATOM 5602 C CA . ARG B 1 280 ? -2.035 -10.484 13.797 1 90.81 280 ARG B CA 1
ATOM 5603 C C . ARG B 1 280 ? -2.562 -9.359 14.688 1 90.81 280 ARG B C 1
ATOM 5605 O O . ARG B 1 280 ? -3.729 -9.367 15.086 1 90.81 280 ARG B O 1
ATOM 5612 N N . ASP B 1 281 ? -1.736 -8.344 14.883 1 93.19 281 ASP B N 1
ATOM 5613 C CA . ASP B 1 281 ? -2.15 -7.227 15.719 1 93.19 281 ASP B CA 1
ATOM 5614 C C . ASP B 1 281 ? -2.766 -6.109 14.883 1 93.19 281 ASP B C 1
ATOM 5616 O O . ASP B 1 281 ? -3.846 -5.605 15.203 1 93.19 281 ASP B O 1
ATOM 5620 N N . PHE B 1 282 ? -2.043 -5.695 13.852 1 97.25 282 PHE B N 1
ATOM 5621 C CA . PHE B 1 282 ? -2.525 -4.633 12.984 1 97.25 282 PHE B CA 1
ATOM 5622 C C . PHE B 1 282 ? -2.402 -5.031 11.516 1 97.25 282 PHE B C 1
ATOM 5624 O O . PHE B 1 282 ? -1.426 -5.672 11.125 1 97.25 282 PHE B O 1
ATOM 5631 N N . GLY B 1 283 ? -3.412 -4.703 10.789 1 98 283 GLY B N 1
ATOM 5632 C CA . GLY B 1 283 ? -3.285 -4.926 9.359 1 98 283 GLY B CA 1
ATOM 5633 C C . GLY B 1 283 ? -4.586 -5.355 8.703 1 98 283 GLY B C 1
ATOM 5634 O O . GLY B 1 283 ? -5.668 -5.043 9.195 1 98 283 GLY B O 1
ATOM 5635 N N . ILE B 1 284 ? -4.461 -5.906 7.52 1 98.56 284 ILE B N 1
ATOM 5636 C CA . ILE B 1 284 ? -5.555 -6.383 6.684 1 98.56 284 ILE B CA 1
ATOM 5637 C C . ILE B 1 284 ? -5.293 -7.824 6.262 1 98.56 284 ILE B C 1
ATOM 5639 O O . ILE B 1 284 ? -4.172 -8.18 5.887 1 98.56 284 ILE B O 1
ATOM 5643 N N . SER B 1 285 ? -6.297 -8.633 6.348 1 97.81 285 SER B N 1
ATOM 5644 C CA . SER B 1 285 ? -6.105 -10.023 5.934 1 97.81 285 SER B CA 1
ATOM 5645 C C . SER B 1 285 ? -5.832 -10.117 4.438 1 97.81 285 SER B C 1
ATOM 5647 O O . SER B 1 285 ? -6.312 -9.289 3.658 1 97.81 285 SER B O 1
ATOM 5649 N N . MET B 1 286 ? -5.094 -11.117 4.047 1 97.25 286 MET B N 1
ATOM 5650 C CA . MET B 1 286 ? -4.883 -11.352 2.621 1 97.25 286 MET B CA 1
ATOM 5651 C C . MET B 1 286 ? -6.195 -11.688 1.926 1 97.25 286 MET B C 1
ATOM 5653 O O . MET B 1 286 ? -6.383 -11.375 0.748 1 97.25 286 MET B O 1
ATOM 5657 N N . LEU B 1 287 ? -7.133 -12.344 2.609 1 98.38 287 LEU B N 1
ATOM 5658 C CA . LEU B 1 287 ? -8.453 -12.625 2.057 1 98.38 287 LEU B CA 1
ATOM 5659 C C . LEU B 1 287 ? -9.156 -11.336 1.635 1 98.38 287 LEU B C 1
ATOM 5661 O O . LEU B 1 287 ? -9.68 -11.25 0.522 1 98.38 287 LEU B O 1
ATOM 5665 N N . ALA B 1 288 ? -9.172 -10.359 2.518 1 98.81 288 ALA B N 1
ATOM 5666 C CA . ALA B 1 288 ? -9.781 -9.078 2.195 1 98.81 288 ALA B CA 1
ATOM 5667 C C . ALA B 1 288 ? -9.117 -8.438 0.978 1 98.81 288 ALA B C 1
ATOM 5669 O O . ALA B 1 288 ? -9.797 -7.93 0.084 1 98.81 288 ALA B O 1
ATOM 5670 N N . LEU B 1 289 ? -7.805 -8.5 0.927 1 98.75 289 LEU B N 1
ATOM 5671 C CA . LEU B 1 289 ? -7.078 -7.941 -0.207 1 98.75 289 LEU B CA 1
ATOM 5672 C C . LEU B 1 289 ? -7.406 -8.695 -1.49 1 98.75 289 LEU B C 1
ATOM 5674 O O . LEU B 1 289 ? -7.543 -8.094 -2.555 1 98.75 289 LEU B O 1
ATOM 5678 N N . ALA B 1 290 ? -7.469 -10 -1.371 1 98.81 290 ALA B N 1
ATOM 5679 C CA . ALA B 1 290 ? -7.766 -10.82 -2.543 1 98.81 290 ALA B CA 1
ATOM 5680 C C . ALA B 1 290 ? -9.125 -10.461 -3.137 1 98.81 290 ALA B C 1
ATOM 5682 O O . ALA B 1 290 ? -9.273 -10.375 -4.359 1 98.81 290 ALA B O 1
ATOM 5683 N N . LYS B 1 291 ? -10.094 -10.266 -2.297 1 98.94 291 LYS B N 1
ATOM 5684 C CA . LYS B 1 291 ? -11.414 -9.844 -2.758 1 98.94 291 LYS B CA 1
ATOM 5685 C C . LYS B 1 291 ? -11.336 -8.5 -3.482 1 98.94 291 LYS B C 1
ATOM 5687 O O . LYS B 1 291 ? -11.992 -8.305 -4.508 1 98.94 291 LYS B O 1
ATOM 5692 N N . ILE B 1 292 ? -10.586 -7.609 -2.963 1 98.94 292 ILE B N 1
ATOM 5693 C CA . ILE B 1 292 ? -10.414 -6.289 -3.564 1 98.94 292 ILE B CA 1
ATOM 5694 C C . ILE B 1 292 ? -9.758 -6.43 -4.938 1 98.94 292 ILE B C 1
ATOM 5696 O O . ILE B 1 292 ? -10.203 -5.812 -5.91 1 98.94 292 ILE B O 1
ATOM 5700 N N . TYR B 1 293 ? -8.727 -7.25 -5.059 1 98.94 293 TYR B N 1
ATOM 5701 C CA . TYR B 1 293 ? -8.016 -7.398 -6.324 1 98.94 293 TYR B CA 1
ATOM 5702 C C . TYR B 1 293 ? -8.898 -8.086 -7.363 1 98.94 293 TYR B C 1
ATOM 5704 O O . TYR B 1 293 ? -8.773 -7.82 -8.562 1 98.94 293 TYR B O 1
ATOM 5712 N N . ARG B 1 294 ? -9.812 -8.977 -6.926 1 98.94 294 ARG B N 1
ATOM 5713 C CA . ARG B 1 294 ? -10.789 -9.516 -7.863 1 98.94 294 ARG B CA 1
ATOM 5714 C C . ARG B 1 294 ? -11.656 -8.406 -8.453 1 98.94 294 ARG B C 1
ATOM 5716 O O . ARG B 1 294 ? -11.852 -8.344 -9.664 1 98.94 294 ARG B O 1
ATOM 5723 N N . LEU B 1 295 ? -12.109 -7.508 -7.598 1 98.94 295 LEU B N 1
ATOM 5724 C CA . LEU B 1 295 ? -12.898 -6.371 -8.07 1 98.94 295 LEU B CA 1
ATOM 5725 C C . LEU B 1 295 ? -12.078 -5.5 -9.016 1 98.94 295 LEU B C 1
ATOM 5727 O O . LEU B 1 295 ? -12.602 -5.004 -10.016 1 98.94 295 LEU B O 1
ATOM 5731 N N . LEU B 1 296 ? -10.789 -5.336 -8.719 1 98.88 296 LEU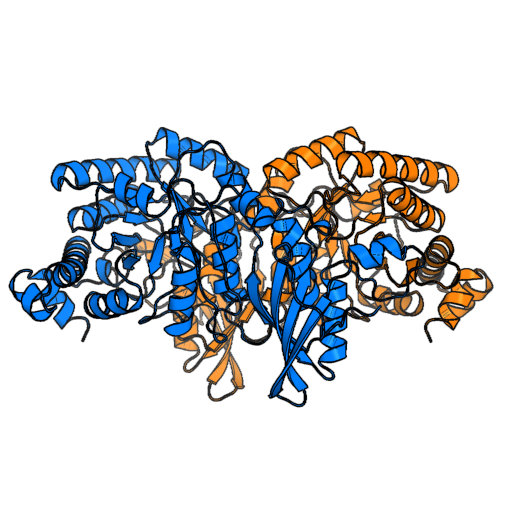 B N 1
ATOM 5732 C CA . LEU B 1 296 ? -9.938 -4.457 -9.508 1 98.88 296 LEU B CA 1
ATOM 5733 C C . LEU B 1 296 ? -9.562 -5.113 -10.836 1 98.88 296 LEU B C 1
ATOM 5735 O O . LEU B 1 296 ? -8.969 -4.469 -11.703 1 98.88 296 LEU B O 1
ATOM 5739 N N . GLY B 1 297 ? -9.805 -6.398 -10.969 1 98.75 297 GLY B N 1
ATOM 5740 C CA . GLY B 1 297 ? -9.883 -7.012 -12.281 1 98.75 297 GLY B CA 1
ATOM 5741 C C . GLY B 1 297 ? -8.602 -7.727 -12.68 1 98.75 297 GLY B C 1
ATOM 5742 O O . GLY B 1 297 ? -8.273 -7.816 -13.867 1 98.75 297 GLY B O 1
ATOM 5743 N N . VAL B 1 298 ? -7.773 -8.211 -11.719 1 98.88 298 VAL B N 1
ATOM 5744 C CA . VAL B 1 298 ? -6.652 -9.078 -12.078 1 98.88 298 VAL B CA 1
ATOM 5745 C C . VAL B 1 298 ? -7.168 -10.453 -12.477 1 98.88 298 VAL B C 1
ATOM 5747 O O . VAL B 1 298 ? -8.203 -10.906 -11.984 1 98.88 298 VAL B O 1
ATOM 5750 N N . ASP B 1 299 ? -6.488 -11.156 -13.344 1 98.88 299 ASP B N 1
ATOM 5751 C CA . ASP B 1 299 ? -6.938 -12.453 -13.852 1 98.88 299 ASP B CA 1
ATOM 5752 C C . ASP B 1 299 ? -6.297 -13.594 -13.07 1 98.88 299 ASP B C 1
ATOM 5754 O O . ASP B 1 299 ? -6.859 -14.688 -12.992 1 98.88 299 ASP B O 1
ATOM 5758 N N . GLN B 1 300 ? -5.125 -13.391 -12.594 1 98.94 300 GLN B N 1
ATOM 5759 C CA . GLN B 1 300 ? -4.379 -14.336 -11.773 1 98.94 300 GLN B CA 1
ATOM 5760 C C . GLN B 1 300 ? -3.83 -13.656 -10.523 1 98.94 300 GLN B C 1
ATOM 5762 O O . GLN B 1 300 ? -3.414 -12.5 -10.57 1 98.94 300 GLN B O 1
ATOM 5767 N N . LEU B 1 301 ? -3.861 -14.367 -9.406 1 98.81 301 LEU B N 1
ATOM 5768 C CA . LEU B 1 301 ? -3.41 -13.781 -8.156 1 98.81 301 LEU B CA 1
ATOM 5769 C C . LEU B 1 301 ? -2.668 -14.805 -7.305 1 98.81 301 LEU B C 1
ATOM 5771 O O . LEU B 1 301 ? -3.18 -15.898 -7.055 1 98.81 301 LEU B O 1
ATOM 5775 N N . HIS B 1 302 ? -1.447 -14.445 -6.883 1 97.56 302 HIS B N 1
ATOM 5776 C CA . HIS B 1 302 ? -0.743 -15.258 -5.898 1 97.56 302 HIS B CA 1
ATOM 5777 C C . HIS B 1 302 ? -1.483 -15.273 -4.566 1 97.56 302 HIS B C 1
ATOM 5779 O O . HIS B 1 302 ? -1.805 -14.219 -4.016 1 97.56 302 HIS B O 1
ATOM 5785 N N . ILE B 1 303 ? -1.722 -16.453 -4 1 95.56 303 ILE B N 1
ATOM 5786 C CA . ILE B 1 303 ? -2.521 -16.516 -2.781 1 95.56 303 ILE B CA 1
ATOM 5787 C C . ILE B 1 303 ? -1.749 -17.266 -1.696 1 95.56 303 ILE B C 1
ATOM 5789 O O . ILE B 1 303 ? -2.275 -17.5 -0.608 1 95.56 303 ILE B O 1
ATOM 5793 N N . GLY B 1 304 ? -0.571 -17.578 -1.974 1 88.88 304 GLY B N 1
ATOM 5794 C CA . GLY B 1 304 ? 0.221 -18.359 -1.041 1 88.88 304 GLY B CA 1
ATOM 5795 C C . GLY B 1 304 ? 0.125 -19.859 -1.285 1 88.88 304 GLY B C 1
ATOM 5796 O O . GLY B 1 304 ? -0.451 -20.297 -2.285 1 88.88 304 GLY B O 1
ATOM 5797 N N . THR B 1 305 ? 0.908 -20.594 -0.415 1 79.31 305 THR B N 1
ATOM 5798 C CA . THR B 1 305 ? 0.87 -22.047 -0.565 1 79.31 305 THR B CA 1
ATOM 5799 C C . THR B 1 305 ? 0.531 -22.719 0.761 1 79.31 305 THR B C 1
ATOM 5801 O O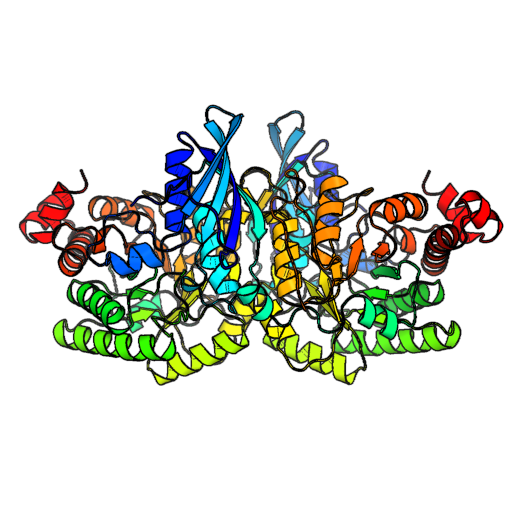 . THR B 1 305 ? 0.714 -22.125 1.827 1 79.31 305 THR B O 1
ATOM 5804 N N . VAL B 1 306 ? -0.021 -23.891 0.658 1 76.5 306 VAL B N 1
ATOM 5805 C CA . VAL B 1 306 ? -0.493 -24.641 1.816 1 76.5 306 VAL B CA 1
ATOM 5806 C C . VAL B 1 306 ? 0.654 -25.469 2.402 1 76.5 306 VAL B C 1
ATOM 5808 O O . VAL B 1 306 ? 0.676 -25.75 3.604 1 76.5 306 VAL B O 1
ATOM 5811 N N . VAL B 1 307 ? 1.542 -25.844 1.568 1 71.38 307 VAL B N 1
ATOM 5812 C CA . VAL B 1 307 ? 2.623 -26.734 1.961 1 71.38 307 VAL B CA 1
ATOM 5813 C C . VAL B 1 307 ? 3.957 -26.188 1.457 1 71.38 307 VAL B C 1
ATOM 5815 O O . VAL B 1 307 ? 4.102 -25.891 0.27 1 71.38 307 VAL B O 1
ATOM 5818 N N . GLY B 1 308 ? 4.602 -25.078 2.082 1 63.12 308 GLY B N 1
ATOM 5819 C CA . GLY B 1 308 ? 5.828 -24.562 1.503 1 63.12 308 GLY B CA 1
ATOM 5820 C C . GLY B 1 308 ? 6.602 -23.656 2.451 1 63.12 308 GLY B C 1
ATOM 5821 O O . GLY B 1 308 ? 6.469 -23.766 3.67 1 63.12 308 GLY B O 1
ATOM 5822 N N . LYS B 1 309 ? 7.449 -22.875 1.731 1 60.22 309 LYS B N 1
ATOM 5823 C CA . LYS B 1 309 ? 8.406 -22.031 2.445 1 60.22 309 LYS B CA 1
ATOM 5824 C C . LYS B 1 309 ? 7.754 -20.75 2.936 1 60.22 309 LYS B C 1
ATOM 5826 O O . LYS B 1 309 ? 8.305 -20.047 3.795 1 60.22 309 LYS B O 1
ATOM 5831 N N . MET B 1 310 ? 6.605 -20.5 2.393 1 63.75 310 MET B N 1
ATOM 5832 C CA . MET B 1 310 ? 5.922 -19.266 2.768 1 63.75 310 MET B CA 1
ATOM 5833 C C . MET B 1 310 ? 4.844 -19.531 3.811 1 63.75 310 MET B C 1
ATOM 5835 O O . MET B 1 310 ? 4.344 -20.656 3.916 1 63.75 310 MET B O 1
ATOM 5839 N N . GLU B 1 311 ? 4.594 -18.516 4.555 1 68 311 GLU B N 1
ATOM 5840 C CA . GLU B 1 311 ? 3.578 -18.609 5.598 1 68 311 GLU B CA 1
ATOM 5841 C C . GLU B 1 311 ? 2.178 -18.703 5 1 68 311 GLU B C 1
ATOM 5843 O O . GLU B 1 311 ? 1.886 -18.047 3.996 1 68 311 GLU B O 1
ATOM 5848 N N . GLY B 1 312 ? 1.392 -19.578 5.469 1 66.25 312 GLY B N 1
ATOM 5849 C CA . GLY B 1 312 ? -0.008 -19.688 5.086 1 66.25 312 GLY B CA 1
ATOM 5850 C C . GLY B 1 312 ? -0.686 -20.938 5.617 1 66.25 312 GLY B C 1
ATOM 5851 O O . GLY B 1 312 ? -0.178 -22.047 5.441 1 66.25 312 GLY B O 1
ATOM 5852 N N . GLY B 1 313 ? -1.626 -20.656 6.359 1 82.5 313 GLY B N 1
ATOM 5853 C CA . GLY B 1 313 ? -2.369 -21.797 6.855 1 82.5 313 GLY B CA 1
ATOM 5854 C C . GLY B 1 313 ? -3.32 -22.391 5.828 1 82.5 313 GLY B C 1
ATOM 5855 O O . GLY B 1 313 ? -3.855 -21.656 4.988 1 82.5 313 GLY B O 1
ATOM 5856 N N . GLU B 1 314 ? -3.402 -23.656 5.781 1 88.44 314 GLU B N 1
ATOM 5857 C CA . GLU B 1 314 ? -4.242 -24.375 4.824 1 88.44 314 GLU B CA 1
ATOM 5858 C C . GLU B 1 314 ? -5.641 -23.766 4.754 1 88.44 314 GLU B C 1
ATOM 5860 O O . GLU B 1 314 ? -6.133 -23.453 3.666 1 88.44 314 GLU B O 1
ATOM 5865 N N . LYS B 1 315 ? -6.246 -23.516 5.859 1 92.25 315 LYS B N 1
ATOM 5866 C CA . LYS B 1 315 ? -7.613 -23 5.898 1 92.25 315 LYS B CA 1
ATOM 5867 C C . LYS B 1 315 ? -7.676 -21.578 5.348 1 92.25 315 LYS B C 1
ATOM 5869 O O . LYS B 1 315 ? -8.633 -21.219 4.66 1 92.25 315 LYS B O 1
ATOM 5874 N N . GLU B 1 316 ? -6.746 -20.766 5.613 1 93.31 316 GLU B N 1
ATOM 5875 C CA . GLU B 1 316 ? -6.699 -19.391 5.137 1 93.31 316 GLU B CA 1
ATOM 5876 C C . GLU B 1 316 ? -6.566 -19.328 3.619 1 93.31 316 GLU B C 1
ATOM 5878 O O . GLU B 1 316 ? -7.297 -18.594 2.953 1 93.31 316 GLU B O 1
ATOM 5883 N N . VAL B 1 317 ? -5.648 -20.109 3.113 1 94.56 317 VAL B N 1
ATOM 5884 C CA . VAL B 1 317 ? -5.402 -20.109 1.675 1 94.56 317 VAL B CA 1
ATOM 5885 C C . VAL B 1 317 ? -6.621 -20.656 0.939 1 94.56 317 VAL B C 1
ATOM 5887 O O . VAL B 1 317 ? -6.984 -20.172 -0.13 1 94.56 317 VAL B O 1
ATOM 5890 N N . LYS B 1 318 ? -7.219 -21.656 1.471 1 95.31 318 LYS B N 1
ATOM 5891 C CA . LYS B 1 318 ? -8.438 -22.219 0.892 1 95.31 318 LYS B CA 1
ATOM 5892 C C . LYS B 1 318 ? -9.555 -21.188 0.855 1 95.31 318 LYS B C 1
ATOM 5894 O O . LYS B 1 318 ? -10.305 -21.109 -0.121 1 95.31 318 LYS B O 1
ATOM 5899 N N . ALA B 1 319 ? -9.688 -20.438 1.924 1 97.12 319 ALA B N 1
ATOM 5900 C CA . ALA B 1 319 ? -10.719 -19.406 1.983 1 97.12 319 ALA B CA 1
ATOM 5901 C C . ALA B 1 319 ? -10.477 -18.344 0.918 1 97.12 319 ALA B C 1
ATOM 5903 O O . ALA B 1 319 ? -11.422 -17.859 0.294 1 97.12 319 ALA B O 1
ATOM 5904 N N . ILE B 1 320 ? -9.211 -17.969 0.748 1 97.94 320 ILE B N 1
ATOM 5905 C CA . ILE B 1 320 ? -8.859 -17 -0.286 1 97.94 320 ILE B CA 1
ATOM 5906 C C . ILE B 1 320 ? -9.242 -17.547 -1.658 1 97.94 320 ILE B C 1
ATOM 5908 O O . ILE B 1 320 ? -9.883 -16.859 -2.453 1 97.94 320 ILE B O 1
ATOM 5912 N N . ARG B 1 321 ? -8.859 -18.781 -1.899 1 97.69 321 ARG B N 1
ATOM 5913 C CA . ARG B 1 321 ? -9.211 -19.453 -3.15 1 97.69 321 ARG B CA 1
ATOM 5914 C C . ARG B 1 321 ? -10.719 -19.406 -3.387 1 97.69 321 ARG B C 1
ATOM 5916 O O . ARG B 1 321 ? -11.172 -19.062 -4.477 1 97.69 321 ARG B O 1
ATOM 5923 N N . ASP B 1 322 ? -11.477 -19.703 -2.396 1 98.31 322 ASP B N 1
ATOM 5924 C CA . ASP B 1 322 ? -12.93 -19.719 -2.529 1 98.31 322 ASP B CA 1
ATOM 5925 C C . ASP B 1 322 ? -13.445 -18.344 -2.98 1 98.31 322 ASP B C 1
ATOM 5927 O O . ASP B 1 322 ? -14.273 -18.266 -3.896 1 98.31 322 ASP B O 1
ATOM 5931 N N . GLU B 1 323 ? -12.953 -17.312 -2.395 1 98.69 323 GLU B N 1
ATOM 5932 C CA . GLU B 1 323 ? -13.453 -15.969 -2.633 1 98.69 323 GLU B CA 1
ATOM 5933 C C . GLU B 1 323 ? -13.125 -15.5 -4.047 1 98.69 323 GLU B C 1
ATOM 5935 O O . GLU B 1 323 ? -13.852 -14.688 -4.625 1 98.69 323 GLU B O 1
ATOM 5940 N N . ILE B 1 324 ? -12.031 -16.031 -4.641 1 98.69 324 ILE B N 1
ATOM 5941 C CA . ILE B 1 324 ? -11.656 -15.445 -5.926 1 98.69 324 ILE B CA 1
ATOM 5942 C C . ILE B 1 324 ? -12.031 -16.406 -7.055 1 98.69 324 ILE B C 1
ATOM 5944 O O . ILE B 1 324 ? -12.047 -16.016 -8.227 1 98.69 324 ILE B O 1
ATOM 5948 N N . VAL B 1 325 ? -12.477 -17.641 -6.773 1 98.56 325 VAL B N 1
ATOM 5949 C CA . VAL B 1 325 ? -12.766 -18.625 -7.812 1 98.56 325 VAL B CA 1
ATOM 5950 C C . VAL B 1 325 ? -14.273 -18.797 -7.949 1 98.56 325 VAL B C 1
ATOM 5952 O O . VAL B 1 325 ? -14.797 -18.875 -9.062 1 98.56 325 VAL B O 1
ATOM 5955 N N . TYR B 1 326 ? -14.992 -18.828 -6.844 1 98.44 326 TYR B N 1
ATOM 5956 C CA . TYR B 1 326 ? -16.406 -19.203 -6.895 1 98.44 326 TYR B CA 1
ATOM 5957 C C . TYR B 1 326 ? -17.281 -17.969 -7.09 1 98.44 326 TYR B C 1
ATOM 5959 O O . TYR B 1 326 ? -16.922 -16.859 -6.648 1 98.44 326 TYR B O 1
ATOM 5967 N N . ASP B 1 327 ? -18.438 -18.172 -7.668 1 98.31 327 ASP B N 1
ATOM 5968 C CA . ASP B 1 327 ? -19.391 -17.094 -7.914 1 98.31 327 ASP B CA 1
ATOM 5969 C C . ASP B 1 327 ? -20.109 -16.688 -6.625 1 98.31 327 ASP B C 1
ATOM 5971 O O . ASP B 1 327 ? -20.484 -15.523 -6.461 1 98.31 327 ASP B O 1
ATOM 5975 N N . LYS B 1 328 ? -20.359 -17.688 -5.809 1 98.62 328 LYS B N 1
ATOM 5976 C CA . LYS B 1 328 ? -20.984 -17.5 -4.5 1 98.62 328 LYS B CA 1
ATOM 5977 C C . LYS B 1 328 ? -20.203 -18.219 -3.406 1 98.62 328 LYS B C 1
ATOM 5979 O O . LYS B 1 328 ? -19.828 -19.375 -3.568 1 98.62 328 LYS B O 1
ATOM 5984 N N . VAL B 1 329 ? -19.938 -17.5 -2.367 1 98.75 329 VAL B N 1
ATOM 5985 C CA . VAL B 1 329 ? -19.141 -18.031 -1.272 1 98.75 329 VAL B CA 1
ATOM 5986 C C . VAL B 1 329 ? -19.906 -17.906 0.04 1 98.75 329 VAL B C 1
ATOM 5988 O O . VAL B 1 329 ? -20.469 -16.844 0.338 1 98.75 329 VAL B O 1
ATOM 5991 N N . GLU B 1 330 ? -19.922 -18.953 0.813 1 98.56 330 GLU B N 1
ATOM 5992 C CA . GLU B 1 330 ? -20.578 -18.938 2.115 1 98.56 330 GLU B CA 1
ATOM 5993 C C . GLU B 1 330 ? -19.594 -18.641 3.234 1 98.56 330 GLU B C 1
ATOM 5995 O O . GLU B 1 330 ? -18.438 -19.094 3.197 1 98.56 330 GLU B O 1
ATOM 6000 N N . ALA B 1 331 ? -20.078 -17.938 4.184 1 98.31 331 ALA B N 1
ATOM 6001 C CA . ALA B 1 331 ? -19.281 -17.688 5.375 1 98.31 331 ALA B CA 1
ATOM 6002 C C . ALA B 1 331 ? -18.984 -18.969 6.133 1 98.31 331 ALA B C 1
ATOM 6004 O O . ALA B 1 331 ? -19.812 -19.891 6.156 1 98.31 331 ALA B O 1
ATOM 6005 N N . ASP B 1 332 ? -17.781 -19.062 6.738 1 96.94 332 ASP B N 1
ATOM 6006 C CA . ASP B 1 332 ? -17.469 -20.188 7.621 1 96.94 332 ASP B CA 1
ATOM 6007 C C . ASP B 1 332 ? -17.203 -19.703 9.039 1 96.94 332 ASP B C 1
ATOM 6009 O O . ASP B 1 332 ? -16.969 -20.516 9.945 1 96.94 332 ASP B O 1
ATOM 6013 N N . ASN B 1 333 ? -17.172 -18.375 9.297 1 94.75 333 ASN B N 1
ATOM 6014 C CA . ASN B 1 333 ? -16.938 -17.703 10.57 1 94.75 333 ASN B CA 1
ATOM 6015 C C . ASN B 1 333 ? -15.578 -18.047 11.156 1 94.75 333 ASN B C 1
ATOM 6017 O O . ASN B 1 333 ? -15.43 -18.156 12.375 1 94.75 333 ASN B O 1
ATOM 6021 N N . GLU B 1 334 ? -14.695 -18.359 10.336 1 94.62 334 GLU B N 1
ATOM 6022 C CA . GLU B 1 334 ? -13.297 -18.594 10.688 1 94.62 334 GLU B CA 1
ATOM 6023 C C . GLU B 1 334 ? -12.367 -17.703 9.883 1 94.62 334 GLU B C 1
ATOM 6025 O O . GLU B 1 334 ? -11.586 -16.938 10.453 1 94.62 334 GLU B O 1
ATOM 6030 N N . ASN B 1 335 ? -12.5 -17.781 8.586 1 95.81 335 ASN B N 1
ATOM 6031 C CA . ASN B 1 335 ? -11.727 -16.922 7.695 1 95.81 335 ASN B CA 1
ATOM 6032 C C . ASN B 1 335 ? -12.633 -16.062 6.828 1 95.81 335 ASN B C 1
ATOM 6034 O O . ASN B 1 335 ? -12.234 -14.977 6.402 1 95.81 335 ASN B O 1
ATOM 6038 N N . LYS B 1 336 ? -13.789 -16.625 6.453 1 98.44 336 LYS B N 1
ATOM 6039 C CA . LYS B 1 336 ? -14.836 -15.906 5.723 1 98.44 336 LYS B CA 1
ATOM 6040 C C . LYS B 1 336 ? -15.992 -15.531 6.645 1 98.44 336 LYS B C 1
ATOM 6042 O O . LYS B 1 336 ? -16.734 -16.406 7.109 1 98.44 336 LYS B O 1
ATOM 6047 N N . PHE B 1 337 ? -16.266 -14.312 6.785 1 98.62 337 PHE B N 1
ATOM 6048 C CA . PHE B 1 337 ? -17.188 -13.875 7.832 1 98.62 337 PHE B CA 1
ATOM 6049 C C . PHE B 1 337 ? -18.5 -13.391 7.238 1 98.62 337 PHE B C 1
ATOM 6051 O O . PHE B 1 337 ? -19.422 -13.031 7.973 1 98.62 337 PHE B O 1
ATOM 6058 N N . PHE B 1 338 ? -18.578 -13.383 5.887 1 98.75 338 PHE B N 1
ATOM 6059 C CA . PHE B 1 338 ? -19.781 -12.992 5.18 1 98.75 338 PHE B CA 1
ATOM 6060 C C . PHE B 1 338 ? -20.062 -13.93 4.012 1 98.75 338 PHE B C 1
ATOM 6062 O O . PHE B 1 338 ? -19.141 -14.492 3.43 1 98.75 338 PHE B O 1
ATOM 6069 N N . ASN B 1 339 ? -21.359 -14.125 3.715 1 98.31 339 ASN B N 1
ATOM 6070 C CA . ASN B 1 339 ? -21.688 -14.625 2.383 1 98.31 339 ASN B CA 1
ATOM 6071 C C . ASN B 1 339 ? -21.391 -13.578 1.309 1 98.31 339 ASN B C 1
ATOM 6073 O O . ASN B 1 339 ? -21.672 -12.391 1.494 1 98.31 339 ASN B O 1
ATOM 6077 N N . GLN B 1 340 ? -20.812 -13.992 0.231 1 98.75 340 GLN B N 1
ATOM 6078 C CA . GLN B 1 340 ? -20.453 -13.078 -0.849 1 98.75 340 GLN B CA 1
ATOM 6079 C C . GLN B 1 340 ? -20.922 -13.609 -2.197 1 98.75 340 GLN B C 1
ATOM 6081 O O . GLN B 1 340 ? -20.625 -14.742 -2.564 1 98.75 340 GLN B O 1
ATOM 6086 N N . ASP B 1 341 ? -21.703 -12.852 -2.875 1 98.62 341 ASP B N 1
ATOM 6087 C CA . ASP B 1 341 ? -22.047 -13.078 -4.277 1 98.62 341 ASP B CA 1
ATOM 6088 C C . ASP B 1 341 ? -21.219 -12.164 -5.188 1 98.62 341 ASP B C 1
ATOM 6090 O O . ASP B 1 341 ? -21.156 -10.953 -4.977 1 98.62 341 ASP B O 1
ATOM 6094 N N . TRP B 1 342 ? -20.625 -12.719 -6.199 1 98.75 342 TRP B N 1
ATOM 6095 C CA . TRP B 1 342 ? -19.766 -11.945 -7.086 1 98.75 342 TRP B CA 1
ATOM 6096 C C . TRP B 1 342 ? -20.5 -11.562 -8.367 1 98.75 342 TRP B C 1
ATOM 6098 O O . TRP B 1 342 ? -19.969 -10.844 -9.211 1 98.75 342 TRP B O 1
ATOM 6108 N N . PHE B 1 343 ? -21.719 -12.141 -8.461 1 98 343 PHE B N 1
ATOM 6109 C CA . PHE B 1 343 ? -22.609 -11.766 -9.547 1 98 343 PHE B CA 1
ATOM 6110 C C . PHE B 1 343 ? -21.938 -11.977 -10.898 1 98 343 PHE B C 1
ATOM 6112 O O . PHE B 1 343 ? -21.531 -13.094 -11.227 1 98 343 PHE B O 1
ATOM 6119 N N . ASP B 1 344 ? -21.641 -10.852 -11.68 1 96.69 344 ASP B N 1
ATOM 6120 C CA . ASP B 1 344 ? -21.172 -11.023 -13.047 1 96.69 344 ASP B CA 1
ATOM 6121 C C . ASP B 1 344 ? -19.641 -10.875 -13.117 1 96.69 344 ASP B C 1
ATOM 6123 O O . ASP B 1 344 ? -19.062 -10.906 -14.203 1 96.69 344 ASP B O 1
ATOM 6127 N N . ILE B 1 345 ? -18.969 -10.734 -12.055 1 98.5 345 ILE B N 1
ATOM 6128 C CA . ILE B 1 345 ? -17.516 -10.617 -12.031 1 98.5 345 ILE B CA 1
ATOM 6129 C C . ILE B 1 345 ? -16.891 -11.992 -12.234 1 98.5 345 ILE B C 1
ATOM 6131 O O . ILE B 1 345 ? -17.25 -12.953 -11.555 1 98.5 345 ILE B O 1
ATOM 6135 N N . LYS B 1 346 ? -15.977 -12.117 -13.109 1 98.69 346 LYS B N 1
ATOM 6136 C CA . LYS B 1 346 ? -15.328 -13.383 -13.445 1 98.69 346 LYS B CA 1
ATOM 6137 C C . LYS B 1 346 ? -14.406 -13.844 -12.312 1 98.69 346 LYS B C 1
ATOM 6139 O O . LYS B 1 346 ? -13.914 -13.023 -11.539 1 98.69 346 LYS B O 1
ATOM 6144 N N . PRO B 1 347 ? -14.188 -15.125 -12.227 1 98.69 347 PRO B N 1
ATOM 6145 C CA . PRO B 1 347 ? -13.258 -15.656 -11.234 1 98.69 347 PRO B CA 1
ATOM 6146 C C . PRO B 1 347 ? -11.797 -15.367 -11.578 1 98.69 347 PRO B C 1
ATOM 6148 O O . PRO B 1 347 ? -11.477 -15.102 -12.742 1 98.69 347 PRO B O 1
ATOM 6151 N N . VAL B 1 348 ? -10.977 -15.391 -10.609 1 98.88 348 VAL B N 1
ATOM 6152 C CA . VAL B 1 348 ? -9.539 -15.172 -10.719 1 98.88 348 VAL B CA 1
ATOM 6153 C C . VAL B 1 348 ? -8.797 -16.5 -10.57 1 98.88 348 VAL B C 1
ATOM 6155 O O . VAL B 1 348 ? -9.141 -17.312 -9.711 1 98.88 348 VAL B O 1
ATOM 6158 N N . PHE B 1 349 ? -7.871 -16.75 -11.406 1 98.81 349 PHE B N 1
ATOM 6159 C CA . PHE B 1 349 ? -7.055 -17.953 -11.328 1 98.81 349 PHE B CA 1
ATOM 6160 C C . PHE B 1 349 ? -6.094 -17.875 -10.141 1 98.81 349 PHE B C 1
ATOM 6162 O O . PHE B 1 349 ? -5.164 -17.078 -10.141 1 98.81 349 PHE B O 1
ATOM 6169 N N . PRO B 1 350 ? -6.289 -18.719 -9.094 1 98.25 350 PRO B N 1
ATOM 6170 C CA . PRO B 1 350 ? -5.363 -18.688 -7.965 1 98.25 350 PRO B CA 1
ATOM 6171 C C . PRO B 1 350 ? -3.986 -19.25 -8.312 1 98.25 350 PRO B C 1
ATOM 6173 O O . PRO B 1 350 ? -3.887 -20.234 -9.055 1 98.25 350 PRO B O 1
ATOM 6176 N N . VAL B 1 351 ? -2.977 -18.609 -7.836 1 97.88 351 VAL B N 1
ATOM 6177 C CA . VAL B 1 351 ? -1.596 -19.031 -8.062 1 97.88 351 VAL B CA 1
ATOM 6178 C C . VAL B 1 351 ? -0.965 -19.484 -6.75 1 97.88 351 VAL B C 1
ATOM 6180 O O . VAL B 1 351 ? -0.845 -18.688 -5.809 1 97.88 351 VAL B O 1
ATOM 6183 N N . SER B 1 352 ? -0.632 -20.719 -6.68 1 94.44 352 SER B N 1
ATOM 6184 C CA . SER B 1 352 ? 0.088 -21.266 -5.539 1 94.44 352 SER B CA 1
ATOM 6185 C C . SER B 1 352 ? 1.595 -21.234 -5.77 1 94.44 352 SER B C 1
ATOM 6187 O O . SER B 1 352 ? 2.092 -21.812 -6.738 1 94.44 352 SER B O 1
ATOM 6189 N N . SER B 1 353 ? 2.252 -20.562 -4.879 1 89.12 353 SER B N 1
ATOM 6190 C CA . SER B 1 353 ? 3.691 -20.406 -5.047 1 89.12 353 SER B CA 1
ATOM 6191 C C . SER B 1 353 ? 4.414 -20.453 -3.705 1 89.12 353 SER B C 1
ATOM 6193 O O . SER B 1 353 ? 3.803 -20.25 -2.656 1 89.12 353 SER B O 1
ATOM 6195 N N . GLY B 1 354 ? 5.715 -20.781 -3.805 1 80.94 354 GLY B N 1
ATOM 6196 C CA . GLY B 1 354 ? 6.578 -20.797 -2.633 1 80.94 354 GLY B CA 1
ATOM 6197 C C . GLY B 1 354 ? 7.074 -22.188 -2.277 1 80.94 354 GLY B C 1
ATOM 6198 O O . GLY B 1 354 ? 6.43 -22.906 -1.51 1 80.94 354 GLY B O 1
ATOM 6199 N N . GLY B 1 355 ? 8.164 -22.562 -2.768 1 80.62 355 GLY B N 1
ATOM 6200 C CA . GLY B 1 355 ? 8.852 -23.797 -2.42 1 80.62 355 GLY B CA 1
ATOM 6201 C C . GLY B 1 355 ? 8.125 -25.031 -2.904 1 80.62 355 GLY B C 1
ATOM 6202 O O . GLY B 1 355 ? 8.117 -26.062 -2.219 1 80.62 355 GLY B O 1
ATOM 6203 N N . VAL B 1 356 ? 7.523 -25 -4.023 1 88 356 VAL B N 1
ATOM 6204 C CA . VAL B 1 356 ? 6.738 -26.109 -4.543 1 88 356 VAL B CA 1
ATOM 6205 C C . VAL B 1 356 ? 7.637 -27.031 -5.363 1 88 356 VAL B C 1
ATOM 6207 O O . VAL B 1 356 ? 8.422 -26.578 -6.191 1 88 356 VAL B O 1
ATOM 6210 N N . HIS B 1 357 ? 7.66 -28.281 -5.031 1 92.38 357 HIS B N 1
ATOM 6211 C CA . HIS B 1 357 ? 8.336 -29.328 -5.785 1 92.38 357 HIS B CA 1
ATOM 6212 C C . HIS B 1 357 ? 7.395 -30.5 -6.066 1 92.38 357 HIS B C 1
ATOM 6214 O O . HIS B 1 357 ? 6.273 -30.531 -5.555 1 92.38 357 HIS B O 1
ATOM 6220 N N . PRO B 1 358 ? 7.754 -31.438 -6.867 1 96.31 358 PRO B N 1
ATOM 6221 C CA . PRO B 1 358 ? 6.816 -32.438 -7.379 1 96.31 358 PRO B CA 1
ATOM 6222 C C . PRO B 1 358 ? 6.109 -33.219 -6.27 1 96.31 358 PRO B C 1
ATOM 6224 O O . PRO B 1 358 ? 4.922 -33.531 -6.391 1 96.31 358 PRO B O 1
ATOM 6227 N N . ARG B 1 359 ? 6.723 -33.438 -5.137 1 95.31 359 ARG B N 1
ATOM 6228 C CA . ARG B 1 359 ? 6.141 -34.25 -4.062 1 95.31 359 ARG B CA 1
ATOM 6229 C C . ARG B 1 359 ? 4.938 -33.531 -3.445 1 95.31 359 ARG B C 1
ATOM 6231 O O . ARG B 1 359 ? 4.062 -34.188 -2.869 1 95.31 359 ARG B O 1
ATOM 6238 N N . LEU B 1 360 ? 4.852 -32.281 -3.627 1 93.44 360 LEU B N 1
ATOM 6239 C CA . LEU B 1 360 ? 3.822 -31.5 -2.953 1 93.44 360 LEU B CA 1
ATOM 6240 C C . LEU B 1 360 ? 2.596 -31.328 -3.844 1 93.44 360 LEU B C 1
ATOM 6242 O O . LEU B 1 360 ? 1.526 -30.938 -3.369 1 93.44 360 LEU B O 1
ATOM 6246 N N . VAL B 1 361 ? 2.693 -31.688 -5.102 1 95.75 361 VAL B N 1
ATOM 6247 C CA . VAL B 1 361 ? 1.696 -31.359 -6.117 1 95.75 361 VAL B CA 1
ATOM 6248 C C . VAL B 1 361 ? 0.374 -32.031 -5.781 1 95.75 361 VAL B C 1
ATOM 6250 O O . VAL B 1 361 ? -0.684 -31.406 -5.801 1 95.75 361 VAL B O 1
ATOM 6253 N N . PRO B 1 362 ? 0.407 -33.344 -5.395 1 95.5 362 PRO B N 1
ATOM 6254 C CA . PRO B 1 362 ? -0.873 -34 -5.102 1 95.5 362 PRO B CA 1
ATOM 6255 C C . PRO B 1 362 ? -1.629 -33.344 -3.957 1 95.5 362 PRO B C 1
ATOM 6257 O O . PRO B 1 362 ? -2.834 -33.094 -4.066 1 95.5 362 PRO B O 1
ATOM 6260 N N . LYS B 1 363 ? -0.925 -33 -2.92 1 92.81 363 LYS B N 1
ATOM 6261 C CA . LYS B 1 363 ? -1.564 -32.375 -1.764 1 92.81 363 LYS B CA 1
ATOM 6262 C C . LYS B 1 363 ? -2.1 -30.984 -2.109 1 92.81 363 LYS B C 1
ATOM 6264 O O . LYS B 1 363 ? -3.178 -30.609 -1.652 1 92.81 363 LYS B O 1
ATOM 6269 N N . ILE B 1 364 ? -1.381 -30.203 -2.863 1 94.19 364 ILE B N 1
ATOM 6270 C CA . ILE B 1 364 ? -1.787 -28.859 -3.266 1 94.19 364 ILE B CA 1
ATOM 6271 C C . ILE B 1 364 ? -3.078 -28.938 -4.078 1 94.19 364 ILE B C 1
ATOM 6273 O O . ILE B 1 364 ? -4.02 -28.172 -3.824 1 94.19 364 ILE B O 1
ATOM 6277 N N . VAL B 1 365 ? -3.135 -29.891 -5 1 95.88 365 VAL B N 1
ATOM 6278 C CA . VAL B 1 365 ? -4.297 -30 -5.879 1 95.88 365 VAL B CA 1
ATOM 6279 C C . VAL B 1 365 ? -5.488 -30.531 -5.086 1 95.88 365 VAL B C 1
ATOM 6281 O O . VAL B 1 365 ? -6.633 -30.141 -5.34 1 95.88 365 VAL B O 1
ATOM 6284 N N . GLU B 1 366 ? -5.18 -31.391 -4.164 1 93.94 366 GLU B N 1
ATOM 6285 C CA . GLU B 1 366 ? -6.238 -31.891 -3.295 1 93.94 366 GLU B CA 1
ATOM 6286 C C . GLU B 1 366 ? -6.91 -30.766 -2.525 1 93.94 366 GLU B C 1
ATOM 6288 O O . GLU B 1 366 ? -8.133 -30.734 -2.4 1 93.94 366 GLU B O 1
ATOM 6293 N N . ILE B 1 367 ? -6.141 -29.844 -2.094 1 92.38 367 ILE B N 1
ATOM 6294 C CA . ILE B 1 367 ? -6.625 -28.781 -1.223 1 92.38 367 ILE B CA 1
ATOM 6295 C C . ILE B 1 367 ? -7.242 -27.672 -2.064 1 92.38 367 ILE B C 1
ATOM 6297 O O . ILE B 1 367 ? -8.312 -27.156 -1.732 1 92.38 367 ILE B O 1
ATOM 6301 N N . LEU B 1 368 ? -6.605 -27.297 -3.182 1 95 368 LEU B N 1
ATOM 6302 C CA . LEU B 1 368 ? -6.973 -26.062 -3.869 1 95 368 LEU B CA 1
ATOM 6303 C C . LEU B 1 368 ? -7.762 -26.359 -5.141 1 95 368 LEU B C 1
ATOM 6305 O O . LEU B 1 368 ? -8.352 -25.453 -5.734 1 95 368 LEU B O 1
ATOM 6309 N N . GLY B 1 369 ? -7.789 -27.625 -5.582 1 94.25 369 GLY B N 1
ATOM 6310 C CA . GLY B 1 369 ? -8.539 -28 -6.77 1 94.25 369 GLY B CA 1
ATOM 6311 C C . GLY B 1 369 ? -7.734 -27.859 -8.047 1 94.25 369 GLY B C 1
ATOM 6312 O O . GLY B 1 369 ? -6.52 -27.641 -8.008 1 94.25 369 GLY B O 1
ATOM 6313 N N . ARG B 1 370 ? -8.398 -27.969 -9.195 1 95 370 ARG B N 1
ATOM 6314 C CA . ARG B 1 370 ? -7.715 -28.016 -10.484 1 95 370 ARG B CA 1
ATOM 6315 C C . ARG B 1 370 ? -7.652 -26.641 -11.125 1 95 370 ARG B C 1
ATOM 6317 O O . ARG B 1 370 ? -6.832 -26.406 -12.016 1 95 370 ARG B O 1
ATOM 6324 N N . ASP B 1 371 ? -8.57 -25.734 -10.734 1 96.94 371 ASP B N 1
ATOM 6325 C CA . ASP B 1 371 ? -8.445 -24.344 -11.18 1 96.94 371 ASP B CA 1
ATOM 6326 C C . ASP B 1 371 ? -7.348 -23.625 -10.406 1 96.94 371 ASP B C 1
ATOM 6328 O O . ASP B 1 371 ? -7.629 -22.719 -9.617 1 96.94 371 ASP B O 1
ATOM 6332 N N . LEU B 1 372 ? -6.172 -24.031 -10.766 1 97.44 372 LEU B N 1
ATOM 6333 C CA . LEU B 1 372 ? -5 -23.625 -10 1 97.44 372 LEU B CA 1
ATOM 6334 C C . LEU B 1 372 ? -3.777 -23.5 -10.906 1 97.44 372 LEU B C 1
ATOM 6336 O O . LEU B 1 372 ? -3.59 -24.312 -11.812 1 97.44 372 LEU B O 1
ATOM 6340 N N . ILE B 1 373 ? -3.031 -22.484 -10.688 1 98.31 373 ILE B N 1
ATOM 6341 C CA . ILE B 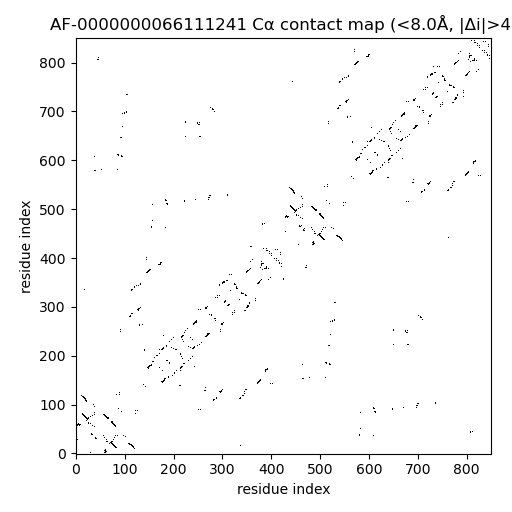1 373 ? -1.693 -22.406 -11.266 1 98.31 373 ILE B CA 1
ATOM 6342 C C . ILE B 1 373 ? -0.653 -22.781 -10.211 1 98.31 373 ILE B C 1
ATOM 6344 O O . ILE B 1 373 ? -0.59 -22.172 -9.148 1 98.31 373 ILE B O 1
ATOM 6348 N N . ILE B 1 374 ? 0.072 -23.781 -10.469 1 97.25 374 ILE B N 1
ATOM 6349 C CA . ILE B 1 374 ? 1.204 -24.156 -9.625 1 97.25 374 ILE B CA 1
ATOM 6350 C C . ILE B 1 374 ? 2.469 -23.469 -10.125 1 97.25 374 ILE B C 1
ATOM 6352 O O . ILE B 1 374 ? 3.051 -23.875 -11.133 1 97.25 374 ILE B O 1
ATOM 6356 N N . GLN B 1 375 ? 2.826 -22.438 -9.445 1 96.06 375 GLN B N 1
ATOM 6357 C CA . GLN B 1 375 ? 4.012 -21.656 -9.789 1 96.06 375 GLN B CA 1
ATOM 6358 C C . GLN B 1 375 ? 5.246 -22.203 -9.07 1 96.06 375 GLN B C 1
ATOM 6360 O O . GLN B 1 375 ? 5.516 -21.828 -7.926 1 96.06 375 GLN B O 1
ATOM 6365 N N . ALA B 1 376 ? 6.078 -22.953 -9.766 1 93.5 376 ALA B N 1
ATOM 6366 C CA . ALA B 1 376 ? 7.191 -23.672 -9.141 1 93.5 376 ALA B CA 1
ATOM 6367 C C . ALA B 1 376 ? 8.531 -23.125 -9.625 1 93.5 376 ALA B C 1
ATOM 6369 O O . ALA B 1 376 ? 8.898 -23.312 -10.789 1 93.5 376 ALA B O 1
ATOM 6370 N N . GLY B 1 377 ? 9.234 -22.438 -8.742 1 90.44 377 GLY B N 1
ATOM 6371 C CA . GLY B 1 377 ? 10.594 -22.031 -9.047 1 90.44 377 GLY B CA 1
ATOM 6372 C C . GLY B 1 377 ? 11.625 -23.078 -8.68 1 90.44 377 GLY B C 1
ATOM 6373 O O . GLY B 1 377 ? 12.195 -23.734 -9.562 1 90.44 377 GLY B O 1
ATOM 6374 N N . GLY B 1 378 ? 11.719 -23.328 -7.426 1 86.06 378 GLY B N 1
ATOM 6375 C CA . GLY B 1 378 ? 12.648 -24.344 -6.941 1 86.06 378 GLY B CA 1
ATOM 6376 C C . GLY B 1 378 ? 12.398 -25.719 -7.527 1 86.06 378 GLY B C 1
ATOM 6377 O O . GLY B 1 378 ? 13.344 -26.438 -7.848 1 86.06 378 GLY B O 1
ATOM 6378 N N . GLY B 1 379 ? 11.203 -26.109 -7.707 1 90.81 379 GLY B N 1
ATOM 6379 C CA . GLY B 1 379 ? 10.852 -27.406 -8.242 1 90.81 379 GLY B CA 1
ATOM 6380 C C . GLY B 1 379 ? 11.281 -27.594 -9.688 1 90.81 379 GLY B C 1
ATOM 6381 O O . GLY B 1 379 ? 11.531 -28.719 -10.125 1 90.81 379 GLY B O 1
ATOM 6382 N N . VAL B 1 380 ? 11.398 -26.516 -10.406 1 94.81 380 VAL B N 1
ATOM 6383 C CA . VAL B 1 380 ? 11.789 -26.578 -11.805 1 94.81 380 VAL B CA 1
ATOM 6384 C C . VAL B 1 380 ? 13.297 -26.391 -11.938 1 94.81 380 VAL B C 1
ATOM 6386 O O . VAL B 1 380 ? 13.992 -27.281 -12.438 1 94.81 380 VAL B O 1
ATOM 6389 N N . HIS B 1 381 ? 13.789 -25.328 -11.336 1 92.69 381 HIS B N 1
ATOM 6390 C CA . HIS B 1 381 ? 15.18 -24.953 -11.578 1 92.69 381 HIS B CA 1
ATOM 6391 C C . HIS B 1 381 ? 16.125 -25.703 -10.633 1 92.69 381 HIS B C 1
ATOM 6393 O O . HIS B 1 381 ? 17.328 -25.75 -10.867 1 92.69 381 HIS B O 1
ATOM 6399 N N . GLY B 1 382 ? 15.602 -26.266 -9.594 1 89.69 382 GLY B N 1
ATOM 6400 C CA . GLY B 1 382 ? 16.422 -26.953 -8.609 1 89.69 382 GLY B CA 1
ATOM 6401 C C . GLY B 1 382 ? 16.625 -28.422 -8.938 1 89.69 382 GLY B C 1
ATOM 6402 O O . GLY B 1 382 ? 17.391 -29.109 -8.25 1 89.69 382 GLY B O 1
ATOM 6403 N N . HIS B 1 383 ? 16.031 -28.938 -9.992 1 94.31 383 HIS B N 1
ATOM 6404 C CA . HIS B 1 383 ? 16.203 -30.328 -10.398 1 94.31 383 HIS B CA 1
ATOM 6405 C C . HIS B 1 383 ? 17.672 -30.625 -10.711 1 94.31 383 HIS B C 1
ATOM 6407 O O . HIS B 1 383 ? 18.344 -29.812 -11.336 1 94.31 383 HIS B O 1
ATOM 6413 N N . PRO B 1 384 ? 18.125 -31.766 -10.289 1 93.12 384 PRO B N 1
ATOM 6414 C CA . PRO B 1 384 ? 19.531 -32.094 -10.477 1 93.12 384 PRO B CA 1
ATOM 6415 C C . PRO B 1 384 ? 19.953 -32.062 -11.945 1 93.12 384 PRO B C 1
ATOM 6417 O O . PRO B 1 384 ? 21.109 -31.812 -12.266 1 93.12 384 PRO B O 1
ATOM 6420 N N . ASP B 1 385 ? 19.031 -32.344 -12.844 1 95.81 385 ASP B N 1
ATOM 6421 C CA . ASP B 1 385 ? 19.375 -32.438 -14.258 1 95.81 385 ASP B CA 1
ATOM 6422 C C . ASP B 1 385 ? 19.016 -31.125 -14.984 1 95.81 385 ASP B C 1
ATOM 6424 O O . ASP B 1 385 ? 18.984 -31.078 -16.219 1 95.81 385 ASP B O 1
ATOM 6428 N N . GLY B 1 386 ? 18.609 -30.109 -14.227 1 93.81 386 GLY B N 1
ATOM 6429 C CA . GLY B 1 386 ? 18.453 -28.797 -14.812 1 93.81 386 GLY B CA 1
ATOM 6430 C C . GLY B 1 386 ? 17 -28.406 -15.031 1 93.81 386 GLY B C 1
ATOM 6431 O O . GLY B 1 386 ? 16.094 -29.156 -14.688 1 93.81 386 GLY B O 1
ATOM 6432 N N . THR B 1 387 ? 16.828 -27.25 -15.688 1 95.88 387 THR B N 1
ATOM 6433 C CA . THR B 1 387 ? 15.539 -26.578 -15.828 1 95.88 387 THR B CA 1
ATOM 6434 C C . THR B 1 387 ? 14.578 -27.438 -16.656 1 95.88 387 THR B C 1
ATOM 6436 O O . THR B 1 387 ? 13.438 -27.641 -16.25 1 95.88 387 THR B O 1
ATOM 6439 N N . ARG B 1 388 ? 15.031 -27.922 -17.797 1 97.62 388 ARG B N 1
ATOM 6440 C CA . ARG B 1 388 ? 14.156 -28.703 -18.672 1 97.62 388 ARG B CA 1
ATOM 6441 C C . ARG B 1 388 ? 13.664 -29.969 -17.969 1 97.62 388 ARG B C 1
ATOM 6443 O O . ARG B 1 388 ? 12.484 -30.312 -18.047 1 97.62 388 ARG B O 1
ATOM 6450 N N . ALA B 1 389 ? 14.57 -30.609 -17.266 1 97.75 389 ALA B N 1
ATOM 6451 C CA . ALA B 1 389 ? 14.227 -31.828 -16.531 1 97.75 389 ALA B CA 1
ATOM 6452 C C . ALA B 1 389 ? 13.266 -31.516 -15.391 1 97.75 389 ALA B C 1
ATOM 6454 O O . ALA B 1 389 ? 12.336 -32.281 -15.133 1 97.75 389 ALA B O 1
ATOM 6455 N N . GLY B 1 390 ? 13.508 -30.484 -14.664 1 97.31 390 GLY B N 1
ATOM 6456 C CA . GLY B 1 390 ? 12.617 -30.078 -13.586 1 97.31 390 GLY B CA 1
ATOM 6457 C C . GLY B 1 390 ? 11.211 -29.75 -14.055 1 97.31 390 GLY B C 1
ATOM 6458 O O . GLY B 1 390 ? 10.234 -30.125 -13.398 1 97.31 390 GLY B O 1
ATOM 6459 N N . ALA B 1 391 ? 11.164 -29.062 -15.195 1 98.38 391 ALA B N 1
ATOM 6460 C CA . ALA B 1 391 ? 9.867 -28.75 -15.797 1 98.38 391 ALA B CA 1
ATOM 6461 C C . ALA B 1 391 ? 9.117 -30.031 -16.156 1 98.38 391 ALA B C 1
ATOM 6463 O O . ALA B 1 391 ? 7.918 -30.156 -15.898 1 98.38 391 ALA B O 1
ATOM 6464 N N . LYS B 1 392 ? 9.844 -30.922 -16.75 1 98.69 392 LYS B N 1
ATOM 6465 C CA . LYS B 1 392 ? 9.25 -32.219 -17.125 1 98.69 392 LYS B CA 1
ATOM 6466 C C . LYS B 1 392 ? 8.758 -32.969 -15.891 1 98.69 392 LYS B C 1
ATOM 6468 O O . LYS B 1 392 ? 7.695 -33.594 -15.922 1 98.69 392 LYS B O 1
ATOM 6473 N N . ALA B 1 393 ? 9.539 -32.906 -14.852 1 98.69 393 ALA B N 1
ATOM 6474 C CA . ALA B 1 393 ? 9.18 -33.594 -13.609 1 98.69 393 ALA B CA 1
ATOM 6475 C C . ALA B 1 393 ? 7.91 -33 -13.008 1 98.69 393 ALA B C 1
ATOM 6477 O O . ALA B 1 393 ? 7.016 -33.719 -12.578 1 98.69 393 ALA B O 1
ATOM 6478 N N . MET B 1 394 ? 7.828 -31.703 -12.977 1 98.44 394 MET B N 1
ATOM 6479 C CA . MET B 1 394 ? 6.652 -31.031 -12.438 1 98.44 394 MET B CA 1
ATOM 6480 C C . MET B 1 394 ? 5.414 -31.344 -13.273 1 98.44 394 MET B C 1
ATOM 6482 O O . MET B 1 394 ? 4.34 -31.594 -12.727 1 98.44 394 MET B O 1
ATOM 6486 N N . ARG B 1 395 ? 5.559 -31.312 -14.602 1 98.5 395 ARG B N 1
ATOM 6487 C CA . ARG B 1 395 ? 4.457 -31.641 -15.508 1 98.5 395 ARG B CA 1
ATOM 6488 C C . ARG B 1 395 ? 3.975 -33.062 -15.281 1 98.5 395 ARG B C 1
ATOM 6490 O O . ARG B 1 395 ? 2.77 -33.312 -15.25 1 98.5 395 ARG B O 1
ATOM 6497 N N . ALA B 1 396 ? 4.902 -33.938 -15.086 1 98.62 396 ALA B N 1
ATOM 6498 C CA . ALA B 1 396 ? 4.566 -35.344 -14.844 1 98.62 396 ALA B CA 1
ATOM 6499 C C . ALA B 1 396 ? 3.779 -35.5 -13.547 1 98.62 396 ALA B C 1
ATOM 6501 O O . ALA B 1 396 ? 2.865 -36.312 -13.461 1 98.62 396 ALA B O 1
ATOM 6502 N N . ALA B 1 397 ? 4.176 -34.75 -12.555 1 98.44 397 ALA B N 1
ATOM 6503 C CA . ALA B 1 397 ? 3.461 -34.812 -11.281 1 98.44 397 ALA B CA 1
ATOM 6504 C C . ALA B 1 397 ? 2.008 -34.375 -11.445 1 98.44 397 ALA B C 1
ATOM 6506 O O . ALA B 1 397 ? 1.101 -34.969 -10.867 1 98.44 397 ALA B O 1
ATOM 6507 N N . ILE B 1 398 ? 1.745 -33.344 -12.242 1 98.12 398 ILE B N 1
ATOM 6508 C CA . ILE B 1 398 ? 0.395 -32.875 -12.5 1 98.12 398 ILE B CA 1
ATOM 6509 C C . ILE B 1 398 ? -0.379 -33.906 -13.312 1 98.12 398 ILE B C 1
ATOM 6511 O O . ILE B 1 398 ? -1.546 -34.188 -13.023 1 98.12 398 ILE B O 1
ATOM 6515 N N . GLU B 1 399 ? 0.294 -34.5 -14.297 1 97.62 399 GLU B N 1
ATOM 6516 C CA . GLU B 1 399 ? -0.332 -35.531 -15.133 1 97.62 399 GLU B CA 1
ATOM 6517 C C . GLU B 1 399 ? -0.717 -36.75 -14.32 1 97.62 399 GLU B C 1
ATOM 6519 O O . GLU B 1 399 ? -1.729 -37.406 -14.602 1 97.62 399 GLU B O 1
ATOM 6524 N N . ALA B 1 400 ? 0.134 -37.062 -13.359 1 98.06 400 ALA B N 1
ATOM 6525 C CA . ALA B 1 400 ? -0.178 -38.188 -12.492 1 98.06 400 ALA B CA 1
ATOM 6526 C C . ALA B 1 400 ? -1.551 -38.031 -11.844 1 98.06 400 ALA B C 1
ATOM 6528 O O . ALA B 1 400 ? -2.324 -39 -11.758 1 98.06 400 ALA B O 1
ATOM 6529 N N . ILE B 1 401 ? -1.88 -36.875 -11.414 1 96.25 401 ILE B N 1
ATOM 6530 C CA . ILE B 1 401 ? -3.152 -36.562 -10.766 1 96.25 401 ILE B CA 1
ATOM 6531 C C . ILE B 1 401 ? -4.297 -36.75 -11.766 1 96.25 401 ILE B C 1
ATOM 6533 O O . ILE B 1 401 ? -5.316 -37.375 -11.438 1 96.25 401 ILE B O 1
ATOM 6537 N N . ILE B 1 402 ? -4.133 -36.25 -12.984 1 95.5 402 ILE B N 1
ATOM 6538 C CA . ILE B 1 402 ? -5.16 -36.312 -14.023 1 95.5 402 ILE B CA 1
ATOM 6539 C C . ILE B 1 402 ? -5.41 -37.781 -14.414 1 95.5 402 ILE B C 1
ATOM 6541 O O . ILE B 1 402 ? -6.547 -38.156 -14.688 1 95.5 402 ILE B O 1
ATOM 6545 N N . GLU B 1 403 ? -4.352 -38.562 -14.344 1 96.69 403 GLU B N 1
ATOM 6546 C CA . GLU B 1 403 ? -4.426 -39.938 -14.758 1 96.69 403 GLU B CA 1
ATOM 6547 C C . GLU B 1 403 ? -4.863 -40.844 -13.602 1 96.69 403 GLU B C 1
ATOM 6549 O O . GLU B 1 403 ? -5.121 -42.031 -13.797 1 96.69 403 GLU B O 1
ATOM 6554 N N . GLY B 1 404 ? -4.922 -40.312 -12.438 1 96.44 404 GLY B N 1
ATOM 6555 C CA . GLY B 1 404 ? -5.285 -41.094 -11.266 1 96.44 404 GLY B CA 1
ATOM 6556 C C . GLY B 1 404 ? -4.18 -42.031 -10.805 1 96.44 404 GLY B C 1
ATOM 6557 O O . GLY B 1 404 ? -4.449 -43.094 -10.258 1 96.44 404 GLY B O 1
ATOM 6558 N N . LYS B 1 405 ? -2.945 -41.656 -11.078 1 97.62 405 LYS B N 1
ATOM 6559 C CA . LYS B 1 405 ? -1.779 -42.438 -10.664 1 97.62 405 LYS B CA 1
ATOM 6560 C C . LYS B 1 405 ? -1.086 -41.781 -9.469 1 97.62 405 LYS B C 1
ATOM 6562 O O . LYS B 1 405 ? -1.199 -40.594 -9.25 1 97.62 405 LYS B O 1
ATOM 6567 N N . SER B 1 406 ? -0.39 -42.625 -8.719 1 97.75 406 SER B N 1
ATOM 6568 C CA . SER B 1 406 ? 0.519 -42.094 -7.711 1 97.75 406 SER B CA 1
ATOM 6569 C C . SER B 1 406 ? 1.765 -41.5 -8.352 1 97.75 406 SER B C 1
ATOM 6571 O O . SER B 1 406 ? 2.055 -41.781 -9.523 1 97.75 406 SER B O 1
ATOM 6573 N N . LEU B 1 407 ? 2.447 -40.656 -7.609 1 98.06 407 LEU B N 1
ATOM 6574 C CA . LEU B 1 407 ? 3.699 -40.125 -8.109 1 98.06 407 LEU B CA 1
ATOM 6575 C C . LEU B 1 407 ? 4.695 -41.219 -8.43 1 98.06 407 LEU B C 1
ATOM 6577 O O . LEU B 1 407 ? 5.434 -41.125 -9.414 1 98.06 407 LEU B O 1
ATOM 6581 N N . GLU B 1 408 ? 4.715 -42.281 -7.617 1 97.44 408 GLU B N 1
ATOM 6582 C CA . GLU B 1 408 ? 5.629 -43.406 -7.801 1 97.44 408 GLU B CA 1
ATOM 6583 C C . GLU B 1 408 ? 5.332 -44.156 -9.094 1 97.44 408 GLU B C 1
ATOM 6585 O O . GLU B 1 408 ? 6.254 -44.531 -9.82 1 97.44 408 GLU B O 1
ATOM 6590 N N . GLU B 1 409 ? 4.07 -44.344 -9.328 1 98.31 409 GLU B N 1
ATOM 6591 C CA . GLU B 1 409 ? 3.676 -45 -10.562 1 98.31 409 GLU B CA 1
ATOM 6592 C C . GLU B 1 409 ? 4.082 -44.188 -11.789 1 98.31 409 GLU B C 1
ATOM 6594 O O . GLU B 1 409 ? 4.609 -44.75 -12.758 1 98.31 409 GLU B O 1
ATOM 6599 N N . LYS B 1 410 ? 3.867 -42.906 -11.75 1 98.44 410 LYS B N 1
ATOM 6600 C CA . LYS B 1 410 ? 4.211 -42.031 -12.875 1 98.44 410 LYS B CA 1
ATOM 6601 C C . LYS B 1 410 ? 5.723 -41.938 -13.047 1 98.44 410 LYS B C 1
ATOM 6603 O O . LYS B 1 410 ? 6.215 -41.812 -14.172 1 98.44 410 LYS B O 1
ATOM 6608 N N . ALA B 1 411 ? 6.434 -42.031 -11.938 1 98.06 411 ALA B N 1
ATOM 6609 C CA . ALA B 1 411 ? 7.891 -41.938 -11.953 1 98.06 411 ALA B CA 1
ATOM 6610 C C . ALA B 1 411 ? 8.5 -43.094 -12.711 1 98.06 411 ALA B C 1
ATOM 6612 O O . ALA B 1 411 ? 9.633 -43 -13.203 1 98.06 411 ALA B O 1
ATOM 6613 N N . GLU B 1 412 ? 7.832 -44.156 -12.828 1 98.06 412 GLU B N 1
ATOM 6614 C CA . GLU B 1 412 ? 8.305 -45.312 -13.625 1 98.06 412 GLU B CA 1
ATOM 6615 C C . GLU B 1 412 ? 8.273 -44.969 -15.117 1 98.06 412 GLU B C 1
ATOM 6617 O O . GLU B 1 412 ? 9.008 -45.562 -15.898 1 98.06 412 GLU B O 1
ATOM 6622 N N . GLU B 1 413 ? 7.426 -44.062 -15.516 1 98 413 GLU B N 1
ATOM 6623 C CA . GLU B 1 413 ? 7.254 -43.656 -16.906 1 98 413 GLU B CA 1
ATOM 6624 C C . GLU B 1 413 ? 8.125 -42.469 -17.266 1 98 413 GLU B C 1
ATOM 6626 O O . GLU B 1 413 ? 8.438 -42.25 -18.438 1 98 413 GLU B O 1
ATOM 6631 N N . VAL B 1 414 ? 8.414 -41.688 -16.281 1 98.38 414 VAL B N 1
ATOM 6632 C CA . VAL B 1 414 ? 9.109 -40.438 -16.5 1 98.38 414 VAL B CA 1
ATOM 6633 C C . VAL B 1 414 ? 10.352 -40.375 -15.609 1 98.38 414 VAL B C 1
ATOM 6635 O O . VAL B 1 414 ? 10.258 -40.031 -14.43 1 98.38 414 VAL B O 1
ATOM 6638 N N . ALA B 1 415 ? 11.516 -40.5 -16.156 1 98.31 415 ALA B N 1
ATOM 6639 C CA . ALA B 1 415 ? 12.773 -40.594 -15.43 1 98.31 415 ALA B CA 1
ATOM 6640 C C . ALA B 1 415 ? 13.062 -39.312 -14.656 1 98.31 415 ALA B C 1
ATOM 6642 O O . ALA B 1 415 ? 13.617 -39.344 -13.555 1 98.31 415 ALA B O 1
ATOM 6643 N N . GLU B 1 416 ? 12.711 -38.219 -15.242 1 98.44 416 GLU B N 1
ATOM 6644 C CA . GLU B 1 416 ? 12.938 -36.938 -14.586 1 98.44 416 GLU B CA 1
ATOM 6645 C C . GLU B 1 416 ? 12.156 -36.844 -13.281 1 98.44 416 GLU B C 1
ATOM 6647 O O . GLU B 1 416 ? 12.648 -36.281 -12.297 1 98.44 416 GLU B O 1
ATOM 6652 N N . LEU B 1 417 ? 10.938 -37.312 -13.234 1 98.62 417 LEU B N 1
ATOM 6653 C CA . LEU B 1 417 ? 10.141 -37.312 -12.016 1 98.62 417 LEU B CA 1
ATOM 6654 C C . LEU B 1 417 ? 10.758 -38.25 -10.969 1 98.62 417 LEU B C 1
ATOM 6656 O O . LEU B 1 417 ? 10.797 -37.906 -9.789 1 98.62 417 LEU B O 1
ATOM 6660 N N . LYS B 1 418 ? 11.188 -39.406 -11.438 1 98.25 418 LYS B N 1
ATOM 6661 C CA . LYS B 1 418 ? 11.844 -40.344 -10.531 1 98.25 418 LYS B CA 1
ATOM 6662 C C . LYS B 1 418 ? 13.023 -39.688 -9.82 1 98.25 418 LYS B C 1
ATOM 6664 O O . LYS B 1 418 ? 13.148 -39.812 -8.594 1 98.25 418 LYS B O 1
ATOM 6669 N N . LYS B 1 419 ? 13.766 -39.031 -10.531 1 97.62 419 LYS B N 1
ATOM 6670 C CA . LYS B 1 419 ? 14.938 -38.375 -9.977 1 97.62 419 LYS B CA 1
ATOM 6671 C C . LYS B 1 419 ? 14.523 -37.281 -9 1 97.62 419 LYS B C 1
ATOM 6673 O O . LYS B 1 419 ? 15.156 -37.094 -7.957 1 97.62 419 LYS B O 1
ATOM 6678 N N . ALA B 1 420 ? 13.547 -36.5 -9.391 1 97 420 ALA B N 1
ATOM 6679 C CA . ALA B 1 420 ? 13.055 -35.438 -8.531 1 97 420 ALA B CA 1
ATOM 6680 C C . ALA B 1 420 ? 12.555 -36 -7.195 1 97 420 ALA B C 1
ATOM 6682 O O . ALA B 1 420 ? 12.812 -35.406 -6.145 1 97 420 ALA B O 1
ATOM 6683 N N . LEU B 1 421 ? 11.844 -37.094 -7.246 1 97.31 421 LEU B N 1
ATOM 6684 C CA . LEU B 1 421 ? 11.289 -37.688 -6.035 1 97.31 421 LEU B CA 1
ATOM 6685 C C . LEU B 1 421 ? 12.406 -38.188 -5.125 1 97.31 421 LEU B C 1
ATOM 6687 O O . LEU B 1 421 ? 12.266 -38.188 -3.898 1 97.31 421 LEU B O 1
ATOM 6691 N N . GLU B 1 422 ? 13.484 -38.625 -5.695 1 95.75 422 GLU B N 1
ATOM 6692 C CA . GLU B 1 422 ? 14.641 -39.062 -4.918 1 95.75 422 GLU B CA 1
ATOM 6693 C C . GLU B 1 422 ? 15.367 -37.875 -4.289 1 95.75 422 GLU B C 1
ATOM 6695 O O . GLU B 1 422 ? 15.914 -38 -3.191 1 95.75 422 GLU B O 1
ATOM 6700 N N . TYR B 1 423 ? 15.328 -36.812 -4.941 1 93.56 423 TYR B N 1
ATOM 6701 C CA . TYR B 1 423 ? 16.047 -35.625 -4.508 1 93.56 423 TYR B CA 1
ATOM 6702 C C . TYR B 1 423 ? 15.312 -34.906 -3.371 1 93.56 423 TYR B C 1
ATOM 6704 O O . TYR B 1 423 ? 15.93 -34.469 -2.396 1 93.56 423 TYR B O 1
ATOM 6712 N N . TRP B 1 424 ? 13.992 -34.688 -3.465 1 88 424 TRP B N 1
ATOM 6713 C CA . TRP B 1 424 ? 13.195 -34 -2.457 1 88 424 TRP B CA 1
ATOM 6714 C C . TRP B 1 424 ? 12.562 -34.969 -1.488 1 88 424 TRP B C 1
ATOM 6716 O O . TRP B 1 424 ? 11.375 -35.281 -1.605 1 88 424 TRP B O 1
ATOM 6726 N N . LYS B 1 425 ? 13.422 -35.719 -0.649 1 77.06 425 LYS B N 1
ATOM 6727 C CA . LYS B 1 425 ? 12.945 -36.688 0.325 1 77.06 425 LYS B CA 1
ATOM 6728 C C . LYS B 1 425 ? 12.625 -36.031 1.66 1 77.06 425 LYS B C 1
ATOM 6730 O O . LYS B 1 425 ? 13.258 -35.031 2.031 1 77.06 425 LYS B O 1
#

Foldseek 3Di:
DFQEDQPDDDDLQWKKWKKKFKFADQRVLLRVLQQQLFPHDPDDDPPDDPVVCVVFRKYWRDWAFDDDDPNITIIMTMIIGHPVRFPLLDVVGNCCRNPNCSLVDPRTQFMEIQAIAHHPVSLVSFPFAPQALPNVCVQFVNDFFAAEEEEQPPLDDDALLRSLVLLLLLLLLPHAEYERRLPDEADPRHGLLSNLLSNVVSQVVSCVVNVTHHAYAYEQEDALVSSVVSLVSCVVSPHQAYEYCDVVSDLVSLLVVQVDPRRHQYAYEPPPQCVAAVDRGGHYHVLRVLLSSRRSHHQEYEQEFCDADDDDHLVQSQSSLCNQADQWDDAPVPRRHHTYGSDPHHHHQYEYDHHDALVCVVVRCVSNNRSHYYYDYCQQQVQPVGNSLSSNLNNLSRVCVVVVHDLVVSCVVRVSVVSRVVVPD/DFQEDQPDDDDLQWKKWKKKFKFADQRVLVRVLQQQLFPHDPDDDPPDDPVVCVVFRKYWRDWAFDDDDPNITIIMTMIIGHPVRFPLLDVVGNCCRNPNCSLVDPRTQFMEIQAIAHHPVSLVSFPFAPQALPNVCVQFVNDFFAAEEEEQPPLDDDALLRSLVLLLLLLLLPHAEYERRLPDEADPRHGLLSNLLSNVVSQVVSCVVNVTHHAYAYELEDALVSSVVSLVSCVVSPHQHYEYCDVVSDLVSLLVVQVDPRRHQYAYEPPPQCVAAVDRGGHYHVLRVLLSSRRSHHQEYEQEFCDADDDDHLVQSQSSLCNQADQWDDAPVPRRHHTYGSDPHHHHQYEYDHHDALVCVVVRCVRNNRSHYYYDHCQQQVQPVGNSLSSNLNNLSRVCVVVVHDLVVSCVVRVSVVSRVVVPD